Protein AF-A0A1J5AH97-F1 (afdb_monomer_lite)

Sequence (1036 aa):
MSFLPSDKRSAVLLQQVEEPVAPQYGAGELIPSPLPYVYGYTTPFIAPPAILAVAHQAVRDYRTQYYREPDSEGRPYPWRQVNARHTGLPALLRGFLDAPLPAPGDADVANAWLLRSPLTEALFGLNPDVAHARLKLIEASPVTTAWAKQQTTRAADPIASLTHVLYQQHHGEWPVFGGQVVVHLAVGDRRAAVTSSYFPLTDQSFFLQVDEAQAIALAQKALAQFARLHVTTVLHGPAGQELREVPADSMDPAEWPTAIVPYAGSKLAIFPFAGAYHLAYQVELLQPDFGTAWRVFVDAESGAILGRPRNTARQAHYFATAAEALAGAPQGTIALAGNPCADFMEVGIYHDNDPAHDSAPNWASNLLAGPDFEAINVAVHAGRLYDHFVAMLDPATASKLTAYRHAGALISPALHARIARPAVQFDVSFSPAAGLARKLITFQTDNRNGLIAGDQKVYHPAHDPEIIYHEVAHALMWLLKADQPNLFDEGIDSLPFVNALIEGYANYLARSYAARADPASPLWARAAEREVDVTAPGGGWGDIWALSRPRQDAGADLLPAPNLYPHLETTGLDMYKVGMVWARVLWDLRVILGADLVDRLALDAYNHLHGWTANFELAAEGVLDAAAKLGVFGLEQVGPSLLARRGIVAGQGVQALAQGAGMVLAGSNAGLMRSLDDGATWTDWDDAVGGGKLTNVVALAADGATFYAATETGVYQRESAAPAWTVLGAWPITETPFSLIAVQEVRYVGTASGVLRHDAAADWRSFGTPAPAWPGLGLAVGPALGTDVLYCASFDALRFCGVSIARWQTKWMASLAGVPVATCVTAESESAYLGTINAGIWQWEVASGQWTPVAGPVDLADGAVLALTLEDDRMLAGCTSGLFEGTRAANGAWNWARFSAGLPIGARVTRILPIGPVVLASTATHGLWRWDGAQWRETAASARLAGRVVASGLVAGTAFGPFNLDPGTRRVHLFWQPVAASVELTAELPVRVFEVGLEVKESLPVHGRYELPAGTVVVSVENGRAVPAAYSLHVA

Foldseek 3Di:
DDDDDDDDDDDDDDDDDPDPDDDDDDPDDDDDDDDDPDDDVQPAQEADPLLLVQLVVQVVVVVVVQVVDAKPVNDDDDFDWDADSRYRATQKGKHFQPDAAADFFDVVSVLVVCLDPPNVCNHAVDHSVVSVVFKDWDGKDKDDDDVQCVVCVPPPDGQPIKIKTKIFGHDVPATAPPFIKIKIHRHRIGIIMMGTPHDRDDNDDADQDADPVNLQVLQQVQVLVLLVVPLPDFDQDPPRDGDDRDPSVPDRLVPFDKDFDDDPPHQWHFYDAPNDTATWTWMWTADPVNQWIWIWIAGRRRRDTGDHIDTDGLWAFAALALVCLQVLHTPDTDRDPFQLQQQAEAEFEDDDPDPVPTDGAPRSDNDSDDFNNLRNHLRVLLNVLLVLVLVLDDPVLNVLRAWDDAPNDIDGSQAYEYTEDEDQADDFAWAPENPDSHTYTYQYAYPVPAHDDPPAGWHRLSRHSLSSQLRSQLSSLCSSCVVQCQLHYDDDPPQLFSLLQSLLLSLLSSQLVSCVSVVPDQFRRCNGRPPWPCPDDVTRPRQLSGLPHPDDDDLQQAPPAAFFRDDCVRPVHDSSSNSSNSNNLLVVVCVAPNSSLSSSLQSQLSVQAHHSPDILQSSLVSSVVSCVVVVFPPCLPVVQVSCVSRNYHYLAWQQEWEDAPQKIWTAFQLAIWIDNPQQQDIDHAQAAPPGDGHGQFRYKYDDHQKIWTFHQQAIWIDGVPRNHIDGDADDDRSWGFHYWYDDPQKIWTWTQQGIWIDHPPDGIDQFAPPSGRFTQQEWEWEAEPNFTKIWGFTQFWIWIDGPVGRHIDTQGPVVDPPRFGFRYWYDYHFWIWTFTAFAAIWIQGNVVRDIDQQDDPCCRRGWGFQEWDDDPQWIWTFTQQAIKIWGQDPVRHTDIDGQAAANPGRFGWNYWDDDPQKIWTITSHQGIWIDPPGHIDRGPVSCSNSVNPDPPDDDDDFDWDTWDQDPPARKIWTWGFDPFFKFWAQDPAWKWKDFPPDDTDDTDDNGDIGGDDGGIIIMIDDDPDDDPPDDDGDTD

pLDDT: mean 72.76, std 19.98, range [20.98, 97.19]

Radius of gyration: 40.12 Å; chains: 1; bounding box: 100×72×127 Å

Secondary structure (DSSP, 8-state):
--------------------PPP---TT-PPP---TT--STTSPP---HHHHHHHHHHHHHHHHHHTT---TTS------EEE-TTTSSEEEEEEE-SS-B-STT-HHHHHHHHT-TTHHHHHHSS-HHHHHHTEEEEEEEEE-SSHHHHHHTTSSS--S-EEEEEEEEEETTEEEEEEEEEEEEEBTSSEEEEEE------S------S-HHHHHHHHHHHHHHHHHHHTTS----TT-PPPPPPPGGG--GGGS-EEE--BTTBSEEEEEETTEEEEEEEEEEE-TTSS-EEEEEEETTT--B-S--EEE--EEEE-SSHHHHHHT---EEEE-SS-TTTTTEEEEE--SS-GGGPBPP-TT---SSSHHHHHHHHHHHHHHHHHHHHHHS-HHHHGGGT-EEETTEEESS-EEEEEEEE-SB---EEE--TT-SSEEEEEEE--SS-EEETTEEE--GGG-HHHHHHHHHHHHHHHHTTT-GGGTSS--TT-HHHHHHHHHHHHHHHHHHHHHH-TT--SSSTTT-----TTSTT--HHHHH-TT-----BTTTB-SSTT----HHHH---HHHHHHHHHHHHHHHHHHH-HHHHHHHHHHHHTT--GGG--HHHHHHHHHHHHHHTT-TTHHHHHHHHHHHTT---S--EEEEEEETTEEEEEETTEEEEESSTTSS-EE--BBTTS-B---EEEEEEETTEEEEEETTEEEEEETT-SSBEE-S---TT--EEEEEEETTEEEEEETTEEEEEETTEEEEE-SSS--S----EEEEEEETTEEEEEEEETTEEEEEETTT---EEEE-TTSSS-PPEEEEEEETTEEEEEESSS-EEEEETTT--EEE----HHHHSSPEEEEEEETTEEEEEETTEEEEEEE-TTSPEEEEE--TTSPTT--EEEEEEETTEEEEEETTTEEEEE-SSSEEE-THHHHHTT-----S-----PPPPPEE-TTT--EEB----SS-EEEEE-SS-EEEEETTS---EEEPSEEEEE--SS-EEEEE--SSPPPS-----B-

Structure (mmCIF, N/CA/C/O backbone):
data_AF-A0A1J5AH97-F1
#
_entry.id   AF-A0A1J5AH97-F1
#
loop_
_atom_site.group_PDB
_atom_site.id
_atom_site.type_symbol
_atom_site.label_atom_id
_atom_site.label_alt_id
_atom_site.label_comp_id
_atom_site.label_asym_id
_atom_site.label_entity_id
_atom_site.label_seq_id
_atom_site.pdbx_PDB_ins_code
_atom_site.Cartn_x
_atom_site.Cartn_y
_atom_site.Cartn_z
_atom_site.occupancy
_atom_site.B_iso_or_equiv
_atom_site.auth_seq_id
_atom_site.auth_comp_id
_atom_site.auth_asym_id
_atom_site.auth_atom_id
_atom_site.pdbx_PDB_model_num
ATOM 1 N N . MET A 1 1 ? 29.729 -36.173 -30.213 1.00 30.47 1 MET A N 1
ATOM 2 C CA . MET A 1 1 ? 30.289 -36.895 -31.387 1.00 30.47 1 MET A CA 1
ATOM 3 C C . MET A 1 1 ? 29.094 -37.482 -32.137 1.00 30.47 1 MET A C 1
ATOM 5 O O . MET A 1 1 ? 28.234 -37.990 -31.443 1.00 30.47 1 MET A O 1
ATOM 9 N N . SER A 1 2 ? 28.879 -37.400 -33.454 1.00 22.67 2 SER A N 1
ATOM 10 C CA . SER A 1 2 ? 29.745 -37.174 -34.624 1.00 22.67 2 SER A CA 1
ATOM 11 C C . SER A 1 2 ? 28.900 -36.836 -35.879 1.00 22.67 2 SER A C 1
ATOM 13 O O . SER A 1 2 ? 27.849 -37.433 -36.065 1.00 22.67 2 SER A O 1
ATOM 15 N N . PHE A 1 3 ? 29.419 -35.918 -36.710 1.00 22.69 3 PHE A N 1
ATOM 16 C CA . PHE A 1 3 ? 29.344 -35.767 -38.183 1.00 22.69 3 PHE A CA 1
ATOM 17 C C . PHE A 1 3 ? 28.081 -36.099 -39.013 1.00 22.69 3 PHE A C 1
ATOM 19 O O . PHE A 1 3 ? 27.664 -37.247 -39.106 1.00 22.69 3 PHE A O 1
ATOM 26 N N . LEU A 1 4 ? 27.675 -35.118 -39.838 1.00 22.75 4 LEU A N 1
ATOM 27 C CA . LEU A 1 4 ? 27.131 -35.305 -41.194 1.00 22.75 4 LEU A CA 1
ATOM 28 C C . LEU A 1 4 ? 27.728 -34.244 -42.155 1.00 22.75 4 LEU A C 1
ATOM 30 O O . LEU A 1 4 ? 27.782 -33.072 -41.777 1.00 22.75 4 LEU A O 1
ATOM 34 N N . PRO A 1 5 ? 28.165 -34.616 -43.378 1.00 29.62 5 PRO A N 1
ATOM 35 C CA . PRO A 1 5 ? 28.519 -33.699 -44.464 1.00 29.62 5 PRO A CA 1
ATOM 36 C C . PRO A 1 5 ? 27.371 -33.564 -45.485 1.00 29.62 5 PRO A C 1
ATOM 38 O O . PRO A 1 5 ? 26.610 -34.506 -45.700 1.00 29.62 5 PRO A O 1
ATOM 41 N N . SER A 1 6 ? 27.279 -32.423 -46.176 1.00 24.52 6 SER A N 1
ATOM 42 C CA . SER A 1 6 ? 26.454 -32.297 -47.385 1.00 24.52 6 SER A CA 1
ATOM 43 C C . SER A 1 6 ? 27.244 -31.615 -48.497 1.00 24.52 6 SER A C 1
ATOM 45 O O . SER A 1 6 ? 27.740 -30.505 -48.338 1.00 24.52 6 SER A O 1
ATOM 47 N N . ASP A 1 7 ? 27.369 -32.339 -49.604 1.00 27.61 7 ASP A N 1
ATOM 48 C CA . ASP A 1 7 ? 28.000 -31.936 -50.852 1.00 27.61 7 ASP A CA 1
ATOM 49 C C . ASP A 1 7 ? 27.035 -32.360 -51.968 1.00 27.61 7 ASP A C 1
ATOM 51 O O . ASP A 1 7 ? 26.780 -33.555 -52.122 1.00 27.61 7 ASP A O 1
ATOM 55 N N . LYS A 1 8 ? 26.482 -31.411 -52.734 1.00 23.70 8 LYS A N 1
ATOM 56 C CA . LYS A 1 8 ? 26.040 -31.622 -54.126 1.00 23.70 8 LYS A CA 1
ATOM 57 C C . LYS A 1 8 ? 26.105 -30.306 -54.904 1.00 23.70 8 LYS A C 1
ATOM 59 O O . LYS A 1 8 ? 25.384 -29.353 -54.634 1.00 23.70 8 LYS A O 1
ATOM 64 N N . ARG A 1 9 ? 26.983 -30.320 -55.909 1.00 25.67 9 ARG A N 1
ATOM 65 C CA . ARG A 1 9 ? 27.137 -29.355 -57.005 1.00 25.67 9 ARG A CA 1
ATOM 66 C C . ARG A 1 9 ? 25.926 -29.363 -57.943 1.00 25.67 9 ARG A C 1
ATOM 68 O O . ARG A 1 9 ? 25.347 -30.424 -58.169 1.00 25.67 9 ARG A O 1
ATOM 75 N N . SER A 1 10 ? 25.677 -28.240 -58.619 1.00 22.22 10 SER A N 1
ATOM 76 C CA . SER A 1 10 ? 25.279 -28.170 -60.038 1.00 22.22 10 SER A CA 1
ATOM 77 C C . SER A 1 10 ? 25.585 -26.769 -60.582 1.00 22.22 10 SER A C 1
ATOM 79 O O . SER A 1 10 ? 25.260 -25.771 -59.949 1.00 22.22 10 SER A O 1
ATOM 81 N N . ALA A 1 11 ? 26.272 -26.721 -61.721 1.00 28.77 11 ALA A N 1
ATOM 82 C CA . ALA A 1 11 ? 26.724 -25.524 -62.423 1.00 28.77 11 ALA A CA 1
ATOM 83 C C . ALA A 1 11 ? 25.610 -24.890 -63.277 1.00 28.77 11 ALA A C 1
ATOM 85 O O . ALA A 1 11 ? 24.791 -25.625 -63.821 1.00 28.77 11 ALA A O 1
ATOM 86 N N . VAL A 1 12 ? 25.654 -23.567 -63.490 1.00 24.41 12 VAL A N 1
ATOM 87 C CA . VAL A 1 12 ? 25.044 -22.901 -64.658 1.00 24.41 12 VAL A CA 1
ATOM 88 C C . VAL A 1 12 ? 25.987 -21.809 -65.180 1.00 24.41 12 VAL A C 1
ATOM 90 O O . VAL A 1 12 ? 26.656 -21.121 -64.413 1.00 24.41 12 VAL A O 1
ATOM 93 N N . LEU A 1 13 ? 26.062 -21.756 -66.509 1.00 23.23 13 LEU A N 1
ATOM 94 C CA . LEU A 1 13 ? 26.951 -21.001 -67.380 1.00 23.23 13 LEU A CA 1
ATOM 95 C C . LEU A 1 13 ? 26.991 -19.481 -67.137 1.00 23.23 13 LEU A C 1
ATOM 97 O O . LEU A 1 13 ? 25.958 -18.830 -67.017 1.00 23.23 13 LEU A O 1
ATOM 101 N N . LEU A 1 14 ? 28.200 -18.919 -67.247 1.00 26.08 14 LEU A N 1
ATOM 102 C CA . LEU A 1 14 ? 28.437 -17.536 -67.662 1.00 26.08 14 LEU A CA 1
ATOM 103 C C . LEU A 1 14 ? 28.035 -17.394 -69.140 1.00 26.08 14 LEU A C 1
ATOM 105 O O . LEU A 1 14 ? 28.769 -17.842 -70.021 1.00 26.08 14 LEU A O 1
ATOM 109 N N . GLN A 1 15 ? 26.881 -16.788 -69.417 1.00 24.62 15 GLN A N 1
ATOM 110 C CA . GLN A 1 15 ? 26.632 -16.151 -70.711 1.00 24.62 15 GLN A CA 1
ATOM 111 C C . GLN A 1 15 ? 27.025 -14.677 -70.613 1.00 24.62 15 GLN A C 1
ATOM 113 O O . GLN A 1 15 ? 26.695 -14.000 -69.641 1.00 24.62 15 GLN A O 1
ATOM 118 N N . GLN A 1 16 ? 27.774 -14.222 -71.618 1.00 34.44 16 GLN A N 1
ATOM 119 C CA . GLN A 1 16 ? 28.107 -12.822 -71.854 1.00 34.44 16 GLN A CA 1
ATOM 120 C C . GLN A 1 16 ? 26.832 -11.975 -71.812 1.00 34.44 16 GLN A C 1
ATOM 122 O O . GLN A 1 16 ? 25.902 -12.229 -72.573 1.00 34.44 16 GLN A O 1
ATOM 127 N N . VAL A 1 17 ? 26.808 -10.967 -70.944 1.00 25.56 17 VAL A N 1
ATOM 128 C CA . VAL A 1 17 ? 25.874 -9.849 -71.058 1.00 25.56 17 VAL A CA 1
ATOM 129 C C . VAL A 1 17 ? 26.715 -8.668 -71.512 1.00 25.56 17 VAL A C 1
ATOM 131 O O . VAL A 1 17 ? 27.666 -8.282 -70.834 1.00 25.56 17 VAL A O 1
ATOM 134 N N . GLU A 1 18 ? 26.417 -8.195 -72.718 1.00 25.11 18 GLU A N 1
ATOM 135 C CA . GLU A 1 18 ? 26.963 -6.974 -73.301 1.00 25.11 18 GLU A CA 1
ATOM 136 C C . GLU A 1 18 ? 26.798 -5.797 -72.328 1.00 25.11 18 GLU A C 1
ATOM 138 O O . GLU A 1 18 ? 25.815 -5.724 -71.587 1.00 25.11 18 GLU A O 1
ATOM 143 N N . GLU A 1 19 ? 27.775 -4.886 -72.318 1.00 27.78 19 GLU A N 1
ATOM 144 C CA . GLU A 1 19 ? 27.719 -3.649 -71.538 1.00 27.78 19 GLU A CA 1
ATOM 145 C C . GLU A 1 19 ? 26.402 -2.900 -71.810 1.00 27.78 19 GLU A C 1
ATOM 147 O O . GLU A 1 19 ? 26.132 -2.547 -72.963 1.00 27.78 19 GLU A O 1
ATOM 152 N N . PRO A 1 20 ? 25.576 -2.594 -70.792 1.00 26.31 20 PRO A N 1
ATOM 153 C CA . PRO A 1 20 ? 24.484 -1.669 -70.996 1.00 26.31 20 PRO A CA 1
ATOM 154 C C . PRO A 1 20 ? 25.071 -0.258 -71.047 1.00 26.31 20 PRO A C 1
ATOM 156 O O . PRO A 1 20 ? 25.546 0.284 -70.049 1.00 26.31 20 PRO A O 1
ATOM 159 N N . VAL A 1 21 ? 25.025 0.330 -72.240 1.00 27.27 21 VAL A N 1
ATOM 160 C CA . VAL A 1 21 ? 25.192 1.767 -72.464 1.00 27.27 21 VAL A CA 1
ATOM 161 C C . VAL A 1 21 ? 24.305 2.520 -71.466 1.00 27.27 21 VAL A C 1
ATOM 163 O O . VAL A 1 21 ? 23.091 2.315 -71.430 1.00 27.27 21 VAL A O 1
ATOM 166 N N . ALA A 1 22 ? 24.914 3.377 -70.644 1.00 25.95 22 ALA A N 1
ATOM 167 C CA . ALA A 1 22 ? 24.197 4.237 -69.711 1.00 25.95 22 ALA A CA 1
ATOM 168 C C . ALA A 1 22 ? 23.208 5.131 -70.485 1.00 25.95 22 ALA A C 1
ATOM 170 O O . ALA A 1 22 ? 23.641 5.852 -71.390 1.00 25.95 22 ALA A O 1
ATOM 171 N N . PRO A 1 23 ? 21.902 5.134 -70.170 1.00 28.53 23 PRO A N 1
ATOM 172 C CA . PRO A 1 23 ? 20.986 6.043 -70.834 1.00 28.53 23 PRO A CA 1
ATOM 173 C C . PRO A 1 23 ? 21.098 7.424 -70.180 1.00 28.53 23 PRO A C 1
ATOM 175 O O . PRO A 1 23 ? 21.045 7.555 -68.956 1.00 28.53 23 PRO A O 1
ATOM 178 N N . GLN A 1 24 ? 21.247 8.464 -70.997 1.00 30.72 24 GLN A N 1
ATOM 179 C CA . GLN A 1 24 ? 21.064 9.844 -70.555 1.00 30.72 24 GLN A CA 1
ATOM 180 C C . GLN A 1 24 ? 19.565 10.084 -70.334 1.00 30.72 24 GLN A C 1
ATOM 182 O O . GLN A 1 24 ? 18.804 10.124 -71.299 1.00 30.72 24 GLN A O 1
ATOM 187 N N . TYR A 1 25 ? 19.140 10.243 -69.079 1.00 30.69 25 TYR A N 1
ATOM 188 C CA . TYR A 1 25 ? 17.771 10.638 -68.735 1.00 30.69 25 TYR A CA 1
ATOM 189 C C . TYR A 1 25 ? 17.738 12.104 -68.294 1.00 30.69 25 TYR A C 1
ATOM 191 O O . TYR A 1 25 ? 18.587 12.554 -67.524 1.00 30.69 25 TYR A O 1
ATOM 199 N N . GLY A 1 26 ? 16.776 12.859 -68.828 1.00 28.81 26 GLY A N 1
ATOM 200 C CA . GLY A 1 26 ? 16.584 14.276 -68.530 1.00 28.81 26 GLY A CA 1
ATOM 201 C C . GLY A 1 26 ? 16.041 14.516 -67.120 1.00 28.81 26 GLY A C 1
ATOM 202 O O . GLY A 1 26 ? 15.342 13.679 -66.553 1.00 28.81 26 GLY A O 1
ATOM 203 N N . ALA A 1 27 ? 16.360 15.687 -66.568 1.00 33.31 27 ALA A N 1
ATOM 204 C CA . ALA A 1 27 ? 15.902 16.136 -65.259 1.00 33.31 27 ALA A CA 1
ATOM 205 C C . ALA A 1 27 ? 14.362 16.123 -65.173 1.00 33.31 27 ALA A C 1
ATOM 207 O O . ALA A 1 27 ? 13.703 16.969 -65.774 1.00 33.31 27 ALA A O 1
ATOM 208 N N . GLY A 1 28 ? 13.791 15.165 -64.433 1.00 34.06 28 GLY A N 1
ATOM 209 C CA . GLY A 1 28 ? 12.362 15.155 -64.096 1.00 34.06 28 GLY A CA 1
ATOM 210 C C . GLY A 1 28 ? 11.664 13.793 -64.025 1.00 34.06 28 GLY A C 1
ATOM 211 O O . GLY A 1 28 ? 10.592 13.726 -63.428 1.00 34.06 28 GLY A O 1
ATOM 212 N N . GLU A 1 29 ? 12.235 12.708 -64.558 1.00 28.73 29 GLU A N 1
ATOM 213 C CA . GLU A 1 29 ? 11.576 11.389 -64.557 1.00 28.73 29 GLU A CA 1
ATOM 214 C C . GLU A 1 29 ? 12.285 10.368 -63.650 1.00 28.73 29 GLU A C 1
ATOM 216 O O . GLU A 1 29 ? 13.489 10.134 -63.741 1.00 28.73 29 GLU A O 1
ATOM 221 N N . LEU A 1 30 ? 11.506 9.770 -62.739 1.00 33.78 30 LEU A N 1
ATOM 222 C CA . LEU A 1 30 ? 11.916 8.709 -61.818 1.00 33.78 30 LEU A CA 1
ATOM 223 C C . LEU A 1 30 ? 12.246 7.423 -62.590 1.00 33.78 30 LEU A C 1
ATOM 225 O O . LEU A 1 30 ? 11.424 6.903 -63.343 1.00 33.78 30 LEU A O 1
ATOM 229 N N . ILE A 1 31 ? 13.440 6.891 -62.338 1.00 32.88 31 ILE A N 1
ATOM 230 C CA . ILE A 1 31 ? 13.935 5.610 -62.850 1.00 32.88 31 ILE A CA 1
ATOM 231 C C . ILE A 1 31 ? 12.938 4.487 -62.486 1.00 32.88 31 ILE A C 1
ATOM 233 O O . ILE A 1 31 ? 12.600 4.347 -61.305 1.00 32.88 31 ILE A O 1
ATOM 237 N N . PRO A 1 32 ? 12.484 3.642 -63.434 1.00 31.08 32 PRO A N 1
ATOM 238 C CA . PRO A 1 32 ? 11.714 2.455 -63.094 1.00 31.08 32 PRO A CA 1
ATOM 239 C C . PRO A 1 32 ? 12.602 1.483 -62.308 1.00 31.08 32 PRO A C 1
ATOM 241 O O . PRO A 1 32 ? 13.688 1.097 -62.737 1.00 31.08 32 PRO A O 1
ATOM 244 N N . SER A 1 33 ? 12.116 1.126 -61.121 1.00 29.45 33 SER A N 1
ATOM 245 C CA . SER A 1 33 ? 12.751 0.242 -60.145 1.00 29.45 33 SER A CA 1
ATOM 246 C C . SER A 1 33 ? 13.349 -1.026 -60.785 1.00 29.45 33 SER A C 1
ATOM 248 O O . SER A 1 33 ? 12.602 -1.812 -61.375 1.00 29.45 33 SER A O 1
ATOM 250 N N . PRO A 1 34 ? 14.661 -1.300 -60.635 1.00 26.69 34 PRO A N 1
ATOM 251 C CA . PRO A 1 34 ? 15.168 -2.644 -60.833 1.00 26.69 34 PRO A CA 1
ATOM 252 C C . PRO A 1 34 ? 14.718 -3.528 -59.657 1.00 26.69 34 PRO A C 1
ATOM 254 O O . PRO A 1 34 ? 14.844 -3.156 -58.493 1.00 26.69 34 PRO A O 1
ATOM 257 N N . LEU A 1 35 ? 14.159 -4.681 -60.030 1.00 24.88 35 LEU A N 1
ATOM 258 C CA . LEU A 1 35 ? 13.557 -5.791 -59.275 1.00 24.88 35 LEU A CA 1
ATOM 259 C C . LEU A 1 35 ? 13.837 -5.942 -57.750 1.00 24.88 35 LEU A C 1
ATOM 261 O O . LEU A 1 35 ? 14.913 -5.632 -57.239 1.00 24.88 35 LEU A O 1
ATOM 265 N N . PRO A 1 36 ? 12.899 -6.557 -56.993 1.00 28.75 36 PRO A N 1
ATOM 266 C CA . PRO A 1 36 ? 12.670 -6.272 -55.573 1.00 28.75 36 PRO A CA 1
ATOM 267 C C . PRO A 1 36 ? 13.654 -6.868 -54.546 1.00 28.75 36 PRO A C 1
ATOM 269 O O . PRO A 1 36 ? 13.412 -6.677 -53.353 1.00 28.75 36 PRO A O 1
ATOM 272 N N . TYR A 1 37 ? 14.746 -7.534 -54.938 1.00 26.69 37 TYR A N 1
ATOM 273 C CA . TYR A 1 37 ? 15.460 -8.468 -54.043 1.00 26.69 37 TYR A CA 1
ATOM 274 C C . TYR A 1 37 ? 16.963 -8.244 -53.775 1.00 26.69 37 TYR A C 1
ATOM 276 O O . TYR A 1 37 ? 17.547 -9.082 -53.095 1.00 26.69 37 TYR A O 1
ATOM 284 N N . VAL A 1 38 ? 17.623 -7.165 -54.2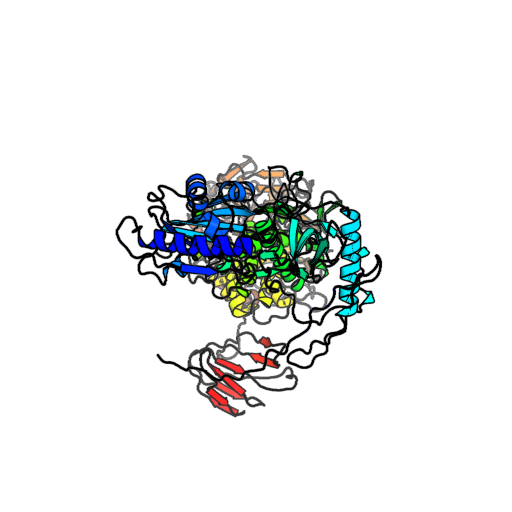25 1.00 28.61 38 VAL A N 1
ATOM 285 C CA . VAL A 1 38 ? 19.115 -7.147 -54.183 1.00 28.61 38 VAL A CA 1
ATOM 286 C C . VAL A 1 38 ? 19.781 -6.068 -53.312 1.00 28.61 38 VAL A C 1
ATOM 288 O O . VAL A 1 38 ? 20.909 -6.272 -52.868 1.00 28.61 38 VAL A O 1
ATOM 291 N N . TYR A 1 39 ? 19.115 -4.974 -52.941 1.00 35.22 39 TYR A N 1
ATOM 292 C CA . TYR A 1 39 ? 19.800 -3.861 -52.258 1.00 35.22 39 TYR A CA 1
ATOM 293 C C . TYR A 1 39 ? 19.550 -3.816 -50.738 1.00 35.22 39 TYR A C 1
ATOM 295 O O . TYR A 1 39 ? 18.995 -2.860 -50.199 1.00 35.22 39 TYR A O 1
ATOM 303 N N . GLY A 1 40 ? 19.998 -4.858 -50.026 1.00 33.78 40 GLY A N 1
ATOM 304 C CA . GLY A 1 40 ? 20.508 -4.680 -48.658 1.00 33.78 40 GLY A CA 1
ATOM 305 C C . GLY A 1 40 ? 21.844 -3.922 -48.706 1.00 33.78 40 GLY A C 1
ATOM 306 O O . GLY A 1 40 ? 22.316 -3.590 -49.790 1.00 33.78 40 GLY A O 1
ATOM 307 N N . TYR A 1 41 ? 22.519 -3.677 -47.581 1.00 39.28 41 TYR A N 1
ATOM 308 C CA . TYR A 1 41 ? 23.896 -3.125 -47.549 1.00 39.28 41 TYR A CA 1
ATOM 309 C C . TYR A 1 41 ? 24.961 -4.063 -48.192 1.00 39.28 41 TYR A C 1
ATOM 311 O O . TYR A 1 41 ? 26.109 -4.118 -47.766 1.00 39.28 41 TYR A O 1
ATOM 319 N N . THR A 1 42 ? 24.569 -4.875 -49.173 1.00 35.41 42 THR A N 1
ATOM 320 C CA . THR A 1 42 ? 25.254 -6.061 -49.681 1.00 35.41 42 THR A CA 1
ATOM 321 C C . THR A 1 42 ? 25.560 -6.002 -51.170 1.00 35.41 42 THR A C 1
ATOM 323 O O . THR A 1 42 ? 26.115 -6.972 -51.680 1.00 35.41 42 THR A O 1
ATOM 326 N N . THR A 1 43 ? 25.263 -4.908 -51.881 1.00 44.56 43 THR A N 1
ATOM 327 C CA . THR A 1 43 ? 25.923 -4.700 -53.180 1.00 44.56 43 THR A CA 1
ATOM 328 C C . THR A 1 43 ? 27.412 -4.545 -52.891 1.00 44.56 43 THR A C 1
ATOM 330 O O . THR A 1 43 ? 27.768 -3.630 -52.143 1.00 44.56 43 THR A O 1
ATOM 333 N N . PRO A 1 44 ? 28.284 -5.431 -53.397 1.00 49.00 44 PRO A N 1
ATOM 334 C CA . PRO A 1 44 ? 29.709 -5.293 -53.168 1.00 49.00 44 PRO A CA 1
ATOM 335 C C . PRO A 1 44 ? 30.151 -3.972 -53.790 1.00 49.00 44 PRO A C 1
ATOM 337 O O . PRO A 1 44 ? 29.998 -3.770 -54.994 1.00 49.00 44 PRO A O 1
ATOM 340 N N . PHE A 1 45 ? 30.661 -3.061 -52.968 1.00 61.28 45 PHE A N 1
ATOM 341 C CA . PHE A 1 45 ? 31.353 -1.898 -53.483 1.00 61.28 45 PHE A CA 1
ATOM 342 C C . PHE A 1 45 ? 32.718 -2.370 -54.010 1.00 61.28 45 PHE A C 1
ATOM 344 O O . PHE A 1 45 ? 33.435 -3.147 -53.374 1.00 61.28 45 PHE A O 1
ATOM 351 N N . ILE A 1 46 ? 33.063 -1.970 -55.229 1.00 60.97 46 ILE A N 1
ATOM 352 C CA . ILE A 1 46 ? 34.327 -2.368 -55.845 1.00 60.97 46 ILE A CA 1
ATOM 353 C C . ILE A 1 46 ? 35.306 -1.230 -55.598 1.00 60.97 46 ILE A C 1
ATOM 355 O O . ILE A 1 46 ? 35.207 -0.172 -56.213 1.00 60.97 46 ILE A O 1
ATOM 359 N N . ALA A 1 47 ? 36.246 -1.441 -54.677 1.00 67.44 47 ALA A N 1
ATOM 360 C CA . ALA A 1 47 ? 37.322 -0.488 -54.463 1.00 67.44 47 ALA A CA 1
ATOM 361 C C . ALA A 1 47 ? 38.119 -0.253 -55.760 1.00 67.44 47 ALA A C 1
ATOM 363 O O . ALA A 1 47 ? 38.290 -1.193 -56.546 1.00 67.44 47 ALA A O 1
ATOM 364 N N . PRO A 1 48 ? 38.647 0.967 -55.983 1.00 77.69 48 PRO A N 1
ATOM 365 C CA . PRO A 1 48 ? 39.448 1.260 -57.163 1.00 77.69 48 PRO A CA 1
ATOM 366 C C . PRO A 1 48 ? 40.578 0.229 -57.340 1.00 77.69 48 PRO A C 1
ATOM 368 O O . PRO A 1 48 ? 41.326 -0.012 -56.384 1.00 77.69 48 PRO A O 1
ATOM 371 N N . PRO A 1 49 ? 40.760 -0.362 -58.540 1.00 81.31 49 PRO A N 1
ATOM 372 C CA . PRO A 1 49 ? 41.754 -1.415 -58.761 1.00 81.31 49 PRO A CA 1
ATOM 373 C C . PRO A 1 49 ? 43.178 -1.030 -58.341 1.00 81.31 49 PRO A C 1
ATOM 375 O O . PRO A 1 49 ? 43.927 -1.877 -57.863 1.00 81.31 49 PRO A O 1
ATOM 378 N N . ALA A 1 50 ? 43.538 0.253 -58.466 1.00 82.88 50 ALA A N 1
ATOM 379 C CA . ALA A 1 50 ? 44.828 0.780 -58.028 1.00 82.88 50 ALA A CA 1
ATOM 380 C C . ALA A 1 50 ? 45.014 0.704 -56.500 1.00 82.88 50 ALA A C 1
ATOM 382 O O . ALA A 1 50 ? 46.064 0.266 -56.036 1.00 82.88 50 ALA A O 1
ATOM 383 N N . ILE A 1 51 ? 43.983 1.054 -55.722 1.00 84.75 51 ILE A N 1
ATOM 384 C CA . ILE A 1 51 ? 44.011 0.997 -54.251 1.00 84.75 51 ILE A CA 1
ATOM 385 C C . ILE A 1 51 ? 44.088 -0.463 -53.788 1.00 84.75 51 ILE A C 1
ATOM 387 O O . ILE A 1 51 ? 44.894 -0.803 -52.923 1.00 84.75 51 ILE A O 1
ATOM 391 N N . LEU A 1 52 ? 43.318 -1.356 -54.418 1.00 86.12 52 LEU A N 1
ATOM 392 C CA . LEU A 1 52 ? 43.380 -2.792 -54.132 1.00 86.12 52 LEU A CA 1
ATOM 393 C C . LEU A 1 52 ? 44.736 -3.406 -54.483 1.00 86.12 52 LEU A C 1
ATOM 395 O O . LEU A 1 52 ? 45.221 -4.265 -53.751 1.00 86.12 52 LEU A O 1
ATOM 399 N N . ALA A 1 53 ? 45.363 -2.983 -55.583 1.00 87.25 53 ALA A N 1
ATOM 400 C CA . ALA A 1 53 ? 46.687 -3.467 -55.964 1.00 87.25 53 ALA A CA 1
ATOM 401 C C . ALA A 1 53 ? 47.744 -3.102 -54.910 1.00 87.25 53 ALA A C 1
ATOM 403 O O . ALA A 1 53 ? 48.521 -3.975 -54.509 1.00 87.25 53 ALA A O 1
ATOM 404 N N . VAL A 1 54 ? 47.723 -1.856 -54.420 1.00 90.44 54 VAL A N 1
ATOM 405 C CA . VAL A 1 54 ? 48.588 -1.386 -53.325 1.00 90.44 54 VAL A CA 1
ATOM 406 C C . VAL A 1 54 ? 48.318 -2.186 -52.052 1.00 90.44 54 VAL A C 1
ATOM 408 O O . VAL A 1 54 ? 49.245 -2.779 -51.502 1.00 90.44 54 VAL A O 1
ATOM 411 N N . ALA A 1 55 ? 47.054 -2.297 -51.633 1.00 91.44 55 ALA A N 1
ATOM 412 C CA . ALA A 1 55 ? 46.683 -3.014 -50.416 1.00 91.44 55 ALA A CA 1
ATOM 413 C C . ALA A 1 55 ? 47.062 -4.499 -50.466 1.00 91.44 55 ALA A C 1
ATOM 415 O O . ALA A 1 55 ? 47.648 -5.033 -49.528 1.00 91.44 55 ALA A O 1
ATOM 416 N N . HIS A 1 56 ? 46.802 -5.187 -51.579 1.00 91.00 56 HIS A N 1
ATOM 417 C CA . HIS A 1 56 ? 47.151 -6.600 -51.731 1.00 91.00 56 HIS A CA 1
ATOM 418 C C . HIS A 1 56 ? 48.661 -6.847 -51.730 1.00 91.00 56 HIS A C 1
ATOM 420 O O . HIS A 1 56 ? 49.100 -7.888 -51.233 1.00 91.00 56 HIS A O 1
ATOM 426 N N . GLN A 1 57 ? 49.453 -5.935 -52.300 1.00 93.12 57 GLN A N 1
ATOM 427 C CA . GLN A 1 57 ? 50.910 -6.016 -52.224 1.00 93.12 57 GLN A CA 1
ATOM 428 C C . GLN A 1 57 ? 51.385 -5.779 -50.788 1.00 93.12 57 GLN A C 1
ATOM 430 O O . GLN A 1 57 ? 52.075 -6.633 -50.234 1.00 93.12 57 GLN A O 1
ATOM 435 N N . ALA A 1 58 ? 50.903 -4.718 -50.144 1.00 93.94 58 ALA A N 1
ATOM 436 C CA . ALA A 1 58 ? 51.239 -4.390 -48.765 1.00 93.94 58 ALA A CA 1
ATOM 437 C C . ALA A 1 58 ? 50.832 -5.489 -47.768 1.00 93.94 58 ALA A C 1
ATOM 439 O O . ALA A 1 58 ? 51.578 -5.780 -46.842 1.00 93.94 58 ALA A O 1
ATOM 440 N N . VAL A 1 59 ? 49.716 -6.196 -47.985 1.00 93.12 59 VAL A N 1
ATOM 441 C CA . VAL A 1 59 ? 49.335 -7.377 -47.186 1.00 93.12 59 VAL A CA 1
ATOM 442 C C . VAL A 1 59 ? 50.375 -8.498 -47.296 1.00 93.12 59 VAL A C 1
ATOM 444 O O . VAL A 1 59 ? 50.663 -9.158 -46.296 1.00 93.12 59 VAL A O 1
ATOM 447 N N . ARG A 1 60 ? 50.943 -8.749 -48.486 1.00 92.12 60 ARG A N 1
ATOM 448 C CA . ARG A 1 60 ? 52.000 -9.766 -48.663 1.00 92.12 60 ARG A CA 1
ATOM 449 C C . ARG A 1 60 ? 53.276 -9.369 -47.927 1.00 92.12 60 ARG A C 1
ATOM 451 O O . ARG A 1 60 ? 53.892 -10.216 -47.272 1.00 92.12 60 ARG A O 1
ATOM 458 N N . ASP A 1 61 ? 53.628 -8.094 -47.999 1.00 91.75 61 ASP A N 1
ATOM 459 C CA . ASP A 1 61 ? 54.815 -7.545 -47.345 1.00 91.75 61 ASP A CA 1
ATOM 460 C C . ASP A 1 61 ? 54.638 -7.554 -45.819 1.00 91.75 61 ASP A C 1
ATOM 462 O O . ASP A 1 61 ? 55.480 -8.090 -45.096 1.00 91.75 61 ASP A O 1
ATOM 466 N N . TYR A 1 62 ? 53.470 -7.121 -45.336 1.00 92.00 62 TYR A N 1
ATOM 467 C CA . TYR A 1 62 ? 53.091 -7.154 -43.925 1.00 92.00 62 TYR A CA 1
ATOM 468 C C . TYR A 1 62 ? 53.054 -8.577 -43.367 1.00 92.00 62 TYR A C 1
ATOM 470 O O . TYR A 1 62 ? 53.552 -8.834 -42.276 1.00 92.00 62 TYR A O 1
ATOM 478 N N . ARG A 1 63 ? 52.534 -9.545 -44.131 1.00 89.31 63 ARG A N 1
ATOM 479 C CA . ARG A 1 63 ? 52.558 -10.963 -43.746 1.00 89.31 63 ARG A CA 1
ATOM 480 C C . ARG A 1 63 ? 53.988 -11.487 -43.613 1.00 89.31 63 ARG A C 1
ATOM 482 O O . ARG A 1 63 ? 54.268 -12.264 -42.705 1.00 89.31 63 ARG A O 1
ATOM 489 N N . THR A 1 64 ? 54.888 -11.080 -44.506 1.00 86.94 64 THR A N 1
ATOM 490 C CA . THR A 1 64 ? 56.305 -11.469 -44.443 1.00 86.94 64 THR A CA 1
ATOM 491 C C . THR A 1 64 ? 56.986 -10.876 -43.209 1.00 86.94 64 THR A C 1
ATOM 493 O O . THR A 1 64 ? 57.753 -11.579 -42.553 1.00 86.94 64 THR A O 1
ATOM 496 N N . GLN A 1 65 ? 56.673 -9.624 -42.863 1.00 84.12 65 GLN A N 1
ATOM 497 C CA . GLN A 1 65 ? 57.129 -8.981 -41.627 1.00 84.12 65 GLN A CA 1
ATOM 498 C C . GLN A 1 65 ? 56.564 -9.675 -40.379 1.00 84.12 65 GLN A C 1
ATOM 500 O O . GLN A 1 65 ? 57.321 -10.005 -39.473 1.00 84.12 65 GLN A O 1
ATOM 505 N N . TYR A 1 66 ? 55.266 -9.984 -40.366 1.00 84.19 66 TYR A N 1
ATOM 506 C CA . TYR A 1 66 ? 54.575 -10.621 -39.242 1.00 84.19 66 TYR A CA 1
ATOM 507 C C . TYR A 1 66 ? 55.236 -11.932 -38.797 1.00 84.19 66 TYR A C 1
ATOM 509 O O . TYR A 1 66 ? 55.373 -12.180 -37.606 1.00 84.19 66 TYR A O 1
ATOM 517 N N . TYR A 1 67 ? 55.694 -12.769 -39.735 1.00 81.75 67 TYR A N 1
ATOM 518 C CA . TYR A 1 67 ? 56.379 -14.026 -39.394 1.00 81.75 67 TYR A CA 1
ATOM 519 C C . TYR A 1 67 ? 57.828 -13.853 -38.916 1.00 81.75 67 TYR A C 1
ATOM 521 O O . TYR A 1 67 ? 58.431 -14.829 -38.472 1.00 81.75 67 TYR A O 1
ATOM 529 N N . ARG A 1 68 ? 58.406 -12.650 -39.013 1.00 78.00 68 ARG A N 1
ATOM 530 C CA . ARG A 1 68 ? 59.753 -12.339 -38.504 1.00 78.00 68 ARG A CA 1
ATOM 531 C C . ARG A 1 68 ? 59.734 -11.777 -37.080 1.00 78.00 68 ARG A C 1
ATOM 533 O O . ARG A 1 68 ? 60.789 -11.715 -36.457 1.00 78.00 68 ARG A O 1
ATOM 540 N N . GLU A 1 69 ? 58.567 -11.390 -36.570 1.00 69.06 69 GLU A N 1
ATOM 541 C CA . GLU A 1 69 ? 58.393 -10.763 -35.259 1.00 69.06 69 GLU A CA 1
ATOM 542 C C . GLU A 1 69 ? 57.743 -11.755 -34.273 1.00 69.06 69 GLU A C 1
ATOM 544 O O . GLU A 1 69 ? 56.543 -12.010 -34.371 1.00 69.06 69 GLU A O 1
ATOM 549 N N . PRO A 1 70 ? 58.491 -12.351 -33.323 1.00 62.88 70 PRO A N 1
ATOM 550 C CA . PRO A 1 70 ? 57.886 -13.110 -32.231 1.00 62.88 70 PRO A CA 1
ATOM 551 C C . PRO A 1 70 ? 57.240 -12.165 -31.202 1.00 62.88 70 PRO A C 1
ATOM 553 O O . PRO A 1 70 ? 57.641 -11.001 -31.072 1.00 62.88 70 PRO A O 1
ATOM 556 N N . ASP A 1 71 ? 56.262 -12.666 -30.438 1.00 60.97 71 ASP A N 1
ATOM 557 C CA . ASP A 1 71 ? 55.724 -11.939 -29.282 1.00 60.97 71 ASP A CA 1
ATOM 558 C C . ASP A 1 71 ? 56.788 -11.796 -28.165 1.00 60.97 71 ASP A C 1
ATOM 560 O O . ASP A 1 71 ? 57.904 -12.305 -28.281 1.00 60.97 71 ASP A O 1
ATOM 564 N N . SER A 1 72 ? 56.485 -11.071 -27.084 1.00 57.66 72 SER A N 1
ATOM 565 C CA . SER A 1 72 ? 57.436 -10.809 -25.985 1.00 57.66 72 SER A CA 1
ATOM 566 C C . SER A 1 72 ? 57.928 -12.059 -25.237 1.00 57.66 72 SER A C 1
ATOM 568 O O . SER A 1 72 ? 58.880 -11.953 -24.469 1.00 57.66 72 SER A O 1
ATOM 570 N N . GLU A 1 73 ? 57.317 -13.226 -25.456 1.00 57.72 73 GLU A N 1
ATOM 571 C CA . GLU A 1 73 ? 57.609 -14.485 -24.759 1.00 57.72 73 GLU A CA 1
ATOM 572 C C . GLU A 1 73 ? 57.860 -15.669 -25.727 1.00 57.72 73 GLU A C 1
ATOM 574 O O . GLU A 1 73 ? 58.013 -16.808 -25.292 1.00 57.72 73 GLU A O 1
ATOM 579 N N . GLY A 1 74 ? 57.921 -15.428 -27.045 1.00 62.31 74 GLY A N 1
ATOM 580 C CA . GLY A 1 74 ? 58.087 -16.459 -28.078 1.00 62.31 74 GLY A CA 1
ATOM 581 C C . GLY A 1 74 ? 56.844 -17.321 -28.361 1.00 62.31 74 GLY A C 1
ATOM 582 O O . GLY A 1 74 ? 56.970 -18.393 -28.959 1.00 62.31 74 GLY A O 1
ATOM 583 N N . ARG A 1 75 ? 55.646 -16.894 -27.945 1.00 62.56 75 ARG A N 1
ATOM 584 C CA . ARG A 1 75 ? 54.382 -17.644 -28.061 1.00 62.56 75 ARG A CA 1
ATOM 585 C C . ARG A 1 75 ? 53.702 -17.421 -29.427 1.00 62.56 75 ARG A C 1
ATOM 587 O O . ARG A 1 75 ? 53.871 -16.376 -30.062 1.00 62.56 75 ARG A O 1
ATOM 594 N N . PRO A 1 76 ? 52.898 -18.387 -29.915 1.00 60.91 76 PRO A N 1
ATOM 595 C CA . PRO A 1 76 ? 52.261 -18.286 -31.226 1.00 60.91 76 PRO A CA 1
ATOM 596 C C . PRO A 1 76 ? 51.025 -17.367 -31.214 1.00 60.91 76 PRO A C 1
ATOM 598 O O . PRO A 1 76 ? 49.972 -17.725 -30.686 1.00 60.91 76 PRO A O 1
ATOM 601 N N . TYR A 1 77 ? 51.101 -16.222 -31.899 1.00 72.50 77 TYR A N 1
ATOM 602 C CA . TYR A 1 77 ? 49.924 -15.464 -32.343 1.00 72.50 77 TYR A CA 1
ATOM 603 C C . TYR A 1 77 ? 49.645 -15.834 -33.810 1.00 72.50 77 TYR A C 1
ATOM 605 O O . TYR A 1 77 ? 50.456 -15.530 -34.684 1.00 72.50 77 TYR A O 1
ATOM 613 N N . PRO A 1 78 ? 48.559 -16.564 -34.120 1.00 78.12 78 PRO A N 1
ATOM 614 C CA . PRO A 1 78 ? 48.340 -17.035 -35.478 1.00 78.12 78 PRO A CA 1
ATOM 615 C C . PRO A 1 78 ? 47.882 -15.891 -36.381 1.00 78.12 78 PRO A C 1
ATOM 617 O O . PRO A 1 78 ? 46.929 -15.164 -36.051 1.00 78.12 78 PRO A O 1
ATOM 620 N N . TRP A 1 79 ? 48.523 -15.806 -37.551 1.00 83.50 79 TRP A N 1
ATOM 621 C CA . TRP A 1 79 ? 48.133 -14.911 -38.634 1.00 83.50 79 TRP A CA 1
ATOM 622 C C . TRP A 1 79 ? 46.642 -15.065 -38.927 1.00 83.50 79 TRP A C 1
ATOM 624 O O . TRP A 1 79 ? 46.145 -16.166 -39.181 1.00 83.50 79 TRP A O 1
ATOM 634 N N . ARG A 1 80 ? 45.926 -13.942 -38.917 1.00 82.94 80 ARG A N 1
ATOM 635 C CA . ARG A 1 80 ? 44.519 -13.891 -39.294 1.00 82.94 80 ARG A CA 1
ATOM 636 C C . ARG A 1 80 ? 44.282 -12.647 -40.127 1.00 82.94 80 ARG A C 1
ATOM 638 O O . ARG A 1 80 ? 44.487 -11.536 -39.651 1.00 82.94 80 ARG A O 1
ATOM 645 N N . GLN A 1 81 ? 43.803 -12.882 -41.339 1.00 86.31 81 GLN A N 1
ATOM 646 C CA . GLN A 1 81 ? 43.325 -11.865 -42.254 1.00 86.31 81 GLN A CA 1
ATOM 647 C C . GLN A 1 81 ? 41.875 -12.184 -42.594 1.00 86.31 81 GLN A C 1
ATOM 649 O O . GLN A 1 81 ? 41.545 -13.324 -42.929 1.00 86.31 81 GLN A O 1
ATOM 654 N N . VAL A 1 82 ? 41.016 -11.177 -42.512 1.00 85.38 82 VAL A N 1
ATOM 655 C CA . VAL A 1 82 ? 39.655 -11.237 -43.048 1.00 85.38 82 VAL A CA 1
ATOM 656 C C . VAL A 1 82 ? 39.516 -10.061 -43.991 1.00 85.38 82 VAL A C 1
ATOM 658 O O . VAL A 1 82 ? 39.822 -8.950 -43.587 1.00 85.38 82 VAL A O 1
ATOM 661 N N . ASN A 1 83 ? 39.065 -10.287 -45.221 1.00 82.81 83 ASN A N 1
ATOM 662 C CA . ASN A 1 83 ? 38.775 -9.197 -46.149 1.00 82.81 83 ASN A CA 1
ATOM 663 C C . ASN A 1 83 ? 37.306 -8.788 -46.029 1.00 82.81 83 ASN A C 1
ATOM 665 O O . ASN A 1 83 ? 36.418 -9.641 -45.921 1.00 82.81 83 ASN A O 1
ATOM 669 N N . ALA A 1 84 ? 37.054 -7.484 -46.066 1.00 79.31 84 ALA A N 1
ATOM 670 C CA . ALA A 1 84 ? 35.728 -6.913 -46.174 1.00 79.31 84 ALA A CA 1
ATOM 671 C C . ALA A 1 84 ? 35.107 -7.360 -47.498 1.00 79.31 84 ALA A C 1
ATOM 673 O O . ALA A 1 84 ? 35.604 -7.031 -48.574 1.00 79.31 84 ALA A O 1
ATOM 674 N N . ARG A 1 85 ? 33.982 -8.080 -47.431 1.00 70.25 85 ARG A N 1
ATOM 675 C CA . ARG A 1 85 ? 33.242 -8.507 -48.634 1.00 70.25 85 ARG A CA 1
ATOM 676 C C . ARG A 1 85 ? 32.789 -7.332 -49.505 1.00 70.25 85 ARG A C 1
ATOM 678 O O . ARG A 1 85 ? 32.558 -7.523 -50.690 1.00 70.25 85 ARG A O 1
ATOM 685 N N . HIS A 1 86 ? 32.639 -6.155 -48.903 1.00 68.25 86 HIS A N 1
ATOM 686 C CA . HIS A 1 86 ? 32.088 -4.965 -49.532 1.00 68.25 86 HIS A CA 1
ATOM 687 C C . HIS A 1 86 ? 33.143 -3.976 -50.032 1.00 68.25 86 HIS A C 1
ATOM 689 O O . HIS A 1 86 ? 32.749 -3.084 -50.752 1.00 68.25 86 HIS A O 1
ATOM 695 N N . THR A 1 87 ? 34.431 -4.087 -49.686 1.00 78.50 87 THR A N 1
ATOM 696 C CA . THR A 1 87 ? 35.482 -3.216 -50.264 1.00 78.50 87 THR A CA 1
ATOM 697 C C . THR A 1 87 ? 36.651 -3.990 -50.856 1.00 78.50 87 THR A C 1
ATOM 699 O O . THR A 1 87 ? 37.424 -3.432 -51.623 1.00 78.50 87 THR A O 1
ATOM 702 N N . GLY A 1 88 ? 36.823 -5.267 -50.507 1.00 80.00 88 GLY A N 1
ATOM 703 C CA . GLY A 1 88 ? 38.007 -6.049 -50.863 1.00 80.00 88 GLY A CA 1
ATOM 704 C C . GLY A 1 88 ? 39.241 -5.748 -50.003 1.00 80.00 88 GLY A C 1
ATOM 705 O O . GLY A 1 88 ? 40.183 -6.537 -50.028 1.00 80.00 88 GLY A O 1
ATOM 706 N N . LEU A 1 89 ? 39.225 -4.681 -49.194 1.00 88.62 89 LEU A N 1
ATOM 707 C CA . LEU A 1 89 ? 40.290 -4.357 -48.242 1.00 88.62 89 LEU A CA 1
ATOM 708 C C . LEU A 1 89 ? 40.253 -5.281 -47.010 1.00 88.62 89 LEU A C 1
ATOM 710 O O . LEU A 1 89 ? 39.215 -5.884 -46.720 1.00 88.62 89 LEU A O 1
ATOM 714 N N . PRO A 1 90 ? 41.351 -5.417 -46.248 1.00 90.75 90 PRO A N 1
ATOM 715 C CA . PRO A 1 90 ? 41.346 -6.168 -44.998 1.00 90.75 90 PRO A CA 1
ATOM 716 C C . PRO A 1 90 ? 40.418 -5.545 -43.940 1.00 90.75 90 PRO A C 1
ATOM 718 O O . PRO A 1 90 ? 40.643 -4.444 -43.457 1.00 90.75 90 PRO A O 1
ATOM 721 N N . ALA A 1 91 ? 39.395 -6.299 -43.535 1.00 85.88 91 ALA A N 1
ATOM 722 C CA . ALA A 1 91 ? 38.500 -5.985 -42.423 1.00 85.88 91 ALA A CA 1
ATOM 723 C C . ALA A 1 91 ? 39.063 -6.381 -41.053 1.00 85.88 91 ALA A C 1
ATOM 725 O O . ALA A 1 91 ? 38.588 -5.905 -40.027 1.00 85.88 91 ALA A O 1
ATOM 726 N N . LEU A 1 92 ? 40.029 -7.302 -41.021 1.00 90.19 92 LEU A N 1
ATOM 727 C CA . LEU A 1 92 ? 40.755 -7.687 -39.816 1.00 90.19 92 LEU A CA 1
ATOM 728 C C . LEU A 1 92 ? 42.204 -7.989 -40.182 1.00 90.19 92 LEU A C 1
ATOM 730 O O . LEU A 1 92 ? 42.440 -8.853 -41.031 1.00 90.19 92 LEU A O 1
ATOM 734 N N . LEU A 1 93 ? 43.146 -7.363 -39.480 1.00 90.38 93 LEU A N 1
ATOM 735 C CA . LEU A 1 93 ? 44.558 -7.748 -39.477 1.00 90.38 93 LEU A CA 1
ATOM 736 C C . LEU A 1 93 ? 45.089 -7.831 -38.047 1.00 90.38 93 LEU A C 1
ATOM 738 O O . LEU A 1 93 ? 44.649 -7.118 -37.148 1.00 90.38 93 LEU A O 1
ATOM 742 N N . ARG A 1 94 ? 46.040 -8.739 -37.840 1.00 89.88 94 ARG A N 1
ATOM 743 C CA . ARG A 1 94 ? 46.728 -8.957 -36.565 1.00 89.88 94 ARG A CA 1
ATOM 744 C C . ARG A 1 94 ? 48.177 -8.521 -36.677 1.00 89.88 94 ARG A C 1
ATOM 746 O O . ARG A 1 94 ? 48.775 -8.694 -37.733 1.00 89.88 94 ARG A O 1
ATOM 753 N N . GLY A 1 95 ? 48.747 -8.052 -35.575 1.00 89.00 95 GLY A N 1
ATOM 754 C CA . GLY A 1 95 ? 50.148 -7.654 -35.523 1.00 89.00 95 GLY A CA 1
ATOM 755 C C . GLY A 1 95 ? 50.703 -7.575 -34.115 1.00 89.00 95 GLY A C 1
ATOM 756 O O . GLY A 1 95 ? 50.025 -7.908 -33.142 1.00 89.00 95 GLY A O 1
ATOM 757 N N . PHE A 1 96 ? 51.940 -7.096 -34.036 1.00 87.81 96 PHE A N 1
ATOM 758 C CA . PHE A 1 96 ? 52.634 -6.835 -32.783 1.00 87.81 96 PHE A CA 1
ATOM 759 C C . PHE A 1 96 ? 52.994 -5.357 -32.648 1.00 87.81 96 PHE A C 1
ATOM 761 O O . PHE A 1 96 ? 53.271 -4.703 -33.658 1.00 87.81 96 PHE A O 1
ATOM 768 N N . LEU A 1 97 ? 52.946 -4.855 -31.417 1.00 88.12 97 LEU A N 1
ATOM 769 C CA . LEU A 1 97 ? 53.534 -3.594 -30.974 1.00 88.12 97 LEU A CA 1
ATOM 770 C C . LEU A 1 97 ? 55.051 -3.760 -30.799 1.00 88.12 97 LEU A C 1
ATOM 772 O O . LEU A 1 97 ? 55.551 -4.874 -30.600 1.00 88.12 97 LEU A O 1
ATOM 776 N N . ASP A 1 98 ? 55.781 -2.648 -30.807 1.00 85.00 98 ASP A N 1
ATOM 777 C CA . ASP A 1 98 ? 57.234 -2.657 -30.602 1.00 85.00 98 ASP A CA 1
ATOM 778 C C . ASP A 1 98 ? 57.604 -3.049 -29.161 1.00 85.00 98 ASP A C 1
ATOM 780 O O . ASP A 1 98 ? 58.563 -3.787 -28.943 1.00 85.00 98 ASP A O 1
ATOM 784 N N . ALA A 1 99 ? 56.779 -2.654 -28.186 1.00 85.69 99 ALA A N 1
ATOM 785 C CA . ALA A 1 99 ? 56.899 -3.007 -26.773 1.00 85.69 99 ALA A CA 1
ATOM 786 C C . ALA A 1 99 ? 55.521 -3.353 -26.167 1.00 85.69 99 ALA A C 1
ATOM 788 O O . ALA A 1 99 ? 54.498 -2.981 -26.748 1.00 85.69 99 ALA A O 1
ATOM 789 N N . PRO A 1 100 ? 55.462 -4.089 -25.037 1.00 86.19 100 PRO A N 1
ATOM 790 C CA . PRO A 1 100 ? 54.202 -4.368 -24.351 1.00 86.19 100 PRO A CA 1
ATOM 791 C C . PRO A 1 100 ? 53.463 -3.084 -23.959 1.00 86.19 100 PRO A C 1
ATOM 793 O O . PRO A 1 100 ? 54.089 -2.146 -23.463 1.00 86.19 100 PRO A O 1
ATOM 796 N N . LEU A 1 101 ? 52.140 -3.048 -24.146 1.00 85.19 101 LEU A N 1
ATOM 797 C CA . LEU A 1 101 ? 51.331 -1.880 -23.785 1.00 85.19 101 LEU A CA 1
ATOM 798 C C . LEU A 1 101 ? 51.324 -1.690 -22.251 1.00 85.19 101 LEU A C 1
ATOM 800 O O . LEU A 1 101 ? 50.839 -2.581 -21.550 1.00 85.19 101 LEU A O 1
ATOM 804 N N . PRO A 1 102 ? 51.808 -0.558 -21.706 1.00 79.12 102 PRO A N 1
ATOM 805 C CA . PRO A 1 102 ? 51.996 -0.405 -20.263 1.00 79.12 102 PRO A CA 1
ATOM 806 C C . PRO A 1 102 ? 50.688 -0.192 -19.487 1.00 79.12 102 PRO A C 1
ATOM 808 O O . PRO A 1 102 ? 50.580 -0.640 -18.348 1.00 79.12 102 PRO A O 1
ATOM 811 N N . ALA A 1 103 ? 49.694 0.475 -20.083 1.00 79.69 103 ALA A N 1
ATOM 812 C CA . ALA A 1 103 ? 48.417 0.789 -19.445 1.00 79.69 103 ALA A CA 1
ATOM 813 C C . ALA A 1 103 ? 47.279 0.922 -20.482 1.00 79.69 103 ALA A C 1
ATOM 815 O O . ALA A 1 103 ? 47.554 1.129 -21.666 1.00 79.69 103 ALA A O 1
ATOM 816 N N . PRO A 1 104 ? 46.001 0.802 -20.072 1.00 76.50 104 PRO A N 1
ATOM 817 C CA . PRO A 1 104 ? 44.866 1.052 -20.955 1.00 76.50 104 PRO A CA 1
ATOM 818 C C . PRO A 1 104 ? 44.765 2.522 -21.394 1.00 76.50 104 PRO A C 1
ATOM 820 O O . PRO A 1 104 ? 45.136 3.416 -20.640 1.00 76.50 104 PRO A O 1
ATOM 823 N N . GLY A 1 105 ? 44.178 2.769 -22.569 1.00 66.69 105 GLY A N 1
ATOM 824 C CA . GLY A 1 105 ? 43.786 4.117 -23.020 1.00 66.69 105 GLY A CA 1
ATOM 825 C C . GLY A 1 105 ? 44.829 4.925 -23.808 1.00 66.69 105 GLY A C 1
ATOM 826 O O . GLY A 1 105 ? 44.602 6.104 -24.059 1.00 66.69 105 GLY A O 1
ATOM 827 N N . ASP A 1 106 ? 45.946 4.324 -24.226 1.00 77.69 106 ASP A N 1
ATOM 828 C CA . ASP A 1 106 ? 47.000 5.021 -24.978 1.00 77.69 106 ASP A CA 1
ATOM 829 C C . ASP A 1 106 ? 46.683 5.102 -26.489 1.00 77.69 106 ASP A C 1
ATOM 831 O O . ASP A 1 106 ? 46.947 4.176 -27.266 1.00 77.69 106 ASP A O 1
ATOM 835 N N . ALA A 1 107 ? 46.071 6.216 -26.905 1.00 83.25 107 ALA A N 1
ATOM 836 C CA . ALA A 1 107 ? 45.751 6.480 -28.307 1.00 83.25 107 ALA A CA 1
ATOM 837 C C . ALA A 1 107 ? 46.999 6.746 -29.169 1.00 83.25 107 ALA A C 1
ATOM 839 O O . ALA A 1 107 ? 46.960 6.499 -30.375 1.00 83.25 107 ALA A O 1
ATOM 840 N N . ASP A 1 108 ? 48.108 7.195 -28.576 1.00 87.75 108 ASP A N 1
ATOM 841 C CA . ASP A 1 108 ? 49.345 7.493 -29.304 1.00 87.75 108 ASP A CA 1
ATOM 842 C C . ASP A 1 108 ? 50.039 6.205 -29.748 1.00 87.75 108 ASP A C 1
ATOM 844 O O . ASP A 1 108 ? 50.467 6.092 -30.899 1.00 87.75 108 ASP A O 1
ATOM 848 N N . VAL A 1 109 ? 50.057 5.184 -28.887 1.00 88.69 109 VAL A N 1
ATOM 849 C CA . VAL A 1 109 ? 50.537 3.838 -29.245 1.00 88.69 109 VAL A CA 1
ATOM 850 C C . VAL A 1 109 ? 49.669 3.215 -30.340 1.00 88.69 109 VAL A C 1
ATOM 852 O O . VAL A 1 109 ? 50.197 2.615 -31.281 1.00 88.69 109 VAL A O 1
ATOM 855 N N . ALA A 1 110 ? 48.343 3.381 -30.267 1.00 88.62 110 ALA A N 1
ATOM 856 C CA . ALA A 1 110 ? 47.436 2.922 -31.319 1.00 88.62 110 ALA A CA 1
ATOM 857 C C . ALA A 1 110 ? 47.675 3.652 -32.650 1.00 88.62 110 ALA A C 1
ATOM 859 O O . ALA A 1 110 ? 47.747 2.994 -33.687 1.00 88.62 110 ALA A O 1
ATOM 860 N N . ASN A 1 111 ? 47.855 4.977 -32.620 1.00 90.75 111 ASN A N 1
ATOM 861 C CA . ASN A 1 111 ? 48.162 5.802 -33.791 1.00 90.75 111 ASN A CA 1
ATOM 862 C C . ASN A 1 111 ? 49.479 5.378 -34.443 1.00 90.75 111 ASN A C 1
ATOM 864 O O . ASN A 1 111 ? 49.508 5.087 -35.639 1.00 90.75 111 ASN A O 1
ATOM 868 N N . ALA A 1 112 ? 50.555 5.297 -33.657 1.00 90.31 112 ALA A N 1
ATOM 869 C CA . ALA A 1 112 ? 51.880 4.919 -34.139 1.00 90.31 112 ALA A CA 1
ATOM 870 C C . ALA A 1 112 ? 51.877 3.519 -34.767 1.00 90.31 112 ALA A C 1
ATOM 872 O O . ALA A 1 112 ? 52.483 3.295 -35.815 1.00 90.31 112 ALA A O 1
ATOM 873 N N . TRP A 1 113 ? 51.153 2.578 -34.158 1.00 92.06 113 TRP A N 1
ATOM 874 C CA . TRP A 1 113 ? 51.026 1.229 -34.690 1.00 92.06 113 TRP A CA 1
ATOM 875 C C . TRP A 1 113 ? 50.161 1.167 -35.949 1.00 92.06 113 TRP A C 1
ATOM 877 O O . TRP A 1 113 ? 50.545 0.498 -36.905 1.00 92.06 113 TRP A O 1
ATOM 887 N N . LEU A 1 114 ? 49.008 1.841 -35.965 1.00 92.75 114 LEU A N 1
ATOM 888 C CA . LEU A 1 114 ? 48.071 1.830 -37.091 1.00 92.75 114 LEU A CA 1
ATOM 889 C C . LEU A 1 114 ? 48.672 2.476 -38.344 1.00 92.75 114 LEU A C 1
ATOM 891 O O . LEU A 1 114 ? 48.419 1.983 -39.438 1.00 92.75 114 LEU A O 1
ATOM 895 N N . LEU A 1 115 ? 49.465 3.539 -38.169 1.00 91.12 115 LEU A N 1
ATOM 896 C CA . LEU A 1 115 ? 50.019 4.376 -39.241 1.00 91.12 115 LEU A CA 1
ATOM 897 C C . LEU A 1 115 ? 51.411 3.935 -39.723 1.00 91.12 115 LEU A C 1
ATOM 899 O O . LEU A 1 115 ? 52.087 4.662 -40.449 1.00 91.12 115 LEU A O 1
ATOM 903 N N . ARG A 1 116 ? 51.867 2.734 -39.354 1.00 90.62 116 ARG A N 1
ATOM 904 C CA . ARG A 1 116 ? 53.143 2.191 -39.847 1.00 90.62 116 ARG A CA 1
ATOM 905 C C . ARG A 1 116 ? 53.004 1.575 -41.238 1.00 90.62 116 ARG A C 1
ATOM 907 O O . ARG A 1 116 ? 51.995 0.938 -41.550 1.00 90.62 116 ARG A O 1
ATOM 914 N N . SER A 1 117 ? 54.054 1.684 -42.043 1.00 87.19 117 SER A N 1
ATOM 915 C CA . SER A 1 117 ? 54.181 0.938 -43.300 1.00 87.19 117 SER A CA 1
ATOM 916 C C . SER A 1 117 ? 54.789 -0.446 -43.030 1.00 87.19 117 SER A C 1
ATOM 918 O O . SER A 1 117 ? 55.703 -0.535 -42.204 1.00 87.19 117 SER A O 1
ATOM 920 N N . PRO A 1 118 ? 54.304 -1.544 -43.647 1.00 91.38 118 PRO A N 1
ATOM 921 C CA . PRO A 1 118 ? 53.277 -1.629 -44.693 1.00 91.38 118 PRO A CA 1
ATOM 922 C C . PRO A 1 118 ? 51.839 -1.867 -44.175 1.00 91.38 118 PRO A C 1
ATOM 924 O O . PRO A 1 118 ? 50.957 -2.228 -44.953 1.00 91.38 118 PRO A O 1
ATOM 927 N N . LEU A 1 119 ? 51.573 -1.748 -42.864 1.00 92.25 119 LEU A N 1
ATOM 928 C CA . LEU A 1 119 ? 50.249 -2.037 -42.283 1.00 92.25 119 LEU A CA 1
ATOM 929 C C . LEU A 1 119 ? 49.170 -1.062 -42.777 1.00 92.25 119 LEU A C 1
ATOM 931 O O . LEU A 1 119 ? 48.049 -1.474 -43.072 1.00 92.25 119 LEU A O 1
ATOM 935 N N . THR A 1 120 ? 49.507 0.217 -42.890 1.00 93.50 120 THR A N 1
ATOM 936 C CA . THR A 1 120 ? 48.556 1.261 -43.294 1.00 93.50 120 THR A CA 1
ATOM 937 C C . THR A 1 120 ? 48.118 1.085 -44.740 1.00 93.50 120 THR A C 1
ATOM 939 O O . THR A 1 120 ? 46.926 1.092 -45.053 1.00 93.50 120 THR A O 1
ATOM 942 N N . GLU A 1 121 ? 49.082 0.829 -45.620 1.00 94.12 121 GLU A N 1
ATOM 943 C CA . GLU A 1 121 ? 48.858 0.518 -47.024 1.00 94.12 121 GLU A CA 1
ATOM 944 C C . GLU A 1 121 ? 48.080 -0.789 -47.153 1.00 94.12 121 GLU A C 1
ATOM 946 O O . GLU A 1 121 ? 47.191 -0.883 -47.993 1.00 94.12 121 GLU A O 1
ATOM 951 N N . ALA A 1 122 ? 48.350 -1.779 -46.295 1.00 92.56 122 ALA A N 1
ATOM 952 C CA . ALA A 1 122 ? 47.605 -3.031 -46.279 1.00 92.56 122 ALA A CA 1
ATOM 953 C C . ALA A 1 122 ? 46.125 -2.818 -45.930 1.00 92.56 122 ALA A C 1
ATOM 955 O O . ALA A 1 122 ? 45.272 -3.434 -46.563 1.00 92.56 122 ALA A O 1
ATOM 956 N N . LEU A 1 123 ? 45.811 -1.961 -44.954 1.00 91.31 123 LEU A N 1
ATOM 957 C CA . LEU A 1 123 ? 44.439 -1.713 -44.493 1.00 91.31 123 LEU A CA 1
ATOM 958 C C . LEU A 1 123 ? 43.647 -0.792 -45.419 1.00 91.31 123 LEU A C 1
ATOM 960 O O . LEU A 1 123 ? 42.470 -1.047 -45.664 1.00 91.31 123 LEU A O 1
ATOM 964 N N . PHE A 1 124 ? 44.275 0.273 -45.915 1.00 91.44 124 PHE A N 1
ATOM 965 C CA . PHE A 1 124 ? 43.569 1.370 -46.584 1.00 91.44 124 PHE A CA 1
ATOM 966 C C . PHE A 1 124 ? 43.960 1.542 -48.054 1.00 91.44 124 PHE A C 1
ATOM 968 O O . PHE A 1 124 ? 43.260 2.233 -48.790 1.00 91.44 124 PHE A O 1
ATOM 975 N N . GLY A 1 125 ? 45.065 0.931 -48.496 1.00 88.75 125 GLY A N 1
ATOM 976 C CA . GLY A 1 125 ? 45.650 1.156 -49.821 1.00 88.75 125 GLY A CA 1
ATOM 977 C C . GLY A 1 125 ? 46.164 2.585 -50.024 1.00 88.75 125 GLY A C 1
ATOM 978 O O . GLY A 1 125 ? 46.257 3.047 -51.159 1.00 88.75 125 GLY A O 1
ATOM 979 N N . LEU A 1 126 ? 46.477 3.284 -48.927 1.00 88.94 126 LEU A N 1
ATOM 980 C CA . LEU A 1 126 ? 46.937 4.672 -48.888 1.00 88.94 126 LEU A CA 1
ATOM 981 C C . LEU A 1 126 ? 48.234 4.783 -48.081 1.00 88.94 126 LEU A C 1
ATOM 983 O O . LEU A 1 126 ? 48.463 3.995 -47.164 1.00 88.94 126 LEU A O 1
ATOM 987 N N . ASN A 1 127 ? 49.048 5.793 -48.395 1.00 89.38 127 ASN A N 1
ATOM 988 C CA . ASN A 1 127 ? 50.195 6.173 -47.569 1.00 89.38 127 ASN A CA 1
ATOM 989 C C . ASN A 1 127 ? 49.715 6.636 -46.166 1.00 89.38 127 ASN A C 1
ATOM 991 O O . ASN A 1 127 ? 48.677 7.309 -46.090 1.00 89.38 127 ASN A O 1
ATOM 995 N N . PRO A 1 128 ? 50.464 6.320 -45.088 1.00 89.81 128 PRO A N 1
ATOM 996 C CA . PRO A 1 128 ? 50.272 6.834 -43.730 1.00 89.81 128 PRO A CA 1
ATOM 997 C C . PRO A 1 128 ? 49.771 8.271 -43.578 1.00 89.81 128 PRO A C 1
ATOM 999 O O . PRO A 1 128 ? 48.775 8.477 -42.887 1.00 89.81 128 PRO A O 1
ATOM 1002 N N . ASP A 1 129 ? 50.383 9.251 -44.243 1.00 87.75 129 ASP A N 1
ATOM 1003 C CA . ASP A 1 129 ? 50.028 10.668 -44.058 1.00 87.75 129 ASP A CA 1
ATOM 1004 C C . ASP A 1 129 ? 48.591 10.959 -44.523 1.00 87.75 129 ASP A C 1
ATOM 1006 O O . ASP A 1 129 ? 47.828 11.673 -43.868 1.00 87.75 129 ASP A O 1
ATOM 1010 N N . VAL A 1 130 ? 48.188 10.341 -45.638 1.00 87.56 130 VAL A N 1
ATOM 1011 C CA . VAL A 1 130 ? 46.842 10.489 -46.212 1.00 87.56 130 VAL A CA 1
ATOM 1012 C C . VAL A 1 130 ? 45.813 9.727 -45.380 1.00 87.56 130 VAL A C 1
ATOM 1014 O O . VAL A 1 130 ? 44.701 10.211 -45.170 1.00 87.56 130 VAL A O 1
ATOM 1017 N N . ALA A 1 131 ? 46.172 8.540 -44.887 1.00 87.75 131 ALA A N 1
ATOM 1018 C CA . ALA A 1 131 ? 45.308 7.764 -44.005 1.00 87.75 131 ALA A CA 1
ATOM 1019 C C . ALA A 1 131 ? 45.068 8.495 -42.676 1.00 87.75 131 ALA A C 1
ATOM 1021 O O . ALA A 1 131 ? 43.925 8.580 -42.230 1.00 87.75 131 ALA A O 1
ATOM 1022 N N . HIS A 1 132 ? 46.115 9.079 -42.087 1.00 88.88 132 HIS A N 1
ATOM 1023 C CA . HIS A 1 132 ? 46.022 9.844 -40.846 1.00 88.88 132 HIS A CA 1
ATOM 1024 C C . HIS A 1 132 ? 45.079 11.042 -40.985 1.00 88.88 132 HIS A C 1
ATOM 1026 O O . HIS A 1 132 ? 44.181 11.211 -40.165 1.00 88.88 132 HIS A O 1
ATOM 1032 N N . ALA A 1 133 ? 45.202 11.811 -42.072 1.00 88.50 133 ALA A N 1
ATOM 1033 C CA . ALA A 1 133 ? 44.329 12.955 -42.342 1.00 88.50 133 ALA A CA 1
ATOM 1034 C C . ALA A 1 133 ? 42.840 12.580 -42.506 1.00 88.50 133 ALA A C 1
ATOM 1036 O O . ALA A 1 133 ? 41.969 13.439 -42.377 1.00 88.50 133 ALA A O 1
ATOM 1037 N N . ARG A 1 134 ? 42.535 11.307 -42.792 1.00 91.19 134 ARG A N 1
ATOM 1038 C CA . ARG A 1 134 ? 41.173 10.791 -43.008 1.00 91.19 134 ARG A CA 1
ATOM 1039 C C . ARG A 1 134 ? 40.610 10.020 -41.814 1.00 91.19 134 ARG A C 1
ATOM 1041 O O . ARG A 1 134 ? 39.494 9.511 -41.906 1.00 91.19 134 ARG A O 1
ATOM 1048 N N . LEU A 1 135 ? 41.348 9.912 -40.711 1.00 92.81 135 LEU A N 1
ATOM 1049 C CA . LEU A 1 135 ? 40.920 9.204 -39.507 1.00 92.81 135 LEU A CA 1
ATOM 1050 C C . LEU A 1 135 ? 40.862 10.169 -38.327 1.00 92.81 135 LEU A C 1
ATOM 1052 O O . LEU A 1 135 ? 41.880 10.678 -37.866 1.00 92.81 135 LEU A O 1
ATOM 1056 N N . LYS A 1 136 ? 39.657 10.385 -37.802 1.00 92.31 136 LYS A N 1
ATOM 1057 C CA . LYS A 1 136 ? 39.436 11.194 -36.605 1.00 92.31 136 LYS A CA 1
ATOM 1058 C C . LYS A 1 136 ? 39.252 10.281 -35.399 1.00 92.31 136 LYS A C 1
ATOM 1060 O O . LYS A 1 136 ? 38.365 9.429 -35.406 1.00 92.31 136 LYS A O 1
ATOM 1065 N N . LEU A 1 137 ? 40.085 10.454 -34.375 1.00 90.69 137 LEU A N 1
ATOM 1066 C CA . LEU A 1 137 ? 39.956 9.731 -33.109 1.00 90.69 137 LEU A CA 1
ATOM 1067 C C . LEU A 1 137 ? 38.622 10.091 -32.435 1.00 90.69 137 LEU A C 1
ATOM 1069 O O . LEU A 1 137 ? 38.300 11.273 -32.302 1.00 90.69 137 LEU A O 1
ATOM 1073 N N . ILE A 1 138 ? 37.866 9.073 -32.022 1.00 86.44 138 ILE A N 1
ATOM 1074 C CA . ILE A 1 138 ? 36.596 9.223 -31.300 1.00 86.44 138 ILE A CA 1
ATOM 1075 C C . ILE A 1 138 ? 36.793 8.935 -29.816 1.00 86.44 138 ILE A C 1
ATOM 1077 O O . ILE A 1 138 ? 36.476 9.777 -28.983 1.00 86.44 138 ILE A O 1
ATOM 1081 N N . GLU A 1 139 ? 37.339 7.764 -29.487 1.00 84.00 139 GLU A N 1
ATOM 1082 C CA . GLU A 1 139 ? 37.537 7.338 -28.102 1.00 84.00 139 GLU A CA 1
ATOM 1083 C C . GLU A 1 139 ? 38.684 6.330 -27.974 1.00 84.00 139 GLU A C 1
ATOM 1085 O O . GLU A 1 139 ? 39.001 5.591 -28.909 1.00 84.00 139 GLU A O 1
ATOM 1090 N N . ALA A 1 140 ? 39.273 6.277 -26.780 1.00 84.94 140 ALA A N 1
ATOM 1091 C CA . ALA A 1 140 ? 40.153 5.206 -26.333 1.00 84.94 140 ALA A CA 1
ATOM 1092 C C . ALA A 1 140 ? 39.622 4.705 -24.986 1.00 84.94 140 ALA A C 1
ATOM 1094 O O . ALA A 1 140 ? 39.532 5.482 -24.037 1.00 84.94 140 ALA A O 1
ATOM 1095 N N . SER A 1 141 ? 39.200 3.443 -24.895 1.00 79.00 141 SER A N 1
ATOM 1096 C CA . SER A 1 141 ? 38.517 2.931 -23.698 1.00 79.00 141 SER A CA 1
ATOM 1097 C C . SER A 1 141 ? 38.887 1.481 -23.355 1.00 79.00 141 SER A C 1
ATOM 1099 O O . SER A 1 141 ? 39.047 0.647 -24.254 1.00 79.00 141 SER A O 1
ATOM 1101 N N . PRO A 1 142 ? 39.034 1.154 -22.055 1.00 76.75 142 PRO A N 1
ATOM 1102 C CA . PRO A 1 142 ? 39.228 -0.217 -21.591 1.00 76.75 142 PRO A CA 1
ATOM 1103 C C . PRO A 1 142 ? 37.938 -1.037 -21.740 1.00 76.75 142 PRO A C 1
ATOM 1105 O O . PRO A 1 142 ? 36.841 -0.540 -21.495 1.00 76.75 142 PRO A O 1
ATOM 1108 N N . VAL A 1 143 ? 38.060 -2.314 -22.108 1.00 69.00 143 VAL A N 1
ATOM 1109 C CA . VAL A 1 143 ? 36.910 -3.207 -22.329 1.00 69.00 143 VAL A CA 1
ATOM 1110 C C . VAL A 1 143 ? 36.696 -4.117 -21.118 1.00 69.00 143 VAL A C 1
ATOM 1112 O O . VAL A 1 143 ? 37.511 -5.001 -20.848 1.00 69.00 143 VAL A O 1
ATOM 1115 N N . THR A 1 144 ? 35.570 -3.960 -20.416 1.00 54.03 144 THR A N 1
ATOM 1116 C CA . THR A 1 144 ? 35.169 -4.819 -19.291 1.00 54.03 144 THR A CA 1
ATOM 1117 C C . THR A 1 144 ? 34.066 -5.812 -19.707 1.00 54.03 144 THR A C 1
ATOM 1119 O O . THR A 1 144 ? 32.895 -5.478 -19.811 1.00 54.03 144 THR A O 1
ATOM 1122 N N . THR A 1 145 ? 34.454 -7.087 -19.866 1.00 48.06 145 THR A N 1
ATOM 1123 C CA . THR A 1 145 ? 33.629 -8.329 -19.894 1.00 48.06 145 THR A CA 1
ATOM 1124 C C . THR A 1 145 ? 32.985 -8.860 -21.205 1.00 48.06 145 THR A C 1
ATOM 1126 O O . THR A 1 145 ? 32.814 -8.184 -22.211 1.00 48.06 145 THR A O 1
ATOM 1129 N N . ALA A 1 146 ? 32.726 -10.183 -21.173 1.00 41.84 146 ALA A N 1
ATOM 1130 C CA . ALA A 1 146 ? 32.121 -11.119 -22.144 1.00 41.84 146 ALA A CA 1
ATOM 1131 C C . ALA A 1 146 ? 32.763 -11.294 -23.540 1.00 41.84 146 ALA A C 1
ATOM 1133 O O . ALA A 1 146 ? 33.103 -12.424 -23.905 1.00 41.84 146 ALA A O 1
ATOM 1134 N N . TRP A 1 147 ? 33.001 -10.235 -24.316 1.00 40.75 147 TRP A N 1
ATOM 1135 C CA . TRP A 1 147 ? 33.530 -10.379 -25.688 1.00 40.75 147 TRP A CA 1
ATOM 1136 C C . TRP A 1 147 ? 35.001 -10.831 -25.709 1.00 40.75 147 TRP A C 1
ATOM 1138 O O . TRP A 1 147 ? 35.409 -11.651 -26.538 1.00 40.75 147 TRP A O 1
ATOM 1148 N N . ALA A 1 148 ? 35.767 -10.408 -24.695 1.00 43.75 148 ALA A N 1
ATOM 1149 C CA . ALA A 1 148 ? 37.116 -10.902 -24.423 1.00 43.75 148 ALA A CA 1
ATOM 1150 C C . ALA A 1 148 ? 37.151 -12.429 -24.199 1.00 43.75 148 ALA A C 1
ATOM 1152 O O . ALA A 1 148 ? 38.127 -13.066 -24.582 1.00 43.75 148 ALA A O 1
ATOM 1153 N N . LYS A 1 149 ? 36.082 -13.053 -23.670 1.00 41.53 149 LYS A N 1
ATOM 1154 C CA . LYS A 1 149 ? 35.983 -14.519 -23.485 1.00 41.53 149 LYS A CA 1
ATOM 1155 C C . LYS A 1 149 ? 35.640 -15.270 -24.784 1.00 41.53 149 LYS A C 1
ATOM 1157 O O . LYS A 1 149 ? 36.105 -16.389 -24.994 1.00 41.53 149 LYS A O 1
ATOM 1162 N N . GLN A 1 150 ? 34.879 -14.669 -25.702 1.00 42.16 150 GLN A N 1
ATOM 1163 C CA . GLN A 1 150 ? 34.541 -15.299 -26.991 1.00 42.16 150 GLN A CA 1
ATOM 1164 C C . GLN A 1 150 ? 35.689 -15.264 -28.013 1.00 42.16 150 GLN A C 1
ATOM 1166 O O . GLN A 1 150 ? 35.820 -16.189 -28.813 1.00 42.16 150 GLN A O 1
ATOM 1171 N N . GLN A 1 151 ? 36.560 -14.249 -27.980 1.00 41.38 151 GLN A N 1
ATOM 1172 C CA . GLN A 1 151 ? 37.770 -14.250 -28.816 1.00 41.38 151 GLN A CA 1
ATOM 1173 C C . GLN A 1 151 ? 38.918 -15.096 -28.241 1.00 41.38 151 GLN A C 1
ATOM 1175 O O . GLN A 1 151 ? 39.777 -15.544 -29.004 1.00 41.38 151 GLN A O 1
ATOM 1180 N N . THR A 1 152 ? 38.928 -15.348 -26.928 1.00 43.22 152 THR A N 1
ATOM 1181 C CA . THR A 1 152 ? 39.976 -16.133 -26.247 1.00 43.22 152 THR A CA 1
ATOM 1182 C C . THR A 1 152 ? 39.681 -17.631 -26.177 1.00 43.22 152 THR A C 1
ATOM 1184 O O . THR A 1 152 ? 40.610 -18.416 -26.068 1.00 43.22 152 THR A O 1
ATOM 1187 N N . THR A 1 153 ? 38.435 -18.077 -26.368 1.00 38.59 153 THR A N 1
ATOM 1188 C CA . THR A 1 153 ? 38.049 -19.508 -26.294 1.00 38.59 153 THR A CA 1
ATOM 1189 C C . THR A 1 153 ? 38.566 -20.396 -27.439 1.00 38.59 153 THR A C 1
ATOM 1191 O O . THR A 1 153 ? 38.312 -21.599 -27.449 1.00 38.59 153 THR A O 1
ATOM 1194 N N . ARG A 1 154 ? 39.327 -19.850 -28.400 1.00 40.34 154 ARG A N 1
ATOM 1195 C CA . ARG A 1 154 ? 40.032 -20.628 -29.443 1.00 40.34 154 ARG A CA 1
ATOM 1196 C C . ARG A 1 154 ? 41.547 -20.407 -29.495 1.00 40.34 154 ARG A C 1
ATOM 1198 O O . ARG A 1 154 ? 42.195 -20.962 -30.380 1.00 40.34 154 ARG A O 1
ATOM 1205 N N . ALA A 1 155 ? 42.114 -19.623 -28.582 1.00 42.88 155 ALA A N 1
ATOM 1206 C CA . ALA A 1 155 ? 43.560 -19.480 -28.437 1.00 42.88 155 ALA A CA 1
ATOM 1207 C C . ALA A 1 155 ? 43.973 -20.062 -27.083 1.00 42.88 155 ALA A C 1
ATOM 1209 O O . ALA A 1 155 ? 43.240 -19.931 -26.112 1.00 42.88 155 ALA A O 1
ATOM 1210 N N . ALA A 1 156 ? 45.133 -20.708 -27.021 1.00 43.56 156 ALA A N 1
ATOM 1211 C CA . ALA A 1 156 ? 45.607 -21.426 -25.841 1.00 43.56 156 ALA A CA 1
ATOM 1212 C C . ALA A 1 156 ? 45.940 -20.537 -24.615 1.00 43.56 156 ALA A C 1
ATOM 1214 O O . ALA A 1 156 ? 46.472 -21.070 -23.654 1.00 43.56 156 ALA A O 1
ATOM 1215 N N . ASP A 1 157 ? 45.619 -19.233 -24.622 1.00 53.53 157 ASP A N 1
ATOM 1216 C CA . ASP A 1 157 ? 45.811 -18.332 -23.476 1.00 53.53 157 ASP A CA 1
ATOM 1217 C C . ASP A 1 157 ? 44.851 -17.118 -23.497 1.00 53.53 157 ASP A C 1
ATOM 1219 O O . ASP A 1 157 ? 44.746 -16.435 -24.529 1.00 53.53 157 ASP A O 1
ATOM 1223 N N . PRO A 1 158 ? 44.163 -16.794 -22.383 1.00 55.06 158 PRO A N 1
ATOM 1224 C CA . PRO A 1 158 ? 43.258 -15.651 -22.292 1.00 55.06 158 PRO A CA 1
ATOM 1225 C C . PRO A 1 158 ? 44.009 -14.315 -22.134 1.00 55.06 158 PRO A C 1
ATOM 1227 O O . PRO A 1 158 ? 44.871 -14.160 -21.277 1.00 55.06 158 PRO A O 1
ATOM 1230 N N . ILE A 1 159 ? 43.649 -13.313 -22.945 1.00 61.56 159 ILE A N 1
ATOM 1231 C CA . ILE A 1 159 ? 44.068 -11.915 -22.747 1.00 61.56 159 ILE A CA 1
ATOM 1232 C C . ILE A 1 159 ? 43.328 -11.373 -21.516 1.00 61.56 159 ILE A C 1
ATOM 1234 O O . ILE A 1 159 ? 42.097 -11.354 -21.508 1.00 61.56 159 ILE A O 1
ATOM 1238 N N . ALA A 1 160 ? 44.067 -10.944 -20.488 1.00 58.50 160 ALA A N 1
ATOM 1239 C CA . ALA A 1 160 ? 43.497 -10.490 -19.216 1.00 58.50 160 ALA A CA 1
ATOM 1240 C C . ALA A 1 160 ? 42.796 -9.121 -19.310 1.00 58.50 160 ALA A C 1
ATOM 1242 O O . ALA A 1 160 ? 41.823 -8.885 -18.597 1.00 58.50 160 ALA A O 1
ATOM 1243 N N . SER A 1 161 ? 43.270 -8.227 -20.187 1.00 70.38 161 SER A N 1
ATOM 1244 C CA . SER A 1 161 ? 42.726 -6.875 -20.366 1.00 70.38 161 SER A CA 1
ATOM 1245 C C . SER A 1 161 ? 42.971 -6.348 -21.787 1.00 70.38 161 SER A C 1
ATOM 1247 O O . SER A 1 161 ? 44.021 -6.604 -22.381 1.00 70.38 161 SER A O 1
ATOM 1249 N N . LEU A 1 162 ? 41.989 -5.632 -22.345 1.00 79.62 162 LEU A N 1
ATOM 1250 C CA . LEU A 1 162 ? 41.983 -5.115 -23.717 1.00 79.62 162 LEU A CA 1
ATOM 1251 C C . LEU A 1 162 ? 41.574 -3.636 -23.727 1.00 79.62 162 LEU A C 1
ATOM 1253 O O . LEU A 1 162 ? 40.657 -3.239 -23.009 1.00 79.62 162 LEU A O 1
ATOM 1257 N N . THR A 1 163 ? 42.215 -2.840 -24.578 1.00 84.12 163 THR A N 1
ATOM 1258 C CA . THR A 1 163 ? 41.824 -1.458 -24.898 1.00 84.12 163 THR A CA 1
ATOM 1259 C C . THR A 1 163 ? 41.338 -1.381 -26.341 1.00 84.12 163 THR A C 1
ATOM 1261 O O . THR A 1 163 ? 41.975 -1.947 -27.232 1.00 84.12 163 THR A O 1
ATOM 1264 N N . HIS A 1 164 ? 40.229 -0.679 -26.576 1.00 89.25 164 HIS A N 1
ATOM 1265 C CA . HIS A 1 164 ? 39.775 -0.290 -27.911 1.00 89.25 164 HIS A CA 1
ATOM 1266 C C . HIS A 1 164 ? 40.102 1.178 -28.167 1.00 89.25 164 HIS A C 1
ATOM 1268 O O . HIS A 1 164 ? 39.805 2.026 -27.330 1.00 89.25 164 HIS A O 1
ATOM 1274 N N . VAL A 1 165 ? 40.678 1.466 -29.332 1.00 90.12 165 VAL A N 1
ATOM 1275 C CA . VAL A 1 165 ? 40.857 2.829 -29.843 1.00 90.12 165 VAL A CA 1
ATOM 1276 C C . VAL A 1 165 ? 40.075 2.951 -31.144 1.00 90.12 165 VAL A C 1
ATOM 1278 O O . VAL A 1 165 ? 40.383 2.265 -32.121 1.00 90.12 165 VAL A O 1
ATOM 1281 N N . LEU A 1 166 ? 39.018 3.760 -31.124 1.00 89.44 166 LEU A N 1
ATOM 1282 C CA . LEU A 1 166 ? 38.039 3.900 -32.199 1.00 89.44 166 LEU A CA 1
ATOM 1283 C C . LEU A 1 166 ? 38.297 5.176 -33.002 1.00 89.44 166 LEU A C 1
ATOM 1285 O O . LEU A 1 166 ? 38.376 6.275 -32.451 1.00 89.44 166 LEU A O 1
ATOM 1289 N N . TYR A 1 167 ? 38.332 5.025 -34.321 1.00 93.06 167 TYR A N 1
ATOM 1290 C CA . TYR A 1 167 ? 38.464 6.101 -35.292 1.00 93.06 167 TYR A CA 1
ATOM 1291 C C . TYR A 1 167 ? 37.260 6.126 -36.229 1.00 93.06 167 TYR A C 1
ATOM 1293 O O . TYR A 1 167 ? 36.814 5.086 -36.724 1.00 93.06 167 TYR A O 1
ATOM 1301 N N . GLN A 1 168 ? 36.789 7.331 -36.525 1.00 93.69 168 GLN A N 1
ATOM 1302 C CA . GLN A 1 168 ? 35.795 7.600 -37.554 1.00 93.69 168 GLN A CA 1
ATOM 1303 C C . GLN A 1 168 ? 36.504 8.049 -38.831 1.00 93.69 168 GLN A C 1
ATOM 1305 O O . GLN A 1 168 ? 37.375 8.921 -38.798 1.00 93.69 168 GLN A O 1
ATOM 1310 N N . GLN A 1 169 ? 36.124 7.472 -39.969 1.00 93.19 169 GLN A N 1
ATOM 1311 C CA . GLN A 1 169 ? 36.616 7.924 -41.263 1.00 93.19 169 GLN A CA 1
ATOM 1312 C C . GLN A 1 169 ? 35.949 9.249 -41.655 1.00 93.19 169 GLN A C 1
ATOM 1314 O O . GLN A 1 169 ? 34.727 9.385 -41.548 1.00 93.19 169 GLN A O 1
ATOM 1319 N N . HIS A 1 170 ? 36.748 10.188 -42.157 1.00 92.12 170 HIS A N 1
ATOM 1320 C CA . HIS A 1 170 ? 36.323 11.469 -42.719 1.00 92.12 170 HIS A CA 1
ATOM 1321 C C . HIS A 1 170 ? 36.918 11.689 -44.117 1.00 92.12 170 HIS A C 1
ATOM 1323 O O . HIS A 1 170 ? 37.944 11.108 -44.482 1.00 92.12 170 HIS A O 1
ATOM 1329 N N . HIS A 1 171 ? 36.280 12.567 -44.886 1.00 88.88 171 HIS A N 1
ATOM 1330 C CA . HIS A 1 171 ? 36.798 13.134 -46.130 1.00 88.88 171 HIS A CA 1
ATOM 1331 C C . HIS A 1 171 ? 36.510 14.634 -46.132 1.00 88.88 171 HIS A C 1
ATOM 1333 O O . HIS A 1 171 ? 35.353 15.056 -46.186 1.00 88.88 171 HIS A O 1
ATOM 1339 N N . GLY A 1 172 ? 37.565 15.439 -46.001 1.00 87.19 172 GLY A N 1
ATOM 1340 C CA . GLY A 1 172 ? 37.405 16.843 -45.630 1.00 87.19 172 GLY A CA 1
ATOM 1341 C C . GLY A 1 172 ? 36.726 16.961 -44.262 1.00 87.19 172 GLY A C 1
ATOM 1342 O O . GLY A 1 172 ? 37.126 16.302 -43.303 1.00 87.19 172 GLY A O 1
ATOM 1343 N N . GLU A 1 173 ? 35.680 17.779 -44.172 1.00 87.69 173 GLU A N 1
ATOM 1344 C CA . GLU A 1 173 ? 34.909 17.962 -42.937 1.00 87.69 173 GLU A CA 1
ATOM 1345 C C . GLU A 1 173 ? 33.841 16.876 -42.707 1.00 87.69 173 GLU A C 1
ATOM 1347 O O . GLU A 1 173 ? 33.385 16.690 -41.576 1.00 87.69 173 GLU A O 1
ATOM 1352 N N . TRP A 1 174 ? 33.472 16.107 -43.738 1.00 92.62 174 TRP A N 1
ATOM 1353 C CA . TRP A 1 174 ? 32.337 15.188 -43.659 1.00 92.62 174 TRP A CA 1
ATOM 1354 C C . TRP A 1 174 ? 32.741 13.777 -43.216 1.00 92.62 174 TRP A C 1
ATOM 1356 O O . TRP A 1 174 ? 33.699 13.204 -43.747 1.00 92.62 174 TRP A O 1
ATOM 1366 N N . PRO A 1 175 ? 32.004 13.172 -42.270 1.00 92.12 175 PRO A N 1
ATOM 1367 C CA . PRO A 1 175 ? 32.197 11.782 -41.887 1.00 92.12 175 PRO A CA 1
ATOM 1368 C C . PRO A 1 175 ? 31.690 10.826 -42.971 1.00 92.12 175 PRO A C 1
ATOM 1370 O O . PRO A 1 175 ? 30.708 11.096 -43.663 1.00 92.12 175 PRO A O 1
ATOM 1373 N N . VAL A 1 176 ? 32.336 9.668 -43.086 1.00 89.69 176 VAL A N 1
ATOM 1374 C CA . VAL A 1 176 ? 31.946 8.595 -44.010 1.00 89.69 176 VAL A CA 1
ATOM 1375 C C . VAL A 1 176 ? 31.054 7.592 -43.287 1.00 89.69 176 VAL A C 1
ATOM 1377 O O . VAL A 1 176 ? 31.458 6.975 -42.298 1.00 89.69 176 VAL A O 1
ATOM 1380 N N . PHE A 1 177 ? 29.834 7.411 -43.784 1.00 83.62 177 PHE A N 1
ATOM 1381 C CA . PHE A 1 177 ? 28.827 6.557 -43.169 1.00 83.62 177 PHE A CA 1
ATOM 1382 C C . PHE A 1 177 ? 29.267 5.088 -43.155 1.00 83.62 177 PHE A C 1
ATOM 1384 O O . PHE A 1 177 ? 29.486 4.475 -44.198 1.00 83.62 177 PHE A O 1
ATOM 1391 N N . GLY A 1 178 ? 29.391 4.518 -41.953 1.00 79.56 178 GLY A N 1
ATOM 1392 C CA . GLY A 1 178 ? 29.839 3.139 -41.736 1.00 79.56 178 GLY A CA 1
ATOM 1393 C C . GLY A 1 178 ? 31.356 2.934 -41.815 1.00 79.56 178 GLY A C 1
ATOM 1394 O O . GLY A 1 178 ? 31.813 1.817 -41.575 1.00 79.56 178 GLY A O 1
ATOM 1395 N N . GLY A 1 179 ? 32.139 3.973 -42.125 1.00 85.81 179 GLY A N 1
ATOM 1396 C CA . GLY A 1 179 ? 33.599 3.914 -42.179 1.00 85.81 179 GLY A CA 1
ATOM 1397 C C . GLY A 1 179 ? 34.216 4.065 -40.793 1.00 85.81 179 GLY A C 1
ATOM 1398 O O . GLY A 1 179 ? 34.358 5.180 -40.297 1.00 85.81 179 GLY A O 1
ATOM 1399 N N . GLN A 1 180 ? 34.592 2.954 -40.161 1.00 89.88 180 GLN A N 1
ATOM 1400 C CA . GLN A 1 180 ? 35.191 2.941 -38.827 1.00 89.88 180 GLN A CA 1
ATOM 1401 C C . GLN A 1 180 ? 36.431 2.054 -38.788 1.00 89.88 180 GLN A C 1
ATOM 1403 O O . GLN A 1 180 ? 36.550 1.061 -39.512 1.00 89.88 180 GLN A O 1
ATOM 1408 N N . VAL A 1 181 ? 37.372 2.422 -37.925 1.00 92.25 181 VAL A N 1
ATOM 1409 C CA . VAL A 1 181 ? 38.577 1.637 -37.655 1.00 92.25 181 VAL A CA 1
ATOM 1410 C C . VAL A 1 181 ? 38.712 1.492 -36.151 1.00 92.25 181 VAL A C 1
ATOM 1412 O O . VAL A 1 181 ? 38.685 2.487 -35.436 1.00 92.25 181 VAL A O 1
ATOM 1415 N N . VAL A 1 182 ? 38.858 0.263 -35.667 1.00 92.25 182 VAL A N 1
ATOM 1416 C CA . VAL A 1 182 ? 39.070 -0.021 -34.245 1.00 92.25 182 VAL A CA 1
ATOM 1417 C C . VAL A 1 182 ? 40.382 -0.753 -34.079 1.00 92.25 182 VAL A C 1
ATOM 1419 O O . VAL A 1 182 ? 40.570 -1.839 -34.631 1.00 92.25 182 VAL A O 1
ATOM 1422 N N . VAL A 1 183 ? 41.277 -0.179 -33.287 1.00 93.00 183 VAL A N 1
ATOM 1423 C CA . VAL A 1 183 ? 42.515 -0.827 -32.865 1.00 93.00 183 VAL A CA 1
ATOM 1424 C C . VAL A 1 183 ? 42.277 -1.490 -31.511 1.00 93.00 183 VAL A C 1
ATOM 1426 O O . VAL A 1 183 ? 41.854 -0.852 -30.551 1.00 93.00 183 VAL A O 1
ATOM 1429 N N . HIS A 1 184 ? 42.539 -2.789 -31.444 1.00 90.56 184 HIS A N 1
ATOM 1430 C CA . HIS A 1 184 ? 42.427 -3.627 -30.258 1.00 90.56 184 HIS A CA 1
ATOM 1431 C C . HIS A 1 184 ? 43.829 -3.900 -29.714 1.00 90.56 184 HIS A C 1
ATOM 1433 O O . HIS A 1 184 ? 44.626 -4.577 -30.372 1.00 90.56 184 HIS A O 1
ATOM 1439 N N . LEU A 1 185 ? 44.123 -3.403 -28.515 1.00 89.00 185 LEU A N 1
ATOM 1440 C CA . LEU A 1 185 ? 45.431 -3.535 -27.877 1.00 89.00 185 LEU A CA 1
ATOM 1441 C C . LEU A 1 185 ? 45.329 -4.366 -26.598 1.00 89.00 185 LEU A C 1
ATOM 1443 O O . LEU A 1 185 ? 44.519 -4.058 -25.721 1.00 89.00 185 LEU A O 1
ATOM 1447 N N . ALA A 1 186 ? 46.146 -5.412 -26.480 1.00 86.00 186 ALA A N 1
ATOM 1448 C CA . ALA A 1 186 ? 46.235 -6.209 -25.260 1.00 86.00 186 ALA A CA 1
ATOM 1449 C C . ALA A 1 186 ? 47.130 -5.505 -24.226 1.00 86.00 186 ALA A C 1
ATOM 1451 O O . ALA A 1 186 ? 48.293 -5.215 -24.497 1.00 86.00 186 ALA A O 1
ATOM 1452 N N . VAL A 1 187 ? 46.591 -5.229 -23.036 1.00 83.62 187 VAL A N 1
ATOM 1453 C CA . VAL A 1 187 ? 47.328 -4.544 -21.960 1.00 83.62 187 VAL A CA 1
ATOM 1454 C C . VAL A 1 187 ? 48.339 -5.511 -21.340 1.00 83.62 187 VAL A C 1
ATOM 1456 O O . VAL A 1 187 ? 47.994 -6.650 -21.027 1.00 83.62 187 VAL A O 1
ATOM 1459 N N . GLY A 1 188 ? 49.584 -5.062 -21.171 1.00 81.19 188 GLY A N 1
ATOM 1460 C CA . GLY A 1 188 ? 50.704 -5.877 -20.693 1.00 81.19 188 GLY A CA 1
ATOM 1461 C C . GLY A 1 188 ? 51.304 -6.816 -21.746 1.00 81.19 188 GLY A C 1
ATOM 1462 O O . GLY A 1 188 ? 52.162 -7.628 -21.415 1.00 81.19 188 GLY A O 1
ATOM 1463 N N . ASP A 1 189 ? 50.878 -6.721 -23.009 1.00 81.81 189 ASP A N 1
ATOM 1464 C CA . ASP A 1 189 ? 51.288 -7.612 -24.098 1.00 81.81 189 ASP A CA 1
ATOM 1465 C C . ASP A 1 189 ? 51.623 -6.799 -25.365 1.00 81.81 189 ASP A C 1
ATOM 1467 O O . ASP A 1 189 ? 51.269 -5.626 -25.490 1.00 81.81 189 ASP A O 1
ATOM 1471 N N . ARG A 1 190 ? 52.334 -7.411 -26.315 1.00 85.88 190 ARG A N 1
ATOM 1472 C CA . ARG A 1 190 ? 52.625 -6.848 -27.642 1.00 85.88 190 ARG A CA 1
ATOM 1473 C C . ARG A 1 190 ? 51.528 -7.154 -28.659 1.00 85.88 190 ARG A C 1
ATOM 1475 O O . ARG A 1 190 ? 51.554 -6.591 -29.747 1.00 85.88 190 ARG A O 1
ATOM 1482 N N . ARG A 1 191 ? 50.592 -8.065 -28.376 1.00 87.25 191 ARG A N 1
ATOM 1483 C CA . ARG A 1 191 ? 49.527 -8.444 -29.321 1.00 87.25 191 ARG A CA 1
ATOM 1484 C C . ARG A 1 191 ? 48.579 -7.276 -29.613 1.00 87.25 191 ARG A C 1
ATOM 1486 O O . ARG A 1 191 ? 47.954 -6.719 -28.713 1.00 87.25 191 ARG A O 1
ATOM 1493 N N . ALA A 1 192 ? 48.407 -6.993 -30.900 1.00 88.94 192 ALA A N 1
ATOM 1494 C CA . ALA A 1 192 ? 47.449 -6.026 -31.414 1.00 88.94 192 ALA A CA 1
ATOM 1495 C C . ALA A 1 192 ? 46.604 -6.630 -32.547 1.00 88.94 192 ALA A C 1
ATOM 1497 O O . ALA A 1 192 ? 46.986 -7.596 -33.228 1.00 88.94 192 ALA A O 1
ATOM 1498 N N . ALA A 1 193 ? 45.424 -6.069 -32.754 1.00 90.50 193 ALA A N 1
ATOM 1499 C CA . ALA A 1 193 ? 44.597 -6.331 -33.920 1.00 90.50 193 ALA A CA 1
ATOM 1500 C C . ALA A 1 193 ? 43.891 -5.050 -34.340 1.00 90.50 193 ALA A C 1
ATOM 1502 O O . ALA A 1 193 ? 43.662 -4.164 -33.530 1.00 90.50 193 ALA A O 1
ATOM 1503 N N . VAL A 1 194 ? 43.499 -4.975 -35.599 1.00 92.50 194 VAL A N 1
ATOM 1504 C CA . VAL A 1 194 ? 42.650 -3.904 -36.111 1.00 92.50 194 VAL A CA 1
ATOM 1505 C C . VAL A 1 194 ? 41.449 -4.524 -36.780 1.00 92.50 194 VAL A C 1
ATOM 1507 O O . VAL A 1 194 ? 41.601 -5.471 -37.554 1.00 92.50 194 VAL A O 1
ATOM 1510 N N . THR A 1 195 ? 40.268 -3.998 -36.482 1.00 90.50 195 THR A N 1
ATOM 1511 C CA . THR A 1 195 ? 39.086 -4.199 -37.313 1.00 90.50 195 THR A CA 1
ATOM 1512 C C . THR A 1 195 ? 38.813 -2.931 -38.101 1.00 90.50 195 THR A C 1
ATOM 1514 O O . THR A 1 195 ? 38.977 -1.823 -37.594 1.00 90.50 195 THR A O 1
ATOM 1517 N N . SER A 1 196 ? 38.451 -3.086 -39.369 1.00 88.88 196 SER A N 1
ATOM 1518 C CA . SER A 1 196 ? 38.249 -1.962 -40.274 1.00 88.88 196 SER A CA 1
ATOM 1519 C C . SER A 1 196 ? 37.033 -2.183 -41.164 1.00 88.88 196 SER A C 1
ATOM 1521 O O . SER A 1 196 ? 36.830 -3.265 -41.715 1.00 88.88 196 SER A O 1
ATOM 1523 N N . SER A 1 197 ? 36.243 -1.130 -41.327 1.00 86.88 197 SER A N 1
ATOM 1524 C CA . SER A 1 197 ? 35.219 -0.981 -42.360 1.00 86.88 197 SER A CA 1
ATOM 1525 C C . SER A 1 197 ? 35.530 0.215 -43.265 1.00 86.88 197 SER A C 1
ATOM 1527 O O . SER A 1 197 ? 34.627 0.889 -43.750 1.00 86.88 197 SER A O 1
ATOM 1529 N N . TYR A 1 198 ? 36.818 0.513 -43.464 1.00 88.88 198 TYR A N 1
ATOM 1530 C CA . TYR A 1 198 ? 37.267 1.663 -44.243 1.00 88.88 198 TYR A CA 1
ATOM 1531 C C . TYR A 1 198 ? 36.792 1.601 -45.701 1.00 88.88 198 TYR A C 1
ATOM 1533 O O . TYR A 1 198 ? 36.949 0.580 -46.380 1.00 88.88 198 TYR A O 1
ATOM 1541 N N . PHE A 1 199 ? 36.271 2.725 -46.196 1.00 87.12 199 PHE A N 1
ATOM 1542 C CA . PHE A 1 199 ? 35.844 2.888 -47.582 1.00 87.12 199 PHE A CA 1
ATOM 1543 C C . PHE A 1 199 ? 36.918 3.622 -48.399 1.00 87.12 199 PHE A C 1
ATOM 1545 O O . PHE A 1 199 ? 37.251 4.763 -48.080 1.00 87.12 199 PHE A O 1
ATOM 1552 N N . PRO A 1 200 ? 37.472 3.018 -49.464 1.00 82.56 200 PRO A N 1
ATOM 1553 C CA . PRO A 1 200 ? 38.544 3.624 -50.248 1.00 82.56 200 PRO A CA 1
ATOM 1554 C C . PRO A 1 200 ? 38.006 4.691 -51.205 1.00 82.56 200 PRO A C 1
ATOM 1556 O O . PRO A 1 200 ? 37.814 4.458 -52.400 1.00 82.56 200 PRO A O 1
ATOM 1559 N N . LEU A 1 201 ? 37.727 5.865 -50.647 1.00 79.69 201 LEU A N 1
ATOM 1560 C CA . LEU A 1 201 ? 37.379 7.085 -51.367 1.00 79.69 201 LEU A CA 1
ATOM 1561 C C . LEU A 1 201 ? 38.600 7.612 -52.130 1.00 79.69 201 LEU A C 1
ATOM 1563 O O . LEU A 1 201 ? 39.697 7.690 -51.577 1.00 79.69 201 LEU A O 1
ATOM 1567 N N . THR A 1 202 ? 38.424 8.011 -53.386 1.00 74.00 202 THR A N 1
ATOM 1568 C CA . THR A 1 202 ? 39.425 8.812 -54.113 1.00 74.00 202 THR A CA 1
ATOM 1569 C C . THR A 1 202 ? 39.325 10.285 -53.698 1.00 74.00 202 THR A C 1
ATOM 1571 O O . THR A 1 202 ? 38.461 10.640 -52.899 1.00 74.00 202 THR A O 1
ATOM 1574 N N . ASP A 1 203 ? 40.168 11.166 -54.239 1.00 74.00 203 ASP A N 1
ATOM 1575 C CA . ASP A 1 203 ? 40.075 12.624 -54.020 1.00 74.00 203 ASP A CA 1
ATOM 1576 C C . ASP A 1 203 ? 38.899 13.257 -54.797 1.00 74.00 203 ASP A C 1
ATOM 1578 O O . ASP A 1 203 ? 39.051 14.219 -55.543 1.00 74.00 203 ASP A O 1
ATOM 1582 N N . GLN A 1 204 ? 37.711 12.665 -54.666 1.00 79.31 204 GLN A N 1
ATOM 1583 C CA . GLN A 1 204 ? 36.471 13.156 -55.255 1.00 79.31 204 GLN A CA 1
ATOM 1584 C C . GLN A 1 204 ? 35.992 14.407 -54.504 1.00 79.31 204 GLN A C 1
ATOM 1586 O O . GLN A 1 204 ? 36.039 14.458 -53.273 1.00 79.31 204 GLN A O 1
ATOM 1591 N N . SER A 1 205 ? 35.506 15.401 -55.245 1.00 85.12 205 SER A N 1
ATOM 1592 C CA . SER A 1 205 ? 34.855 16.593 -54.690 1.00 85.12 205 SER A CA 1
ATOM 1593 C C . SER A 1 205 ? 33.340 16.400 -54.622 1.00 85.12 205 SER A C 1
ATOM 1595 O O . SER A 1 205 ? 32.778 15.747 -55.499 1.00 85.12 205 SER A O 1
ATOM 1597 N N . PHE A 1 206 ? 32.701 17.004 -53.617 1.00 88.00 206 PHE A N 1
ATOM 1598 C CA . PHE A 1 206 ? 31.248 17.003 -53.419 1.00 88.00 206 PHE A CA 1
ATOM 1599 C C . PHE A 1 206 ? 30.735 18.444 -53.304 1.00 88.00 206 PHE A C 1
ATOM 1601 O O . PHE A 1 206 ? 31.428 19.292 -52.731 1.00 88.00 206 PHE A O 1
ATOM 1608 N N . PHE A 1 207 ? 29.536 18.726 -53.817 1.00 86.75 207 PHE A N 1
ATOM 1609 C CA . PHE A 1 207 ? 28.952 20.073 -53.841 1.00 86.75 207 PHE A CA 1
ATOM 1610 C C . PHE A 1 207 ? 27.541 20.122 -53.240 1.00 86.75 207 PHE A C 1
ATOM 1612 O O . PHE A 1 207 ? 26.638 19.432 -53.679 1.00 86.75 207 PHE A O 1
ATOM 1619 N N . LEU A 1 208 ? 27.284 21.001 -52.276 1.00 88.75 208 LEU A N 1
ATOM 1620 C CA . LEU A 1 208 ? 25.932 21.140 -51.730 1.00 88.75 208 LEU A CA 1
ATOM 1621 C C . LEU A 1 208 ? 25.009 21.874 -52.724 1.00 88.75 208 LEU A C 1
ATOM 1623 O O . LEU A 1 208 ? 25.227 23.055 -52.992 1.00 88.75 208 LEU A O 1
ATOM 1627 N N . GLN A 1 209 ? 23.990 21.194 -53.261 1.00 91.50 209 GLN A N 1
ATOM 1628 C CA . GLN A 1 209 ? 22.974 21.787 -54.154 1.00 91.50 209 GLN A CA 1
ATOM 1629 C C . GLN A 1 209 ? 21.552 21.716 -53.587 1.00 91.50 209 GLN A C 1
ATOM 1631 O O . GLN A 1 209 ? 20.720 22.551 -53.934 1.00 91.50 209 GLN A O 1
ATOM 1636 N N . VAL A 1 210 ? 21.285 20.740 -52.719 1.00 91.56 210 VAL A N 1
ATOM 1637 C CA . VAL A 1 210 ? 20.012 20.557 -52.016 1.00 91.56 210 VAL A CA 1
ATOM 1638 C C . VAL A 1 210 ? 20.167 21.065 -50.588 1.00 91.56 210 VAL A C 1
ATOM 1640 O O . VAL A 1 210 ? 21.098 20.662 -49.897 1.00 91.56 210 VAL A O 1
ATOM 1643 N N . ASP A 1 211 ? 19.271 21.939 -50.136 1.00 93.50 211 ASP A N 1
ATOM 1644 C CA . ASP A 1 211 ? 19.260 22.408 -48.743 1.00 93.50 211 ASP A CA 1
ATOM 1645 C C . ASP A 1 211 ? 18.465 21.478 -47.800 1.00 93.50 211 ASP A C 1
ATOM 1647 O O . ASP A 1 211 ? 17.805 20.527 -48.225 1.00 93.50 211 ASP A O 1
ATOM 1651 N N . GLU A 1 212 ? 18.520 21.744 -46.490 1.00 90.50 212 GLU A N 1
ATOM 1652 C CA . GLU A 1 212 ? 17.849 20.919 -45.471 1.00 90.50 212 GLU A CA 1
ATOM 1653 C C . GLU A 1 212 ? 16.326 20.834 -45.676 1.00 90.50 212 GLU A C 1
ATOM 1655 O O . GLU A 1 212 ? 15.737 19.765 -45.499 1.00 90.50 212 GLU A O 1
ATOM 1660 N N . ALA A 1 213 ? 15.679 21.935 -46.069 1.00 89.12 213 ALA A N 1
ATOM 1661 C CA . ALA A 1 213 ? 14.232 21.974 -46.258 1.00 89.12 213 ALA A CA 1
ATOM 1662 C C . ALA A 1 213 ? 13.819 21.182 -47.506 1.00 89.12 213 ALA A C 1
ATOM 1664 O O . ALA A 1 213 ? 12.850 20.418 -47.479 1.00 89.12 213 ALA A O 1
ATOM 1665 N N . GLN A 1 214 ? 14.589 21.312 -48.587 1.00 91.69 214 GLN A N 1
ATOM 1666 C CA . GLN A 1 214 ? 14.409 20.538 -49.811 1.00 91.69 214 GLN A CA 1
ATOM 1667 C C . GLN A 1 214 ? 14.627 19.042 -49.563 1.00 91.69 214 GLN A C 1
ATOM 1669 O O . GLN A 1 214 ? 13.833 18.225 -50.032 1.00 91.69 214 GLN A O 1
ATOM 1674 N N . ALA A 1 215 ? 15.646 18.670 -48.784 1.00 89.12 215 ALA A N 1
ATOM 1675 C CA . ALA A 1 215 ? 15.904 17.279 -48.423 1.00 89.12 215 ALA A CA 1
ATOM 1676 C C . ALA A 1 215 ? 14.745 16.662 -47.621 1.00 89.12 215 ALA A C 1
ATOM 1678 O O . ALA A 1 215 ? 14.325 15.541 -47.916 1.00 89.12 215 ALA A O 1
ATOM 1679 N N . ILE A 1 216 ? 14.176 17.396 -46.657 1.00 89.25 216 ILE A N 1
ATOM 1680 C CA . ILE A 1 216 ? 13.002 16.951 -45.887 1.00 89.25 216 ILE A CA 1
ATOM 1681 C C . ILE A 1 216 ? 11.796 16.721 -46.806 1.00 89.25 216 ILE A C 1
ATOM 1683 O O . ILE A 1 216 ? 11.191 15.647 -46.765 1.00 89.25 216 ILE A O 1
ATOM 1687 N N . ALA A 1 217 ? 11.489 17.675 -47.688 1.00 87.56 217 ALA A N 1
ATOM 1688 C CA . ALA A 1 217 ? 10.364 17.556 -48.616 1.00 87.56 217 ALA A CA 1
ATOM 1689 C C . ALA A 1 217 ? 10.517 16.355 -49.570 1.00 87.56 217 ALA A C 1
ATOM 1691 O O . ALA A 1 217 ? 9.557 15.622 -49.835 1.00 87.56 217 ALA A O 1
ATOM 1692 N N . LEU A 1 218 ? 11.736 16.113 -50.067 1.00 88.69 218 LEU A N 1
ATOM 1693 C CA . LEU A 1 218 ? 12.053 14.954 -50.905 1.00 88.69 218 LEU A CA 1
ATOM 1694 C C . LEU A 1 218 ? 11.885 13.635 -50.139 1.00 88.69 218 LEU A C 1
ATOM 1696 O O . LEU A 1 218 ? 11.323 12.683 -50.684 1.00 88.69 218 LEU A O 1
ATOM 1700 N N . ALA A 1 219 ? 12.295 13.582 -48.870 1.00 86.06 219 ALA A N 1
ATOM 1701 C CA . ALA A 1 219 ? 12.142 12.404 -48.020 1.00 86.06 219 ALA A CA 1
ATOM 1702 C C . ALA A 1 219 ? 10.672 12.079 -47.698 1.00 86.06 219 ALA A C 1
ATOM 1704 O O . ALA A 1 219 ? 10.268 10.918 -47.803 1.00 86.06 219 ALA A O 1
ATOM 1705 N N . GLN A 1 220 ? 9.856 13.089 -47.379 1.00 88.31 220 GLN A N 1
ATOM 1706 C CA . GLN A 1 220 ? 8.408 12.938 -47.164 1.00 88.31 220 GLN A CA 1
ATOM 1707 C C . GLN A 1 220 ? 7.718 12.385 -48.413 1.00 88.31 220 GLN A C 1
ATOM 1709 O O . GLN A 1 220 ? 6.980 11.397 -48.344 1.00 88.31 220 GLN A O 1
ATOM 1714 N N . LYS A 1 221 ? 8.026 12.962 -49.582 1.00 85.81 221 LYS A N 1
ATOM 1715 C CA . LYS A 1 221 ? 7.499 12.501 -50.872 1.00 85.81 221 LYS A CA 1
ATOM 1716 C C . LYS A 1 221 ? 7.907 11.057 -51.172 1.00 85.81 221 LYS A C 1
ATOM 1718 O O . LYS A 1 221 ? 7.077 10.271 -51.629 1.00 85.81 221 LYS A O 1
ATOM 1723 N N . ALA A 1 222 ? 9.161 10.699 -50.901 1.00 82.50 222 ALA A N 1
ATOM 1724 C CA . ALA A 1 222 ? 9.675 9.351 -51.115 1.00 82.50 222 ALA A CA 1
ATOM 1725 C C . ALA A 1 222 ? 8.989 8.313 -50.214 1.00 82.50 222 ALA A C 1
ATOM 1727 O O . ALA A 1 222 ? 8.615 7.241 -50.693 1.00 82.50 222 ALA A O 1
ATOM 1728 N N . LEU A 1 223 ? 8.774 8.632 -48.932 1.00 82.75 223 LEU A N 1
ATOM 1729 C CA . LEU A 1 223 ? 8.081 7.742 -47.998 1.00 82.75 223 LEU A CA 1
ATOM 1730 C C . LEU A 1 223 ? 6.605 7.557 -48.377 1.00 82.75 223 LEU A C 1
ATOM 1732 O O . LEU A 1 223 ? 6.119 6.427 -48.385 1.00 82.75 223 LEU A O 1
ATOM 1736 N N . ALA A 1 224 ? 5.916 8.632 -48.769 1.00 79.88 224 ALA A N 1
ATOM 1737 C CA . ALA A 1 224 ? 4.526 8.565 -49.222 1.00 79.88 224 ALA A CA 1
ATOM 1738 C C . ALA A 1 224 ? 4.372 7.668 -50.465 1.00 79.88 224 ALA A C 1
ATOM 1740 O O . ALA A 1 224 ? 3.455 6.851 -50.552 1.00 79.88 224 ALA A O 1
ATOM 1741 N N . GLN A 1 225 ? 5.299 7.775 -51.423 1.00 76.50 225 GLN A N 1
ATOM 1742 C CA . GLN A 1 225 ? 5.325 6.911 -52.607 1.00 76.50 225 GLN A CA 1
ATOM 1743 C C . GLN A 1 225 ? 5.642 5.452 -52.256 1.00 76.50 225 GLN A C 1
ATOM 1745 O O . GLN A 1 225 ? 5.013 4.543 -52.798 1.00 76.50 225 GLN A O 1
ATOM 1750 N N . PHE A 1 226 ? 6.579 5.219 -51.336 1.00 73.88 226 PHE A N 1
ATOM 1751 C CA . PHE A 1 226 ? 6.940 3.879 -50.871 1.00 73.88 226 PHE A CA 1
ATOM 1752 C C . PHE A 1 226 ? 5.769 3.172 -50.174 1.00 73.88 226 PHE A C 1
ATOM 1754 O O . PHE A 1 226 ? 5.471 2.024 -50.504 1.00 73.88 226 PHE A O 1
ATOM 1761 N N . ALA A 1 227 ? 5.057 3.866 -49.280 1.00 68.00 227 ALA A N 1
ATOM 1762 C CA . ALA A 1 227 ? 3.875 3.336 -48.599 1.00 68.00 227 ALA A CA 1
ATOM 1763 C C . ALA A 1 227 ? 2.775 2.929 -49.597 1.00 68.00 227 ALA A C 1
ATOM 1765 O O . ALA A 1 227 ? 2.278 1.804 -49.548 1.00 68.00 227 ALA A O 1
ATOM 1766 N N . ARG A 1 228 ? 2.474 3.781 -50.589 1.00 65.56 228 ARG A N 1
ATOM 1767 C CA . ARG A 1 228 ? 1.481 3.483 -51.642 1.00 65.56 228 ARG A CA 1
ATOM 1768 C C . ARG A 1 228 ? 1.819 2.239 -52.471 1.00 65.56 228 ARG A C 1
ATOM 1770 O O . ARG A 1 228 ? 0.915 1.543 -52.920 1.00 65.56 228 ARG A O 1
ATOM 1777 N N . LEU A 1 229 ? 3.105 1.958 -52.685 1.00 59.91 229 LEU A N 1
ATOM 1778 C CA . LEU A 1 229 ? 3.570 0.850 -53.524 1.00 59.91 229 LEU A CA 1
ATOM 1779 C C . LEU A 1 229 ? 3.747 -0.480 -52.775 1.00 59.91 229 LEU A C 1
ATOM 1781 O O . LEU A 1 229 ? 3.938 -1.499 -53.435 1.00 59.91 229 LEU A O 1
ATOM 1785 N N . HIS A 1 230 ? 3.783 -0.502 -51.438 1.00 52.09 230 HIS A N 1
ATOM 1786 C CA . HIS A 1 230 ? 4.126 -1.708 -50.657 1.00 52.09 230 HIS A CA 1
ATOM 1787 C C . HIS A 1 230 ? 3.017 -2.190 -49.704 1.00 52.09 230 HIS A C 1
ATOM 1789 O O . HIS A 1 230 ? 3.113 -3.306 -49.197 1.00 52.09 230 HIS A O 1
ATOM 1795 N N . VAL A 1 231 ? 1.927 -1.431 -49.534 1.00 49.53 231 VAL A N 1
ATOM 1796 C CA . VAL A 1 231 ? 0.722 -1.853 -48.782 1.00 49.53 231 VAL A CA 1
ATOM 1797 C C . VAL A 1 231 ? -0.120 -2.907 -49.538 1.00 49.53 231 VAL A C 1
ATOM 1799 O O . VAL A 1 231 ? -0.984 -3.544 -48.953 1.00 49.53 231 VAL A O 1
ATOM 1802 N N . THR A 1 232 ? 0.174 -3.199 -50.811 1.00 38.03 232 THR A N 1
ATOM 1803 C CA . THR A 1 232 ? -0.549 -4.205 -51.622 1.00 38.03 232 THR A CA 1
ATOM 1804 C C . THR A 1 232 ? -0.035 -5.649 -51.508 1.00 38.03 232 THR A C 1
ATOM 1806 O O . THR A 1 232 ? -0.541 -6.525 -52.210 1.00 38.03 232 THR A O 1
ATOM 1809 N N . THR A 1 233 ? 0.942 -5.953 -50.641 1.00 36.72 233 THR A N 1
ATOM 1810 C CA . THR A 1 233 ? 1.448 -7.335 -50.496 1.00 36.72 233 THR A CA 1
ATOM 1811 C C . THR A 1 233 ? 0.882 -8.000 -49.242 1.00 36.72 233 THR A C 1
ATOM 1813 O O . THR A 1 233 ? 1.333 -7.740 -48.130 1.00 36.72 233 THR A O 1
ATOM 1816 N N . VAL A 1 234 ? -0.107 -8.876 -49.440 1.00 35.84 234 VAL A N 1
ATOM 1817 C CA . VAL A 1 234 ? -0.748 -9.708 -48.409 1.00 35.84 234 VAL A CA 1
ATOM 1818 C C . VAL A 1 234 ? 0.303 -10.533 -47.653 1.00 35.84 234 VAL A C 1
ATOM 1820 O O . VAL A 1 234 ? 0.974 -11.385 -48.238 1.00 35.84 234 VAL A O 1
ATOM 1823 N N . LEU A 1 235 ? 0.437 -10.313 -46.343 1.00 34.25 235 LEU A N 1
ATOM 1824 C CA . LEU A 1 235 ? 1.168 -11.210 -45.446 1.00 34.25 235 LEU A CA 1
ATOM 1825 C C . LEU A 1 235 ? 0.187 -12.226 -44.853 1.00 34.25 235 LEU A C 1
ATOM 1827 O O . LEU A 1 235 ? -0.690 -11.871 -44.069 1.00 34.25 235 LEU A O 1
ATOM 1831 N N . HIS A 1 236 ? 0.351 -13.502 -45.202 1.00 30.50 236 HIS A N 1
ATOM 1832 C CA . HIS A 1 236 ? -0.355 -14.595 -44.536 1.00 30.50 236 HIS A CA 1
ATOM 1833 C C . HIS A 1 236 ? 0.376 -14.982 -43.244 1.00 30.50 236 HIS A C 1
ATOM 1835 O O . HIS A 1 236 ? 1.530 -15.412 -43.279 1.00 30.50 236 HIS A O 1
ATOM 1841 N N . GLY A 1 237 ? -0.301 -14.850 -42.100 1.00 35.06 237 GLY A N 1
ATOM 1842 C CA . GLY A 1 237 ? 0.169 -15.397 -40.824 1.00 35.06 237 GLY A CA 1
ATOM 1843 C C . GLY A 1 237 ? -0.006 -16.926 -40.733 1.00 35.06 237 GLY A C 1
ATOM 1844 O O . GLY A 1 237 ? -0.732 -17.507 -41.543 1.00 35.06 237 GLY A O 1
ATOM 1845 N N . PRO A 1 238 ? 0.582 -17.597 -39.718 1.00 29.50 238 PRO A N 1
ATOM 1846 C CA . PRO A 1 238 ? 0.618 -19.066 -39.603 1.00 29.50 238 PRO A CA 1
ATOM 1847 C C . PRO A 1 238 ? -0.747 -19.759 -39.428 1.00 29.50 238 PRO A C 1
ATOM 1849 O O . PRO A 1 238 ? -0.801 -20.982 -39.356 1.00 29.50 238 PRO A O 1
ATOM 1852 N N . ALA A 1 239 ? -1.842 -18.997 -39.344 1.00 33.75 239 ALA A N 1
ATOM 1853 C CA . ALA A 1 239 ? -3.192 -19.495 -39.083 1.00 33.75 239 ALA A CA 1
ATOM 1854 C C . ALA A 1 239 ? -4.276 -18.904 -40.010 1.00 33.75 239 ALA A C 1
ATOM 1856 O O . ALA A 1 239 ? -5.461 -19.033 -39.717 1.00 33.75 239 ALA A O 1
ATOM 1857 N N . GLY A 1 240 ? -3.909 -18.252 -41.120 1.00 34.38 240 GLY A N 1
ATOM 1858 C CA . GLY A 1 240 ? -4.889 -17.820 -42.129 1.00 34.38 240 GLY A CA 1
ATOM 1859 C C . GLY A 1 240 ? -5.867 -16.713 -41.703 1.00 34.38 240 GLY A C 1
ATOM 1860 O O . GLY A 1 240 ? -6.900 -16.560 -42.346 1.00 34.38 240 GLY A O 1
ATOM 1861 N N . GLN A 1 241 ? -5.570 -15.927 -40.662 1.00 33.06 241 GLN A N 1
ATOM 1862 C CA . GLN A 1 241 ? -6.306 -14.685 -40.399 1.00 33.06 241 GLN A CA 1
ATOM 1863 C C . GLN A 1 241 ? -5.820 -13.563 -41.328 1.00 33.06 241 GLN A C 1
ATOM 1865 O O . GLN A 1 241 ? -4.623 -13.276 -41.382 1.00 33.06 241 GLN A O 1
ATOM 1870 N N . GLU A 1 242 ? -6.757 -12.921 -42.029 1.00 33.25 242 GLU A N 1
ATOM 1871 C CA . GLU A 1 242 ? -6.541 -11.628 -42.681 1.00 33.25 242 GLU A CA 1
ATOM 1872 C C . GLU A 1 242 ? -6.374 -10.547 -41.605 1.00 33.25 242 GLU A C 1
ATOM 1874 O O . GLU A 1 242 ? -7.281 -10.291 -40.809 1.00 33.25 242 GLU A O 1
ATOM 1879 N N . LEU A 1 243 ? -5.202 -9.914 -41.565 1.00 34.50 243 LEU A N 1
ATOM 1880 C CA . LEU A 1 243 ? -5.001 -8.689 -40.797 1.00 34.50 243 LEU A CA 1
ATOM 1881 C C . LEU A 1 243 ? -5.702 -7.544 -41.539 1.00 34.50 243 LEU A C 1
ATOM 1883 O O . LEU A 1 243 ? -5.489 -7.366 -42.737 1.00 34.50 243 LEU A O 1
ATOM 1887 N N . ARG A 1 244 ? -6.550 -6.789 -40.828 1.00 35.09 244 ARG A N 1
ATOM 1888 C CA . ARG A 1 244 ? -7.251 -5.612 -41.364 1.00 35.09 244 ARG A CA 1
ATOM 1889 C C . ARG A 1 244 ? -6.262 -4.643 -42.017 1.00 35.09 244 ARG A C 1
ATOM 1891 O O . ARG A 1 244 ? -5.297 -4.222 -41.383 1.00 35.09 244 ARG A O 1
ATOM 1898 N N . GLU A 1 245 ? -6.564 -4.273 -43.257 1.00 35.78 245 GLU A N 1
ATOM 1899 C CA . GLU A 1 245 ? -5.882 -3.227 -44.014 1.00 35.78 245 GLU A CA 1
ATOM 1900 C C . GLU A 1 245 ? -5.944 -1.889 -43.263 1.00 35.78 245 GLU A C 1
ATOM 1902 O O . GLU A 1 245 ? -7.021 -1.422 -42.885 1.00 35.78 245 GLU A O 1
ATOM 1907 N N . VAL A 1 246 ? -4.788 -1.248 -43.079 1.00 37.72 246 VAL A N 1
ATOM 1908 C CA . VAL A 1 246 ? -4.736 0.201 -42.866 1.00 37.72 246 VAL A CA 1
ATOM 1909 C C . VAL A 1 246 ? -4.824 0.832 -44.260 1.00 37.72 246 VAL A C 1
ATOM 1911 O O . VAL A 1 246 ? -3.979 0.512 -45.102 1.00 37.72 246 VAL A O 1
ATOM 1914 N N . PRO A 1 247 ? -5.829 1.675 -44.559 1.00 38.09 247 PRO A N 1
ATOM 1915 C CA . PRO A 1 247 ? -5.946 2.302 -45.870 1.00 38.09 247 PRO A CA 1
ATOM 1916 C C . PRO A 1 247 ? -4.685 3.113 -46.187 1.00 38.09 247 PRO A C 1
ATOM 1918 O O . PRO A 1 247 ? -4.230 3.899 -45.359 1.00 38.09 247 PRO A O 1
ATOM 1921 N N . ALA A 1 248 ? -4.150 2.986 -47.404 1.00 43.16 248 ALA A N 1
ATOM 1922 C CA . ALA A 1 248 ? -3.019 3.797 -47.874 1.00 43.16 248 ALA A CA 1
ATOM 1923 C C . ALA A 1 248 ? -3.284 5.321 -47.792 1.00 43.16 248 ALA A C 1
ATOM 1925 O O . ALA A 1 248 ? -2.342 6.111 -47.818 1.00 43.16 248 ALA A O 1
ATOM 1926 N N . ASP A 1 249 ? -4.554 5.714 -47.653 1.00 44.91 249 ASP A N 1
ATOM 1927 C CA . ASP A 1 249 ? -5.023 7.093 -47.519 1.00 44.91 249 ASP A CA 1
ATOM 1928 C C . ASP A 1 249 ? -4.840 7.686 -46.106 1.00 44.91 249 ASP A C 1
ATOM 1930 O O . ASP A 1 249 ? -5.051 8.883 -45.932 1.00 44.91 249 ASP A O 1
ATOM 1934 N N . SER A 1 250 ? -4.438 6.901 -45.094 1.00 48.44 250 SER A N 1
ATOM 1935 C CA . SER A 1 250 ? -4.209 7.403 -43.723 1.00 48.44 250 SER A CA 1
ATOM 1936 C C . SER A 1 250 ? -2.742 7.703 -43.387 1.00 48.44 250 SER A C 1
ATOM 1938 O O . SER A 1 250 ? -2.446 8.104 -42.263 1.00 48.44 250 SER A O 1
ATOM 1940 N N . MET A 1 251 ? -1.808 7.493 -44.320 1.00 57.81 251 MET A N 1
ATOM 1941 C CA . MET A 1 251 ? -0.409 7.903 -44.168 1.00 57.81 251 MET A CA 1
ATOM 1942 C C . MET A 1 251 ? -0.172 9.167 -44.994 1.00 57.81 251 MET A C 1
ATOM 1944 O O . MET A 1 251 ? 0.079 9.076 -46.197 1.00 57.81 251 MET A O 1
ATOM 1948 N N . ASP A 1 252 ? -0.198 10.333 -44.349 1.00 71.00 252 ASP A N 1
ATOM 1949 C CA . ASP A 1 252 ? 0.348 11.564 -44.926 1.00 71.00 252 ASP A CA 1
ATOM 1950 C C . ASP A 1 252 ? 1.666 11.957 -44.232 1.00 71.00 252 ASP A C 1
ATOM 1952 O O . ASP A 1 252 ? 1.656 12.684 -43.236 1.00 71.00 252 ASP A O 1
ATOM 1956 N N . PRO A 1 253 ? 2.829 11.486 -44.732 1.00 71.62 253 PRO A N 1
ATOM 1957 C CA . PRO A 1 253 ? 4.133 11.879 -44.205 1.00 71.62 253 PRO A CA 1
ATOM 1958 C C . PRO A 1 253 ? 4.426 13.382 -44.265 1.00 71.62 253 PRO A C 1
ATOM 1960 O O . PRO A 1 253 ? 5.407 13.813 -43.659 1.00 71.62 253 PRO A O 1
ATOM 1963 N N . ALA A 1 254 ? 3.635 14.183 -44.995 1.00 75.19 254 ALA A N 1
ATOM 1964 C CA . ALA A 1 254 ? 3.812 15.633 -45.045 1.00 75.19 254 ALA A CA 1
ATOM 1965 C C . ALA A 1 254 ? 3.538 16.304 -43.688 1.00 75.19 254 ALA A C 1
ATOM 1967 O O . ALA A 1 254 ? 4.143 17.332 -43.388 1.00 75.19 254 ALA A O 1
ATOM 1968 N N . GLU A 1 255 ? 2.680 15.703 -42.859 1.00 71.31 255 GLU A N 1
ATOM 1969 C CA . GLU A 1 255 ? 2.307 16.216 -41.531 1.00 71.31 255 GLU A CA 1
ATOM 1970 C C . GLU A 1 255 ? 3.134 15.606 -40.389 1.00 71.31 255 GLU A C 1
ATOM 1972 O O . GLU A 1 255 ? 2.985 15.976 -39.225 1.00 71.31 255 GLU A O 1
ATOM 1977 N N . TRP A 1 256 ? 4.010 14.650 -40.699 1.00 76.94 256 TRP A N 1
ATOM 1978 C CA . TRP A 1 256 ? 4.795 13.938 -39.696 1.00 76.94 256 TRP A CA 1
ATOM 1979 C C . TRP A 1 256 ? 5.930 14.815 -39.161 1.00 76.94 256 TRP A C 1
ATOM 1981 O O . TRP A 1 256 ? 6.580 15.505 -39.950 1.00 76.94 256 TRP A O 1
ATOM 1991 N N . PRO A 1 257 ? 6.245 14.765 -37.852 1.00 76.25 257 PRO A N 1
ATOM 1992 C CA . PRO A 1 257 ? 7.458 15.384 -37.342 1.00 76.25 257 PRO A CA 1
ATOM 1993 C C . PRO A 1 257 ? 8.693 14.840 -38.072 1.00 76.25 257 PRO A C 1
ATOM 1995 O O . PRO A 1 257 ? 8.902 13.626 -38.151 1.00 76.25 257 PRO A O 1
ATOM 1998 N N . THR A 1 258 ? 9.522 15.741 -38.601 1.00 80.75 258 THR A N 1
ATOM 1999 C CA . THR A 1 258 ? 10.727 15.388 -39.363 1.00 80.75 258 THR A CA 1
ATOM 2000 C C . THR A 1 258 ? 11.971 16.054 -38.804 1.00 80.75 258 THR A C 1
ATOM 2002 O O . THR A 1 258 ? 11.924 17.218 -38.404 1.00 80.75 258 THR A O 1
ATOM 2005 N N . ALA A 1 259 ? 13.104 15.361 -38.862 1.00 82.19 259 ALA A N 1
ATOM 2006 C CA . ALA A 1 259 ? 14.394 15.932 -38.495 1.00 82.19 259 ALA A CA 1
ATOM 2007 C C . ALA A 1 259 ? 15.531 15.422 -39.387 1.00 82.19 259 ALA A C 1
ATOM 2009 O O . ALA A 1 259 ? 15.535 14.268 -39.823 1.00 82.19 259 ALA A O 1
ATOM 2010 N N . ILE A 1 260 ? 16.536 16.277 -39.600 1.00 84.62 260 ILE A N 1
ATOM 2011 C CA . ILE A 1 260 ? 17.851 15.838 -40.073 1.00 84.62 260 ILE A CA 1
ATOM 2012 C C . ILE A 1 260 ? 18.582 15.211 -38.890 1.00 84.62 260 ILE A C 1
ATOM 2014 O O . ILE A 1 260 ? 18.860 15.879 -37.893 1.00 84.62 260 ILE A O 1
ATOM 2018 N N . VAL A 1 261 ? 18.903 13.928 -39.002 1.00 79.06 261 VAL A N 1
ATOM 2019 C CA . VAL A 1 261 ? 19.632 13.197 -37.969 1.00 79.06 261 VAL A CA 1
ATOM 2020 C C . VAL A 1 261 ? 21.129 13.313 -38.251 1.00 79.06 261 VAL A C 1
ATOM 2022 O O . VAL A 1 261 ? 21.589 12.792 -39.269 1.00 79.06 261 VAL A O 1
ATOM 2025 N N . PRO A 1 262 ? 21.913 13.966 -37.378 1.00 79.06 262 PRO A N 1
ATOM 2026 C CA . PRO A 1 262 ? 23.345 14.084 -37.590 1.00 79.06 262 PRO A CA 1
ATOM 2027 C C . PRO A 1 262 ? 24.042 12.723 -37.461 1.00 79.06 262 PRO A C 1
ATOM 2029 O O . PRO A 1 262 ? 23.689 11.894 -36.621 1.00 79.06 262 PRO A O 1
ATOM 2032 N N . TYR A 1 263 ? 25.082 12.516 -38.263 1.00 80.00 263 TYR A N 1
ATOM 2033 C CA . TYR A 1 263 ? 25.995 11.381 -38.182 1.00 80.00 263 TYR A CA 1
ATOM 2034 C C . TYR A 1 263 ? 27.387 11.883 -37.796 1.00 80.00 263 TYR A C 1
ATOM 2036 O O . TYR A 1 263 ? 27.916 12.792 -38.431 1.00 80.00 263 TYR A O 1
ATOM 2044 N N . ALA A 1 264 ? 27.966 11.324 -36.727 1.00 74.38 264 ALA A N 1
ATOM 2045 C CA . ALA A 1 264 ? 29.270 11.728 -36.183 1.00 74.38 264 ALA A CA 1
ATOM 2046 C C . ALA A 1 264 ? 29.434 13.261 -36.019 1.00 74.38 264 ALA A C 1
ATOM 2048 O O . ALA A 1 264 ? 30.479 13.832 -36.328 1.00 74.38 264 ALA A O 1
ATOM 2049 N N . GLY A 1 265 ? 28.376 13.932 -35.545 1.00 75.06 265 GLY A N 1
ATOM 2050 C CA . GLY A 1 265 ? 28.355 15.380 -35.301 1.00 75.06 265 GLY A CA 1
ATOM 2051 C C . GLY A 1 265 ? 28.117 16.256 -36.538 1.00 75.06 265 GLY A C 1
ATOM 2052 O O . GLY A 1 265 ? 28.067 17.474 -36.398 1.00 75.06 265 GLY A O 1
ATOM 2053 N N . SER A 1 266 ? 27.934 15.670 -37.725 1.00 84.69 266 SER A N 1
ATOM 2054 C CA . SER A 1 266 ? 27.645 16.391 -38.970 1.00 84.69 266 SER A CA 1
ATOM 2055 C C . SER A 1 266 ? 26.238 16.085 -39.482 1.00 84.69 266 SER A C 1
ATOM 2057 O O . SER A 1 266 ? 25.798 14.938 -39.453 1.00 84.69 266 SER A O 1
ATOM 2059 N N . LYS A 1 267 ? 25.530 17.096 -40.000 1.00 87.62 267 LYS A N 1
ATOM 2060 C CA . LYS A 1 267 ? 24.225 16.920 -40.671 1.00 87.62 267 LYS A CA 1
ATOM 2061 C C . LYS A 1 267 ? 24.331 16.217 -42.031 1.00 87.62 267 LYS A C 1
ATOM 2063 O O . LYS A 1 267 ? 23.347 15.664 -42.513 1.00 87.62 267 LYS A O 1
ATOM 2068 N N . LEU A 1 268 ? 25.520 16.256 -42.628 1.00 92.31 268 LEU A N 1
ATOM 2069 C CA . LEU A 1 268 ? 25.855 15.629 -43.900 1.00 92.31 268 LEU A CA 1
ATOM 2070 C C . LEU A 1 268 ? 26.907 14.546 -43.684 1.00 92.31 268 LEU A C 1
ATOM 2072 O O . LEU A 1 268 ? 27.848 14.729 -42.908 1.00 92.31 268 LEU A O 1
ATOM 2076 N N . ALA A 1 269 ? 26.774 13.440 -44.400 1.00 91.00 269 ALA A N 1
ATOM 2077 C CA . ALA A 1 269 ? 27.763 12.373 -44.399 1.00 91.00 269 ALA A CA 1
ATOM 2078 C C . ALA A 1 269 ? 27.978 11.846 -45.814 1.00 91.00 269 ALA A C 1
ATOM 2080 O O . ALA A 1 269 ? 27.072 11.883 -46.647 1.00 91.00 269 ALA A O 1
ATOM 2081 N N . ILE A 1 270 ? 29.169 11.315 -46.075 1.00 90.88 270 ILE A N 1
ATOM 2082 C CA . ILE A 1 270 ? 29.424 10.582 -47.311 1.00 90.88 270 ILE A CA 1
ATOM 2083 C C . ILE A 1 270 ? 28.814 9.195 -47.172 1.00 90.88 270 ILE A C 1
ATOM 2085 O O . ILE A 1 270 ? 29.226 8.409 -46.320 1.00 90.88 270 ILE A O 1
ATOM 2089 N N . PHE A 1 271 ? 27.844 8.893 -48.021 1.00 86.75 271 PHE A N 1
ATOM 2090 C CA . PHE A 1 271 ? 27.101 7.648 -48.042 1.00 86.75 271 PHE A CA 1
ATOM 2091 C C . PHE A 1 271 ? 27.517 6.797 -49.255 1.00 86.75 271 PHE A C 1
ATOM 2093 O O . PHE A 1 271 ? 27.245 7.177 -50.399 1.00 86.75 271 PHE A O 1
ATOM 2100 N N . PRO A 1 272 ? 28.184 5.646 -49.043 1.00 80.75 272 PRO A N 1
ATOM 2101 C CA . PRO A 1 272 ? 28.477 4.698 -50.113 1.00 80.75 272 PRO A CA 1
ATOM 2102 C C . PRO A 1 272 ? 27.190 3.989 -50.560 1.00 80.75 272 PRO A C 1
ATOM 2104 O O . PRO A 1 272 ? 26.579 3.246 -49.786 1.00 80.75 272 PRO A O 1
ATOM 2107 N N . PHE A 1 273 ? 26.776 4.179 -51.812 1.00 77.94 273 PHE A N 1
ATOM 2108 C CA . PHE A 1 273 ? 25.550 3.590 -52.353 1.00 77.94 273 PHE A CA 1
ATOM 2109 C C . PHE A 1 273 ? 25.721 3.176 -53.815 1.00 77.94 273 PHE A C 1
ATOM 2111 O O . PHE A 1 273 ? 26.286 3.905 -54.619 1.00 77.94 273 PHE A O 1
ATOM 2118 N N . ALA A 1 274 ? 25.252 1.970 -54.155 1.00 71.50 274 ALA A N 1
ATOM 2119 C CA . ALA A 1 274 ? 25.242 1.435 -55.523 1.00 71.50 274 ALA A CA 1
ATOM 2120 C C . ALA A 1 274 ? 26.578 1.544 -56.304 1.00 71.50 274 ALA A C 1
ATOM 2122 O O . ALA A 1 274 ? 26.574 1.652 -57.526 1.00 71.50 274 ALA A O 1
ATOM 2123 N N . GLY A 1 275 ? 27.723 1.471 -55.615 1.00 70.00 275 GLY A N 1
ATOM 2124 C CA . GLY A 1 275 ? 29.049 1.554 -56.244 1.00 70.00 275 GLY A CA 1
ATOM 2125 C C . GLY A 1 275 ? 29.617 2.972 -56.382 1.00 70.00 275 GLY A C 1
ATOM 2126 O O . GLY A 1 275 ? 30.724 3.114 -56.889 1.00 70.00 275 GLY A O 1
ATOM 2127 N N . ALA A 1 276 ? 28.909 3.996 -55.902 1.00 77.62 276 ALA A N 1
ATOM 2128 C CA . ALA A 1 276 ? 29.350 5.387 -55.876 1.00 77.62 276 ALA A CA 1
ATOM 2129 C C . ALA A 1 276 ? 29.316 5.965 -54.451 1.00 77.62 276 ALA A C 1
ATOM 2131 O O . ALA A 1 276 ? 28.813 5.342 -53.510 1.00 77.62 276 ALA A O 1
ATOM 2132 N N . TYR A 1 277 ? 29.878 7.161 -54.297 1.00 85.56 277 TYR A N 1
ATOM 2133 C CA . TYR A 1 277 ? 29.847 7.931 -53.060 1.00 85.56 277 TYR A CA 1
ATOM 2134 C C . TYR A 1 277 ? 28.997 9.173 -53.262 1.00 85.56 277 TYR A C 1
ATOM 2136 O O . TYR A 1 277 ? 29.170 9.878 -54.255 1.00 85.56 277 TYR A O 1
ATOM 2144 N N . HIS A 1 278 ? 28.113 9.429 -52.306 1.00 89.00 278 HIS A N 1
ATOM 2145 C CA . HIS A 1 278 ? 27.181 10.548 -52.332 1.00 89.00 278 HIS A CA 1
ATOM 2146 C C . HIS A 1 278 ? 27.339 11.359 -51.055 1.00 89.00 278 HIS A C 1
ATOM 2148 O O . HIS A 1 278 ? 27.432 10.774 -49.976 1.00 89.00 278 HIS A O 1
ATOM 2154 N N . LEU A 1 279 ? 27.328 12.684 -51.141 1.00 93.75 279 LEU A N 1
ATOM 2155 C CA . LEU A 1 279 ? 27.102 13.511 -49.960 1.00 93.75 279 LEU A CA 1
ATOM 2156 C C . LEU A 1 279 ? 25.605 13.464 -49.650 1.00 93.75 279 LEU A C 1
ATOM 2158 O O . LEU A 1 279 ? 24.810 13.711 -50.544 1.00 93.75 279 LEU A O 1
ATOM 2162 N N . ALA A 1 280 ? 25.195 13.103 -48.435 1.00 92.06 280 ALA A N 1
ATOM 2163 C CA . ALA A 1 280 ? 23.785 12.834 -48.159 1.00 92.06 280 ALA A CA 1
ATOM 2164 C C . ALA A 1 280 ? 23.302 13.363 -46.807 1.00 92.06 280 ALA A C 1
ATOM 2166 O O . ALA A 1 280 ? 24.023 13.331 -45.805 1.00 92.06 280 ALA A O 1
ATOM 2167 N N . TYR A 1 281 ? 22.034 13.773 -46.790 1.00 91.00 281 TYR A N 1
ATOM 2168 C CA . TYR A 1 281 ? 21.238 13.979 -45.589 1.00 91.00 281 TYR A CA 1
ATOM 2169 C C . TYR A 1 281 ? 20.623 12.663 -45.123 1.00 91.00 281 TYR A C 1
ATOM 2171 O O . TYR A 1 281 ? 20.117 11.874 -45.924 1.00 91.00 281 TYR A O 1
ATOM 2179 N N . GLN A 1 282 ? 20.594 12.466 -43.809 1.00 89.25 282 GLN A N 1
ATOM 2180 C CA . GLN A 1 282 ? 19.791 11.431 -43.171 1.00 89.25 282 GLN A CA 1
ATOM 2181 C C . GLN A 1 282 ? 18.529 12.079 -42.597 1.00 89.25 282 GLN A C 1
ATOM 2183 O O . GLN A 1 282 ? 18.592 12.757 -41.573 1.00 89.25 282 GLN A O 1
ATOM 2188 N N . VAL A 1 283 ? 17.388 11.872 -43.249 1.00 86.75 283 VAL A N 1
ATOM 2189 C CA . VAL A 1 283 ? 16.092 12.407 -42.816 1.00 86.75 283 VAL A CA 1
ATOM 2190 C C . VAL A 1 283 ? 15.328 11.329 -42.059 1.00 86.75 283 VAL A C 1
ATOM 2192 O O . VAL A 1 283 ? 15.190 10.200 -42.535 1.00 86.75 283 VAL A O 1
ATOM 2195 N N . GLU A 1 284 ? 14.827 11.667 -40.879 1.00 84.62 284 GLU A N 1
ATOM 2196 C CA . GLU A 1 284 ? 13.953 10.805 -40.088 1.00 84.62 284 GLU A CA 1
ATOM 2197 C C . GLU A 1 284 ? 12.552 11.411 -40.007 1.00 84.62 284 GLU A C 1
ATOM 2199 O O . GLU A 1 284 ? 12.407 12.607 -39.759 1.00 84.62 284 GLU A O 1
ATOM 2204 N N . LEU A 1 285 ? 11.540 10.578 -40.251 1.00 81.62 285 LEU A N 1
ATOM 2205 C CA . LEU A 1 285 ? 10.122 10.917 -40.209 1.00 81.62 285 LEU A CA 1
ATOM 2206 C C . LEU A 1 285 ? 9.448 10.078 -39.126 1.00 81.62 285 LEU A C 1
ATOM 2208 O O . LEU A 1 285 ? 9.528 8.847 -39.153 1.00 81.62 285 LEU A O 1
ATOM 2212 N N . LEU A 1 286 ? 8.799 10.739 -38.176 1.00 68.56 286 LEU A N 1
ATOM 2213 C CA . LEU A 1 286 ? 8.156 10.099 -37.034 1.00 68.56 286 LEU A CA 1
ATOM 2214 C C . LEU A 1 286 ? 6.665 9.945 -37.308 1.00 68.56 286 LEU A C 1
ATOM 2216 O O . LEU A 1 286 ? 5.983 10.923 -37.603 1.00 68.56 286 LEU A O 1
ATOM 2220 N N . GLN A 1 287 ? 6.151 8.723 -37.200 1.00 69.06 287 GLN A N 1
ATOM 2221 C CA . GLN A 1 287 ? 4.710 8.516 -37.262 1.00 69.06 287 GLN A CA 1
ATOM 2222 C C . GLN A 1 287 ? 4.039 9.207 -36.054 1.00 69.06 287 GLN A C 1
ATOM 2224 O O . GLN A 1 287 ? 4.640 9.220 -34.979 1.00 69.06 287 GLN A O 1
ATOM 2229 N N . PRO A 1 288 ? 2.819 9.768 -36.178 1.00 56.88 288 PRO A N 1
ATOM 2230 C CA . PRO A 1 288 ? 2.160 10.485 -35.079 1.00 56.88 288 PRO A CA 1
ATOM 2231 C C . PRO A 1 288 ? 1.884 9.646 -33.821 1.00 56.88 288 PRO A C 1
ATOM 2233 O O . PRO A 1 288 ? 1.706 10.204 -32.744 1.00 56.88 288 PRO A O 1
ATOM 2236 N N . ASP A 1 289 ? 1.852 8.316 -33.943 1.00 50.47 289 ASP A N 1
ATOM 2237 C CA . ASP A 1 289 ? 1.743 7.376 -32.817 1.00 50.47 289 ASP A CA 1
ATOM 2238 C C . ASP A 1 289 ? 3.104 7.015 -32.190 1.00 50.47 289 ASP A C 1
ATOM 2240 O O . ASP A 1 289 ? 3.155 6.299 -31.192 1.00 50.47 289 ASP A O 1
ATOM 2244 N N . PHE A 1 290 ? 4.202 7.495 -32.789 1.00 46.94 290 PHE A N 1
ATOM 2245 C CA . PHE A 1 290 ? 5.610 7.276 -32.444 1.00 46.94 290 PHE A CA 1
ATOM 2246 C C . PHE A 1 290 ? 6.034 5.807 -32.275 1.00 46.94 290 PHE A C 1
ATOM 2248 O O . PHE A 1 290 ? 7.172 5.527 -31.895 1.00 46.94 290 PHE A O 1
ATOM 2255 N N . GLY A 1 291 ? 5.175 4.847 -32.630 1.00 47.19 291 GLY A N 1
ATOM 2256 C CA . GLY A 1 291 ? 5.488 3.419 -32.585 1.00 47.19 291 GLY A CA 1
ATOM 2257 C C . GLY A 1 291 ? 6.486 3.003 -33.666 1.00 47.19 291 GLY A C 1
ATOM 2258 O O . GLY A 1 291 ? 7.048 1.909 -33.626 1.00 47.19 291 GLY A O 1
ATOM 2259 N N . THR A 1 292 ? 6.705 3.873 -34.655 1.00 58.44 292 THR A N 1
ATOM 2260 C CA . THR A 1 292 ? 7.574 3.646 -35.805 1.00 58.44 292 THR A CA 1
ATOM 2261 C C . THR A 1 292 ? 8.228 4.955 -36.257 1.00 58.44 292 THR A C 1
ATOM 2263 O O . THR A 1 292 ? 7.546 5.946 -36.513 1.00 58.44 292 THR A O 1
ATOM 2266 N N . ALA A 1 293 ? 9.552 4.946 -36.429 1.00 69.38 293 ALA A N 1
ATOM 2267 C CA . ALA A 1 293 ? 10.268 5.989 -37.161 1.00 69.38 293 ALA A CA 1
ATOM 2268 C C . ALA A 1 293 ? 10.691 5.458 -38.535 1.00 69.38 293 ALA A C 1
ATOM 2270 O O . ALA A 1 293 ? 10.983 4.272 -38.687 1.00 69.38 293 ALA A O 1
ATOM 2271 N N . TRP A 1 294 ? 10.737 6.326 -39.539 1.00 78.75 294 TRP A N 1
ATOM 2272 C CA . TRP A 1 294 ? 11.196 5.992 -40.882 1.00 78.75 294 TRP A CA 1
ATOM 2273 C C . TRP A 1 294 ? 12.414 6.819 -41.247 1.00 78.75 294 TRP A C 1
ATOM 2275 O O . TRP A 1 294 ? 12.404 8.040 -41.128 1.00 78.75 294 TRP A O 1
ATOM 2285 N N . ARG A 1 295 ? 13.459 6.159 -41.739 1.00 82.94 295 ARG A N 1
ATOM 2286 C CA . ARG A 1 295 ? 14.699 6.808 -42.163 1.00 82.94 295 ARG A CA 1
ATOM 2287 C C . ARG A 1 295 ? 14.851 6.773 -43.675 1.00 82.94 295 ARG A C 1
ATOM 2289 O O . ARG A 1 295 ? 14.744 5.705 -44.285 1.00 82.94 295 ARG A O 1
ATOM 2296 N N . VAL A 1 296 ? 15.147 7.932 -44.255 1.00 86.25 296 VAL A N 1
ATOM 2297 C CA . VAL A 1 296 ? 15.360 8.147 -45.690 1.00 86.25 296 VAL A CA 1
ATOM 2298 C C . VAL A 1 296 ? 16.676 8.895 -45.890 1.00 86.25 296 VAL A C 1
ATOM 2300 O O . VAL A 1 296 ? 16.941 9.883 -45.211 1.00 86.25 296 VAL A O 1
ATOM 2303 N N . PHE A 1 297 ? 17.508 8.428 -46.820 1.00 88.06 297 PHE A N 1
ATOM 2304 C CA . PHE A 1 297 ? 18.740 9.116 -47.205 1.00 88.06 297 PHE A CA 1
ATOM 2305 C C . PHE A 1 297 ? 18.508 9.897 -48.498 1.00 88.06 297 PHE A C 1
ATOM 2307 O O . PHE A 1 297 ? 17.997 9.334 -49.469 1.00 88.06 297 PHE A O 1
ATOM 2314 N N . VAL A 1 298 ? 18.879 11.177 -48.506 1.00 90.38 298 VAL A N 1
ATOM 2315 C CA . VAL A 1 298 ? 18.705 12.080 -49.653 1.00 90.38 298 VAL A CA 1
ATOM 2316 C C . VAL A 1 298 ? 20.065 12.616 -50.067 1.00 90.38 298 VAL A C 1
ATOM 2318 O O . VAL A 1 298 ? 20.775 13.194 -49.248 1.00 90.38 298 VAL A O 1
ATOM 2321 N N . ASP A 1 299 ? 20.426 12.412 -51.327 1.00 91.81 299 ASP A N 1
ATOM 2322 C CA . ASP A 1 299 ? 21.639 12.952 -51.932 1.00 91.81 299 ASP A CA 1
ATOM 2323 C C . ASP A 1 299 ? 21.581 14.489 -51.947 1.00 91.81 299 ASP A C 1
ATOM 2325 O O . ASP A 1 299 ? 20.642 15.091 -52.469 1.00 91.81 299 ASP A O 1
ATOM 2329 N N . ALA A 1 300 ? 22.588 15.116 -51.353 1.00 91.94 300 ALA A N 1
ATOM 2330 C CA . ALA A 1 300 ? 22.722 16.554 -51.194 1.00 91.94 300 ALA A CA 1
ATOM 2331 C C . ALA A 1 300 ? 23.204 17.262 -52.478 1.00 91.94 300 ALA A C 1
ATOM 2333 O O . ALA A 1 300 ? 23.100 18.485 -52.579 1.00 91.94 300 ALA A O 1
ATOM 2334 N N . GLU A 1 301 ? 23.718 16.513 -53.459 1.00 90.88 301 GLU A N 1
ATOM 2335 C CA . GLU A 1 301 ? 24.106 17.001 -54.787 1.00 90.88 301 GLU A CA 1
ATOM 2336 C C . GLU A 1 301 ? 22.956 16.902 -55.786 1.00 90.88 301 GLU A C 1
ATOM 2338 O O . GLU A 1 301 ? 22.706 17.833 -56.544 1.00 90.88 301 GLU A O 1
ATOM 2343 N N . SER A 1 302 ? 22.261 15.764 -55.807 1.00 88.12 302 SER A N 1
ATOM 2344 C CA . SER A 1 302 ? 21.290 15.455 -56.866 1.00 88.12 302 SER A CA 1
ATOM 2345 C C . SER A 1 302 ? 19.827 15.468 -56.416 1.00 88.12 302 SER A C 1
ATOM 2347 O O . SER A 1 302 ? 18.927 15.487 -57.256 1.00 88.12 302 SER A O 1
ATOM 2349 N N . GLY A 1 303 ? 19.562 15.411 -55.108 1.00 85.94 303 GLY A N 1
ATOM 2350 C CA . GLY A 1 303 ? 18.223 15.188 -54.553 1.00 85.94 303 GLY A CA 1
ATOM 2351 C C . GLY A 1 303 ? 17.715 13.751 -54.713 1.00 85.94 303 GLY A C 1
ATOM 2352 O O . GLY A 1 303 ? 16.559 13.467 -54.394 1.00 85.94 303 GLY A O 1
ATOM 2353 N N . ALA A 1 304 ? 18.545 12.831 -55.213 1.00 85.19 304 ALA A N 1
ATOM 2354 C CA . ALA A 1 304 ? 18.179 11.430 -55.370 1.00 85.19 304 ALA A CA 1
ATOM 2355 C C . ALA A 1 304 ? 17.964 10.737 -54.014 1.00 85.19 304 ALA A C 1
ATOM 2357 O O . ALA A 1 304 ? 18.667 10.992 -53.037 1.00 85.19 304 ALA A O 1
ATOM 2358 N N . ILE A 1 305 ? 17.010 9.804 -53.965 1.00 88.00 305 ILE A N 1
ATOM 2359 C CA . ILE A 1 305 ? 16.764 8.979 -52.777 1.00 88.00 305 ILE A CA 1
ATOM 2360 C C . ILE A 1 305 ? 17.710 7.779 -52.789 1.00 88.00 305 ILE A C 1
ATOM 2362 O O . ILE A 1 305 ? 17.686 6.954 -53.707 1.00 88.00 305 ILE A O 1
ATOM 2366 N N . LEU A 1 306 ? 18.539 7.672 -51.754 1.00 81.62 306 LEU A N 1
ATOM 2367 C CA . LEU A 1 306 ? 19.588 6.663 -51.648 1.00 81.62 306 LEU A CA 1
ATOM 2368 C C . LEU A 1 306 ? 19.065 5.438 -50.885 1.00 81.62 306 LEU A C 1
ATOM 2370 O O . LEU A 1 306 ? 19.157 5.332 -49.662 1.00 81.62 306 LEU A O 1
ATOM 2374 N N . GLY A 1 307 ? 18.501 4.489 -51.630 1.00 73.81 307 GLY A N 1
ATOM 2375 C CA . GLY A 1 307 ? 17.961 3.237 -51.094 1.00 73.81 307 GLY A CA 1
ATOM 2376 C C . GLY A 1 307 ? 16.485 3.321 -50.697 1.00 73.81 307 GLY A C 1
ATOM 2377 O O . GLY A 1 307 ? 15.782 4.272 -51.019 1.00 73.81 307 GLY A O 1
ATOM 2378 N N . ARG A 1 308 ? 15.982 2.272 -50.036 1.00 72.06 308 ARG A N 1
ATOM 2379 C CA . ARG A 1 308 ? 14.579 2.216 -49.589 1.00 72.06 308 ARG A CA 1
ATOM 2380 C C . ARG A 1 308 ? 14.408 2.930 -48.245 1.00 72.06 308 ARG A C 1
ATOM 2382 O O . ARG A 1 308 ? 15.275 2.736 -47.386 1.00 72.06 308 ARG A O 1
ATOM 2389 N N . PRO A 1 309 ? 13.286 3.642 -48.020 1.00 78.50 309 PRO A N 1
ATOM 2390 C CA . PRO A 1 309 ? 12.882 4.053 -46.681 1.00 78.50 309 PRO A CA 1
ATOM 2391 C C . PRO A 1 309 ? 12.891 2.857 -45.727 1.00 78.50 309 PRO A C 1
ATOM 2393 O O . PRO A 1 309 ? 12.391 1.780 -46.065 1.00 78.50 309 PRO A O 1
ATOM 2396 N N . ARG A 1 310 ? 13.493 3.023 -44.548 1.00 64.12 310 ARG A N 1
ATOM 2397 C CA . ARG A 1 310 ? 13.599 1.951 -43.551 1.00 64.12 310 ARG A CA 1
ATOM 2398 C C . ARG A 1 310 ? 12.812 2.285 -42.306 1.00 64.12 310 ARG A C 1
ATOM 2400 O O . ARG A 1 310 ? 13.018 3.346 -41.730 1.00 64.12 310 ARG A O 1
ATOM 2407 N N . ASN A 1 311 ? 12.002 1.333 -41.863 1.00 64.88 311 ASN A N 1
ATOM 2408 C CA . ASN A 1 311 ? 11.432 1.353 -40.529 1.00 64.88 311 ASN A CA 1
ATOM 2409 C C . ASN A 1 311 ? 12.567 1.163 -39.507 1.00 64.88 311 ASN A C 1
ATOM 2411 O O . ASN A 1 311 ? 13.298 0.170 -39.536 1.00 64.88 311 ASN A O 1
ATOM 2415 N N . THR A 1 312 ? 12.727 2.148 -38.637 1.00 60.59 312 THR A N 1
ATOM 2416 C CA . THR A 1 312 ? 13.556 2.115 -37.443 1.00 60.59 312 THR A CA 1
ATOM 2417 C C . THR A 1 312 ? 12.609 2.147 -36.248 1.00 60.59 312 THR A C 1
ATOM 2419 O O . THR A 1 312 ? 12.222 3.220 -35.788 1.00 60.59 312 THR A O 1
ATOM 2422 N N . ALA A 1 313 ? 12.194 0.981 -35.755 1.00 51.91 313 ALA A N 1
ATOM 2423 C CA . ALA A 1 313 ? 11.471 0.902 -34.492 1.00 51.91 313 ALA A CA 1
ATOM 2424 C C . ALA A 1 313 ? 12.363 1.494 -33.386 1.00 51.91 313 ALA A C 1
ATOM 2426 O O . ALA A 1 313 ? 13.455 0.979 -33.132 1.00 51.91 313 ALA A O 1
ATOM 2427 N N . ARG A 1 314 ? 11.940 2.594 -32.752 1.00 58.03 314 ARG A N 1
ATOM 2428 C CA . ARG A 1 314 ? 12.589 3.100 -31.537 1.00 58.03 314 ARG A CA 1
ATOM 2429 C C . ARG A 1 314 ? 11.953 2.383 -30.353 1.00 58.03 314 ARG A C 1
ATOM 2431 O O . ARG A 1 314 ? 10.915 2.796 -29.853 1.00 58.03 314 ARG A O 1
ATOM 2438 N N . GLN A 1 315 ? 12.535 1.248 -29.984 1.00 67.12 315 GLN A N 1
ATOM 2439 C CA . GLN A 1 315 ? 12.171 0.554 -28.759 1.00 67.12 315 GLN A CA 1
ATOM 2440 C C . GLN A 1 315 ? 13.111 0.997 -27.644 1.00 67.12 315 GLN A C 1
ATOM 2442 O O . GLN A 1 315 ? 14.313 0.738 -27.719 1.00 67.12 315 GLN A O 1
ATOM 2447 N N . ALA A 1 316 ? 12.555 1.638 -26.623 1.00 78.38 316 ALA A N 1
ATOM 2448 C CA . ALA A 1 316 ? 13.277 1.917 -25.400 1.00 78.38 316 ALA A CA 1
ATOM 2449 C C . ALA A 1 316 ? 13.429 0.621 -24.593 1.00 78.38 316 ALA A C 1
ATOM 2451 O O . ALA A 1 316 ? 12.523 -0.219 -24.564 1.00 78.38 316 ALA A O 1
ATOM 2452 N N . HIS A 1 317 ? 14.585 0.459 -23.955 1.00 83.81 317 HIS A N 1
ATOM 2453 C CA . HIS A 1 317 ? 14.869 -0.684 -23.095 1.00 83.81 317 HIS A CA 1
ATOM 2454 C C . HIS A 1 317 ? 14.495 -0.379 -21.645 1.00 83.81 317 HIS A C 1
ATOM 2456 O O . HIS A 1 317 ? 14.618 0.759 -21.202 1.00 83.81 317 HIS A O 1
ATOM 2462 N N . TYR A 1 318 ? 14.085 -1.404 -20.901 1.00 91.81 318 TYR A N 1
ATOM 2463 C CA . TYR A 1 318 ? 13.802 -1.320 -19.466 1.00 91.81 318 TYR A CA 1
ATOM 2464 C C . TYR A 1 318 ? 14.028 -2.691 -18.795 1.00 91.81 318 TYR A C 1
ATOM 2466 O O . TYR A 1 318 ? 14.161 -3.713 -19.479 1.00 91.81 318 TYR A O 1
ATOM 2474 N N . PHE A 1 319 ? 14.098 -2.733 -17.464 1.00 91.88 319 PHE A N 1
ATOM 2475 C CA . PHE A 1 319 ? 14.278 -3.965 -16.692 1.00 91.88 319 PHE A CA 1
ATOM 2476 C C . PHE A 1 319 ? 12.933 -4.603 -16.355 1.00 91.88 319 PHE A C 1
ATOM 2478 O O . PHE A 1 319 ? 12.259 -4.182 -15.427 1.00 91.88 319 PHE A O 1
ATOM 2485 N N . ALA A 1 320 ? 12.533 -5.666 -17.053 1.00 88.25 320 ALA A N 1
ATOM 2486 C CA . ALA A 1 320 ? 11.202 -6.235 -16.844 1.00 88.25 320 ALA A CA 1
ATOM 2487 C C . ALA A 1 320 ? 11.020 -6.921 -15.480 1.00 88.25 320 ALA A C 1
ATOM 2489 O O . ALA A 1 320 ? 9.889 -7.056 -15.015 1.00 88.25 320 ALA A O 1
ATOM 2490 N N . THR A 1 321 ? 12.116 -7.348 -14.851 1.00 89.75 321 THR A N 1
ATOM 2491 C CA . THR A 1 321 ? 12.130 -8.036 -13.554 1.00 89.75 321 THR A CA 1
ATOM 2492 C C . THR A 1 321 ? 13.319 -7.582 -12.710 1.00 89.75 321 THR A C 1
ATOM 2494 O O . THR A 1 321 ? 14.347 -7.150 -13.242 1.00 89.75 321 THR A O 1
ATOM 2497 N N . ALA A 1 322 ? 13.234 -7.766 -11.389 1.00 87.12 322 ALA A N 1
ATOM 2498 C CA . ALA A 1 322 ? 14.371 -7.551 -10.496 1.00 87.12 322 ALA A CA 1
ATOM 2499 C C . ALA A 1 322 ? 15.553 -8.487 -10.835 1.00 87.12 322 ALA A C 1
ATOM 2501 O O . ALA A 1 322 ? 16.716 -8.122 -10.674 1.00 87.12 322 ALA A O 1
ATOM 2502 N N . ALA A 1 323 ? 15.296 -9.680 -11.383 1.00 85.50 323 ALA A N 1
ATOM 2503 C CA . ALA A 1 323 ? 16.350 -10.566 -11.879 1.00 85.50 323 ALA A CA 1
ATOM 2504 C C . ALA A 1 323 ? 17.159 -9.951 -13.042 1.00 85.50 323 ALA A C 1
ATOM 2506 O O . ALA A 1 323 ? 18.388 -10.054 -13.051 1.00 85.50 323 ALA A O 1
ATOM 2507 N N . GLU A 1 324 ? 16.497 -9.294 -14.001 1.00 88.44 324 GLU A N 1
ATOM 2508 C CA . GLU A 1 324 ? 17.165 -8.586 -15.106 1.00 88.44 324 GLU A CA 1
ATOM 2509 C C . GLU A 1 324 ? 17.970 -7.381 -14.605 1.00 88.44 324 GLU A C 1
ATOM 2511 O O . GLU A 1 324 ? 19.118 -7.190 -15.020 1.00 88.44 324 GLU A O 1
ATOM 2516 N N . ALA A 1 325 ? 17.396 -6.606 -13.680 1.00 88.62 325 ALA A N 1
ATOM 2517 C CA . ALA A 1 325 ? 18.057 -5.463 -13.049 1.00 88.62 325 ALA A CA 1
ATOM 2518 C C . ALA A 1 325 ? 19.303 -5.883 -12.255 1.00 88.62 325 ALA A C 1
ATOM 2520 O O . ALA A 1 325 ? 20.361 -5.250 -12.359 1.00 88.62 325 ALA A O 1
ATOM 2521 N N . LEU A 1 326 ? 19.222 -6.999 -11.519 1.00 85.38 326 LEU A N 1
ATOM 2522 C CA . LEU A 1 326 ? 20.358 -7.593 -10.812 1.00 85.38 326 LEU A CA 1
ATOM 2523 C C . LEU A 1 326 ? 21.462 -8.015 -11.789 1.00 85.38 326 LEU A C 1
ATOM 2525 O O . LEU A 1 326 ? 22.642 -7.770 -11.536 1.00 85.38 326 LEU A O 1
ATOM 2529 N N . ALA A 1 327 ? 21.082 -8.627 -12.913 1.00 86.19 327 ALA A N 1
ATOM 2530 C CA . ALA A 1 327 ? 22.010 -9.045 -13.961 1.00 86.19 327 ALA A CA 1
ATOM 2531 C C . ALA A 1 327 ? 22.601 -7.868 -14.761 1.00 86.19 327 ALA A C 1
ATOM 2533 O O . ALA A 1 327 ? 23.575 -8.065 -15.489 1.00 86.19 327 ALA A O 1
ATOM 2534 N N . GLY A 1 328 ? 22.027 -6.664 -14.646 1.00 85.31 328 GLY A N 1
ATOM 2535 C CA . GLY A 1 328 ? 22.428 -5.489 -15.421 1.00 85.31 328 GLY A CA 1
ATOM 2536 C C . GLY A 1 328 ? 22.183 -5.650 -16.925 1.00 85.31 328 GLY A C 1
ATOM 2537 O O . GLY A 1 328 ? 22.912 -5.073 -17.728 1.00 85.31 328 GLY A O 1
ATOM 2538 N N . ALA A 1 329 ? 21.200 -6.469 -17.310 1.00 85.19 329 ALA A N 1
ATOM 2539 C CA . ALA A 1 329 ? 20.910 -6.808 -18.701 1.00 85.19 329 ALA A CA 1
ATOM 2540 C C . ALA A 1 329 ? 19.413 -6.613 -19.017 1.00 85.19 329 ALA A C 1
ATOM 2542 O O . ALA A 1 329 ? 18.666 -7.592 -18.971 1.00 85.19 329 ALA A O 1
ATOM 2543 N N . PRO A 1 330 ? 18.965 -5.384 -19.345 1.00 84.00 330 PRO A N 1
ATOM 2544 C CA . PRO A 1 330 ? 17.558 -5.120 -19.639 1.00 84.00 330 PRO A CA 1
ATOM 2545 C C . PRO A 1 330 ? 17.143 -5.853 -20.921 1.00 84.00 330 PRO A C 1
ATOM 2547 O O . PRO A 1 330 ? 17.750 -5.656 -21.977 1.00 84.00 330 PRO A O 1
ATOM 2550 N N . GLN A 1 331 ? 16.133 -6.721 -20.827 1.00 78.44 331 GLN A N 1
ATOM 2551 C CA . GLN A 1 331 ? 15.572 -7.436 -21.985 1.00 78.44 331 GLN A CA 1
ATOM 2552 C C . GLN A 1 331 ? 14.199 -6.895 -22.389 1.00 78.44 331 GLN A C 1
ATOM 2554 O O . GLN A 1 331 ? 13.754 -7.135 -23.512 1.00 78.44 331 GLN A O 1
ATOM 2559 N N . GLY A 1 332 ? 13.538 -6.154 -21.496 1.00 78.69 332 GLY A N 1
ATOM 2560 C CA . GLY A 1 332 ? 12.285 -5.478 -21.788 1.00 78.69 332 GLY A CA 1
ATOM 2561 C C . GLY A 1 332 ? 12.462 -4.431 -22.882 1.00 78.69 332 GLY A C 1
ATOM 2562 O O . GLY A 1 332 ? 13.406 -3.639 -22.850 1.00 78.69 332 GLY A O 1
ATOM 2563 N N . THR A 1 333 ? 11.538 -4.416 -23.841 1.00 80.50 333 THR A N 1
ATOM 2564 C CA . THR A 1 333 ? 11.450 -3.375 -24.864 1.00 80.50 333 THR A CA 1
ATOM 2565 C C . THR A 1 333 ? 10.039 -2.812 -24.957 1.00 80.50 333 THR A C 1
ATOM 2567 O O . THR A 1 333 ? 9.052 -3.538 -24.823 1.00 80.50 333 THR A O 1
ATOM 2570 N N . ILE A 1 334 ? 9.934 -1.504 -25.175 1.00 72.88 334 ILE A N 1
ATOM 2571 C CA . ILE A 1 334 ? 8.654 -0.809 -25.324 1.00 72.88 334 ILE A CA 1
ATOM 2572 C C . ILE A 1 334 ? 8.780 0.334 -26.333 1.00 72.88 334 ILE A C 1
ATOM 2574 O O . ILE A 1 334 ? 9.808 1.003 -26.406 1.00 72.88 334 ILE A O 1
ATOM 2578 N N . ALA A 1 335 ? 7.745 0.540 -27.145 1.00 70.00 335 ALA A N 1
ATOM 2579 C CA . ALA A 1 335 ? 7.660 1.702 -28.022 1.00 70.00 335 ALA A CA 1
ATOM 2580 C C . ALA A 1 335 ? 7.064 2.877 -27.236 1.00 70.00 335 ALA A C 1
ATOM 2582 O O . ALA A 1 335 ? 5.982 2.733 -26.668 1.00 70.00 335 ALA A O 1
ATOM 2583 N N . LEU A 1 336 ? 7.766 4.013 -27.186 1.00 68.19 336 LEU A N 1
ATOM 2584 C CA . LEU A 1 336 ? 7.346 5.192 -26.425 1.00 68.19 336 LEU A CA 1
ATOM 2585 C C . LEU A 1 336 ? 7.305 6.440 -27.312 1.00 68.19 336 LEU A C 1
ATOM 2587 O O . LEU A 1 336 ? 8.257 6.748 -28.026 1.00 68.19 336 LEU A O 1
ATOM 2591 N N . ALA A 1 337 ? 6.189 7.163 -27.216 1.00 58.84 337 ALA A N 1
ATOM 2592 C CA . ALA A 1 337 ? 5.948 8.470 -27.832 1.00 58.84 337 ALA A CA 1
ATOM 2593 C C . ALA A 1 337 ? 6.334 9.653 -26.935 1.00 58.84 337 ALA A C 1
ATOM 2595 O O . ALA A 1 337 ? 6.471 10.788 -27.384 1.00 58.84 337 ALA A O 1
ATOM 2596 N N . GLY A 1 338 ? 6.442 9.382 -25.642 1.00 75.62 338 GLY A N 1
ATOM 2597 C CA . GLY A 1 338 ? 6.458 10.357 -24.571 1.00 75.62 338 GLY A CA 1
ATOM 2598 C C . GLY A 1 338 ? 6.318 9.624 -23.245 1.00 75.62 338 GLY A C 1
ATOM 2599 O O . GLY A 1 338 ? 6.533 8.413 -23.176 1.00 75.62 338 GLY A O 1
ATOM 2600 N N . ASN A 1 339 ? 5.932 10.355 -22.209 1.00 86.62 339 ASN A N 1
ATOM 2601 C CA . ASN A 1 339 ? 5.753 9.798 -20.879 1.00 86.62 339 ASN A CA 1
ATOM 2602 C C . ASN A 1 339 ? 4.586 8.776 -20.844 1.00 86.62 339 ASN A C 1
ATOM 2604 O O . ASN A 1 339 ? 3.437 9.189 -21.015 1.00 86.62 339 ASN A O 1
ATOM 2608 N N . PRO A 1 340 ? 4.833 7.472 -20.599 1.00 84.69 340 PRO A N 1
ATOM 2609 C CA . PRO A 1 340 ? 3.781 6.452 -20.562 1.00 84.69 340 PRO A CA 1
ATOM 2610 C C . PRO A 1 340 ? 2.827 6.577 -19.365 1.00 84.69 340 PRO A C 1
ATOM 2612 O O . PRO A 1 340 ? 1.778 5.945 -19.373 1.00 84.69 340 PRO A O 1
ATOM 2615 N N . CYS A 1 341 ? 3.161 7.377 -18.347 1.00 91.75 341 CYS A N 1
ATOM 2616 C CA . CYS A 1 341 ? 2.310 7.629 -17.181 1.00 91.75 341 CYS A CA 1
ATOM 2617 C C . CYS A 1 341 ? 1.789 9.079 -17.117 1.00 91.75 341 CYS A C 1
ATOM 2619 O O . CYS A 1 341 ? 1.435 9.563 -16.041 1.00 91.75 341 CYS A O 1
ATOM 2621 N N . ALA A 1 342 ? 1.737 9.780 -18.260 1.00 92.00 342 ALA A N 1
ATOM 2622 C CA . ALA A 1 342 ? 1.386 11.203 -18.343 1.00 92.00 342 ALA A CA 1
ATOM 2623 C C . ALA A 1 342 ? 0.008 11.562 -17.758 1.00 92.00 342 ALA A C 1
ATOM 2625 O O . ALA A 1 342 ? -0.188 12.700 -17.331 1.00 92.00 342 ALA A O 1
ATOM 2626 N N . ASP A 1 343 ? -0.924 10.607 -17.717 1.00 89.31 343 ASP A N 1
ATOM 2627 C CA . ASP A 1 343 ? -2.283 10.824 -17.212 1.00 89.31 343 ASP A CA 1
ATOM 2628 C C . ASP A 1 343 ? -2.315 11.164 -15.714 1.00 89.31 343 ASP A C 1
ATOM 2630 O O . ASP A 1 343 ? -3.203 11.890 -15.264 1.00 89.31 343 ASP A O 1
ATOM 2634 N N . PHE A 1 344 ? -1.342 10.677 -14.936 1.00 95.12 344 PHE A N 1
ATOM 2635 C CA . PHE A 1 344 ? -1.325 10.854 -13.481 1.00 95.12 344 PHE A CA 1
ATOM 2636 C C . PHE A 1 344 ? 0.004 11.356 -12.910 1.00 95.12 344 PHE A C 1
ATOM 2638 O O . PHE A 1 344 ? 0.010 11.929 -11.816 1.00 95.12 344 PHE A O 1
ATOM 2645 N N . MET A 1 345 ? 1.116 11.198 -13.637 1.00 95.56 345 MET A N 1
ATOM 2646 C CA . MET A 1 345 ? 2.450 11.524 -13.136 1.00 95.56 345 MET A CA 1
ATOM 2647 C C . MET A 1 345 ? 3.352 12.157 -14.199 1.00 95.56 345 MET A C 1
ATOM 2649 O O . MET A 1 345 ? 3.620 11.570 -15.248 1.00 95.56 345 MET A O 1
ATOM 2653 N N . GLU A 1 346 ? 3.883 13.340 -13.892 1.00 94.31 346 GLU A N 1
ATOM 2654 C CA . GLU A 1 346 ? 4.991 13.966 -14.623 1.00 94.31 346 GLU A CA 1
ATOM 2655 C C . GLU A 1 346 ? 6.329 13.321 -14.222 1.00 94.31 346 GLU A C 1
ATOM 2657 O O . GLU A 1 346 ? 6.485 12.880 -13.085 1.00 94.31 346 GLU A O 1
ATOM 2662 N N . VAL A 1 347 ? 7.297 13.241 -15.141 1.00 93.06 347 VAL A N 1
ATOM 2663 C CA . VAL A 1 347 ? 8.626 12.659 -14.876 1.00 93.06 347 VAL A CA 1
ATOM 2664 C C . VAL A 1 347 ? 9.703 13.630 -15.345 1.00 93.06 347 VAL A C 1
ATOM 2666 O O . VAL A 1 347 ? 9.699 14.037 -16.509 1.00 93.06 347 VAL A O 1
ATOM 2669 N N . GLY A 1 348 ? 10.630 13.971 -14.452 1.00 90.94 348 GLY A N 1
ATOM 2670 C CA . GLY A 1 348 ? 11.738 14.894 -14.696 1.00 90.94 348 GLY A CA 1
ATOM 2671 C C . GLY A 1 348 ? 13.087 14.338 -14.237 1.00 90.94 348 GLY A C 1
ATOM 2672 O O . GLY A 1 348 ? 13.171 13.532 -13.310 1.00 90.94 348 GLY A O 1
ATOM 2673 N N . ILE A 1 349 ? 14.163 14.771 -14.894 1.00 88.88 349 ILE A N 1
ATOM 2674 C CA . ILE A 1 349 ? 15.545 14.461 -14.507 1.00 88.88 349 ILE A CA 1
ATOM 2675 C C . ILE A 1 349 ? 16.065 15.578 -13.601 1.00 88.88 349 ILE A C 1
ATOM 2677 O O . ILE A 1 349 ? 16.079 16.747 -13.991 1.00 88.88 349 ILE A O 1
ATOM 2681 N N . TYR A 1 350 ? 16.499 15.181 -12.408 1.00 81.62 350 TYR A N 1
ATOM 2682 C CA . TYR A 1 350 ? 16.939 16.034 -11.312 1.00 81.62 350 TYR A CA 1
ATOM 2683 C C . TYR A 1 350 ? 18.340 16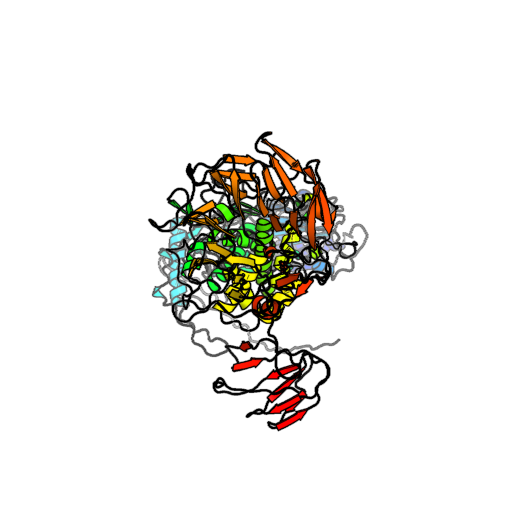.594 -11.566 1.00 81.62 350 TYR A C 1
ATOM 2685 O O . TYR A 1 350 ? 19.320 15.848 -11.552 1.00 81.62 350 TYR A O 1
ATOM 2693 N N . HIS A 1 351 ? 18.455 17.915 -11.722 1.00 66.88 351 HIS A N 1
ATOM 2694 C CA . HIS A 1 351 ? 19.758 18.598 -11.809 1.00 66.88 351 HIS A CA 1
ATOM 2695 C C . HIS A 1 351 ? 20.138 19.320 -10.510 1.00 66.88 351 HIS A C 1
ATOM 2697 O O . HIS A 1 351 ? 21.311 19.317 -10.132 1.00 66.88 351 HIS A O 1
ATOM 2703 N N . ASP A 1 352 ? 19.166 19.917 -9.812 1.00 65.44 352 ASP A N 1
ATOM 2704 C CA . ASP A 1 352 ? 19.362 20.674 -8.569 1.00 65.44 352 ASP A CA 1
ATOM 2705 C C . ASP A 1 352 ? 18.156 20.570 -7.608 1.00 65.44 352 ASP A C 1
ATOM 2707 O O . ASP A 1 352 ? 17.230 19.799 -7.833 1.00 65.44 352 ASP A O 1
ATOM 2711 N N . ASN A 1 353 ? 18.161 21.316 -6.498 1.00 63.41 353 ASN A N 1
ATOM 2712 C CA . ASN A 1 353 ? 17.098 21.238 -5.487 1.00 63.41 353 ASN A CA 1
ATOM 2713 C C . ASN A 1 353 ? 15.773 21.915 -5.889 1.00 63.41 353 ASN A C 1
ATOM 2715 O O . ASN A 1 353 ? 14.789 21.725 -5.174 1.00 63.41 353 ASN A O 1
ATOM 2719 N N . ASP A 1 354 ? 15.709 22.655 -6.998 1.00 64.00 354 ASP A N 1
ATOM 2720 C CA . ASP A 1 354 ? 14.500 23.341 -7.463 1.00 64.00 354 ASP A CA 1
ATOM 2721 C C . ASP A 1 354 ? 13.747 22.477 -8.500 1.00 64.00 354 ASP A C 1
ATOM 2723 O O . ASP A 1 354 ? 14.259 22.234 -9.594 1.00 64.00 354 ASP A O 1
ATOM 2727 N N . PRO A 1 355 ? 12.518 22.008 -8.203 1.00 58.44 355 PRO A N 1
ATOM 2728 C CA . PRO A 1 355 ? 11.723 21.221 -9.148 1.00 58.44 355 PRO A CA 1
ATOM 2729 C C . PRO A 1 355 ? 11.442 21.939 -10.474 1.00 58.44 355 PRO A C 1
ATOM 2731 O O . PRO A 1 355 ? 11.203 21.281 -11.484 1.00 58.44 355 PRO A O 1
ATOM 2734 N N . ALA A 1 356 ? 11.478 23.276 -10.503 1.00 65.94 356 ALA A N 1
ATOM 2735 C CA . ALA A 1 356 ? 11.276 24.047 -11.728 1.00 65.94 356 ALA A CA 1
ATOM 2736 C C . ALA A 1 356 ? 12.424 23.890 -12.744 1.00 65.94 356 ALA A C 1
ATOM 2738 O O . ALA A 1 356 ? 12.276 24.301 -13.896 1.00 65.94 356 ALA A O 1
ATOM 2739 N N . HIS A 1 357 ? 13.560 23.319 -12.334 1.00 72.75 357 HIS A N 1
ATOM 2740 C CA . HIS A 1 357 ? 14.742 23.121 -13.175 1.00 72.75 357 HIS A CA 1
ATOM 2741 C C . HIS A 1 357 ? 14.908 21.687 -13.690 1.00 72.75 357 HIS A C 1
ATOM 2743 O O . HIS A 1 357 ? 15.894 21.395 -14.373 1.00 72.75 357 HIS A O 1
ATOM 2749 N N . ASP A 1 358 ? 13.967 20.786 -13.400 1.00 84.19 358 ASP A N 1
ATOM 2750 C CA . ASP A 1 358 ? 14.019 19.431 -13.941 1.00 84.19 358 ASP A CA 1
ATOM 2751 C C . ASP A 1 358 ? 13.886 19.448 -15.467 1.00 84.19 358 ASP A C 1
ATOM 2753 O O . ASP A 1 358 ? 12.997 20.086 -16.037 1.00 84.19 358 ASP A O 1
ATOM 2757 N N . SER A 1 359 ? 14.757 18.707 -16.151 1.00 86.69 359 SER A N 1
ATOM 2758 C CA . SER A 1 359 ? 14.645 18.543 -17.600 1.00 86.69 359 SER A CA 1
ATOM 2759 C C . SER A 1 359 ? 13.776 17.338 -17.938 1.00 86.69 359 SER A C 1
ATOM 2761 O O . SER A 1 359 ? 13.932 16.276 -17.332 1.00 86.69 359 SER A O 1
ATOM 2763 N N . ALA A 1 360 ? 12.930 17.462 -18.960 1.00 85.38 360 ALA A N 1
ATOM 2764 C CA . ALA A 1 360 ? 12.177 16.329 -19.483 1.00 85.38 360 ALA A CA 1
ATOM 2765 C C . ALA A 1 360 ? 13.126 15.218 -19.989 1.00 85.38 360 ALA A C 1
ATOM 2767 O O . ALA A 1 360 ? 14.089 15.534 -20.699 1.00 85.38 360 ALA A O 1
ATOM 2768 N N . PRO A 1 361 ? 12.856 13.935 -19.678 1.00 85.50 361 PRO A N 1
ATOM 2769 C CA . PRO A 1 361 ? 13.604 12.819 -20.236 1.00 85.50 361 PRO A CA 1
ATOM 2770 C C . PRO A 1 361 ? 13.513 12.783 -21.758 1.00 85.50 361 PRO A C 1
ATOM 2772 O O . PRO A 1 361 ? 12.470 13.080 -22.352 1.00 85.50 361 PRO A O 1
ATOM 2775 N N . ASN A 1 362 ? 14.581 12.333 -22.407 1.00 81.94 362 ASN A N 1
ATOM 2776 C CA . ASN A 1 362 ? 14.510 11.952 -23.807 1.00 81.94 362 ASN A CA 1
ATOM 2777 C C . ASN A 1 362 ? 13.791 10.601 -23.939 1.00 81.94 362 ASN A C 1
ATOM 2779 O O . ASN A 1 362 ? 14.422 9.545 -23.951 1.00 81.94 362 ASN A O 1
ATOM 2783 N N . TRP A 1 363 ? 12.466 10.640 -24.100 1.00 80.75 363 TRP A N 1
ATOM 2784 C CA . TRP A 1 363 ? 11.603 9.457 -24.262 1.00 80.75 363 TRP A CA 1
ATOM 2785 C C . TRP A 1 363 ? 11.946 8.576 -25.471 1.00 80.75 363 TRP A C 1
ATOM 2787 O O . TRP A 1 363 ? 11.510 7.432 -25.546 1.00 80.75 363 TRP A O 1
ATOM 2797 N N . ALA A 1 364 ? 12.752 9.090 -26.404 1.00 65.88 364 ALA A N 1
ATOM 2798 C CA . ALA A 1 364 ? 13.247 8.361 -27.566 1.00 65.88 364 ALA A CA 1
ATOM 2799 C C . ALA A 1 364 ? 14.681 7.820 -27.375 1.00 65.88 364 ALA A C 1
ATOM 2801 O O . ALA A 1 364 ? 15.329 7.447 -28.364 1.00 65.88 364 ALA A O 1
ATOM 2802 N N . SER A 1 365 ? 15.199 7.836 -26.140 1.00 66.81 365 SER A N 1
ATOM 2803 C CA . SER A 1 365 ? 16.502 7.283 -25.768 1.00 66.81 365 SER A CA 1
ATOM 2804 C C . SER A 1 365 ? 16.478 5.755 -25.797 1.00 66.81 365 SER A C 1
ATOM 2806 O O . SER A 1 365 ? 15.625 5.117 -25.189 1.00 66.81 365 SER A O 1
ATOM 2808 N N . ASN A 1 366 ? 17.470 5.168 -26.469 1.00 66.25 366 ASN A N 1
ATOM 2809 C CA . ASN A 1 366 ? 17.728 3.722 -26.459 1.00 66.25 366 ASN A CA 1
ATOM 2810 C C . ASN A 1 366 ? 19.000 3.387 -25.660 1.00 66.25 366 ASN A C 1
ATOM 2812 O O . ASN A 1 366 ? 19.593 2.322 -25.844 1.00 66.25 366 ASN A O 1
ATOM 2816 N N . LEU A 1 367 ? 19.480 4.325 -24.838 1.00 67.19 367 LEU A N 1
ATOM 2817 C CA . LEU A 1 367 ? 20.620 4.084 -23.961 1.00 67.19 367 LEU A CA 1
ATOM 2818 C C . LEU A 1 367 ? 20.234 3.044 -22.906 1.00 67.19 367 LEU A C 1
ATOM 2820 O O . LEU A 1 367 ? 19.113 3.035 -22.415 1.00 67.19 367 LEU A O 1
ATOM 2824 N N . LEU A 1 368 ? 21.180 2.173 -22.554 1.00 72.69 368 LEU A N 1
ATOM 2825 C CA . LEU A 1 368 ? 20.990 1.133 -21.532 1.00 72.69 368 LEU A CA 1
ATOM 2826 C C . LEU A 1 368 ? 21.447 1.585 -20.135 1.00 72.69 368 LEU A C 1
ATOM 2828 O O . LEU A 1 368 ? 21.597 0.765 -19.234 1.00 72.69 368 LEU A O 1
ATOM 2832 N N . ALA A 1 369 ? 21.780 2.868 -19.988 1.00 75.44 369 ALA A N 1
ATOM 2833 C CA . ALA A 1 369 ? 22.277 3.471 -18.761 1.00 75.44 369 ALA A CA 1
ATOM 2834 C C . ALA A 1 369 ? 22.126 4.997 -18.816 1.00 75.44 369 ALA A C 1
ATOM 2836 O O . ALA A 1 369 ? 22.072 5.585 -19.900 1.00 75.44 369 ALA A O 1
ATOM 2837 N N . GLY A 1 370 ? 22.149 5.629 -17.645 1.00 82.62 370 GLY A N 1
ATOM 2838 C CA . GLY A 1 370 ? 22.047 7.077 -17.495 1.00 82.62 370 GLY A CA 1
ATOM 2839 C C . GLY A 1 370 ? 20.632 7.544 -17.139 1.00 82.62 370 GLY A C 1
ATOM 2840 O O . GLY A 1 370 ? 19.704 6.736 -17.095 1.00 82.62 370 GLY A O 1
ATOM 2841 N N . PRO A 1 371 ? 20.465 8.852 -16.892 1.00 85.69 371 PRO A N 1
ATOM 2842 C CA . PRO A 1 371 ? 19.247 9.405 -16.303 1.00 85.69 371 PRO A CA 1
ATOM 2843 C C . PRO A 1 371 ? 18.006 9.221 -17.186 1.00 85.69 371 PRO A C 1
ATOM 2845 O O . PRO A 1 371 ? 16.929 8.951 -16.667 1.00 85.69 371 PRO A O 1
ATOM 2848 N N . ASP A 1 372 ? 18.151 9.288 -18.516 1.00 86.12 372 ASP A N 1
ATOM 2849 C CA . ASP A 1 372 ? 17.043 9.023 -19.445 1.00 86.12 372 ASP A CA 1
ATOM 2850 C C . ASP A 1 372 ? 16.545 7.574 -19.349 1.00 86.12 372 ASP A C 1
ATOM 2852 O O . ASP A 1 372 ? 15.343 7.328 -19.357 1.00 86.12 372 ASP A O 1
ATOM 2856 N N . PHE A 1 373 ? 17.465 6.608 -19.242 1.00 88.31 373 PHE A N 1
ATOM 2857 C CA . PHE A 1 373 ? 17.118 5.193 -19.110 1.00 88.31 373 PHE A CA 1
ATOM 2858 C C . PHE A 1 373 ? 16.412 4.917 -17.778 1.00 88.31 373 PHE A C 1
ATOM 2860 O O . PHE A 1 373 ? 15.385 4.245 -17.759 1.00 88.31 373 PHE A O 1
ATOM 2867 N N . GLU A 1 374 ? 16.925 5.469 -16.676 1.00 90.94 374 GLU A N 1
ATOM 2868 C CA . GLU A 1 374 ? 16.291 5.350 -15.358 1.00 90.94 374 GLU A CA 1
ATOM 2869 C C . GLU A 1 374 ? 14.887 5.968 -15.355 1.00 90.94 374 GLU A C 1
ATOM 2871 O O . GLU A 1 374 ? 13.947 5.355 -14.852 1.00 90.94 374 GLU A O 1
ATOM 2876 N N . ALA A 1 375 ? 14.713 7.137 -15.981 1.00 92.38 375 ALA A N 1
ATOM 2877 C CA . ALA A 1 375 ? 13.414 7.794 -16.084 1.00 92.38 375 ALA A CA 1
ATOM 2878 C C . ALA A 1 375 ? 12.413 6.986 -16.918 1.00 92.38 375 ALA A C 1
ATOM 2880 O O . ALA A 1 375 ? 11.253 6.851 -16.526 1.00 92.38 375 ALA A O 1
ATOM 2881 N N . ILE A 1 376 ? 12.863 6.398 -18.031 1.00 90.69 376 ILE A N 1
ATOM 2882 C CA . ILE A 1 376 ? 12.054 5.478 -18.838 1.00 90.69 376 ILE A CA 1
ATOM 2883 C C . ILE A 1 376 ? 11.662 4.247 -18.016 1.00 90.69 376 ILE A C 1
ATOM 2885 O O . ILE A 1 376 ? 10.488 3.882 -17.999 1.00 90.69 376 ILE A O 1
ATOM 2889 N N . ASN A 1 377 ? 12.616 3.626 -17.315 1.00 94.00 377 ASN A N 1
ATOM 2890 C CA . ASN A 1 377 ? 12.363 2.447 -16.488 1.00 94.00 377 ASN A CA 1
ATOM 2891 C C . ASN A 1 377 ? 11.293 2.748 -15.425 1.00 94.00 377 ASN A C 1
ATOM 2893 O O . ASN A 1 377 ? 10.284 2.046 -15.350 1.00 94.00 377 ASN A O 1
ATOM 2897 N N . VAL A 1 378 ? 11.453 3.847 -14.679 1.00 95.75 378 VAL A N 1
ATOM 2898 C CA . VAL A 1 378 ? 10.478 4.300 -13.675 1.00 95.75 378 VAL A CA 1
ATOM 2899 C C . VAL A 1 378 ? 9.103 4.536 -14.293 1.00 95.75 378 VAL A C 1
ATOM 2901 O O . VAL A 1 378 ? 8.117 3.998 -13.794 1.00 95.75 378 VAL A O 1
ATOM 2904 N N . ALA A 1 379 ? 9.016 5.284 -15.395 1.00 95.25 379 ALA A N 1
ATOM 2905 C CA . ALA A 1 379 ? 7.734 5.628 -16.006 1.00 95.25 379 ALA A CA 1
ATOM 2906 C C . ALA A 1 379 ? 6.973 4.393 -16.519 1.00 95.25 379 ALA A C 1
ATOM 2908 O O . ALA A 1 379 ? 5.758 4.289 -16.342 1.00 95.25 379 ALA A O 1
ATOM 2909 N N . VAL A 1 380 ? 7.680 3.425 -17.115 1.00 94.00 380 VAL A N 1
ATOM 2910 C CA . VAL A 1 380 ? 7.085 2.169 -17.604 1.00 94.00 380 VAL A CA 1
ATOM 2911 C C . VAL A 1 380 ? 6.498 1.354 -16.453 1.00 94.00 380 VAL A C 1
ATOM 2913 O O . VAL A 1 380 ? 5.374 0.857 -16.558 1.00 94.00 380 VAL A O 1
ATOM 2916 N N . HIS A 1 381 ? 7.232 1.212 -15.348 1.00 96.31 381 HIS A N 1
ATOM 2917 C CA . HIS A 1 381 ? 6.748 0.475 -14.181 1.00 96.31 381 HIS A CA 1
ATOM 2918 C C . HIS A 1 381 ? 5.627 1.226 -13.452 1.00 96.31 381 HIS A C 1
ATOM 2920 O O . HIS A 1 381 ? 4.629 0.605 -13.086 1.00 96.31 381 HIS A O 1
ATOM 2926 N N . ALA A 1 382 ? 5.720 2.549 -13.322 1.00 97.19 382 ALA A N 1
ATOM 2927 C CA . ALA A 1 382 ? 4.664 3.359 -12.725 1.00 97.19 382 ALA A CA 1
ATOM 2928 C C . ALA A 1 382 ? 3.344 3.255 -13.505 1.00 97.19 382 ALA A C 1
ATOM 2930 O O . ALA A 1 382 ? 2.304 3.004 -12.899 1.00 97.19 382 ALA A O 1
ATOM 2931 N N . GLY A 1 383 ? 3.385 3.367 -14.839 1.00 95.38 383 GLY A N 1
ATOM 2932 C CA . GLY A 1 383 ? 2.198 3.206 -15.690 1.00 95.38 383 GLY A CA 1
ATOM 2933 C C . GLY A 1 383 ? 1.553 1.827 -15.540 1.00 95.38 383 GLY A C 1
ATOM 2934 O O . GLY A 1 383 ? 0.348 1.712 -15.355 1.00 95.38 383 GLY A O 1
ATOM 2935 N N . ARG A 1 384 ? 2.371 0.772 -15.494 1.00 94.56 384 ARG A N 1
ATOM 2936 C CA . ARG A 1 384 ? 1.903 -0.607 -15.285 1.00 94.56 384 ARG A CA 1
ATOM 2937 C C . ARG A 1 384 ? 1.208 -0.832 -13.945 1.00 94.56 384 ARG A C 1
ATOM 2939 O O . ARG A 1 384 ? 0.205 -1.542 -13.893 1.00 94.56 384 ARG A O 1
ATOM 2946 N N . LEU A 1 385 ? 1.749 -0.265 -12.867 1.00 96.00 385 LEU A N 1
ATOM 2947 C CA . LEU A 1 385 ? 1.122 -0.360 -11.550 1.00 96.00 385 LEU A CA 1
ATOM 2948 C C . LEU A 1 385 ? -0.172 0.461 -11.494 1.00 96.00 385 LEU A C 1
ATOM 2950 O O . LEU A 1 385 ? -1.162 -0.005 -10.937 1.00 96.00 385 LEU A O 1
ATOM 2954 N N . TYR A 1 386 ? -0.185 1.643 -12.109 1.00 96.12 386 TYR A N 1
ATOM 2955 C CA . TYR A 1 386 ? -1.387 2.462 -12.241 1.00 96.12 386 TYR A CA 1
ATOM 2956 C C . TYR A 1 386 ? -2.504 1.724 -12.986 1.00 96.12 386 TYR A C 1
ATOM 2958 O O . TYR A 1 386 ? -3.615 1.633 -12.467 1.00 96.12 386 TYR A O 1
ATOM 2966 N N . ASP A 1 387 ? -2.206 1.114 -14.136 1.00 92.94 387 ASP A N 1
ATOM 2967 C CA . ASP A 1 387 ? -3.180 0.319 -14.895 1.00 92.94 387 ASP A CA 1
ATOM 2968 C C . ASP A 1 387 ? -3.743 -0.835 -14.053 1.00 92.94 387 ASP A C 1
ATOM 2970 O O . ASP A 1 387 ? -4.939 -1.130 -14.104 1.00 92.94 387 ASP A O 1
ATOM 2974 N N . HIS A 1 388 ? -2.894 -1.467 -13.233 1.00 92.75 388 HIS A N 1
ATOM 2975 C CA . HIS A 1 388 ? -3.314 -2.510 -12.295 1.00 92.75 388 HIS A CA 1
ATOM 2976 C C . HIS A 1 388 ? -4.277 -1.977 -11.228 1.00 92.75 388 HIS A C 1
ATOM 2978 O O . HIS A 1 388 ? -5.309 -2.595 -10.977 1.00 92.75 388 HIS A O 1
ATOM 2984 N N . PHE A 1 389 ? -3.990 -0.816 -10.634 1.00 94.19 389 PHE A N 1
ATOM 2985 C CA . PHE A 1 389 ? -4.886 -0.169 -9.669 1.00 94.19 389 PHE A CA 1
ATOM 2986 C C . PHE A 1 389 ? -6.228 0.189 -10.316 1.00 94.19 389 PHE A C 1
ATOM 2988 O O . PHE A 1 389 ? -7.281 -0.152 -9.777 1.00 94.19 389 PHE A O 1
ATOM 2995 N N . VAL A 1 390 ? -6.205 0.820 -11.493 1.00 93.19 390 VAL A N 1
ATOM 2996 C CA . VAL A 1 390 ? -7.414 1.193 -12.245 1.00 93.19 390 VAL A CA 1
ATOM 2997 C C . VAL A 1 390 ? -8.269 -0.033 -12.567 1.00 93.19 390 VAL A C 1
ATOM 2999 O O . VAL A 1 390 ? -9.490 0.040 -12.463 1.00 93.19 390 VAL A O 1
ATOM 3002 N N . ALA A 1 391 ? -7.654 -1.168 -12.908 1.00 89.69 391 ALA A N 1
ATOM 3003 C CA . ALA A 1 391 ? -8.375 -2.408 -13.190 1.00 89.69 391 ALA A CA 1
ATOM 3004 C C . ALA A 1 391 ? -9.072 -3.014 -11.956 1.00 89.69 391 ALA A C 1
ATOM 3006 O O . ALA A 1 391 ? -10.071 -3.720 -12.109 1.00 89.69 391 ALA A O 1
ATOM 3007 N N . MET A 1 392 ? -8.562 -2.760 -10.746 1.00 88.00 392 MET A N 1
ATOM 3008 C CA . MET A 1 392 ? -9.130 -3.295 -9.502 1.00 88.00 392 MET A CA 1
ATOM 3009 C C . MET A 1 392 ? -10.222 -2.400 -8.905 1.00 88.00 392 MET A C 1
ATOM 3011 O O . MET A 1 392 ? -11.153 -2.909 -8.270 1.00 88.00 392 MET A O 1
ATOM 3015 N N . LEU A 1 393 ? -10.136 -1.090 -9.126 1.00 86.94 393 LEU A N 1
ATOM 3016 C CA . LEU A 1 393 ? -11.033 -0.086 -8.556 1.00 86.94 393 LEU A CA 1
ATOM 3017 C C . LEU A 1 393 ? -12.305 0.111 -9.393 1.00 86.94 393 LEU A C 1
ATOM 3019 O O . LEU A 1 393 ? -12.350 -0.169 -10.590 1.00 86.94 393 LEU A O 1
ATOM 3023 N N . ASP A 1 394 ? -13.367 0.619 -8.767 1.00 85.75 394 ASP A N 1
ATOM 3024 C CA . ASP A 1 394 ? -14.522 1.110 -9.518 1.00 85.75 394 ASP A CA 1
ATOM 3025 C C . ASP A 1 394 ? -14.182 2.425 -10.261 1.00 85.75 394 ASP A C 1
ATOM 3027 O O . ASP A 1 394 ? -13.285 3.163 -9.837 1.00 85.75 394 ASP A O 1
ATOM 3031 N N . PRO A 1 395 ? -14.903 2.774 -11.347 1.00 86.69 395 PRO A N 1
ATOM 3032 C CA . PRO A 1 395 ? -14.573 3.947 -12.160 1.00 86.69 395 PRO A CA 1
ATOM 3033 C C . PRO A 1 395 ? -14.568 5.284 -11.405 1.00 86.69 395 PRO A C 1
ATOM 3035 O O . PRO A 1 395 ? -13.800 6.179 -11.760 1.00 86.69 395 PRO A O 1
ATOM 3038 N N . ALA A 1 396 ? -15.412 5.448 -10.379 1.00 85.31 396 ALA A N 1
ATOM 3039 C CA . ALA A 1 396 ? -15.464 6.690 -9.613 1.00 85.31 396 ALA A CA 1
ATOM 3040 C C . ALA A 1 396 ? -14.224 6.824 -8.721 1.00 85.31 396 ALA A C 1
ATOM 3042 O O . ALA A 1 396 ? -13.611 7.893 -8.683 1.00 85.31 396 ALA A O 1
ATOM 3043 N N . THR A 1 397 ? -13.805 5.737 -8.074 1.00 86.44 397 THR A N 1
ATOM 3044 C CA . THR A 1 397 ? -12.588 5.713 -7.252 1.00 86.44 397 THR A CA 1
ATOM 3045 C C . THR A 1 397 ? -11.325 5.826 -8.106 1.00 86.44 397 THR A C 1
ATOM 3047 O O . THR A 1 397 ? -10.447 6.624 -7.782 1.00 86.44 397 THR A O 1
ATOM 3050 N N . ALA A 1 398 ? -11.256 5.124 -9.242 1.00 89.56 398 ALA A N 1
ATOM 3051 C CA . ALA A 1 398 ? -10.121 5.194 -10.168 1.00 89.56 398 ALA A CA 1
ATOM 3052 C C . ALA A 1 398 ? -9.861 6.624 -10.680 1.00 89.56 398 ALA A C 1
ATOM 3054 O O . ALA A 1 398 ? -8.710 7.026 -10.834 1.00 89.56 398 ALA A O 1
ATOM 3055 N N . SER A 1 399 ? -10.913 7.433 -10.865 1.00 89.56 399 SER A N 1
ATOM 3056 C CA . SER A 1 399 ? -10.775 8.831 -11.306 1.00 89.56 399 SER A CA 1
ATOM 3057 C C . SER A 1 399 ? -10.014 9.732 -10.322 1.00 89.56 399 SER A C 1
ATOM 3059 O O . SER A 1 399 ? -9.496 10.774 -10.722 1.00 89.56 399 SER A O 1
ATOM 3061 N N . LYS A 1 400 ? -9.899 9.333 -9.045 1.00 90.31 400 LYS A N 1
ATOM 3062 C CA . LYS A 1 400 ? -9.106 10.064 -8.043 1.00 90.31 400 LYS A CA 1
ATOM 3063 C C . LYS A 1 400 ? -7.599 9.963 -8.295 1.00 90.31 400 LYS A C 1
ATOM 3065 O O . LYS A 1 400 ? -6.847 10.802 -7.812 1.00 90.31 400 LYS A O 1
ATOM 3070 N N . LEU A 1 401 ? -7.149 8.959 -9.052 1.00 93.81 401 LEU A N 1
ATOM 3071 C CA . LEU A 1 401 ? -5.726 8.684 -9.249 1.00 93.81 401 LEU A CA 1
ATOM 3072 C C . LEU A 1 401 ? -5.036 9.644 -10.227 1.00 93.81 401 LEU A C 1
ATOM 3074 O O . LEU A 1 401 ? -3.815 9.663 -10.273 1.00 93.81 401 LEU A O 1
ATOM 3078 N N . THR A 1 402 ? -5.768 10.442 -11.006 1.00 93.94 402 THR A N 1
ATOM 3079 C CA . THR A 1 402 ? -5.165 11.328 -12.022 1.00 93.94 402 THR A CA 1
ATOM 3080 C C . THR A 1 402 ? -5.033 12.780 -11.565 1.00 93.94 402 THR A C 1
ATOM 3082 O O . THR A 1 402 ? -4.169 13.511 -12.056 1.00 93.94 402 THR A O 1
ATOM 3085 N N . ALA A 1 403 ? -5.891 13.224 -10.640 1.00 91.69 403 ALA A N 1
ATOM 3086 C CA . ALA A 1 403 ? -5.985 14.623 -10.236 1.00 91.69 403 ALA A CA 1
ATOM 3087 C C . ALA A 1 403 ? -6.518 14.802 -8.807 1.00 91.69 403 ALA A C 1
ATOM 3089 O O . ALA A 1 403 ? -7.367 14.042 -8.348 1.00 91.69 403 ALA A O 1
ATOM 3090 N N . TYR A 1 404 ? -6.098 15.875 -8.131 1.00 89.06 404 TYR A N 1
ATOM 3091 C CA . TYR A 1 404 ? -6.633 16.268 -6.819 1.00 89.06 404 TYR A CA 1
ATOM 3092 C C . TYR A 1 404 ? -6.759 17.790 -6.688 1.00 89.06 404 TYR A C 1
ATOM 3094 O O . TYR A 1 404 ? -6.252 18.545 -7.520 1.00 89.06 404 TYR A O 1
ATOM 3102 N N . ARG A 1 405 ? -7.471 18.268 -5.659 1.00 86.19 405 ARG A N 1
ATOM 3103 C CA . ARG A 1 405 ? -7.611 19.709 -5.401 1.00 86.19 405 ARG A CA 1
ATOM 3104 C C . ARG A 1 405 ? -6.556 20.205 -4.417 1.00 86.19 405 ARG A C 1
ATOM 3106 O O . ARG A 1 405 ? -6.504 19.736 -3.288 1.00 86.19 405 ARG A O 1
ATOM 3113 N N . HIS A 1 406 ? -5.803 21.226 -4.812 1.00 84.75 406 HIS A N 1
ATOM 3114 C CA . HIS A 1 406 ? -4.845 21.931 -3.963 1.00 84.75 406 HIS A CA 1
ATOM 3115 C C . HIS A 1 406 ? -5.132 23.436 -3.996 1.00 84.75 406 HIS A C 1
ATOM 3117 O O . HIS A 1 406 ? -5.228 24.028 -5.071 1.00 84.75 406 HIS A O 1
ATOM 3123 N N . ALA A 1 407 ? -5.329 24.053 -2.825 1.00 84.44 407 ALA A N 1
ATOM 3124 C CA . ALA A 1 407 ? -5.688 25.473 -2.694 1.00 84.44 407 ALA A CA 1
ATOM 3125 C C . ALA A 1 407 ? -6.863 25.916 -3.606 1.00 84.44 407 ALA A C 1
ATOM 3127 O O . ALA A 1 407 ? -6.891 27.027 -4.129 1.00 84.44 407 ALA A O 1
ATOM 3128 N N . GLY A 1 408 ? -7.840 25.025 -3.825 1.00 82.38 408 GLY A N 1
ATOM 3129 C CA . GLY A 1 408 ? -9.011 25.261 -4.681 1.00 82.38 408 GLY A CA 1
ATOM 3130 C C . GLY A 1 408 ? -8.808 24.972 -6.177 1.00 82.38 408 GLY A C 1
ATOM 3131 O O . GLY A 1 408 ? -9.799 24.789 -6.890 1.00 82.38 408 GLY A O 1
ATOM 3132 N N . ALA A 1 409 ? -7.567 24.847 -6.654 1.00 87.81 409 ALA A N 1
ATOM 3133 C CA . ALA A 1 409 ? -7.250 24.481 -8.034 1.00 87.81 409 ALA A CA 1
ATOM 3134 C C . ALA A 1 409 ? -7.223 22.956 -8.218 1.00 87.81 409 ALA A C 1
ATOM 3136 O O . ALA A 1 409 ? -6.822 22.228 -7.314 1.00 87.81 409 ALA A O 1
ATOM 3137 N N . LEU A 1 410 ? -7.656 22.470 -9.385 1.00 90.50 410 LEU A N 1
ATOM 3138 C CA . LEU A 1 410 ? -7.491 21.067 -9.770 1.00 90.50 410 LEU A CA 1
ATOM 3139 C C . LEU A 1 410 ? -6.087 20.881 -10.350 1.00 90.50 410 LEU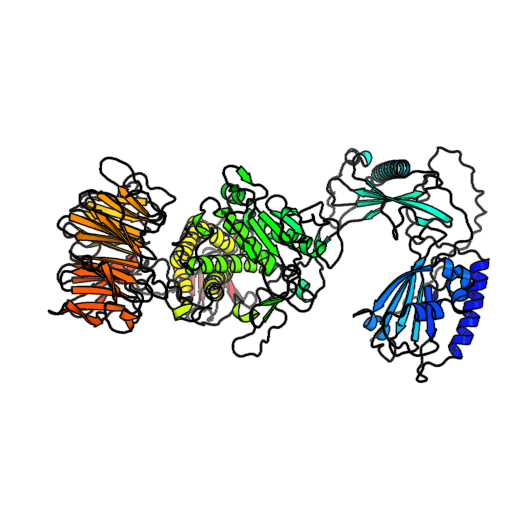 A C 1
ATOM 3141 O O . LEU A 1 410 ? -5.737 21.551 -11.321 1.00 90.50 410 LEU A O 1
ATOM 3145 N N . ILE A 1 411 ? -5.304 19.983 -9.763 1.00 91.69 411 ILE A N 1
ATOM 3146 C CA . ILE A 1 411 ? -3.951 19.659 -10.205 1.00 91.69 411 ILE A CA 1
ATOM 3147 C C . ILE A 1 411 ? -3.987 18.351 -10.989 1.00 91.69 411 ILE A C 1
ATOM 3149 O O . ILE A 1 411 ? -4.459 17.344 -10.471 1.00 91.69 411 ILE A O 1
ATOM 3153 N N . SER A 1 412 ? -3.490 18.386 -12.226 1.00 91.44 412 SER A N 1
ATOM 3154 C CA . SER A 1 412 ? -3.360 17.240 -13.131 1.00 91.44 412 SER A CA 1
ATOM 3155 C C . SER A 1 412 ? -2.132 17.464 -14.035 1.00 91.44 412 SER A C 1
ATOM 3157 O O . SER A 1 412 ? -1.984 18.577 -14.555 1.00 91.44 412 SER A O 1
ATOM 3159 N N . PRO A 1 413 ? -1.248 16.469 -14.233 1.00 93.50 413 PRO A N 1
ATOM 3160 C CA . PRO A 1 413 ? -1.127 15.254 -13.422 1.00 93.50 413 PRO A CA 1
ATOM 3161 C C . PRO A 1 413 ? -0.900 15.589 -11.939 1.00 93.50 413 PRO A C 1
ATOM 3163 O O . PRO A 1 413 ? -0.338 16.639 -11.610 1.00 93.50 413 PRO A O 1
ATOM 3166 N N . ALA A 1 414 ? -1.394 14.725 -11.053 1.00 91.19 414 ALA A N 1
ATOM 3167 C CA . ALA A 1 414 ? -1.341 14.919 -9.605 1.00 91.19 414 ALA A CA 1
ATOM 3168 C C . ALA A 1 414 ? 0.069 14.751 -9.010 1.00 91.19 414 ALA A C 1
ATOM 3170 O O . ALA A 1 414 ? 0.386 15.359 -7.982 1.00 91.19 414 ALA A O 1
ATOM 3171 N N . LEU A 1 415 ? 0.900 13.925 -9.649 1.00 94.69 415 LEU A N 1
ATOM 3172 C CA . LEU A 1 415 ? 2.217 13.530 -9.157 1.00 94.69 415 LEU A CA 1
ATOM 3173 C C . LEU A 1 415 ? 3.344 14.067 -10.043 1.00 94.69 415 LEU A C 1
ATOM 3175 O O . LEU A 1 415 ? 3.159 14.310 -11.238 1.00 94.69 415 LEU A O 1
ATOM 3179 N N . HIS A 1 416 ? 4.530 14.195 -9.455 1.00 93.12 416 HIS A N 1
ATOM 3180 C CA . HIS A 1 416 ? 5.784 14.496 -10.144 1.00 93.12 416 HIS A CA 1
ATOM 3181 C C . HIS A 1 416 ? 6.889 13.572 -9.624 1.00 93.12 416 HIS A C 1
ATOM 3183 O O . HIS A 1 416 ? 7.161 13.558 -8.425 1.00 93.12 416 HIS A O 1
ATOM 3189 N N . ALA A 1 417 ? 7.537 12.815 -10.505 1.00 93.50 417 ALA A N 1
ATOM 3190 C CA . ALA A 1 417 ? 8.681 11.970 -10.179 1.00 93.50 417 ALA A CA 1
ATOM 3191 C C . ALA A 1 417 ? 9.992 12.625 -10.628 1.00 93.50 417 ALA A C 1
ATOM 3193 O O . ALA A 1 417 ? 10.128 13.019 -11.788 1.00 93.50 417 ALA A O 1
ATOM 3194 N N . ARG A 1 418 ? 10.978 12.698 -9.728 1.00 90.44 418 ARG A N 1
ATOM 3195 C CA . ARG A 1 418 ? 12.329 13.207 -10.015 1.00 90.44 418 ARG A CA 1
ATOM 3196 C C . ARG A 1 418 ? 13.336 12.072 -10.001 1.00 90.44 418 ARG A C 1
ATOM 3198 O O . ARG A 1 418 ? 13.377 11.299 -9.046 1.00 90.44 418 ARG A O 1
ATOM 3205 N N . ILE A 1 419 ? 14.156 11.996 -11.044 1.00 90.25 419 ILE A N 1
ATOM 3206 C CA . ILE A 1 419 ? 15.082 10.883 -11.287 1.00 90.25 419 ILE A CA 1
ATOM 3207 C C . ILE A 1 419 ? 16.534 11.364 -11.272 1.00 90.25 419 ILE A C 1
ATOM 3209 O O . ILE A 1 419 ? 16.820 12.481 -11.694 1.00 90.25 419 ILE A O 1
ATOM 3213 N N . ALA A 1 420 ? 17.455 10.483 -10.877 1.00 72.88 420 ALA A N 1
ATOM 3214 C CA . ALA A 1 420 ? 18.902 10.625 -11.053 1.00 72.88 420 ALA A CA 1
ATOM 3215 C C . ALA A 1 420 ? 19.603 11.688 -10.193 1.00 72.88 420 ALA A C 1
ATOM 3217 O O . ALA A 1 420 ? 20.604 12.267 -10.610 1.00 72.88 420 ALA A O 1
ATOM 3218 N N . ARG A 1 421 ? 19.160 11.882 -8.945 1.00 69.25 421 ARG A N 1
ATOM 3219 C CA . ARG A 1 421 ? 19.932 12.629 -7.938 1.00 69.25 421 ARG A CA 1
ATOM 3220 C C . ARG A 1 421 ? 21.157 11.805 -7.504 1.00 69.25 421 ARG A C 1
ATOM 3222 O O . ARG A 1 421 ? 20.961 10.784 -6.843 1.00 69.25 421 ARG A O 1
ATOM 3229 N N . PRO A 1 422 ? 22.405 12.208 -7.819 1.00 65.44 422 PRO A N 1
ATOM 3230 C CA . PRO A 1 422 ? 23.583 11.495 -7.341 1.00 65.44 422 PRO A CA 1
ATOM 3231 C C . PRO A 1 422 ? 23.742 11.762 -5.844 1.00 65.44 422 PRO A C 1
ATOM 3233 O O . PRO A 1 422 ? 23.844 12.917 -5.422 1.00 65.44 422 PRO A O 1
ATOM 3236 N N . ALA A 1 423 ? 23.779 10.709 -5.036 1.00 68.94 423 ALA A N 1
ATOM 3237 C CA . ALA A 1 423 ? 23.939 10.825 -3.592 1.00 68.94 423 ALA A CA 1
ATOM 3238 C C . ALA A 1 423 ? 24.874 9.746 -3.035 1.00 68.94 423 ALA A C 1
ATOM 3240 O O . ALA A 1 423 ? 25.252 8.795 -3.716 1.00 68.94 423 ALA A O 1
ATOM 3241 N N . VAL A 1 424 ? 25.276 9.935 -1.778 1.00 77.69 424 VAL A N 1
ATOM 3242 C CA . VAL A 1 424 ? 25.966 8.910 -0.978 1.00 77.69 424 VAL A CA 1
ATOM 3243 C C . VAL A 1 424 ? 24.995 8.243 -0.003 1.00 77.69 424 VAL A C 1
ATOM 3245 O O . VAL A 1 424 ? 25.205 7.095 0.362 1.00 77.69 424 VAL A O 1
ATOM 3248 N N . GLN A 1 425 ? 23.938 8.945 0.410 1.00 82.50 425 GLN A N 1
ATOM 3249 C CA . GLN A 1 425 ? 22.916 8.456 1.337 1.00 82.50 425 GLN A CA 1
ATOM 3250 C C . GLN A 1 425 ? 21.657 8.063 0.565 1.00 82.50 425 GLN A C 1
ATOM 3252 O O . GLN A 1 425 ? 21.263 8.778 -0.360 1.00 82.50 425 GLN A O 1
ATOM 3257 N N . PHE A 1 426 ? 21.054 6.946 0.963 1.00 84.12 426 PHE A N 1
ATOM 3258 C CA . PHE A 1 426 ? 19.788 6.464 0.425 1.00 84.12 426 PHE A CA 1
ATOM 3259 C C . PHE A 1 426 ? 18.632 7.366 0.885 1.00 84.12 426 PHE A C 1
ATOM 3261 O O . PHE A 1 426 ? 18.449 7.593 2.077 1.00 84.12 426 PHE A O 1
ATOM 3268 N N . ASP A 1 427 ? 17.895 7.908 -0.077 1.00 81.69 427 ASP A N 1
ATOM 3269 C CA . ASP A 1 427 ? 16.782 8.855 0.062 1.00 81.69 427 ASP A CA 1
ATOM 3270 C C . ASP A 1 427 ? 15.880 8.717 -1.180 1.00 81.69 427 ASP A C 1
ATOM 3272 O O . ASP A 1 427 ? 15.798 9.593 -2.046 1.00 81.69 427 ASP A O 1
ATOM 3276 N N . VAL A 1 428 ? 15.295 7.525 -1.312 1.00 86.56 428 VAL A N 1
ATOM 3277 C CA . VAL A 1 428 ? 14.159 7.243 -2.195 1.00 86.56 428 VAL A CA 1
ATOM 3278 C C . VAL A 1 428 ? 12.905 7.397 -1.345 1.00 86.56 428 VAL A C 1
ATOM 3280 O O . VAL A 1 428 ? 12.857 6.855 -0.243 1.00 86.56 428 VAL A O 1
ATOM 3283 N N . SER A 1 429 ? 11.953 8.208 -1.803 1.00 87.19 429 SER A N 1
ATOM 3284 C CA . SER A 1 429 ? 10.776 8.536 -0.998 1.00 87.19 429 SER A CA 1
ATOM 3285 C C . SER A 1 429 ? 9.636 9.143 -1.809 1.00 87.19 429 SER A C 1
ATOM 3287 O O . SER A 1 429 ? 9.843 9.906 -2.762 1.00 87.19 429 SER A O 1
ATOM 3289 N N . PHE A 1 430 ? 8.416 8.880 -1.355 1.00 89.69 430 PHE A N 1
ATOM 3290 C CA . PHE A 1 430 ? 7.236 9.685 -1.637 1.00 89.69 430 PHE A CA 1
ATOM 3291 C C . PHE A 1 430 ? 7.072 10.797 -0.587 1.00 89.69 430 PHE A C 1
ATOM 3293 O O . PHE A 1 430 ? 7.064 10.551 0.617 1.00 89.69 430 PHE A O 1
ATOM 3300 N N . SER A 1 431 ? 6.902 12.040 -1.043 1.00 85.19 431 SER A N 1
ATOM 3301 C CA . SER A 1 431 ? 6.677 13.214 -0.203 1.00 85.19 431 SER A CA 1
ATOM 3302 C C . SER A 1 431 ? 5.325 13.868 -0.514 1.00 85.19 431 SER A C 1
ATOM 3304 O O . SER A 1 431 ? 5.156 14.497 -1.570 1.00 85.19 431 SER A O 1
ATOM 3306 N N . PRO A 1 432 ? 4.363 13.801 0.425 1.00 78.69 432 PRO A N 1
ATOM 3307 C CA . PRO A 1 432 ? 3.082 14.478 0.301 1.00 78.69 432 PRO A CA 1
ATOM 3308 C C . PRO A 1 432 ? 3.121 15.945 0.761 1.00 78.69 432 PRO A C 1
ATOM 3310 O O . PRO A 1 432 ? 2.056 16.531 0.927 1.00 78.69 432 PRO A O 1
ATOM 3313 N N . ALA A 1 433 ? 4.300 16.559 0.939 1.00 76.88 433 ALA A N 1
ATOM 3314 C CA . ALA A 1 433 ? 4.472 17.849 1.618 1.00 76.88 433 ALA A CA 1
ATOM 3315 C C . ALA A 1 433 ? 3.418 18.912 1.250 1.00 76.88 433 ALA A C 1
ATOM 3317 O O . ALA A 1 433 ? 3.066 19.107 0.077 1.00 76.88 433 ALA A O 1
ATOM 3318 N N . ALA A 1 434 ? 2.909 19.619 2.259 1.00 67.06 434 ALA A N 1
ATOM 3319 C CA . ALA A 1 434 ? 1.758 20.512 2.133 1.00 67.06 434 ALA A CA 1
ATOM 3320 C C . ALA A 1 434 ? 2.044 21.690 1.189 1.00 67.06 434 ALA A C 1
ATOM 3322 O O . ALA A 1 434 ? 1.148 22.155 0.486 1.00 67.06 434 ALA A O 1
ATOM 3323 N N . GLY A 1 435 ? 3.303 22.138 1.125 1.00 73.12 435 GLY A N 1
ATOM 3324 C CA . GLY A 1 435 ? 3.754 23.203 0.226 1.00 73.12 435 GLY A CA 1
ATOM 3325 C C . GLY A 1 435 ? 3.859 22.807 -1.252 1.00 73.12 435 GLY A C 1
ATOM 3326 O O . GLY A 1 435 ? 4.070 23.678 -2.095 1.00 73.12 435 GLY A O 1
ATOM 3327 N N . LEU A 1 436 ? 3.723 21.520 -1.587 1.00 74.00 436 LEU A N 1
ATOM 3328 C CA . LEU A 1 436 ? 3.846 21.030 -2.957 1.00 74.00 436 LEU A CA 1
ATOM 3329 C C . LEU A 1 436 ? 2.473 20.907 -3.629 1.00 74.00 436 LEU A C 1
ATOM 3331 O O . LEU A 1 436 ? 1.601 20.151 -3.183 1.00 74.00 436 LEU A O 1
ATOM 3335 N N . ALA A 1 437 ? 2.312 21.633 -4.741 1.00 79.62 437 ALA A N 1
ATOM 3336 C CA . ALA A 1 437 ? 1.111 21.577 -5.570 1.00 79.62 437 ALA A CA 1
ATOM 3337 C C . ALA A 1 437 ? 0.975 20.252 -6.332 1.00 79.62 437 ALA A C 1
ATOM 3339 O O . ALA A 1 437 ? -0.146 19.816 -6.543 1.00 79.62 437 ALA A O 1
ATOM 3340 N N . ARG A 1 438 ? 2.084 19.615 -6.727 1.00 87.25 438 ARG A N 1
ATOM 3341 C CA . ARG A 1 438 ? 2.133 18.216 -7.187 1.00 87.25 438 ARG A CA 1
ATOM 3342 C C . ARG A 1 438 ? 2.904 17.409 -6.161 1.00 87.25 438 ARG A C 1
ATOM 3344 O O . ARG A 1 438 ? 3.961 17.865 -5.729 1.00 87.25 438 ARG A O 1
ATOM 3351 N N . LYS A 1 439 ? 2.406 16.237 -5.774 1.00 89.19 439 LYS A N 1
ATOM 3352 C CA . LYS A 1 439 ? 3.110 15.410 -4.785 1.00 89.19 439 LYS A CA 1
ATOM 3353 C C . LYS A 1 439 ? 4.325 14.746 -5.420 1.00 89.19 439 LYS A C 1
ATOM 3355 O O . LYS A 1 439 ? 4.293 14.383 -6.596 1.00 89.19 439 LYS A O 1
ATOM 3360 N N . LEU A 1 440 ? 5.408 14.669 -4.658 1.00 88.44 440 LEU A N 1
ATOM 3361 C CA . LEU A 1 440 ? 6.739 14.396 -5.185 1.00 88.44 440 LEU A CA 1
ATOM 3362 C C . LEU A 1 440 ? 7.145 12.951 -4.901 1.00 88.44 440 LEU A C 1
ATOM 3364 O O . LEU A 1 440 ? 7.046 12.507 -3.765 1.00 88.44 440 LEU A O 1
ATOM 3368 N N . ILE A 1 441 ? 7.659 12.250 -5.908 1.00 92.50 441 ILE A N 1
ATOM 3369 C CA . ILE A 1 441 ? 8.364 10.975 -5.740 1.00 92.50 441 ILE A CA 1
ATOM 3370 C C . ILE A 1 441 ? 9.824 11.182 -6.141 1.00 92.50 441 ILE A C 1
ATOM 3372 O O . ILE A 1 441 ? 10.104 11.722 -7.213 1.00 92.50 441 ILE A O 1
ATOM 3376 N N . THR A 1 442 ? 10.762 10.759 -5.302 1.00 90.62 442 THR A N 1
ATOM 3377 C CA . THR A 1 442 ? 12.200 10.881 -5.568 1.00 90.62 442 THR A CA 1
ATOM 3378 C C . THR A 1 442 ? 12.809 9.508 -5.804 1.00 90.62 442 THR A C 1
ATOM 3380 O O . THR A 1 442 ? 12.779 8.658 -4.919 1.00 90.62 442 THR A O 1
ATOM 3383 N N . PHE A 1 443 ? 13.424 9.313 -6.971 1.00 90.25 443 PHE A N 1
ATOM 3384 C CA . PHE A 1 443 ? 14.234 8.138 -7.285 1.00 90.25 443 PHE A CA 1
ATOM 3385 C C . PHE A 1 443 ? 15.702 8.537 -7.454 1.00 90.25 443 PHE A C 1
ATOM 3387 O O . PHE A 1 443 ? 16.055 9.394 -8.270 1.00 90.25 443 PHE A O 1
ATOM 3394 N N . GLN A 1 444 ? 16.578 7.902 -6.679 1.00 84.38 444 GLN A N 1
ATOM 3395 C CA . GLN A 1 444 ? 18.011 8.183 -6.695 1.00 84.38 444 GLN A CA 1
ATOM 3396 C C . GLN A 1 444 ? 18.785 7.280 -7.654 1.00 84.38 444 GLN A C 1
ATOM 3398 O O . GLN A 1 444 ? 18.424 6.124 -7.886 1.00 84.38 444 GLN A O 1
ATOM 3403 N N . THR A 1 445 ? 19.913 7.805 -8.131 1.00 80.00 445 THR A N 1
ATOM 3404 C CA . THR A 1 445 ? 20.950 7.022 -8.808 1.00 80.00 445 THR A CA 1
ATOM 3405 C C . THR A 1 445 ? 22.175 6.903 -7.907 1.00 80.00 445 THR A C 1
ATOM 3407 O O . THR A 1 445 ? 22.423 7.764 -7.057 1.00 80.00 445 THR A O 1
ATOM 3410 N N . ASP A 1 446 ? 22.953 5.840 -8.085 1.00 78.75 446 ASP A N 1
ATOM 3411 C CA . ASP A 1 446 ? 24.201 5.641 -7.355 1.00 78.75 446 ASP A CA 1
ATOM 3412 C C . ASP A 1 446 ? 25.421 5.977 -8.230 1.00 78.75 446 ASP A C 1
ATOM 3414 O O . ASP A 1 446 ? 25.383 5.990 -9.461 1.00 78.75 446 ASP A O 1
ATOM 3418 N N . ASN A 1 447 ? 26.554 6.250 -7.586 1.00 69.69 447 ASN A N 1
ATOM 3419 C CA . ASN A 1 447 ? 27.839 6.455 -8.262 1.00 69.69 447 ASN A CA 1
ATOM 3420 C C . ASN A 1 447 ? 28.601 5.134 -8.495 1.00 69.69 447 ASN A C 1
ATOM 3422 O O . ASN A 1 447 ? 29.833 5.134 -8.559 1.00 69.69 447 ASN A O 1
ATOM 3426 N N . ARG A 1 448 ? 27.886 4.008 -8.589 1.00 70.12 448 ARG A N 1
ATOM 3427 C CA . ARG A 1 448 ? 28.384 2.623 -8.651 1.00 70.12 448 ARG A CA 1
ATOM 3428 C C . ARG A 1 448 ? 29.095 2.113 -7.395 1.00 70.12 448 ARG A C 1
ATOM 3430 O O . ARG A 1 448 ? 29.621 1.003 -7.421 1.00 70.12 448 ARG A O 1
ATOM 3437 N N . ASN A 1 449 ? 29.099 2.873 -6.296 1.00 76.31 449 ASN A N 1
ATOM 3438 C CA . ASN A 1 449 ? 29.613 2.419 -4.995 1.00 76.31 449 ASN A CA 1
ATOM 3439 C C . ASN A 1 449 ? 28.508 2.067 -3.982 1.00 76.31 449 ASN A C 1
ATOM 3441 O O . ASN A 1 449 ? 28.839 1.731 -2.837 1.00 76.31 449 ASN A O 1
ATOM 3445 N N . GLY A 1 450 ? 27.240 2.114 -4.412 1.00 81.06 450 GLY A N 1
ATOM 3446 C CA . GLY A 1 450 ? 26.054 1.918 -3.580 1.00 81.06 450 GLY A CA 1
ATOM 3447 C C . GLY A 1 450 ? 25.719 3.139 -2.718 1.00 81.06 450 GLY A C 1
ATOM 3448 O O . GLY A 1 450 ? 26.599 3.906 -2.324 1.00 81.06 450 GLY A O 1
ATOM 3449 N N . LEU A 1 451 ? 24.434 3.308 -2.431 1.00 83.75 451 LEU A N 1
ATOM 3450 C CA . LEU A 1 451 ? 23.880 4.291 -1.504 1.00 83.75 451 LEU A CA 1
ATOM 3451 C C . LEU A 1 451 ? 23.897 3.709 -0.089 1.00 83.75 451 LEU A C 1
ATOM 3453 O O . LEU A 1 451 ? 23.552 2.546 0.102 1.00 83.75 451 LEU A O 1
ATOM 3457 N N . ILE A 1 452 ? 24.296 4.500 0.901 1.00 81.19 452 ILE A N 1
ATOM 3458 C CA . ILE A 1 452 ? 24.349 4.087 2.306 1.00 81.19 452 ILE A CA 1
ATOM 3459 C C . ILE A 1 452 ? 22.939 4.165 2.902 1.00 81.19 452 ILE A C 1
ATOM 3461 O O . ILE A 1 452 ? 22.325 5.230 2.885 1.00 81.19 452 ILE A O 1
ATOM 3465 N N . ALA A 1 453 ? 22.452 3.048 3.444 1.00 76.38 453 ALA A N 1
ATOM 3466 C CA . ALA A 1 453 ? 21.199 2.942 4.190 1.00 76.38 453 ALA A CA 1
ATOM 3467 C C . ALA A 1 453 ? 21.492 2.285 5.550 1.00 76.38 453 ALA A C 1
ATOM 3469 O O . ALA A 1 453 ? 21.575 1.060 5.664 1.00 76.38 453 ALA A O 1
ATOM 3470 N N . GLY A 1 454 ? 21.729 3.099 6.583 1.00 74.75 454 GLY A N 1
ATOM 3471 C CA . GLY A 1 454 ? 22.247 2.606 7.865 1.00 74.75 454 GLY A CA 1
ATOM 3472 C C . GLY A 1 454 ? 23.624 1.952 7.698 1.00 74.75 454 GLY A C 1
ATOM 3473 O O . GLY A 1 454 ? 24.541 2.574 7.165 1.00 74.75 454 GLY A O 1
ATOM 3474 N N . ASP A 1 455 ? 23.754 0.690 8.112 1.00 70.44 455 ASP A N 1
ATOM 3475 C CA . ASP A 1 455 ? 24.989 -0.103 7.979 1.00 70.44 455 ASP A CA 1
ATOM 3476 C C . ASP A 1 455 ? 25.076 -0.887 6.648 1.00 70.44 455 ASP A C 1
ATOM 3478 O O . ASP A 1 455 ? 25.982 -1.700 6.458 1.00 70.44 455 ASP A O 1
ATOM 3482 N N . GLN A 1 456 ? 24.120 -0.687 5.733 1.00 73.81 456 GLN A N 1
ATOM 3483 C CA . GLN A 1 456 ? 23.957 -1.454 4.490 1.00 73.81 456 GLN A CA 1
ATOM 3484 C C . GLN A 1 456 ? 24.138 -0.575 3.242 1.00 73.81 456 GLN A C 1
ATOM 3486 O O . GLN A 1 456 ? 24.170 0.658 3.318 1.00 73.81 456 GLN A O 1
ATOM 3491 N N . LYS A 1 457 ? 24.239 -1.226 2.074 1.00 81.56 457 LYS A N 1
ATOM 3492 C CA . LYS A 1 457 ? 24.311 -0.568 0.764 1.00 81.56 457 LYS A CA 1
ATOM 3493 C C . LYS A 1 457 ? 23.158 -0.965 -0.150 1.00 81.56 457 LYS A C 1
ATOM 3495 O O . LYS A 1 457 ? 22.874 -2.149 -0.308 1.00 81.56 457 LYS A O 1
ATOM 3500 N N . VAL A 1 458 ? 22.581 0.031 -0.816 1.00 83.00 458 VAL A N 1
ATOM 3501 C CA . VAL A 1 458 ? 21.523 -0.119 -1.824 1.00 83.00 458 VAL A CA 1
ATOM 3502 C C . VAL A 1 458 ? 22.056 0.305 -3.187 1.00 83.00 458 VAL A C 1
ATOM 3504 O O . VAL A 1 458 ? 22.646 1.376 -3.315 1.00 83.00 458 VAL A O 1
ATOM 3507 N N . TYR A 1 459 ? 21.859 -0.521 -4.212 1.00 85.62 459 TYR A N 1
ATOM 3508 C CA . TYR A 1 459 ? 22.434 -0.302 -5.541 1.00 85.62 459 TYR A CA 1
ATOM 3509 C C . TYR A 1 459 ? 21.363 0.001 -6.588 1.00 85.62 459 TYR A C 1
ATOM 3511 O O . TYR A 1 459 ? 20.432 -0.778 -6.755 1.00 85.62 459 TYR A O 1
ATOM 3519 N N . HIS A 1 460 ? 21.527 1.088 -7.342 1.00 85.88 460 HIS A N 1
ATOM 3520 C CA . HIS A 1 460 ? 20.634 1.502 -8.436 1.00 85.88 460 HIS A CA 1
ATOM 3521 C C . HIS A 1 460 ? 19.126 1.291 -8.154 1.00 85.88 460 HIS A C 1
ATOM 3523 O O . HIS A 1 460 ? 18.477 0.526 -8.872 1.00 85.88 460 HIS A O 1
ATOM 3529 N N . PRO A 1 461 ? 18.532 1.943 -7.138 1.00 88.56 461 PRO A N 1
ATOM 3530 C CA . PRO A 1 461 ? 17.142 1.676 -6.759 1.00 88.56 461 PRO A CA 1
ATOM 3531 C C . PRO A 1 461 ? 16.136 1.960 -7.890 1.00 88.56 461 PRO A C 1
ATOM 3533 O O . PRO A 1 461 ? 15.157 1.236 -8.025 1.00 88.56 461 PRO A O 1
ATOM 3536 N N . ALA A 1 462 ? 16.421 2.921 -8.780 1.00 91.25 462 ALA A N 1
ATOM 3537 C CA . ALA A 1 462 ? 15.614 3.201 -9.975 1.00 91.25 462 ALA A CA 1
ATOM 3538 C C . ALA A 1 462 ? 15.645 2.090 -11.053 1.00 91.25 462 ALA A C 1
ATOM 3540 O O . ALA A 1 462 ? 14.920 2.165 -12.046 1.00 91.25 462 ALA A O 1
ATOM 3541 N N . HIS A 1 463 ? 16.492 1.065 -10.905 1.00 91.44 463 HIS A N 1
ATOM 3542 C CA . HIS A 1 463 ? 16.506 -0.106 -11.787 1.00 91.44 463 HIS A CA 1
ATOM 3543 C C . HIS A 1 463 ? 15.608 -1.238 -11.281 1.00 91.44 463 HIS A C 1
ATOM 3545 O O . HIS A 1 463 ? 15.182 -2.061 -12.091 1.00 91.44 463 HIS A O 1
ATOM 3551 N N . ASP A 1 464 ? 15.343 -1.312 -9.973 1.00 92.00 464 ASP A N 1
ATOM 3552 C CA . ASP A 1 464 ? 14.569 -2.403 -9.381 1.00 92.00 464 ASP A CA 1
ATOM 3553 C C . ASP A 1 464 ? 13.064 -2.101 -9.479 1.00 92.00 464 ASP A C 1
ATOM 3555 O O . ASP A 1 464 ? 12.592 -1.150 -8.847 1.00 92.00 464 ASP A O 1
ATOM 3559 N N . PRO A 1 465 ? 12.282 -2.888 -10.242 1.00 92.44 465 PRO A N 1
ATOM 3560 C CA . PRO A 1 465 ? 10.852 -2.648 -10.370 1.00 92.44 465 PRO A CA 1
ATOM 3561 C C . PRO A 1 465 ? 10.119 -2.710 -9.029 1.00 92.44 465 PRO A C 1
ATOM 3563 O O . PRO A 1 465 ? 9.130 -2.006 -8.868 1.00 92.44 465 PRO A O 1
ATOM 3566 N N . GLU A 1 466 ? 10.588 -3.493 -8.054 1.00 91.88 466 GLU A N 1
ATOM 3567 C CA . GLU A 1 466 ? 9.900 -3.637 -6.766 1.00 91.88 466 GLU A CA 1
ATOM 3568 C C . GLU A 1 466 ? 10.021 -2.382 -5.890 1.00 91.88 466 GLU A C 1
ATOM 3570 O O . GLU A 1 466 ? 9.060 -2.035 -5.204 1.00 91.88 466 GLU A O 1
ATOM 3575 N N . ILE A 1 467 ? 11.146 -1.657 -5.974 1.00 91.62 467 ILE A N 1
ATOM 3576 C CA . ILE A 1 467 ? 11.307 -0.338 -5.337 1.00 91.62 467 ILE A CA 1
ATOM 3577 C C . ILE A 1 467 ? 10.440 0.699 -6.049 1.00 91.62 467 ILE A C 1
ATOM 3579 O O . ILE A 1 467 ? 9.753 1.482 -5.398 1.00 91.62 467 ILE A O 1
ATOM 3583 N N . ILE A 1 468 ? 10.421 0.682 -7.388 1.00 95.25 468 ILE A N 1
ATOM 3584 C CA . ILE A 1 468 ? 9.569 1.594 -8.163 1.00 95.25 468 ILE A CA 1
ATOM 3585 C C . ILE A 1 468 ? 8.103 1.399 -7.786 1.00 95.25 468 ILE A C 1
ATOM 3587 O O . ILE A 1 468 ? 7.396 2.368 -7.517 1.00 95.25 468 ILE A O 1
ATOM 3591 N N . TYR A 1 469 ? 7.645 0.148 -7.740 1.00 96.62 469 TYR A N 1
ATOM 3592 C CA . TYR A 1 469 ? 6.274 -0.157 -7.367 1.00 96.62 469 TYR A CA 1
ATOM 3593 C C . TYR A 1 469 ? 5.952 0.255 -5.931 1.00 96.62 469 TYR A C 1
ATOM 3595 O O . TYR A 1 469 ? 4.841 0.714 -5.697 1.00 96.62 469 TYR A O 1
ATOM 3603 N N . HIS A 1 470 ? 6.889 0.120 -4.990 1.00 93.94 470 HIS A N 1
ATOM 3604 C CA . HIS A 1 470 ? 6.690 0.514 -3.593 1.00 93.94 470 HIS A CA 1
ATOM 3605 C C . HIS A 1 470 ? 6.420 2.022 -3.465 1.00 93.94 470 HIS A C 1
ATOM 3607 O O . HIS A 1 470 ? 5.376 2.419 -2.946 1.00 93.94 470 HIS A O 1
ATOM 3613 N N . GLU A 1 471 ? 7.287 2.866 -4.026 1.00 94.44 471 GLU A N 1
ATOM 3614 C CA . GLU A 1 471 ? 7.119 4.326 -3.944 1.00 94.44 471 GLU A CA 1
ATOM 3615 C C . GLU A 1 471 ? 5.894 4.828 -4.715 1.00 94.44 471 GLU A C 1
ATOM 3617 O O . GLU A 1 471 ? 5.180 5.732 -4.277 1.00 94.44 471 GLU A O 1
ATOM 3622 N N . VAL A 1 472 ? 5.613 4.225 -5.873 1.00 96.62 472 VAL A N 1
ATOM 3623 C CA . VAL A 1 472 ? 4.417 4.570 -6.650 1.00 96.62 472 VAL A CA 1
ATOM 3624 C C . VAL A 1 472 ? 3.151 4.101 -5.927 1.00 96.62 472 VAL A C 1
ATOM 3626 O O . VAL A 1 472 ? 2.148 4.810 -5.967 1.00 96.62 472 VAL A O 1
ATOM 3629 N N . ALA A 1 473 ? 3.175 2.963 -5.222 1.00 95.62 473 ALA A N 1
ATOM 3630 C CA . ALA A 1 473 ? 2.040 2.502 -4.422 1.00 95.62 473 ALA A CA 1
ATOM 3631 C C . ALA A 1 473 ? 1.696 3.500 -3.309 1.00 95.62 473 ALA A C 1
ATOM 3633 O O . ALA A 1 473 ? 0.521 3.846 -3.177 1.00 95.62 473 ALA A O 1
ATOM 3634 N N . HIS A 1 474 ? 2.693 4.030 -2.588 1.00 92.19 474 HIS A N 1
ATOM 3635 C CA . HIS A 1 474 ? 2.485 5.112 -1.614 1.00 92.19 474 HIS A CA 1
ATOM 3636 C C . HIS A 1 474 ? 1.758 6.305 -2.238 1.00 92.19 474 HIS A C 1
ATOM 3638 O O . HIS A 1 474 ? 0.745 6.769 -1.711 1.00 92.19 474 HIS A O 1
ATOM 3644 N N . ALA A 1 475 ? 2.221 6.763 -3.403 1.00 93.25 475 ALA A N 1
ATOM 3645 C CA . ALA A 1 475 ? 1.642 7.917 -4.081 1.00 93.25 475 ALA A CA 1
ATOM 3646 C C . ALA A 1 475 ? 0.212 7.669 -4.597 1.00 93.25 475 ALA A C 1
ATOM 3648 O O . ALA A 1 475 ? -0.658 8.533 -4.466 1.00 93.25 475 ALA A O 1
ATOM 3649 N N . LEU A 1 476 ? -0.064 6.488 -5.156 1.00 94.19 476 LEU A N 1
ATOM 3650 C CA . LEU A 1 476 ? -1.408 6.122 -5.614 1.00 94.19 476 LEU A CA 1
ATOM 3651 C C . LEU A 1 476 ? -2.376 5.964 -4.436 1.00 94.19 476 LEU A C 1
ATOM 3653 O O . LEU A 1 476 ? -3.494 6.475 -4.491 1.00 94.19 476 LEU A O 1
ATOM 3657 N N . MET A 1 477 ? -1.947 5.318 -3.348 1.00 91.12 477 MET A N 1
ATOM 3658 C CA . MET A 1 477 ? -2.735 5.201 -2.116 1.00 91.12 477 MET A CA 1
ATOM 3659 C C . MET A 1 477 ? -3.033 6.570 -1.500 1.00 91.12 477 MET A C 1
ATOM 3661 O O . MET A 1 477 ? -4.156 6.806 -1.050 1.00 91.12 477 MET A O 1
ATOM 3665 N N . TRP A 1 478 ? -2.070 7.496 -1.539 1.00 89.12 478 TRP A N 1
ATOM 3666 C CA . TRP A 1 478 ? -2.283 8.882 -1.131 1.00 89.12 478 TRP A CA 1
ATOM 3667 C C . TRP A 1 478 ? -3.410 9.543 -1.925 1.00 89.12 478 TRP A C 1
ATOM 3669 O O . TRP A 1 478 ? -4.318 10.136 -1.342 1.00 89.12 478 TRP A O 1
ATOM 3679 N N . LEU A 1 479 ? -3.413 9.383 -3.252 1.00 90.00 479 LEU A N 1
ATOM 3680 C CA . LEU A 1 479 ? -4.434 9.976 -4.121 1.00 90.00 479 LEU A CA 1
ATOM 3681 C C . LEU A 1 479 ? -5.844 9.439 -3.866 1.00 90.00 479 LEU A C 1
ATOM 3683 O O . LEU A 1 479 ? -6.806 10.206 -3.943 1.00 90.00 479 LEU A O 1
ATOM 3687 N N . LEU A 1 480 ? -5.986 8.167 -3.478 1.00 87.44 480 LEU A N 1
ATOM 3688 C CA . LEU A 1 480 ? -7.281 7.599 -3.071 1.00 87.44 480 LEU A CA 1
ATOM 3689 C C . LEU A 1 480 ? -7.913 8.348 -1.885 1.00 87.44 480 LEU A C 1
ATOM 3691 O O . LEU A 1 480 ? -9.141 8.349 -1.738 1.00 87.44 480 LEU A O 1
ATOM 3695 N N . LYS A 1 481 ? -7.075 8.996 -1.067 1.00 80.62 481 LYS A N 1
ATOM 3696 C CA . LYS A 1 481 ? -7.422 9.692 0.177 1.00 80.62 481 LYS A CA 1
ATOM 3697 C C . LYS A 1 481 ? -7.038 11.178 0.158 1.00 80.62 481 LYS A C 1
ATOM 3699 O O . LYS A 1 481 ? -6.983 11.798 1.216 1.00 80.62 481 LYS A O 1
ATOM 3704 N N . ALA A 1 482 ? -6.801 11.780 -1.010 1.00 78.06 482 ALA A N 1
ATOM 3705 C CA . ALA A 1 482 ? -6.379 13.185 -1.118 1.00 78.06 482 ALA A CA 1
ATOM 3706 C C . ALA A 1 482 ? -7.433 14.195 -0.609 1.00 78.06 482 ALA A C 1
ATOM 3708 O O . ALA A 1 482 ? -7.127 15.361 -0.366 1.00 78.06 482 ALA A O 1
ATOM 3709 N N . ASP A 1 483 ? -8.683 13.758 -0.445 1.00 71.56 483 ASP A N 1
ATOM 3710 C CA . ASP A 1 483 ? -9.777 14.485 0.206 1.00 71.56 483 ASP A CA 1
ATOM 3711 C C . ASP A 1 483 ? -9.749 14.394 1.746 1.00 71.56 483 ASP A C 1
ATOM 3713 O O . ASP A 1 483 ? -10.505 15.100 2.416 1.00 71.56 483 ASP A O 1
ATOM 3717 N N . GLN A 1 484 ? -8.868 13.567 2.314 1.00 66.25 484 GLN A N 1
ATOM 3718 C CA . GLN A 1 484 ? -8.683 13.331 3.747 1.00 66.25 484 GLN A CA 1
ATOM 3719 C C . GLN A 1 484 ? -7.269 13.769 4.185 1.00 66.25 484 GLN A C 1
ATOM 3721 O O . GLN A 1 484 ? -6.430 12.919 4.491 1.00 66.25 484 GLN A O 1
ATOM 3726 N N . PRO A 1 485 ? -6.987 15.088 4.258 1.00 52.25 485 PRO A N 1
ATOM 3727 C CA . PRO A 1 485 ? -5.630 15.631 4.442 1.00 52.25 485 PRO A CA 1
ATOM 3728 C C . PRO A 1 485 ? -4.899 15.091 5.687 1.00 52.25 485 PRO A C 1
ATOM 3730 O O . PRO A 1 485 ? -3.680 14.973 5.707 1.00 52.25 485 PRO A O 1
ATOM 3733 N N . ASN A 1 486 ? -5.636 14.646 6.705 1.00 53.94 486 ASN A N 1
ATOM 3734 C CA . ASN A 1 486 ? -5.076 14.170 7.971 1.00 53.94 486 ASN A CA 1
ATOM 3735 C C . ASN A 1 486 ? -4.481 12.746 7.935 1.00 53.94 486 ASN A C 1
ATOM 3737 O O . ASN A 1 486 ? -3.969 12.310 8.964 1.00 53.94 486 ASN A O 1
ATOM 3741 N N . LEU A 1 487 ? -4.591 11.993 6.829 1.00 54.41 487 LEU A N 1
ATOM 3742 C CA . LEU A 1 487 ? -3.971 10.658 6.711 1.00 54.41 487 LEU A CA 1
ATOM 3743 C C . LEU A 1 487 ? -2.467 10.718 6.418 1.00 54.41 487 LEU A C 1
ATOM 3745 O O . LEU A 1 487 ? -1.759 9.779 6.765 1.00 54.41 487 LEU A O 1
ATOM 3749 N N . PHE A 1 488 ? -2.001 11.794 5.778 1.00 53.41 488 PHE A N 1
ATOM 3750 C CA . PHE A 1 488 ? -0.658 11.869 5.201 1.00 53.41 488 PHE A CA 1
ATOM 3751 C C . PHE A 1 488 ? 0.042 13.229 5.363 1.00 53.41 488 PHE A C 1
ATOM 3753 O O . PHE A 1 488 ? 1.243 13.301 5.103 1.00 53.41 488 PHE A O 1
ATOM 3760 N N . ASP A 1 489 ? -0.665 14.304 5.745 1.00 47.12 489 ASP A N 1
ATOM 3761 C CA . ASP A 1 489 ? -0.049 15.630 5.879 1.00 47.12 489 ASP A CA 1
ATOM 3762 C C . ASP A 1 489 ? 0.683 15.837 7.221 1.00 47.12 489 ASP A C 1
ATOM 3764 O O . ASP A 1 489 ? 0.353 15.281 8.269 1.00 47.12 489 ASP A O 1
ATOM 3768 N N . GLU A 1 490 ? 1.715 16.672 7.112 1.00 44.00 490 GLU A N 1
ATOM 3769 C CA . GLU A 1 490 ? 2.812 16.993 8.026 1.00 44.00 490 GLU A CA 1
ATOM 3770 C C . GLU A 1 490 ? 2.445 17.162 9.513 1.00 44.00 490 GLU A C 1
ATOM 3772 O O . GLU A 1 490 ? 1.628 18.005 9.889 1.00 44.00 490 GLU A O 1
ATOM 3777 N N . GLY A 1 491 ? 3.167 16.433 10.379 1.00 43.91 491 GLY A N 1
ATOM 3778 C CA . GLY A 1 491 ? 3.228 16.724 11.817 1.00 43.91 491 GLY A CA 1
ATOM 3779 C C . GLY A 1 491 ? 3.344 15.535 12.771 1.00 43.91 491 GLY A C 1
ATOM 3780 O O . GLY A 1 491 ? 3.073 15.717 13.957 1.00 43.91 491 GLY A O 1
ATOM 3781 N N . ILE A 1 492 ? 3.689 14.329 12.306 1.00 42.34 492 ILE A N 1
ATOM 3782 C CA . ILE A 1 492 ? 3.452 13.127 13.109 1.00 42.34 492 ILE A CA 1
ATOM 3783 C C . ILE A 1 492 ? 4.619 12.132 13.087 1.00 42.34 492 ILE A C 1
ATOM 3785 O O . ILE A 1 492 ? 4.488 10.986 12.667 1.00 42.34 492 ILE A O 1
ATOM 3789 N N . ASP A 1 493 ? 5.719 12.523 13.723 1.00 40.28 493 ASP A N 1
ATOM 3790 C CA . ASP A 1 493 ? 6.624 11.561 14.374 1.00 40.28 493 ASP A CA 1
ATOM 3791 C C . ASP A 1 493 ? 5.927 10.803 15.542 1.00 40.28 493 ASP A C 1
ATOM 3793 O O . ASP A 1 493 ? 6.552 10.026 16.256 1.00 40.28 493 ASP A O 1
ATOM 3797 N N . SER A 1 494 ? 4.623 11.029 15.769 1.00 40.81 494 SER A N 1
ATOM 3798 C CA . SER A 1 494 ? 3.859 10.626 16.957 1.00 40.81 494 SER A CA 1
ATOM 3799 C C . SER A 1 494 ? 2.748 9.575 16.748 1.00 40.81 494 SER A C 1
ATOM 3801 O O . SER A 1 494 ? 2.087 9.223 17.723 1.00 40.81 494 SER A O 1
ATOM 3803 N N . LEU A 1 495 ? 2.540 9.015 15.543 1.00 52.44 495 LEU A N 1
ATOM 3804 C CA . LEU A 1 495 ? 1.536 7.962 15.289 1.00 52.44 495 LEU A CA 1
ATOM 3805 C C . LEU A 1 495 ? 2.112 6.778 14.511 1.00 52.44 495 LEU A C 1
ATOM 3807 O O . LEU A 1 495 ? 1.816 6.562 13.332 1.00 52.44 495 LEU A O 1
ATOM 3811 N N . PRO A 1 496 ? 2.907 5.942 15.176 1.00 57.38 496 PRO A N 1
ATOM 3812 C CA . PRO A 1 496 ? 3.663 4.918 14.483 1.00 57.38 496 PRO A CA 1
ATOM 3813 C C . PRO A 1 496 ? 2.805 3.763 13.911 1.00 57.38 496 PRO A C 1
ATOM 3815 O O . PRO A 1 496 ? 3.280 3.018 13.059 1.00 57.38 496 PRO A O 1
ATOM 3818 N N . PHE A 1 497 ? 1.520 3.653 14.286 1.00 64.94 497 PHE A N 1
ATOM 3819 C CA . PHE A 1 497 ? 0.575 2.668 13.731 1.00 64.94 497 PHE A CA 1
ATOM 3820 C C . PHE A 1 497 ? 0.219 2.900 12.256 1.00 64.94 497 PHE A C 1
ATOM 3822 O O . PHE A 1 497 ? 0.193 1.950 11.475 1.00 64.94 497 PHE A O 1
ATOM 3829 N N . VAL A 1 498 ? -0.100 4.143 11.886 1.00 69.25 498 VAL A N 1
ATOM 3830 C CA . VAL A 1 498 ? -0.655 4.467 10.561 1.00 69.25 498 VAL A CA 1
ATOM 3831 C C . VAL A 1 498 ? 0.428 4.348 9.502 1.00 69.25 498 VAL A C 1
ATOM 3833 O O . VAL A 1 498 ? 0.222 3.690 8.487 1.00 69.25 498 VAL A O 1
ATOM 3836 N N . ASN A 1 499 ? 1.610 4.895 9.788 1.00 74.00 499 ASN A N 1
ATOM 3837 C CA . ASN A 1 499 ? 2.758 4.801 8.896 1.00 74.00 499 ASN A CA 1
ATOM 3838 C C . ASN A 1 499 ? 3.173 3.339 8.691 1.00 74.00 499 ASN A C 1
ATOM 3840 O O . ASN A 1 499 ? 3.349 2.918 7.557 1.00 74.00 499 ASN A O 1
ATOM 3844 N N . ALA A 1 500 ? 3.212 2.522 9.752 1.00 79.12 500 ALA A N 1
ATOM 3845 C CA . ALA A 1 500 ? 3.483 1.093 9.604 1.00 79.12 500 ALA A CA 1
ATOM 3846 C C . ALA A 1 500 ? 2.442 0.384 8.717 1.00 79.12 500 ALA A C 1
ATOM 3848 O O . ALA A 1 500 ? 2.808 -0.438 7.883 1.00 79.12 500 ALA A O 1
ATOM 3849 N N . LEU A 1 501 ? 1.148 0.697 8.844 1.00 82.12 501 LEU A N 1
ATOM 3850 C CA . LEU A 1 501 ? 0.129 0.133 7.951 1.00 82.12 501 LEU A CA 1
ATOM 3851 C C . LEU A 1 501 ? 0.312 0.591 6.504 1.00 82.12 501 LEU A C 1
ATOM 3853 O O . LEU A 1 501 ? 0.226 -0.245 5.608 1.00 82.12 501 LEU A O 1
ATOM 3857 N N . ILE A 1 502 ? 0.576 1.879 6.279 1.00 84.44 502 ILE A N 1
ATOM 3858 C CA . ILE A 1 502 ? 0.841 2.446 4.949 1.00 84.44 502 ILE A CA 1
ATOM 3859 C C . ILE A 1 502 ? 2.031 1.728 4.305 1.00 84.44 502 ILE A C 1
ATOM 3861 O O . ILE A 1 502 ? 1.886 1.196 3.204 1.00 84.44 502 ILE A O 1
ATOM 3865 N N . GLU A 1 503 ? 3.141 1.589 5.035 1.00 86.31 503 GLU A N 1
ATOM 3866 C CA . GLU A 1 503 ? 4.290 0.785 4.614 1.00 86.31 503 GLU A CA 1
ATOM 3867 C C . GLU A 1 503 ? 3.885 -0.658 4.310 1.00 86.31 503 GLU A C 1
ATOM 3869 O O . GLU A 1 503 ? 4.243 -1.205 3.271 1.00 86.31 503 GLU A O 1
ATOM 3874 N N . GLY A 1 504 ? 3.099 -1.297 5.176 1.00 90.75 504 GLY A N 1
ATOM 3875 C CA . GLY A 1 504 ? 2.642 -2.671 4.976 1.00 90.75 504 GLY A CA 1
ATOM 3876 C C . GLY A 1 504 ? 1.804 -2.866 3.708 1.00 90.75 504 GLY A C 1
ATOM 3877 O O . GLY A 1 504 ? 1.995 -3.845 2.983 1.00 90.75 504 GLY A O 1
ATOM 3878 N N . TYR A 1 505 ? 0.895 -1.936 3.413 1.00 92.50 505 TYR A N 1
ATOM 3879 C CA . TYR A 1 505 ? 0.085 -1.953 2.193 1.00 92.50 505 TYR A CA 1
ATOM 3880 C C . TYR A 1 505 ? 0.936 -1.705 0.944 1.00 92.50 505 TYR A C 1
ATOM 3882 O O . TYR A 1 505 ? 0.832 -2.484 -0.006 1.00 92.50 505 TYR A O 1
ATOM 3890 N N . ALA A 1 506 ? 1.796 -0.681 0.950 1.00 92.50 506 ALA A N 1
ATOM 3891 C CA . ALA A 1 506 ? 2.677 -0.366 -0.175 1.00 92.50 506 ALA A CA 1
ATOM 3892 C C . ALA A 1 506 ? 3.609 -1.545 -0.495 1.00 92.50 506 ALA A C 1
ATOM 3894 O O . ALA A 1 506 ? 3.693 -1.980 -1.644 1.00 92.50 506 ALA A O 1
ATOM 3895 N N . ASN A 1 507 ? 4.202 -2.148 0.540 1.00 92.06 507 ASN A N 1
ATOM 3896 C CA . ASN A 1 507 ? 5.017 -3.357 0.431 1.00 92.06 507 ASN A CA 1
ATOM 3897 C C . ASN A 1 507 ? 4.267 -4.531 -0.184 1.00 92.06 507 ASN A C 1
ATOM 3899 O O . ASN A 1 507 ? 4.764 -5.176 -1.110 1.00 92.06 507 ASN A O 1
ATOM 3903 N N . TYR A 1 508 ? 3.062 -4.815 0.310 1.00 94.69 508 TYR A N 1
ATOM 3904 C CA . TYR A 1 508 ? 2.249 -5.892 -0.235 1.00 94.69 508 TYR A CA 1
ATOM 3905 C C . TYR A 1 508 ? 1.865 -5.645 -1.697 1.00 94.69 508 TYR A C 1
ATOM 3907 O O . TYR A 1 508 ? 2.073 -6.532 -2.522 1.00 94.69 508 TYR A O 1
ATOM 3915 N N . LEU A 1 509 ? 1.327 -4.469 -2.035 1.00 95.50 509 LEU A N 1
ATOM 3916 C CA . LEU A 1 509 ? 0.831 -4.160 -3.382 1.00 95.50 509 LEU A CA 1
ATOM 3917 C C . LEU A 1 509 ? 1.967 -4.180 -4.409 1.00 95.50 509 LEU A C 1
ATOM 3919 O O . LEU A 1 509 ? 1.838 -4.809 -5.464 1.00 95.50 509 LEU A O 1
ATOM 3923 N N . ALA A 1 510 ? 3.107 -3.577 -4.066 1.00 94.25 510 ALA A N 1
ATOM 3924 C CA . ALA A 1 510 ? 4.302 -3.590 -4.898 1.00 94.25 510 ALA A CA 1
ATOM 3925 C C . ALA A 1 510 ? 4.788 -5.016 -5.165 1.00 94.25 510 ALA A C 1
ATOM 3927 O O . ALA A 1 510 ? 4.963 -5.428 -6.317 1.00 94.25 510 ALA A O 1
ATOM 3928 N N . ARG A 1 511 ? 4.933 -5.805 -4.097 1.00 91.69 511 ARG A N 1
ATOM 3929 C CA . ARG A 1 511 ? 5.417 -7.181 -4.187 1.00 91.69 511 ARG A CA 1
ATOM 3930 C C . ARG A 1 511 ? 4.418 -8.116 -4.869 1.00 91.69 511 ARG A C 1
ATOM 3932 O O . ARG A 1 511 ? 4.822 -9.009 -5.613 1.00 91.69 511 ARG A O 1
ATOM 3939 N N . SER A 1 512 ? 3.119 -7.935 -4.638 1.00 93.00 512 SER A N 1
ATOM 3940 C CA . SER A 1 512 ? 2.057 -8.734 -5.260 1.00 93.00 512 SER A CA 1
ATOM 3941 C C . SER A 1 512 ? 2.060 -8.565 -6.775 1.00 93.00 512 SER A C 1
ATOM 3943 O O . SER A 1 512 ? 1.978 -9.568 -7.498 1.00 93.00 512 SER A O 1
ATOM 3945 N N . TYR A 1 513 ? 2.238 -7.327 -7.250 1.00 93.62 513 TYR A N 1
ATOM 3946 C CA . TYR A 1 513 ? 2.366 -7.028 -8.671 1.00 93.62 513 TYR A CA 1
ATOM 3947 C C . TYR A 1 513 ? 3.683 -7.558 -9.251 1.00 93.62 513 TYR A C 1
ATOM 3949 O O . TYR A 1 513 ? 3.664 -8.282 -10.249 1.00 93.62 513 TYR A O 1
ATOM 3957 N N . ALA A 1 514 ? 4.817 -7.303 -8.590 1.00 91.19 514 ALA A N 1
ATOM 3958 C CA . ALA A 1 514 ? 6.130 -7.790 -9.025 1.00 91.19 514 ALA A CA 1
ATOM 3959 C C . ALA A 1 514 ? 6.193 -9.319 -9.170 1.00 91.19 514 ALA A C 1
ATOM 3961 O O . ALA A 1 514 ? 6.717 -9.839 -10.159 1.00 91.19 514 ALA A O 1
ATOM 3962 N N . ALA A 1 515 ? 5.587 -10.054 -8.235 1.00 90.06 515 ALA A N 1
ATOM 3963 C CA . ALA A 1 515 ? 5.555 -11.515 -8.242 1.00 90.06 515 ALA A CA 1
ATOM 3964 C C . ALA A 1 515 ? 4.784 -12.119 -9.430 1.00 90.06 515 ALA A C 1
ATOM 3966 O O . ALA A 1 515 ? 4.851 -13.327 -9.646 1.00 90.06 515 ALA A O 1
ATOM 3967 N N . ARG A 1 516 ? 4.053 -11.314 -10.214 1.00 87.75 516 ARG A N 1
ATOM 3968 C CA . ARG A 1 516 ? 3.451 -11.757 -11.483 1.00 87.75 516 ARG A CA 1
ATOM 3969 C C . ARG A 1 516 ? 4.509 -11.928 -12.576 1.00 87.75 516 ARG A C 1
ATOM 3971 O O . ARG A 1 516 ? 4.384 -12.830 -13.398 1.00 87.75 516 ARG A O 1
ATOM 3978 N N . ALA A 1 517 ? 5.541 -11.084 -12.572 1.00 82.69 517 ALA A N 1
ATOM 3979 C CA . ALA A 1 517 ? 6.642 -11.122 -13.534 1.00 82.69 517 ALA A CA 1
ATOM 3980 C C . ALA A 1 517 ? 7.829 -11.966 -13.039 1.00 82.69 517 ALA A C 1
ATOM 3982 O O . ALA A 1 517 ? 8.504 -12.601 -13.848 1.00 82.69 517 ALA A O 1
ATOM 3983 N N . ASP A 1 518 ? 8.060 -12.013 -11.723 1.00 82.75 518 ASP A N 1
ATOM 3984 C CA . ASP A 1 518 ? 9.125 -12.810 -11.097 1.00 82.75 518 ASP A CA 1
ATOM 3985 C C . ASP A 1 518 ? 8.600 -13.639 -9.901 1.00 82.75 518 ASP A C 1
ATOM 3987 O O . ASP A 1 518 ? 8.923 -13.362 -8.742 1.00 82.75 518 ASP A O 1
ATOM 3991 N N . PRO A 1 519 ? 7.776 -14.678 -10.148 1.00 78.50 519 PRO A N 1
ATOM 3992 C CA . PRO A 1 519 ? 7.189 -15.501 -9.084 1.00 78.50 519 PRO A CA 1
ATOM 3993 C C . PRO A 1 519 ? 8.220 -16.355 -8.333 1.00 78.50 519 PRO A C 1
ATOM 3995 O O . PRO A 1 519 ? 7.924 -16.862 -7.253 1.00 78.50 519 PRO A O 1
ATOM 3998 N N . ALA A 1 520 ? 9.407 -16.557 -8.914 1.00 70.44 520 ALA A N 1
ATOM 3999 C CA . ALA A 1 520 ? 10.464 -17.389 -8.347 1.00 70.44 520 ALA A CA 1
ATOM 4000 C C . ALA A 1 520 ? 11.413 -16.609 -7.426 1.00 70.44 520 ALA A C 1
ATOM 4002 O O . ALA A 1 520 ? 12.192 -17.233 -6.701 1.00 70.44 520 ALA A O 1
ATOM 4003 N N . SER A 1 521 ? 11.377 -15.272 -7.442 1.00 75.12 521 SER A N 1
ATOM 4004 C CA . SER A 1 521 ? 12.164 -14.464 -6.512 1.00 75.12 521 SER A CA 1
ATOM 4005 C C . SER A 1 521 ? 11.672 -14.693 -5.078 1.00 75.12 521 SER A C 1
ATOM 4007 O O . SER A 1 521 ? 10.480 -14.542 -4.830 1.00 75.12 521 SER A O 1
ATOM 4009 N N . PRO A 1 522 ? 12.541 -15.032 -4.111 1.00 67.69 522 PRO A N 1
ATOM 4010 C CA . PRO A 1 522 ? 12.160 -15.107 -2.702 1.00 67.69 522 PRO A CA 1
ATOM 4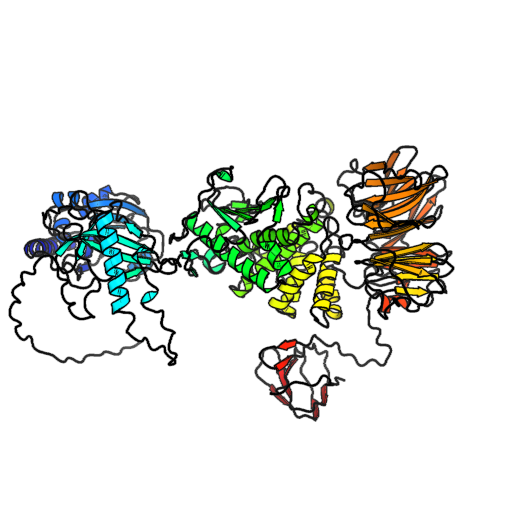011 C C . PRO A 1 522 ? 12.304 -13.763 -1.957 1.00 67.69 522 PRO A C 1
ATOM 4013 O O . PRO A 1 522 ? 11.901 -13.677 -0.800 1.00 67.69 522 PRO A O 1
ATOM 4016 N N . LEU A 1 523 ? 12.877 -12.730 -2.591 1.00 72.38 523 LEU A N 1
ATOM 4017 C CA . LEU A 1 523 ? 13.215 -11.433 -1.981 1.00 72.38 523 LEU A CA 1
ATOM 4018 C C . LEU A 1 523 ? 12.326 -10.308 -2.532 1.00 72.38 523 LEU A C 1
ATOM 4020 O O . LEU A 1 523 ? 11.907 -10.399 -3.685 1.00 72.38 523 LEU A O 1
ATOM 4024 N N . TRP A 1 524 ? 12.077 -9.263 -1.729 1.00 78.31 524 TRP A N 1
ATOM 4025 C CA . TRP A 1 524 ? 11.287 -8.084 -2.127 1.00 78.31 524 TRP A CA 1
ATOM 4026 C C . TRP A 1 524 ? 12.088 -7.061 -2.963 1.00 78.31 524 TRP A C 1
ATOM 4028 O O . TRP A 1 524 ? 11.546 -6.555 -3.919 1.00 78.31 524 TRP A O 1
ATOM 4038 N N . ALA A 1 525 ? 13.372 -6.776 -2.730 1.00 81.50 525 ALA A N 1
ATOM 4039 C CA . ALA A 1 525 ? 14.120 -5.808 -3.566 1.00 81.50 525 ALA A CA 1
ATOM 4040 C C . ALA A 1 525 ? 15.439 -6.398 -4.085 1.00 81.50 525 ALA A C 1
ATOM 4042 O O . ALA A 1 525 ? 16.546 -5.938 -3.797 1.00 81.50 525 ALA A O 1
ATOM 4043 N N . ARG A 1 526 ? 15.325 -7.506 -4.824 1.00 79.50 526 ARG A N 1
ATOM 4044 C CA . ARG A 1 526 ? 16.457 -8.376 -5.183 1.00 79.50 526 ARG A CA 1
ATOM 4045 C C . ARG A 1 526 ? 17.594 -7.657 -5.923 1.00 79.50 526 ARG A C 1
ATOM 4047 O O . ARG A 1 526 ? 18.754 -8.039 -5.753 1.00 79.50 526 ARG A O 1
ATOM 4054 N N . ALA A 1 527 ? 17.291 -6.709 -6.806 1.00 81.81 527 ALA A N 1
ATOM 4055 C CA . ALA A 1 527 ? 18.302 -6.030 -7.612 1.00 81.81 527 ALA A CA 1
ATOM 4056 C C . ALA A 1 527 ? 18.998 -4.916 -6.843 1.00 81.81 527 ALA A C 1
ATOM 4058 O O . ALA A 1 527 ? 20.170 -4.651 -7.112 1.00 81.81 527 ALA A O 1
ATOM 4059 N N . ALA A 1 528 ? 18.296 -4.270 -5.919 1.00 83.81 528 ALA A N 1
ATOM 4060 C CA . ALA A 1 528 ? 18.859 -3.197 -5.118 1.00 83.81 528 ALA A CA 1
ATOM 4061 C C . ALA A 1 528 ? 19.685 -3.724 -3.934 1.00 83.81 528 ALA A C 1
ATOM 4063 O O . ALA A 1 528 ? 20.731 -3.164 -3.604 1.00 83.81 528 ALA A O 1
ATOM 4064 N N . GLU A 1 529 ? 19.284 -4.863 -3.368 1.00 76.56 529 GLU A N 1
ATOM 4065 C CA . GLU A 1 529 ? 19.870 -5.469 -2.166 1.00 76.56 529 GLU A CA 1
ATOM 4066 C C . GLU A 1 529 ? 20.818 -6.636 -2.497 1.00 76.56 529 GLU A C 1
ATOM 4068 O O . GLU A 1 529 ? 20.646 -7.765 -2.044 1.00 76.56 529 GLU A O 1
ATOM 4073 N N . ARG A 1 530 ? 21.825 -6.397 -3.346 1.00 69.62 530 ARG A N 1
ATOM 4074 C CA . ARG A 1 530 ? 22.651 -7.471 -3.950 1.00 69.62 530 ARG A CA 1
ATOM 4075 C C . ARG A 1 530 ? 23.554 -8.218 -2.959 1.00 69.62 530 ARG A C 1
ATOM 4077 O O . ARG A 1 530 ? 23.910 -9.370 -3.207 1.00 69.62 530 ARG A O 1
ATOM 4084 N N . GLU A 1 531 ? 23.952 -7.568 -1.868 1.00 63.31 531 GLU A N 1
ATOM 4085 C CA . GLU A 1 531 ? 24.893 -8.085 -0.862 1.00 63.31 531 GLU A CA 1
ATOM 4086 C C . GLU A 1 531 ? 24.148 -8.748 0.310 1.00 63.31 531 GLU A C 1
ATOM 4088 O O . GLU A 1 531 ? 24.279 -8.356 1.466 1.00 63.31 531 GLU A O 1
ATOM 4093 N N . VAL A 1 532 ? 23.334 -9.770 0.024 1.00 55.91 532 VAL A N 1
ATOM 4094 C CA . VAL A 1 532 ? 22.669 -10.548 1.081 1.00 55.91 532 VAL A CA 1
ATOM 4095 C C . VAL A 1 532 ? 23.651 -11.573 1.650 1.00 55.91 532 VAL A C 1
ATOM 4097 O O . VAL A 1 532 ? 23.891 -12.618 1.041 1.00 55.91 532 VAL A O 1
ATOM 4100 N N . ASP A 1 533 ? 24.192 -11.320 2.844 1.00 51.81 533 ASP A N 1
ATOM 4101 C CA . ASP A 1 533 ? 24.828 -12.386 3.623 1.00 51.81 533 ASP A CA 1
ATOM 4102 C C . ASP A 1 533 ? 23.744 -13.323 4.178 1.00 51.81 533 ASP A C 1
ATOM 4104 O O . ASP A 1 533 ? 23.181 -13.130 5.257 1.00 51.81 533 ASP A O 1
ATOM 4108 N N . VAL A 1 534 ? 23.429 -14.357 3.399 1.00 48.50 534 VAL A N 1
ATOM 4109 C CA . VAL A 1 534 ? 22.494 -15.429 3.771 1.00 48.50 534 VAL A CA 1
ATOM 4110 C C . VAL A 1 534 ? 23.018 -16.322 4.906 1.00 48.50 534 VAL A C 1
ATOM 4112 O O . VAL A 1 534 ? 22.289 -17.197 5.370 1.00 48.50 534 VAL A O 1
ATOM 4115 N N . THR A 1 535 ? 24.267 -16.137 5.351 1.00 43.66 535 THR A N 1
ATOM 4116 C CA . THR A 1 535 ? 24.910 -16.948 6.398 1.00 43.66 535 THR A CA 1
ATOM 4117 C C . THR A 1 535 ? 24.998 -16.255 7.761 1.00 43.66 535 THR A C 1
ATOM 4119 O O . THR A 1 535 ? 25.288 -16.920 8.758 1.00 43.66 535 THR A O 1
ATOM 4122 N N . ALA A 1 536 ? 24.692 -14.957 7.843 1.00 46.22 536 ALA A N 1
ATOM 4123 C CA . ALA A 1 536 ? 24.678 -14.211 9.098 1.00 46.22 536 ALA A CA 1
ATOM 4124 C C . ALA A 1 536 ? 23.479 -14.606 9.997 1.00 46.22 536 ALA A C 1
ATOM 4126 O O . ALA A 1 536 ? 22.344 -14.692 9.511 1.00 46.22 536 ALA A O 1
ATOM 4127 N N . PRO A 1 537 ? 23.670 -14.809 11.318 1.00 37.69 537 PRO A N 1
ATOM 4128 C CA . PRO A 1 537 ? 22.566 -15.027 12.254 1.00 37.69 537 PRO A CA 1
ATOM 4129 C C . PRO A 1 537 ? 21.666 -13.783 12.301 1.00 37.69 537 PRO A C 1
ATOM 4131 O O . PRO A 1 537 ? 22.093 -12.729 12.764 1.00 37.69 537 PRO A O 1
ATOM 4134 N N . GLY A 1 538 ? 20.435 -13.902 11.797 1.00 51.53 538 GLY A N 1
ATOM 4135 C CA . GLY A 1 538 ? 19.500 -12.782 11.613 1.00 51.53 538 GLY A CA 1
ATOM 4136 C C . GLY A 1 538 ? 19.091 -12.534 10.155 1.00 51.53 538 GLY A C 1
ATOM 4137 O O . GLY A 1 538 ? 18.046 -11.928 9.943 1.00 51.53 538 GLY A O 1
ATOM 4138 N N . GLY A 1 539 ? 19.830 -13.091 9.183 1.00 50.38 539 GLY A N 1
ATOM 4139 C CA . GLY A 1 539 ? 19.570 -12.976 7.742 1.00 50.38 539 GLY A CA 1
ATOM 4140 C C . GLY A 1 539 ? 19.855 -11.574 7.193 1.00 50.38 539 GLY A C 1
ATOM 4141 O O . GLY A 1 539 ? 19.478 -10.577 7.802 1.00 50.38 539 GLY A O 1
ATOM 4142 N N . GLY A 1 540 ? 20.548 -11.475 6.053 1.00 59.84 540 GLY A N 1
ATOM 4143 C CA . GLY A 1 540 ? 20.785 -10.193 5.375 1.00 59.84 540 GLY A CA 1
ATOM 4144 C C . GLY A 1 540 ? 19.492 -9.412 5.081 1.00 59.84 540 GLY A C 1
ATOM 4145 O O . GLY A 1 540 ? 18.397 -9.970 5.135 1.00 59.84 540 GLY A O 1
ATOM 4146 N N . TRP A 1 541 ? 19.629 -8.121 4.761 1.00 58.97 541 TRP A N 1
ATOM 4147 C CA . TRP A 1 541 ? 18.536 -7.147 4.581 1.00 58.97 541 TRP A CA 1
ATOM 4148 C C . TRP A 1 541 ? 17.335 -7.710 3.775 1.00 58.97 541 TRP A C 1
ATOM 4150 O O . TRP A 1 541 ? 16.200 -7.620 4.229 1.00 58.97 541 TRP A O 1
ATOM 4160 N N . GLY A 1 542 ? 17.561 -8.484 2.709 1.00 61.84 542 GLY A N 1
ATOM 4161 C CA . GLY A 1 542 ? 16.466 -9.084 1.931 1.00 61.84 542 GLY A CA 1
ATOM 4162 C C . GLY A 1 542 ? 15.598 -10.137 2.647 1.00 61.84 542 GLY A C 1
ATOM 4163 O O . GLY A 1 542 ? 14.436 -10.320 2.287 1.00 61.84 542 GLY A O 1
ATOM 4164 N N . ASP A 1 543 ? 16.110 -10.832 3.668 1.00 68.12 543 ASP A N 1
ATOM 4165 C CA . ASP A 1 543 ? 15.362 -11.855 4.424 1.00 68.12 543 ASP A CA 1
ATOM 4166 C C . ASP A 1 543 ? 14.398 -11.235 5.452 1.00 68.12 543 ASP A C 1
ATOM 4168 O O . ASP A 1 543 ? 13.322 -11.773 5.724 1.00 68.12 543 ASP A O 1
ATOM 4172 N N . ILE A 1 544 ? 14.727 -10.065 6.014 1.00 69.88 544 ILE A N 1
ATOM 4173 C CA . ILE A 1 544 ? 13.801 -9.340 6.905 1.00 69.88 544 ILE A CA 1
ATOM 4174 C C . ILE A 1 544 ? 12.610 -8.746 6.145 1.00 69.88 544 ILE A C 1
ATOM 4176 O O . ILE A 1 544 ? 11.540 -8.563 6.729 1.00 69.88 544 ILE A O 1
ATOM 4180 N N . TRP A 1 545 ? 12.776 -8.540 4.841 1.00 77.75 545 TRP A N 1
ATOM 4181 C CA . TRP A 1 545 ? 11.803 -7.964 3.916 1.00 77.75 545 TRP A CA 1
ATOM 4182 C C . TRP A 1 545 ? 11.018 -9.014 3.113 1.00 77.75 545 TRP A C 1
ATOM 4184 O O . TRP A 1 545 ? 10.017 -8.700 2.474 1.00 77.75 545 TRP A O 1
ATOM 4194 N N . ALA A 1 546 ? 11.401 -10.292 3.188 1.00 79.56 546 ALA A N 1
ATOM 4195 C CA . ALA A 1 546 ? 10.681 -11.372 2.520 1.00 79.56 546 ALA A CA 1
ATOM 4196 C C . ALA A 1 546 ? 9.257 -11.545 3.089 1.00 79.56 546 ALA A C 1
ATOM 4198 O O . ALA A 1 546 ? 9.066 -11.737 4.297 1.00 79.56 546 ALA A O 1
ATOM 4199 N N . LEU A 1 547 ? 8.240 -11.523 2.218 1.00 85.81 547 LEU A N 1
ATOM 4200 C CA . LEU A 1 547 ? 6.837 -11.727 2.615 1.00 85.81 547 LEU A CA 1
ATOM 4201 C C . LEU A 1 547 ? 6.501 -13.192 2.913 1.00 85.81 547 LEU A C 1
ATOM 4203 O O . LEU A 1 547 ? 5.618 -13.471 3.714 1.00 85.81 547 LEU A O 1
ATOM 4207 N N . SER A 1 548 ? 7.235 -14.139 2.328 1.00 78.06 548 SER A N 1
ATOM 4208 C CA . SER A 1 548 ? 7.007 -15.578 2.505 1.00 78.06 548 SER A CA 1
ATOM 4209 C C . SER A 1 548 ? 7.866 -16.214 3.604 1.00 78.06 548 SER A C 1
ATOM 4211 O O . SER A 1 548 ? 8.039 -17.435 3.612 1.00 78.06 548 SER A O 1
ATOM 4213 N N . ARG A 1 549 ? 8.466 -15.423 4.505 1.00 75.94 549 ARG A N 1
ATOM 4214 C CA . ARG A 1 549 ? 9.335 -15.986 5.546 1.00 75.94 549 ARG A CA 1
ATOM 4215 C C . ARG A 1 549 ? 8.524 -16.722 6.627 1.00 75.94 549 ARG A C 1
ATOM 4217 O O . ARG A 1 549 ? 7.526 -16.188 7.109 1.00 75.94 549 ARG A O 1
ATOM 4224 N N . PRO A 1 550 ? 8.955 -17.924 7.057 1.00 69.00 550 PRO A N 1
ATOM 4225 C CA . PRO A 1 550 ? 8.223 -18.746 8.027 1.00 69.00 550 PRO A CA 1
ATOM 4226 C C . PRO A 1 550 ? 8.506 -18.386 9.498 1.00 69.00 550 PRO A C 1
ATOM 4228 O O . PRO A 1 550 ? 8.054 -19.098 10.393 1.00 69.00 550 PRO A O 1
ATOM 4231 N N . ARG A 1 551 ? 9.298 -17.338 9.766 1.00 76.00 551 ARG A N 1
ATOM 4232 C CA . ARG A 1 551 ? 9.675 -16.930 11.128 1.00 76.00 551 ARG A CA 1
ATOM 4233 C C . ARG A 1 551 ? 8.491 -16.313 11.887 1.00 76.00 551 ARG A C 1
ATOM 4235 O O . ARG A 1 551 ? 7.472 -15.948 11.299 1.00 76.00 551 ARG A O 1
ATOM 4242 N N . GLN A 1 552 ? 8.635 -16.250 13.209 1.00 71.44 552 GLN A N 1
ATOM 4243 C CA . GLN A 1 552 ? 7.660 -15.703 14.156 1.00 71.44 552 GLN A CA 1
ATOM 4244 C C . GLN A 1 552 ? 8.358 -14.754 15.142 1.00 71.44 552 GLN A C 1
ATOM 4246 O O . GLN A 1 552 ? 8.210 -14.865 16.358 1.00 71.44 552 GLN A O 1
ATOM 4251 N N . ASP A 1 553 ? 9.159 -13.833 14.616 1.00 70.94 553 ASP A N 1
ATOM 4252 C CA . ASP A 1 553 ? 9.841 -12.823 15.414 1.00 70.94 553 ASP A CA 1
ATOM 4253 C C . ASP A 1 553 ? 8.842 -11.719 15.804 1.00 70.94 553 ASP A C 1
ATOM 4255 O O . ASP A 1 553 ? 8.183 -11.115 14.952 1.00 70.94 553 ASP A O 1
ATOM 4259 N N . ALA A 1 554 ? 8.709 -11.439 17.101 1.00 61.12 554 ALA A N 1
ATOM 4260 C CA . ALA A 1 554 ? 7.815 -10.391 17.585 1.00 61.12 554 ALA A CA 1
ATOM 4261 C C . ALA A 1 554 ? 8.237 -9.005 17.058 1.00 61.12 554 ALA A C 1
ATOM 4263 O O . ALA A 1 554 ? 9.412 -8.646 17.104 1.00 61.12 554 ALA A O 1
ATOM 4264 N N . GLY A 1 555 ? 7.277 -8.229 16.552 1.00 61.75 555 GLY A N 1
ATOM 4265 C CA . GLY A 1 555 ? 7.502 -6.917 15.940 1.00 61.75 555 GLY A CA 1
ATOM 4266 C C . GLY A 1 555 ? 7.891 -6.935 14.464 1.00 61.75 555 GLY A C 1
ATOM 4267 O O . GLY A 1 555 ? 7.868 -5.884 13.835 1.00 61.75 555 GLY A O 1
ATOM 4268 N N . ALA A 1 556 ? 8.232 -8.101 13.910 1.00 69.81 556 ALA A N 1
ATOM 4269 C CA . ALA A 1 556 ? 8.553 -8.260 12.493 1.00 69.81 556 ALA A CA 1
ATOM 4270 C C . ALA A 1 556 ? 7.587 -9.233 11.803 1.00 69.81 556 ALA A C 1
ATOM 4272 O O . ALA A 1 556 ? 7.061 -8.933 10.739 1.00 69.81 556 ALA A O 1
ATOM 4273 N N . ASP A 1 557 ? 7.304 -10.389 12.403 1.00 73.38 557 ASP A N 1
ATOM 4274 C CA . ASP A 1 557 ? 6.431 -11.422 11.827 1.00 73.38 557 ASP A CA 1
ATOM 4275 C C . ASP A 1 557 ? 5.059 -11.515 12.492 1.00 73.38 557 ASP A C 1
ATOM 4277 O O . ASP A 1 557 ? 4.119 -12.020 11.878 1.00 73.38 557 ASP A O 1
ATOM 4281 N N . LEU A 1 558 ? 4.952 -11.071 13.744 1.00 69.56 558 LEU A N 1
ATOM 4282 C CA . LEU A 1 558 ? 3.701 -10.927 14.479 1.00 69.56 558 LEU A CA 1
ATOM 4283 C C . LEU A 1 558 ? 3.776 -9.718 15.407 1.00 69.56 558 LEU A C 1
ATOM 4285 O O . LEU A 1 558 ? 4.855 -9.366 15.883 1.00 69.56 558 LEU A O 1
ATOM 4289 N N . LEU A 1 559 ? 2.639 -9.112 15.731 1.00 62.66 559 LEU A N 1
ATOM 4290 C CA . LEU A 1 559 ? 2.602 -8.128 16.804 1.00 62.66 559 LEU A CA 1
ATOM 4291 C C . LEU A 1 559 ? 2.916 -8.828 18.140 1.00 62.66 559 LEU A C 1
ATOM 4293 O O . LEU A 1 559 ? 2.331 -9.877 18.426 1.00 62.66 559 LEU A O 1
ATOM 4297 N N . PRO A 1 560 ? 3.784 -8.253 18.999 1.00 51.12 560 PRO A N 1
ATOM 4298 C CA . PRO A 1 560 ? 4.063 -8.800 20.335 1.00 51.12 560 PRO A CA 1
ATOM 4299 C C . PRO A 1 560 ? 2.803 -8.852 21.208 1.00 51.12 560 PRO A C 1
ATOM 4301 O O . PRO A 1 560 ? 2.760 -9.528 22.236 1.00 51.12 560 PRO A O 1
ATOM 4304 N N . ALA A 1 561 ? 1.771 -8.116 20.800 1.00 47.34 561 ALA A N 1
ATOM 4305 C CA . ALA A 1 561 ? 0.508 -7.998 21.474 1.00 47.34 561 ALA A CA 1
ATOM 4306 C C . ALA A 1 561 ? -0.603 -7.659 20.450 1.00 47.34 561 ALA A C 1
ATOM 4308 O O . ALA A 1 561 ? -0.469 -6.629 19.796 1.00 47.34 561 ALA A O 1
ATOM 4309 N N . PRO A 1 562 ? -1.708 -8.439 20.346 1.00 48.97 562 PRO A N 1
ATOM 4310 C CA . PRO A 1 562 ? -2.928 -8.074 19.627 1.00 48.97 562 PRO A CA 1
ATOM 4311 C C . PRO A 1 562 ? -3.239 -6.591 19.548 1.00 48.97 562 PRO A C 1
ATOM 4313 O O . PRO A 1 562 ? -3.578 -5.982 20.564 1.00 48.97 562 PRO A O 1
ATOM 4316 N N . ASN A 1 563 ? -3.124 -6.055 18.334 1.00 50.75 563 ASN A N 1
ATOM 4317 C CA . ASN A 1 563 ? -3.556 -4.705 17.975 1.00 50.75 563 ASN A CA 1
ATOM 4318 C C . ASN A 1 563 ? -2.846 -3.576 18.734 1.00 50.75 563 ASN A C 1
ATOM 4320 O O . ASN A 1 563 ? -3.278 -2.426 18.714 1.00 50.75 563 ASN A O 1
ATOM 4324 N N . LEU A 1 564 ? -1.720 -3.904 19.369 1.00 50.38 564 LEU A N 1
ATOM 4325 C CA . LEU A 1 564 ? -0.821 -2.964 20.010 1.00 50.38 564 LEU A CA 1
ATOM 4326 C C . LEU A 1 564 ? 0.435 -2.833 19.147 1.00 50.38 564 LEU A C 1
ATOM 4328 O O . LEU A 1 564 ? 1.183 -3.797 18.975 1.00 50.38 564 LEU A O 1
ATOM 4332 N N . TYR A 1 565 ? 0.684 -1.630 18.640 1.00 53.06 565 TYR A N 1
ATOM 4333 C CA . TYR A 1 565 ? 1.960 -1.260 18.053 1.00 53.06 565 TYR A CA 1
ATOM 4334 C C . TYR A 1 565 ? 2.998 -1.200 19.175 1.00 53.06 565 TYR A C 1
ATOM 4336 O O . TYR A 1 565 ? 2.813 -0.456 20.145 1.00 53.06 565 TYR A O 1
ATOM 4344 N N . PRO A 1 566 ? 4.090 -1.963 19.079 1.00 50.12 566 PRO A N 1
ATOM 4345 C CA . PRO A 1 566 ? 5.185 -1.830 20.017 1.00 50.12 566 PRO A CA 1
ATOM 4346 C C . PRO A 1 566 ? 5.923 -0.514 19.744 1.00 50.12 566 PRO A C 1
ATOM 4348 O O . PRO A 1 566 ? 6.590 -0.377 18.725 1.00 50.12 566 PRO A O 1
ATOM 4351 N N . HIS A 1 567 ? 5.780 0.480 20.629 1.00 44.69 567 HIS A N 1
ATOM 4352 C CA . HIS A 1 567 ? 6.471 1.762 20.474 1.00 44.69 567 HIS A CA 1
ATOM 4353 C C . HIS A 1 567 ? 7.994 1.551 20.398 1.00 44.69 567 HIS A C 1
ATOM 4355 O O . HIS A 1 567 ? 8.563 0.702 21.097 1.00 44.69 567 HIS A O 1
ATOM 4361 N N . LEU A 1 568 ? 8.651 2.327 19.534 1.00 43.50 568 LEU A N 1
ATOM 4362 C CA . LEU A 1 568 ? 10.071 2.176 19.209 1.00 43.50 568 LEU A CA 1
ATOM 4363 C C . LEU A 1 568 ? 10.946 2.355 20.465 1.00 43.50 568 LEU A C 1
ATOM 4365 O O . LEU A 1 568 ? 11.897 1.608 20.667 1.00 43.50 568 LEU A O 1
ATOM 4369 N N . GLU A 1 569 ? 10.552 3.256 21.373 1.00 40.72 569 GLU A N 1
ATOM 4370 C CA . GLU A 1 569 ? 11.258 3.506 22.642 1.00 40.72 569 GLU A CA 1
ATOM 4371 C C . GLU A 1 569 ? 11.062 2.410 23.705 1.00 40.72 569 GLU A C 1
ATOM 4373 O O . GLU A 1 569 ? 11.922 2.250 24.567 1.00 40.72 569 GLU A O 1
ATOM 4378 N N . THR A 1 570 ? 9.973 1.630 23.662 1.00 41.00 570 THR A N 1
ATOM 4379 C CA . THR A 1 570 ? 9.722 0.556 24.645 1.00 41.00 570 THR A CA 1
ATOM 4380 C C . THR A 1 570 ? 10.203 -0.815 24.180 1.00 41.00 570 THR A C 1
ATOM 4382 O O . THR A 1 570 ? 10.372 -1.712 25.003 1.00 41.00 570 THR A O 1
ATOM 4385 N N . THR A 1 571 ? 10.436 -1.001 22.879 1.00 40.81 571 THR A N 1
ATOM 4386 C CA . THR A 1 571 ? 10.754 -2.320 22.303 1.00 40.81 571 THR A CA 1
ATOM 4387 C C . THR A 1 571 ? 11.956 -2.345 21.358 1.00 40.81 571 THR A C 1
ATOM 4389 O O . THR A 1 571 ? 12.443 -3.428 21.041 1.00 40.81 571 THR A O 1
ATOM 4392 N N . GLY A 1 572 ? 12.451 -1.185 20.909 1.00 48.31 572 GLY A N 1
ATOM 4393 C CA . GLY A 1 572 ? 13.537 -1.082 19.928 1.00 48.31 572 GLY A CA 1
ATOM 4394 C C . GLY A 1 572 ? 13.148 -1.501 18.503 1.00 48.31 572 GLY A C 1
ATOM 4395 O O . GLY A 1 572 ? 14.031 -1.804 17.700 1.00 48.31 572 GLY A O 1
ATOM 4396 N N . LEU A 1 573 ? 11.850 -1.581 18.188 1.00 53.78 573 LEU A N 1
ATOM 4397 C CA . LEU A 1 573 ? 11.337 -2.116 16.922 1.00 53.78 573 LEU A CA 1
ATOM 4398 C C . LEU A 1 573 ? 11.044 -1.018 15.888 1.00 53.78 573 LEU A C 1
ATOM 4400 O O . LEU A 1 573 ? 10.307 -0.077 16.158 1.00 53.78 573 LEU A O 1
ATOM 4404 N N . ASP A 1 574 ? 11.610 -1.189 14.692 1.00 65.94 574 ASP A N 1
ATOM 4405 C CA . ASP A 1 574 ? 11.500 -0.294 13.533 1.00 65.94 574 ASP A CA 1
ATOM 4406 C C . ASP A 1 574 ? 10.084 -0.311 12.918 1.00 65.94 574 ASP A C 1
ATOM 4408 O O . ASP A 1 574 ? 9.515 -1.381 12.688 1.00 65.94 574 ASP A O 1
ATOM 4412 N N . MET A 1 575 ? 9.533 0.869 12.620 1.00 71.06 575 MET A N 1
ATOM 4413 C CA . MET A 1 575 ? 8.225 1.062 11.980 1.00 71.06 575 MET A CA 1
ATOM 4414 C C . MET A 1 575 ? 8.054 0.252 10.698 1.00 71.06 575 MET A C 1
ATOM 4416 O O . MET A 1 575 ? 7.013 -0.385 10.512 1.00 71.06 575 MET A O 1
ATOM 4420 N N . TYR A 1 576 ? 9.086 0.207 9.857 1.00 73.62 576 TYR A N 1
ATOM 4421 C CA . TYR A 1 576 ? 9.055 -0.572 8.629 1.00 73.62 576 TYR A CA 1
ATOM 4422 C C . TYR A 1 576 ? 8.917 -2.067 8.937 1.00 73.62 576 TYR A C 1
ATOM 4424 O O . TYR A 1 576 ? 8.123 -2.755 8.301 1.00 73.62 576 TYR A O 1
ATOM 4432 N N . LYS A 1 577 ? 9.603 -2.584 9.971 1.00 75.56 577 LYS A N 1
ATOM 4433 C CA . LYS A 1 577 ? 9.475 -3.996 10.386 1.00 75.56 577 LYS A CA 1
ATOM 4434 C C . LYS A 1 577 ? 8.067 -4.325 10.874 1.00 75.56 577 LYS A C 1
ATOM 4436 O O . LYS A 1 577 ? 7.562 -5.400 10.554 1.00 75.56 577 LYS A O 1
ATOM 4441 N N . VAL A 1 578 ? 7.424 -3.406 11.593 1.00 76.19 578 VAL A N 1
ATOM 4442 C CA . VAL A 1 578 ? 6.041 -3.595 12.052 1.00 76.19 578 VAL A CA 1
ATOM 4443 C C . VAL A 1 578 ? 5.066 -3.579 10.874 1.00 76.19 578 VAL A C 1
ATOM 4445 O O . VAL A 1 578 ? 4.158 -4.409 10.827 1.00 76.19 578 VAL A O 1
ATOM 4448 N N . GLY A 1 579 ? 5.282 -2.712 9.881 1.00 84.88 579 GLY A N 1
ATOM 4449 C CA . GLY A 1 579 ? 4.481 -2.697 8.655 1.00 84.88 579 GLY A CA 1
ATOM 4450 C C . GLY A 1 579 ? 4.521 -4.016 7.887 1.00 84.88 579 GLY A C 1
ATOM 4451 O O . GLY A 1 579 ? 3.503 -4.477 7.362 1.00 84.88 579 GLY A O 1
ATOM 4452 N N . MET A 1 580 ? 5.656 -4.716 7.927 1.00 86.88 580 MET A N 1
ATOM 4453 C CA . MET A 1 580 ? 5.776 -6.039 7.314 1.00 86.88 580 MET A CA 1
ATOM 4454 C C . MET A 1 580 ? 4.860 -7.097 7.932 1.00 86.88 580 MET A C 1
ATOM 4456 O O . MET A 1 580 ? 4.508 -8.052 7.239 1.00 86.88 580 MET A O 1
ATOM 4460 N N . VAL A 1 581 ? 4.428 -6.945 9.189 1.00 86.25 581 VAL A N 1
ATOM 4461 C CA . VAL A 1 581 ? 3.416 -7.838 9.780 1.00 86.25 581 VAL A CA 1
ATOM 4462 C C . VAL A 1 581 ? 2.127 -7.770 8.959 1.00 86.25 581 VAL A C 1
ATOM 4464 O O . VAL A 1 581 ? 1.561 -8.810 8.620 1.00 86.25 581 VAL A O 1
ATOM 4467 N N . TRP A 1 582 ? 1.698 -6.563 8.575 1.00 89.38 582 TRP A N 1
ATOM 4468 C CA . TRP A 1 582 ? 0.515 -6.373 7.734 1.00 89.38 582 TRP A CA 1
ATOM 4469 C C . TRP A 1 582 ? 0.735 -6.884 6.310 1.00 89.38 582 TRP A C 1
ATOM 4471 O O . TRP A 1 582 ? -0.091 -7.630 5.782 1.00 89.38 582 TRP A O 1
ATOM 4481 N N . ALA A 1 583 ? 1.885 -6.566 5.709 1.00 92.06 583 ALA A N 1
ATOM 4482 C CA . ALA A 1 583 ? 2.212 -7.038 4.365 1.00 92.06 583 ALA A CA 1
ATOM 4483 C C . ALA A 1 583 ? 2.178 -8.577 4.272 1.00 92.06 583 ALA A C 1
ATOM 4485 O O . ALA A 1 583 ? 1.697 -9.145 3.290 1.00 92.06 583 ALA A O 1
ATOM 4486 N N . ARG A 1 584 ? 2.641 -9.264 5.325 1.00 89.56 584 ARG A N 1
ATOM 4487 C CA . ARG A 1 584 ? 2.619 -10.730 5.449 1.00 89.56 584 ARG A CA 1
ATOM 4488 C C . ARG A 1 584 ? 1.217 -11.293 5.629 1.00 89.56 584 ARG A C 1
ATOM 4490 O O . ARG A 1 584 ? 0.938 -12.339 5.058 1.00 89.56 584 ARG A O 1
ATOM 4497 N N . VAL A 1 585 ? 0.327 -10.613 6.355 1.00 87.81 585 VAL A N 1
ATOM 4498 C CA . VAL A 1 585 ? -1.096 -11.000 6.424 1.00 87.81 585 VAL A CA 1
ATOM 4499 C C . VAL A 1 585 ? -1.704 -11.026 5.028 1.00 87.81 585 VAL A C 1
ATOM 4501 O O . VAL A 1 585 ? -2.283 -12.035 4.625 1.00 87.81 585 VAL A O 1
ATOM 4504 N N . LEU A 1 586 ? -1.550 -9.935 4.277 1.00 92.00 586 LEU A N 1
ATOM 4505 C CA . LEU A 1 586 ? -2.085 -9.837 2.921 1.00 92.00 586 LEU A CA 1
ATOM 4506 C C . LEU A 1 586 ? -1.414 -10.852 1.983 1.00 92.00 586 LEU A C 1
ATOM 4508 O O . LEU A 1 586 ? -2.066 -11.437 1.120 1.00 92.00 586 LEU A O 1
ATOM 4512 N N . TRP A 1 587 ? -0.127 -11.142 2.183 1.00 91.31 587 TRP A N 1
ATOM 4513 C CA . TRP A 1 587 ? 0.572 -12.185 1.435 1.00 91.31 587 TRP A CA 1
ATOM 4514 C C . TRP A 1 587 ? 0.058 -13.596 1.741 1.00 91.31 587 TRP A C 1
ATOM 4516 O O . TRP A 1 587 ? -0.184 -14.376 0.819 1.00 91.31 587 TRP A O 1
ATOM 4526 N N . ASP A 1 588 ? -0.160 -13.923 3.014 1.00 85.31 588 ASP A N 1
ATOM 4527 C CA . ASP A 1 588 ? -0.733 -15.202 3.431 1.00 85.31 588 ASP A CA 1
ATOM 4528 C C . ASP A 1 588 ? -2.152 -15.362 2.845 1.00 85.31 588 ASP A C 1
ATOM 4530 O O . ASP A 1 588 ? -2.489 -16.416 2.301 1.00 85.31 588 ASP A O 1
ATOM 4534 N N . LEU A 1 589 ? -2.958 -14.291 2.851 1.00 83.75 589 LEU A N 1
ATOM 4535 C CA . LEU A 1 589 ? -4.259 -14.258 2.174 1.00 83.75 589 LEU A CA 1
ATOM 4536 C C . LEU A 1 589 ? -4.124 -14.478 0.669 1.00 83.75 589 LEU A C 1
ATOM 4538 O O . LEU A 1 589 ? -4.871 -15.272 0.104 1.00 83.75 589 LEU A O 1
ATOM 4542 N N . ARG A 1 590 ? -3.161 -13.826 0.013 1.00 88.25 590 ARG A N 1
ATOM 4543 C CA . ARG A 1 590 ? -2.889 -13.985 -1.424 1.00 88.25 590 ARG A CA 1
ATOM 4544 C C . ARG A 1 590 ? -2.547 -15.424 -1.785 1.00 88.25 590 ARG A C 1
ATOM 4546 O O . ARG A 1 590 ? -2.985 -15.902 -2.827 1.00 88.25 590 ARG A O 1
ATOM 4553 N N . VAL A 1 591 ? -1.774 -16.117 -0.949 1.00 83.88 591 VAL A N 1
ATOM 4554 C CA . VAL A 1 591 ? -1.440 -17.536 -1.154 1.00 83.88 591 VAL A CA 1
ATOM 4555 C C . VAL A 1 591 ? -2.694 -18.415 -1.094 1.00 83.88 591 VAL A C 1
ATOM 4557 O O . VAL A 1 591 ? -2.783 -19.394 -1.830 1.00 83.88 591 VAL A O 1
ATOM 4560 N N . ILE A 1 592 ? -3.666 -18.061 -0.251 1.00 77.00 592 ILE A N 1
ATOM 4561 C CA . ILE A 1 592 ? -4.902 -18.832 -0.052 1.00 77.00 592 ILE A CA 1
ATOM 4562 C C . ILE A 1 592 ? -5.962 -18.508 -1.115 1.00 77.00 592 ILE A C 1
ATOM 4564 O O . ILE A 1 592 ? -6.598 -19.413 -1.649 1.00 77.00 592 ILE A O 1
ATOM 4568 N N . LEU A 1 593 ? -6.174 -17.223 -1.399 1.00 76.69 593 LEU A N 1
ATOM 4569 C CA . LEU A 1 593 ? -7.306 -16.713 -2.181 1.00 76.69 593 LEU A CA 1
ATOM 4570 C C . LEU A 1 593 ? -6.937 -16.342 -3.624 1.00 76.69 593 LEU A C 1
ATOM 4572 O O . LEU A 1 593 ? -7.821 -16.229 -4.471 1.00 76.69 593 LEU A O 1
ATOM 4576 N N . GLY A 1 594 ? -5.647 -16.173 -3.915 1.00 83.44 594 GLY A N 1
ATOM 4577 C CA . GLY A 1 594 ? -5.142 -15.685 -5.197 1.00 83.44 594 GLY A CA 1
ATOM 4578 C C . GLY A 1 594 ? -4.863 -14.178 -5.204 1.00 83.44 594 GLY A C 1
ATOM 4579 O O . GLY A 1 594 ? -5.393 -13.416 -4.399 1.00 83.44 594 GLY A O 1
ATOM 4580 N N . ALA A 1 595 ? -4.000 -13.750 -6.130 1.00 86.19 595 ALA A N 1
ATOM 4581 C CA . ALA A 1 595 ? -3.502 -12.374 -6.202 1.00 86.19 595 ALA A CA 1
ATOM 4582 C C . ALA A 1 595 ? -4.589 -11.350 -6.536 1.00 86.19 595 ALA A C 1
ATOM 4584 O O . ALA A 1 595 ? -4.734 -10.379 -5.808 1.00 86.19 595 ALA A O 1
ATOM 4585 N N . ASP A 1 596 ? -5.383 -11.582 -7.584 1.00 85.88 596 ASP A N 1
ATOM 4586 C CA . ASP A 1 596 ? -6.363 -10.591 -8.052 1.00 85.88 596 ASP A CA 1
ATOM 4587 C C . ASP A 1 596 ? -7.404 -10.248 -6.984 1.00 85.88 596 ASP A C 1
ATOM 4589 O O . ASP A 1 596 ? -7.728 -9.082 -6.776 1.00 85.88 596 ASP A O 1
ATOM 4593 N N . LEU A 1 597 ? -7.894 -11.265 -6.268 1.00 86.12 597 LEU A N 1
ATOM 4594 C CA . LEU A 1 597 ? -8.887 -11.057 -5.225 1.00 86.12 597 LEU A CA 1
ATOM 4595 C C . LEU A 1 597 ? -8.305 -10.281 -4.042 1.00 86.12 597 LEU A C 1
ATOM 4597 O O . LEU A 1 597 ? -8.950 -9.364 -3.547 1.00 86.12 597 LEU A O 1
ATOM 4601 N N . VAL A 1 598 ? -7.097 -10.620 -3.589 1.00 89.50 598 VAL A N 1
ATOM 4602 C CA . VAL A 1 598 ? -6.519 -9.976 -2.400 1.00 89.50 598 VAL A CA 1
ATOM 4603 C C . VAL A 1 598 ? -5.968 -8.589 -2.706 1.00 89.50 598 VAL A C 1
ATOM 4605 O O . VAL A 1 598 ? -6.113 -7.709 -1.865 1.00 89.50 598 VAL A O 1
ATOM 4608 N N . ASP A 1 599 ? -5.451 -8.346 -3.913 1.00 92.94 599 ASP A N 1
ATOM 4609 C CA . ASP A 1 599 ? -5.105 -6.996 -4.374 1.00 92.94 599 ASP A CA 1
ATOM 4610 C C . ASP A 1 599 ? -6.344 -6.083 -4.312 1.00 92.94 599 ASP A C 1
ATOM 4612 O O . ASP A 1 599 ? -6.277 -4.969 -3.791 1.00 92.94 599 ASP A O 1
ATOM 4616 N N . ARG A 1 600 ? -7.504 -6.583 -4.767 1.00 89.44 600 ARG A N 1
ATOM 4617 C CA . ARG A 1 600 ? -8.777 -5.856 -4.687 1.00 89.44 600 ARG A CA 1
ATOM 4618 C C . ARG A 1 600 ? -9.250 -5.655 -3.250 1.00 89.44 600 ARG A C 1
ATOM 4620 O O . ARG A 1 600 ? -9.591 -4.536 -2.884 1.00 89.44 600 ARG A O 1
ATOM 4627 N N . LEU A 1 601 ? -9.225 -6.708 -2.430 1.00 87.94 601 LEU A N 1
ATOM 4628 C CA . LEU A 1 601 ? -9.585 -6.617 -1.012 1.00 87.94 601 LEU A CA 1
ATOM 4629 C C . LEU A 1 601 ? -8.704 -5.615 -0.271 1.00 87.94 601 LEU A C 1
ATOM 4631 O O . LEU A 1 601 ? -9.219 -4.863 0.542 1.00 87.94 601 LEU A O 1
ATOM 4635 N N . ALA A 1 602 ? -7.400 -5.583 -0.550 1.00 92.06 602 ALA A N 1
ATOM 4636 C CA . ALA A 1 602 ? -6.477 -4.645 0.072 1.00 92.06 602 ALA A CA 1
ATOM 4637 C C . ALA A 1 602 ? -6.820 -3.192 -0.293 1.00 92.06 602 ALA A C 1
ATOM 4639 O O . ALA A 1 602 ? -6.860 -2.341 0.592 1.00 92.06 602 ALA A O 1
ATOM 4640 N N . LEU A 1 603 ? -7.114 -2.912 -1.567 1.00 90.56 603 LEU A N 1
ATOM 4641 C CA . LEU A 1 603 ? -7.508 -1.573 -2.022 1.00 90.56 603 LEU A CA 1
ATOM 4642 C C . LEU A 1 603 ? -8.879 -1.142 -1.477 1.00 90.56 603 LEU A C 1
ATOM 4644 O O . LEU A 1 603 ? -9.028 -0.003 -1.038 1.00 90.56 603 LEU A O 1
ATOM 4648 N N . ASP A 1 604 ? -9.860 -2.045 -1.441 1.00 82.75 604 ASP A N 1
ATOM 4649 C CA . ASP A 1 604 ? -11.182 -1.757 -0.874 1.00 82.75 604 ASP A CA 1
ATOM 4650 C C . ASP A 1 604 ? -11.101 -1.555 0.648 1.00 82.75 604 ASP A C 1
ATOM 4652 O O . ASP A 1 604 ? -11.648 -0.582 1.173 1.00 82.75 604 ASP A O 1
ATOM 4656 N N . ALA A 1 605 ? -10.354 -2.412 1.353 1.00 81.69 605 ALA A N 1
ATOM 4657 C CA . ALA A 1 605 ? -10.103 -2.309 2.791 1.00 81.69 605 ALA A CA 1
ATOM 4658 C C . ALA A 1 605 ? -9.372 -1.017 3.161 1.00 81.69 605 ALA A C 1
ATOM 4660 O O . ALA A 1 605 ? -9.616 -0.450 4.226 1.00 81.69 605 ALA A O 1
ATOM 4661 N N . TYR A 1 606 ? -8.516 -0.505 2.274 1.00 83.19 606 TYR A N 1
ATOM 4662 C CA . TYR A 1 606 ? -7.812 0.756 2.485 1.00 83.19 606 TYR A CA 1
ATOM 4663 C C . TYR A 1 606 ? -8.775 1.941 2.694 1.00 83.19 606 TYR A C 1
ATOM 4665 O O . TYR A 1 606 ? -8.458 2.894 3.412 1.00 83.19 606 TYR A O 1
ATOM 4673 N N . ASN A 1 607 ? -10.005 1.868 2.167 1.00 72.06 607 ASN A N 1
ATOM 4674 C CA . ASN A 1 607 ? -11.031 2.881 2.422 1.00 72.06 607 ASN A CA 1
ATOM 4675 C C . ASN A 1 607 ? -11.449 2.976 3.894 1.00 72.06 607 ASN A C 1
ATOM 4677 O O . ASN A 1 607 ? -11.855 4.059 4.314 1.00 72.06 607 ASN A O 1
ATOM 4681 N N . HIS A 1 608 ? -11.268 1.913 4.676 1.00 65.31 608 HIS A N 1
ATOM 4682 C CA . HIS A 1 608 ? -11.596 1.865 6.102 1.00 65.31 608 HIS A CA 1
ATOM 4683 C C . HIS A 1 608 ? -10.521 2.502 6.988 1.00 65.31 608 HIS A C 1
ATOM 4685 O O . HIS A 1 608 ? -10.750 2.728 8.172 1.00 65.31 608 HIS A O 1
ATOM 4691 N N . LEU A 1 609 ? -9.343 2.819 6.442 1.00 70.56 609 LEU A N 1
ATOM 4692 C CA . LEU A 1 609 ? -8.316 3.521 7.203 1.00 70.56 609 LEU A CA 1
ATOM 4693 C C . LEU A 1 609 ? -8.658 5.011 7.270 1.00 70.56 609 LEU A C 1
ATOM 4695 O O . LEU A 1 609 ? -8.769 5.684 6.239 1.00 70.56 609 LEU A O 1
ATOM 4699 N N . HIS A 1 610 ? -8.816 5.515 8.494 1.00 60.03 610 HIS A N 1
ATOM 4700 C CA . HIS A 1 610 ? -9.195 6.897 8.773 1.00 60.03 610 HIS A CA 1
ATOM 4701 C C . HIS A 1 610 ? -8.150 7.590 9.644 1.00 60.03 610 HIS A C 1
ATOM 4703 O O . HIS A 1 610 ? -8.124 7.430 10.869 1.00 60.03 610 HIS A O 1
ATOM 4709 N N . GLY A 1 611 ? -7.311 8.405 9.005 1.00 59.34 611 GLY A N 1
ATOM 4710 C CA . GLY A 1 611 ? -6.397 9.323 9.679 1.00 59.34 611 GLY A CA 1
ATOM 4711 C C . GLY A 1 611 ? -5.631 8.680 10.832 1.00 59.34 611 GLY A C 1
ATOM 4712 O O . GLY A 1 611 ? -5.134 7.560 10.761 1.00 59.34 611 GLY A O 1
ATOM 4713 N N . TRP A 1 612 ? -5.656 9.402 11.945 1.00 49.53 612 TRP A N 1
ATOM 4714 C CA . TRP A 1 612 ? -4.908 9.178 13.174 1.00 49.53 612 TRP A CA 1
ATOM 4715 C C . TRP A 1 612 ? -5.374 7.947 13.966 1.00 49.53 612 TRP A C 1
ATOM 4717 O O . TRP A 1 612 ? -4.825 7.632 15.016 1.00 49.53 612 TRP A O 1
ATOM 4727 N N . THR A 1 613 ? -6.425 7.276 13.494 1.00 51.84 613 THR A N 1
ATOM 4728 C CA . THR A 1 613 ? -7.133 6.209 14.216 1.00 51.84 613 THR A CA 1
ATOM 4729 C C . THR A 1 613 ? -6.962 4.846 13.555 1.00 51.84 613 THR A C 1
ATOM 4731 O O . THR A 1 613 ? -7.380 3.831 14.115 1.00 51.84 613 THR A O 1
ATOM 4734 N N . ALA A 1 614 ? -6.306 4.814 12.389 1.00 63.88 614 ALA A N 1
ATOM 4735 C CA . ALA A 1 614 ? -5.974 3.581 11.702 1.00 63.88 614 ALA A CA 1
ATOM 4736 C C . ALA A 1 614 ? -5.059 2.705 12.569 1.00 63.88 614 ALA A C 1
ATOM 4738 O O . ALA A 1 614 ? -4.016 3.126 13.070 1.00 63.88 614 ALA A O 1
ATOM 4739 N N . ASN A 1 615 ? -5.485 1.460 12.745 1.00 68.00 615 ASN A N 1
ATOM 4740 C CA . ASN A 1 615 ? -4.779 0.429 13.486 1.00 68.00 615 ASN A CA 1
ATOM 4741 C C . ASN A 1 615 ? -5.014 -0.930 12.802 1.00 68.00 615 ASN A C 1
ATOM 4743 O O . ASN A 1 615 ? -5.798 -1.038 11.855 1.00 68.00 615 ASN A O 1
ATOM 4747 N N . PHE A 1 616 ? -4.303 -1.962 13.252 1.00 73.69 616 PHE A N 1
ATOM 4748 C CA . PHE A 1 616 ? -4.365 -3.286 12.632 1.00 73.69 616 PHE A CA 1
ATOM 4749 C C . PHE A 1 616 ? -5.744 -3.963 12.756 1.00 73.69 616 PHE A C 1
ATOM 4751 O O . PHE A 1 616 ? -6.066 -4.783 11.900 1.00 73.69 616 PHE A O 1
ATOM 4758 N N . GLU A 1 617 ? -6.564 -3.613 13.759 1.00 70.88 617 GLU A N 1
ATOM 4759 C CA . GLU A 1 617 ? -7.966 -4.071 13.843 1.00 70.88 617 GLU A CA 1
ATOM 4760 C C . GLU A 1 617 ? -8.755 -3.478 12.697 1.00 70.88 617 GLU A C 1
ATOM 4762 O O . GLU A 1 617 ? -9.307 -4.215 11.897 1.00 70.88 617 GLU A O 1
ATOM 4767 N N . LEU A 1 618 ? -8.743 -2.150 12.576 1.00 68.44 618 LEU A N 1
ATOM 4768 C CA . LEU A 1 618 ? -9.515 -1.435 11.567 1.00 68.44 618 LEU A CA 1
ATOM 4769 C C . LEU A 1 618 ? -9.116 -1.856 10.148 1.00 68.44 618 LEU A C 1
ATOM 4771 O O . LEU A 1 618 ? -9.971 -2.022 9.283 1.00 68.44 618 LEU A O 1
ATOM 4775 N N . ALA A 1 619 ? -7.820 -2.091 9.919 1.00 77.94 619 ALA A N 1
ATOM 4776 C CA . ALA A 1 619 ? -7.329 -2.642 8.661 1.00 77.94 619 ALA A CA 1
ATOM 4777 C C . ALA A 1 619 ? -7.891 -4.049 8.393 1.00 77.94 619 ALA A C 1
ATOM 4779 O O . ALA A 1 619 ? -8.305 -4.351 7.275 1.00 77.94 619 ALA A O 1
ATOM 4780 N N . ALA A 1 620 ? -7.932 -4.906 9.413 1.00 76.50 620 ALA A N 1
ATOM 4781 C CA . ALA A 1 620 ? -8.458 -6.259 9.304 1.00 76.50 620 ALA A CA 1
ATOM 4782 C C . ALA A 1 620 ? -9.985 -6.311 9.161 1.00 76.50 620 ALA A C 1
ATOM 4784 O O . ALA A 1 620 ? -10.475 -7.084 8.340 1.00 76.50 620 ALA A O 1
ATOM 4785 N N . GLU A 1 621 ? -10.729 -5.467 9.876 1.00 70.31 621 GLU A N 1
ATOM 4786 C CA . GLU A 1 621 ? -12.174 -5.295 9.680 1.00 70.31 621 GLU A CA 1
ATOM 4787 C C . GLU A 1 621 ? -12.471 -4.796 8.266 1.00 70.31 621 GLU A C 1
ATOM 4789 O O . GLU A 1 621 ? -13.353 -5.335 7.605 1.00 70.31 621 GLU A O 1
ATOM 4794 N N . GLY A 1 622 ? -11.675 -3.855 7.746 1.00 73.88 622 GLY A N 1
ATOM 4795 C CA . GLY A 1 622 ? -11.793 -3.398 6.361 1.00 73.88 622 GLY A CA 1
ATOM 4796 C C . GLY A 1 622 ? -11.646 -4.533 5.345 1.00 73.88 622 GLY A C 1
ATOM 4797 O O . GLY A 1 622 ? -12.392 -4.584 4.370 1.00 73.88 622 GLY A O 1
ATOM 4798 N N . VAL A 1 623 ? -10.734 -5.484 5.579 1.00 80.06 623 VAL A N 1
ATOM 4799 C CA . VAL A 1 623 ? -10.579 -6.673 4.719 1.00 80.06 623 VAL A CA 1
ATOM 4800 C C . VAL A 1 623 ? -11.792 -7.600 4.818 1.00 80.06 623 VAL A C 1
ATOM 4802 O O . VAL A 1 623 ? -12.238 -8.126 3.796 1.00 80.06 623 VAL A O 1
ATOM 4805 N N . LEU A 1 624 ? -12.336 -7.808 6.020 1.00 71.25 624 LEU A N 1
ATOM 4806 C CA . LEU A 1 624 ? -13.527 -8.639 6.223 1.00 71.25 624 LEU A CA 1
ATOM 4807 C C . LEU A 1 624 ? -14.772 -8.009 5.581 1.00 71.25 624 LEU A C 1
ATOM 4809 O O . LEU A 1 624 ? -15.513 -8.703 4.887 1.00 71.25 624 LEU A O 1
ATOM 4813 N N . ASP A 1 625 ? -14.967 -6.701 5.737 1.00 65.19 625 ASP A N 1
ATOM 4814 C CA . ASP A 1 625 ? -16.082 -5.970 5.129 1.00 65.19 625 ASP A CA 1
ATOM 4815 C C . ASP A 1 625 ? -15.965 -5.913 3.597 1.00 65.19 625 ASP A C 1
ATOM 4817 O O . ASP A 1 625 ? -16.935 -6.183 2.884 1.00 65.19 625 ASP A O 1
ATOM 4821 N N . ALA A 1 626 ? -14.765 -5.661 3.060 1.00 74.25 626 ALA A N 1
ATOM 4822 C CA . ALA A 1 626 ? -14.510 -5.746 1.621 1.00 74.25 626 ALA A CA 1
ATOM 4823 C C . ALA A 1 626 ? -14.822 -7.151 1.075 1.00 74.25 626 ALA A C 1
ATOM 4825 O O . ALA A 1 626 ? -15.453 -7.295 0.026 1.00 74.25 626 ALA A O 1
ATOM 4826 N N . ALA A 1 627 ? -14.452 -8.200 1.812 1.00 71.56 627 ALA A N 1
ATOM 4827 C CA . ALA A 1 627 ? -14.762 -9.579 1.448 1.00 71.56 627 ALA A CA 1
ATOM 4828 C C . ALA A 1 627 ? -16.267 -9.855 1.449 1.00 71.56 627 ALA A C 1
ATOM 4830 O O . ALA A 1 627 ? -16.768 -10.459 0.497 1.00 71.56 627 ALA A O 1
ATOM 4831 N N . ALA A 1 628 ? -16.998 -9.362 2.451 1.00 63.62 628 ALA A N 1
ATOM 4832 C CA . ALA A 1 628 ? -18.452 -9.471 2.507 1.00 63.62 628 ALA A CA 1
ATOM 4833 C C . ALA A 1 628 ? -19.119 -8.761 1.316 1.00 63.62 628 ALA A C 1
ATOM 4835 O O . ALA A 1 628 ? -19.958 -9.356 0.633 1.00 63.62 628 ALA A O 1
ATOM 4836 N N . LYS A 1 629 ? -18.693 -7.531 0.995 1.00 65.06 629 LYS A N 1
ATOM 4837 C CA . LYS A 1 629 ? -19.185 -6.755 -0.161 1.00 65.06 629 LYS A CA 1
ATOM 4838 C C . LYS A 1 629 ? -18.938 -7.455 -1.496 1.00 65.06 629 LYS A C 1
ATOM 4840 O O . LYS A 1 629 ? -19.783 -7.390 -2.388 1.00 65.06 629 LYS A O 1
ATOM 4845 N N . LEU A 1 630 ? -17.802 -8.136 -1.634 1.00 67.56 630 LEU A N 1
ATOM 4846 C CA . LEU A 1 630 ? -17.438 -8.893 -2.836 1.00 67.56 630 LEU A CA 1
ATOM 4847 C C . LEU A 1 630 ? -18.021 -10.317 -2.870 1.00 67.56 630 LEU A C 1
ATOM 4849 O O . LEU A 1 630 ? -17.810 -11.034 -3.847 1.00 67.56 630 LEU A O 1
ATOM 4853 N N . GLY A 1 631 ? -18.766 -10.736 -1.840 1.00 64.62 631 GLY A N 1
ATOM 4854 C CA . GLY A 1 631 ? -19.370 -12.069 -1.763 1.00 64.62 631 GLY A CA 1
ATOM 4855 C C . GLY A 1 631 ? -18.360 -13.199 -1.532 1.00 64.62 631 GLY A C 1
ATOM 4856 O O . GLY A 1 631 ? -18.600 -14.337 -1.936 1.00 64.62 631 GLY A O 1
ATOM 4857 N N . VAL A 1 632 ? -17.219 -12.905 -0.906 1.00 65.25 632 VAL A N 1
ATOM 4858 C CA . VAL A 1 632 ? -16.180 -13.888 -0.568 1.00 65.25 632 VAL A CA 1
ATOM 4859 C C . VAL A 1 632 ? -16.556 -14.591 0.740 1.00 65.25 632 VAL A C 1
ATOM 4861 O O . VAL A 1 632 ? -16.194 -14.168 1.837 1.00 65.25 632 VAL A O 1
ATOM 4864 N N . PHE A 1 633 ? -17.300 -15.690 0.634 1.00 51.09 633 PHE A N 1
ATOM 4865 C CA . PHE A 1 633 ? -17.759 -16.455 1.796 1.00 51.09 633 PHE A CA 1
ATOM 4866 C C . PHE A 1 633 ? -16.632 -17.293 2.432 1.00 51.09 633 PHE A C 1
ATOM 4868 O O . PHE A 1 633 ? -15.842 -17.932 1.739 1.00 51.09 633 PHE A O 1
ATOM 4875 N N . GLY A 1 634 ? -16.580 -17.328 3.770 1.00 50.00 634 GLY A N 1
ATOM 4876 C CA . GLY A 1 634 ? -15.631 -18.144 4.547 1.00 50.00 634 GLY A CA 1
ATOM 4877 C C . GLY A 1 634 ? -14.385 -17.404 5.049 1.00 50.00 634 GLY A C 1
ATOM 4878 O O . GLY A 1 634 ? -13.704 -17.911 5.945 1.00 50.00 634 GLY A O 1
ATOM 4879 N N . LEU A 1 635 ? -14.112 -16.183 4.568 1.00 59.47 635 LEU A N 1
ATOM 4880 C CA . LEU A 1 635 ? -13.019 -15.369 5.114 1.00 59.47 635 LEU A CA 1
ATOM 4881 C C . LEU A 1 635 ? -13.291 -14.933 6.562 1.00 59.47 635 LEU A C 1
ATOM 4883 O O . LEU A 1 635 ? -12.367 -14.895 7.361 1.00 59.47 635 LEU A O 1
ATOM 4887 N N . GLU A 1 636 ? -14.551 -14.735 6.946 1.00 50.34 636 GLU A N 1
ATOM 4888 C CA . GLU A 1 636 ? -14.952 -14.493 8.342 1.00 50.34 636 GLU A CA 1
ATOM 4889 C C . GLU A 1 636 ? -14.599 -15.655 9.290 1.00 50.34 636 GLU A C 1
ATOM 4891 O O . GLU A 1 636 ? -14.471 -15.461 10.494 1.00 50.34 636 GLU A O 1
ATOM 4896 N N . GLN A 1 637 ? -14.412 -16.870 8.762 1.00 47.97 637 GLN A N 1
ATOM 4897 C CA . GLN A 1 637 ? -14.105 -18.069 9.552 1.00 47.97 637 GLN A CA 1
ATOM 4898 C C . GLN A 1 637 ? -12.596 -18.353 9.596 1.00 47.97 637 GLN A C 1
ATOM 4900 O O . GLN A 1 637 ? -12.063 -18.752 10.631 1.00 47.97 637 GLN A O 1
ATOM 4905 N N . VAL A 1 638 ? -11.891 -18.136 8.479 1.00 47.16 638 VAL A N 1
ATOM 4906 C CA . VAL A 1 638 ? -10.450 -18.431 8.348 1.00 47.16 638 VAL A CA 1
ATOM 4907 C C . VAL A 1 638 ? -9.585 -17.203 8.646 1.00 47.16 638 VAL A C 1
ATOM 4909 O O . VAL A 1 638 ? -8.530 -17.331 9.273 1.00 47.16 638 VAL A O 1
ATOM 4912 N N . GLY A 1 639 ? -10.048 -16.015 8.260 1.00 57.09 639 GLY A N 1
ATOM 4913 C CA . GLY A 1 639 ? -9.375 -14.725 8.414 1.00 57.09 639 GLY A CA 1
ATOM 4914 C C . GLY A 1 639 ? -8.988 -14.415 9.858 1.00 57.09 639 GLY A C 1
ATOM 4915 O O . GLY A 1 639 ? -7.802 -14.198 10.102 1.00 57.09 639 GLY A O 1
ATOM 4916 N N . PRO A 1 640 ? -9.899 -14.505 10.847 1.00 52.78 640 PRO A N 1
ATOM 4917 C CA . PRO A 1 640 ? -9.551 -14.275 12.250 1.00 52.78 640 PRO A CA 1
ATOM 4918 C C . PRO A 1 640 ? -8.461 -15.218 12.772 1.00 52.78 640 PRO A C 1
ATOM 4920 O O . PRO A 1 640 ? -7.583 -14.798 13.521 1.00 52.78 640 PRO A O 1
ATOM 4923 N N . SER A 1 641 ? -8.453 -16.483 12.337 1.00 54.19 641 SER A N 1
ATOM 4924 C CA . SER A 1 641 ? -7.421 -17.452 12.735 1.00 54.19 641 SER A CA 1
ATOM 4925 C C . SER A 1 641 ? -6.057 -17.184 12.085 1.00 54.19 641 SER A C 1
ATOM 4927 O O . SER A 1 641 ? -5.025 -17.508 12.669 1.00 54.19 641 SER A O 1
ATOM 4929 N N . LEU A 1 642 ? -6.041 -16.590 10.889 1.00 65.19 642 LEU A N 1
ATOM 4930 C CA . LEU A 1 642 ? -4.837 -16.188 10.163 1.00 65.19 642 LEU A CA 1
ATOM 4931 C C . LEU A 1 642 ? -4.241 -14.905 10.754 1.00 65.19 642 LEU A C 1
ATOM 4933 O O . LEU A 1 642 ? -3.055 -14.861 11.072 1.00 65.19 642 LEU A O 1
ATOM 4937 N N . LEU A 1 643 ? -5.091 -13.904 10.978 1.00 68.31 643 LEU A N 1
ATOM 4938 C CA . LEU A 1 643 ? -4.757 -12.644 11.638 1.00 68.31 643 LEU A CA 1
ATOM 4939 C C . LEU A 1 643 ? -4.213 -12.899 13.050 1.00 68.31 643 LEU A C 1
ATOM 4941 O O . LEU A 1 643 ? -3.164 -12.366 13.416 1.00 68.31 643 LEU A O 1
ATOM 4945 N N . ALA A 1 644 ? -4.839 -13.807 13.807 1.00 59.38 644 ALA A N 1
ATOM 4946 C CA . ALA A 1 644 ? -4.405 -14.147 15.160 1.00 59.38 644 ALA A CA 1
ATOM 4947 C C . ALA A 1 644 ? -2.987 -14.743 15.207 1.00 59.38 644 ALA A C 1
ATOM 4949 O O . ALA A 1 644 ? -2.246 -14.460 16.148 1.00 59.38 644 ALA A O 1
ATOM 4950 N N . ARG A 1 645 ? -2.558 -15.505 14.186 1.00 64.94 645 ARG A N 1
ATOM 4951 C CA . ARG A 1 645 ? -1.165 -16.007 14.089 1.00 64.94 645 ARG A CA 1
ATOM 4952 C C . ARG A 1 645 ? -0.145 -14.879 13.960 1.00 64.94 645 ARG A C 1
ATOM 4954 O O . ARG A 1 645 ? 1.015 -15.067 14.312 1.00 64.94 645 ARG A O 1
ATOM 4961 N N . ARG A 1 646 ? -0.577 -13.727 13.452 1.00 73.00 646 ARG A N 1
ATOM 4962 C CA . ARG A 1 646 ? 0.225 -12.512 13.277 1.00 73.00 646 ARG A CA 1
ATOM 4963 C C . ARG A 1 646 ? 0.014 -11.519 14.422 1.00 73.00 646 ARG A C 1
ATOM 4965 O O . ARG A 1 646 ? 0.486 -10.390 14.350 1.00 73.00 646 ARG A O 1
ATOM 4972 N N . GLY A 1 647 ? -0.663 -11.931 15.497 1.00 58.41 647 GLY A N 1
ATOM 4973 C CA . GLY A 1 647 ? -0.964 -11.058 16.625 1.00 58.41 647 GLY A CA 1
ATOM 4974 C C . GLY A 1 647 ? -1.920 -9.930 16.244 1.00 58.41 647 GLY A C 1
ATOM 4975 O O . GLY A 1 647 ? -1.816 -8.854 16.808 1.00 58.41 647 GLY A O 1
ATOM 4976 N N . ILE A 1 648 ? -2.823 -10.140 15.287 1.00 67.88 648 ILE A N 1
ATOM 4977 C CA . ILE A 1 648 ? -3.869 -9.185 14.899 1.00 67.88 648 ILE A CA 1
ATOM 4978 C C . ILE A 1 648 ? -5.210 -9.835 15.212 1.00 67.88 648 ILE A C 1
ATOM 4980 O O . ILE A 1 648 ? -5.430 -10.999 14.886 1.00 67.88 648 ILE A O 1
ATOM 4984 N N . VAL A 1 649 ? -6.103 -9.125 15.890 1.00 59.56 649 VAL A N 1
ATOM 4985 C CA . VAL A 1 649 ? -7.409 -9.683 16.269 1.00 59.56 649 VAL A CA 1
ATOM 4986 C C . VAL A 1 649 ? -8.494 -8.882 15.575 1.00 59.56 649 VAL A C 1
ATOM 4988 O O . VAL A 1 649 ? -8.593 -7.686 15.810 1.00 59.56 649 VAL A O 1
ATOM 4991 N N . ALA A 1 650 ? -9.286 -9.562 14.746 1.00 58.09 650 ALA A N 1
ATOM 4992 C CA . ALA A 1 650 ? -10.432 -9.016 14.023 1.00 58.09 650 ALA A CA 1
ATOM 4993 C C . ALA A 1 650 ? -11.667 -9.900 14.247 1.00 58.09 650 ALA A C 1
ATOM 4995 O O . ALA A 1 650 ? -11.539 -11.107 14.483 1.00 58.09 650 ALA A O 1
ATOM 4996 N N . GLY A 1 651 ? -12.854 -9.305 14.197 1.00 51.91 651 GLY A N 1
ATOM 4997 C CA . GLY A 1 651 ? -14.152 -9.976 14.218 1.00 51.91 651 GLY A CA 1
ATOM 4998 C C . GLY A 1 651 ? -14.572 -10.602 15.554 1.00 51.91 651 GLY A C 1
ATOM 4999 O O . GLY A 1 651 ? -15.519 -11.382 15.570 1.00 51.91 651 GLY A O 1
ATOM 5000 N N . GLN A 1 652 ? -13.876 -10.343 16.672 1.00 50.25 652 GLN A N 1
ATOM 5001 C CA . GLN A 1 652 ? -14.046 -11.132 17.916 1.00 50.25 652 GLN A CA 1
ATOM 5002 C C . GLN A 1 652 ? -14.158 -10.311 19.222 1.00 50.25 652 GLN A C 1
ATOM 5004 O O . GLN A 1 652 ? -14.322 -10.895 20.296 1.00 50.25 652 GLN A O 1
ATOM 5009 N N . GLY A 1 653 ? -14.098 -8.976 19.177 1.00 52.59 653 GLY A N 1
ATOM 5010 C CA . GLY A 1 653 ? -14.196 -8.146 20.383 1.00 52.59 653 GLY A CA 1
ATOM 5011 C C . GLY A 1 653 ? -15.643 -7.831 20.773 1.00 52.59 653 GLY A C 1
ATOM 5012 O O . GLY A 1 653 ? -16.396 -7.304 19.961 1.00 52.59 653 GLY A O 1
ATOM 5013 N N . VAL A 1 654 ? -16.035 -8.072 22.031 1.00 52.72 654 VAL A N 1
ATOM 5014 C CA . VAL A 1 654 ? -17.154 -7.317 22.629 1.00 52.72 654 VAL A CA 1
ATOM 5015 C C . VAL A 1 654 ? -16.619 -5.916 22.909 1.00 52.72 654 VAL A C 1
ATOM 5017 O O . VAL A 1 654 ? -15.764 -5.731 23.778 1.00 52.72 654 VAL A O 1
ATOM 5020 N N . GLN A 1 655 ? -17.056 -4.955 22.104 1.00 65.81 655 GLN A N 1
ATOM 5021 C CA . GLN A 1 655 ? -16.485 -3.608 22.038 1.00 65.81 655 GLN A CA 1
ATOM 5022 C C . GLN A 1 655 ? -17.229 -2.616 22.933 1.00 65.81 655 GLN A C 1
ATOM 5024 O O . GLN A 1 655 ? -16.687 -1.569 23.291 1.00 65.81 655 GLN A O 1
ATOM 5029 N N . ALA A 1 656 ? -18.450 -2.952 23.349 1.00 75.19 656 ALA A N 1
ATOM 5030 C CA . ALA A 1 656 ? -19.292 -2.040 24.100 1.00 75.19 656 ALA A CA 1
ATOM 5031 C C . ALA A 1 656 ? -20.128 -2.755 25.162 1.00 75.19 656 ALA A C 1
ATOM 5033 O O . ALA A 1 656 ? -20.677 -3.830 24.922 1.00 75.19 656 ALA A O 1
ATOM 5034 N N . LEU A 1 657 ? -20.256 -2.115 26.324 1.00 88.00 657 LEU A N 1
ATOM 5035 C CA . LEU A 1 657 ? -21.134 -2.518 27.418 1.00 88.00 657 LEU A CA 1
ATOM 5036 C C . LEU A 1 657 ? -21.921 -1.291 27.883 1.00 88.00 657 LEU A C 1
ATOM 5038 O O . LEU A 1 657 ? -21.364 -0.198 27.942 1.00 88.00 657 LEU A O 1
ATOM 5042 N N . ALA A 1 658 ? -23.196 -1.469 28.220 1.00 90.31 658 ALA A N 1
ATOM 5043 C CA . ALA A 1 658 ? -24.011 -0.420 28.832 1.00 90.31 658 ALA A CA 1
ATOM 5044 C C . ALA A 1 658 ? -25.051 -1.014 29.782 1.00 90.31 658 ALA A C 1
ATOM 5046 O O . ALA A 1 658 ? -25.477 -2.157 29.612 1.00 90.31 658 ALA A O 1
ATOM 5047 N N . GLN A 1 659 ? -25.496 -0.214 30.749 1.00 91.56 659 GLN A N 1
ATOM 5048 C CA . GLN A 1 659 ? -26.562 -0.575 31.677 1.00 91.56 659 GLN A CA 1
ATOM 5049 C C . GLN A 1 659 ? -27.585 0.556 31.790 1.00 91.56 659 GLN A C 1
ATOM 5051 O O . GLN A 1 659 ? -27.213 1.721 31.888 1.00 91.56 659 GLN A O 1
ATOM 5056 N N . GLY A 1 660 ? -28.870 0.208 31.818 1.00 88.94 660 GLY A N 1
ATOM 5057 C CA . GLY A 1 660 ? -29.972 1.149 32.028 1.00 88.94 660 GLY A CA 1
ATOM 5058 C C . GLY A 1 660 ? -31.267 0.412 32.353 1.00 88.94 660 GLY A C 1
ATOM 5059 O O . GLY A 1 660 ? -31.453 -0.722 31.924 1.00 88.94 660 GLY A O 1
ATOM 5060 N N . ALA A 1 661 ? -32.157 1.012 33.145 1.00 88.00 661 ALA A N 1
ATOM 5061 C CA . ALA A 1 661 ? -33.468 0.438 33.488 1.00 88.00 661 ALA A CA 1
ATOM 5062 C C . ALA A 1 661 ? -33.455 -1.061 33.898 1.00 88.00 661 ALA A C 1
ATOM 5064 O O . ALA A 1 661 ? -34.345 -1.818 33.514 1.00 88.00 661 ALA A O 1
ATOM 5065 N N . GLY A 1 662 ? -32.439 -1.500 34.656 1.00 87.31 662 GLY A N 1
ATOM 5066 C CA . GLY A 1 662 ? -32.292 -2.899 35.095 1.00 87.31 662 GLY A CA 1
ATOM 5067 C C . GLY A 1 662 ? -31.869 -3.886 33.998 1.00 87.31 662 GLY A C 1
ATOM 5068 O O . GLY A 1 662 ? -31.962 -5.092 34.193 1.00 87.31 662 GLY A O 1
ATOM 5069 N N . MET A 1 663 ? -31.423 -3.392 32.844 1.00 91.06 663 MET A N 1
ATOM 5070 C CA . MET A 1 663 ? -30.963 -4.196 31.716 1.00 91.06 663 MET A CA 1
ATOM 5071 C C . MET A 1 663 ? -29.494 -3.928 31.431 1.00 91.06 663 MET A C 1
ATOM 5073 O O . MET A 1 663 ? -29.008 -2.810 31.615 1.00 91.06 663 MET A O 1
ATOM 5077 N N . VAL A 1 664 ? -28.816 -4.947 30.915 1.00 92.06 664 VAL A N 1
ATOM 5078 C CA . VAL A 1 664 ? -27.417 -4.877 30.495 1.00 92.06 664 VAL A CA 1
ATOM 5079 C C . VAL A 1 664 ? -27.327 -5.194 29.014 1.00 92.06 664 VAL A C 1
ATOM 5081 O O . VAL A 1 664 ? -27.933 -6.161 28.551 1.00 92.06 664 VAL A O 1
ATOM 5084 N N . LEU A 1 665 ? -26.555 -4.404 28.278 1.00 92.06 665 LEU A N 1
ATOM 5085 C CA . LEU A 1 665 ? -26.277 -4.617 26.865 1.00 92.06 665 LEU A CA 1
ATOM 5086 C C . LEU A 1 665 ? -24.811 -4.950 26.640 1.00 92.06 665 LEU A C 1
ATOM 5088 O O . LEU A 1 665 ? -23.930 -4.397 27.298 1.00 92.06 665 LEU A O 1
ATOM 5092 N N . ALA A 1 666 ? -24.575 -5.803 25.652 1.00 87.38 666 ALA A N 1
ATOM 5093 C CA . ALA A 1 666 ? -23.257 -6.090 25.121 1.00 87.38 666 ALA A CA 1
ATOM 5094 C C . ALA A 1 666 ? -23.298 -6.019 23.595 1.00 87.38 666 ALA A C 1
ATOM 5096 O O . ALA A 1 666 ? -24.152 -6.646 22.963 1.00 87.38 666 ALA A O 1
ATOM 5097 N N . GLY A 1 667 ? -22.396 -5.221 23.027 1.00 82.19 667 GLY A N 1
ATOM 5098 C CA . GLY A 1 667 ? -22.279 -4.978 21.593 1.00 82.19 667 GLY A CA 1
ATOM 5099 C C . GLY A 1 667 ? -20.943 -5.461 21.041 1.00 82.19 667 GLY A C 1
ATOM 5100 O O . GLY A 1 667 ? -19.907 -5.350 21.705 1.00 82.19 667 GLY A O 1
ATOM 5101 N N . SER A 1 668 ? -20.981 -6.001 19.829 1.00 75.31 668 SER A N 1
ATOM 5102 C CA . SER A 1 668 ? -19.817 -6.396 19.038 1.00 75.31 668 SER A CA 1
ATOM 5103 C C . SER A 1 668 ? -20.090 -6.223 17.541 1.00 75.31 668 SER A C 1
ATOM 5105 O O . SER A 1 668 ? -21.158 -5.753 17.129 1.00 75.31 668 SER A O 1
ATOM 5107 N N . ASN A 1 669 ? -19.152 -6.679 16.709 1.00 70.69 669 ASN A N 1
ATOM 5108 C CA . ASN A 1 669 ? -19.341 -6.748 15.260 1.00 70.69 669 ASN A CA 1
ATOM 5109 C C . ASN A 1 669 ? -20.502 -7.675 14.871 1.00 70.69 669 ASN A C 1
ATOM 5111 O O . ASN A 1 669 ? -21.271 -7.352 13.974 1.00 70.69 669 ASN A O 1
ATOM 5115 N N . ALA A 1 670 ? -20.717 -8.763 15.618 1.00 68.00 670 ALA A N 1
ATOM 5116 C CA . ALA A 1 670 ? -21.823 -9.705 15.411 1.00 68.00 670 ALA A CA 1
ATOM 5117 C C . ALA A 1 670 ? -23.191 -9.183 15.905 1.00 68.00 670 ALA A C 1
ATOM 5119 O O . ALA A 1 670 ? -24.195 -9.906 15.882 1.00 68.00 670 ALA A O 1
ATOM 5120 N N . GLY A 1 671 ? -23.231 -7.942 16.392 1.00 77.56 671 GLY A N 1
ATOM 5121 C CA . GLY A 1 671 ? -24.430 -7.242 16.813 1.00 77.56 671 GLY A CA 1
ATOM 5122 C C . GLY A 1 671 ? -24.574 -7.129 18.321 1.00 77.56 671 GLY A C 1
ATOM 5123 O O . GLY A 1 671 ? -23.594 -6.973 19.047 1.00 77.56 671 GLY A O 1
ATOM 5124 N N . LEU A 1 672 ? -25.819 -7.127 18.793 1.00 87.56 672 LEU A N 1
ATOM 5125 C CA . LEU A 1 672 ? -26.158 -6.690 20.143 1.00 87.56 672 LEU A CA 1
ATOM 5126 C C . LEU A 1 672 ? -26.989 -7.733 20.892 1.00 87.56 672 LEU A C 1
ATOM 5128 O O . LEU A 1 672 ? -27.992 -8.249 20.386 1.00 87.56 672 LEU A O 1
ATOM 5132 N N . MET A 1 673 ? -26.584 -8.010 22.130 1.00 88.12 673 MET A N 1
ATOM 5133 C CA . MET A 1 673 ? -27.322 -8.846 23.075 1.00 88.12 673 MET A CA 1
ATOM 5134 C C . MET A 1 673 ? -27.748 -8.057 24.309 1.00 88.12 673 MET A C 1
ATOM 5136 O O . MET A 1 673 ? -27.072 -7.119 24.734 1.00 88.12 673 MET A O 1
ATOM 5140 N N . ARG A 1 674 ? -28.851 -8.491 24.917 1.00 92.94 674 ARG A N 1
ATOM 5141 C CA . ARG A 1 674 ? -29.408 -7.950 26.156 1.00 92.94 674 ARG A CA 1
ATOM 5142 C C . ARG A 1 674 ? -29.556 -9.030 27.220 1.00 92.94 674 ARG A C 1
ATOM 5144 O O . ARG A 1 674 ? -30.075 -10.110 26.932 1.00 92.94 674 ARG A O 1
ATOM 5151 N N . SER A 1 675 ? -29.213 -8.678 28.451 1.00 91.81 675 SER A N 1
ATOM 5152 C CA . SER A 1 675 ? -29.520 -9.422 29.670 1.00 91.81 675 SER A CA 1
ATOM 5153 C C . SER A 1 675 ? -30.489 -8.637 30.563 1.00 91.81 675 SER A C 1
ATOM 5155 O O . SER A 1 675 ? -30.442 -7.405 30.618 1.00 91.81 675 SER A O 1
ATOM 5157 N N . LEU A 1 676 ? -31.373 -9.368 31.249 1.00 92.50 676 LEU A N 1
ATOM 5158 C CA . LEU A 1 676 ? -32.340 -8.853 32.234 1.00 92.50 676 LEU A CA 1
ATOM 5159 C C . LEU A 1 676 ? -32.029 -9.331 33.668 1.00 92.50 676 LEU A C 1
ATOM 5161 O O . LEU A 1 676 ? -32.838 -9.146 34.571 1.00 92.50 676 LEU A O 1
ATOM 5165 N N . ASP A 1 677 ? -30.901 -10.014 33.857 1.00 88.88 677 ASP A N 1
ATOM 5166 C CA . ASP A 1 677 ? -30.539 -10.754 35.069 1.00 88.88 677 ASP A CA 1
ATOM 5167 C C . ASP A 1 677 ? -29.030 -10.646 35.363 1.00 88.88 677 ASP A C 1
ATOM 5169 O O . ASP A 1 677 ? -28.348 -11.629 35.664 1.00 88.88 677 ASP A O 1
ATOM 5173 N N . ASP A 1 678 ? -28.500 -9.426 35.241 1.00 87.25 678 ASP A N 1
ATOM 5174 C CA . ASP A 1 678 ? -27.107 -9.068 35.543 1.00 87.25 678 ASP A CA 1
ATOM 5175 C C . ASP A 1 678 ? -26.074 -9.951 34.816 1.00 87.25 678 ASP A C 1
ATOM 5177 O O . ASP A 1 678 ? -25.072 -10.411 35.378 1.00 87.25 678 ASP A O 1
ATOM 5181 N N . GLY A 1 679 ? -26.344 -10.227 33.540 1.00 84.31 679 GLY A N 1
ATOM 5182 C CA . GLY A 1 679 ? -25.474 -10.975 32.640 1.00 84.31 679 GLY A CA 1
ATOM 5183 C C . GLY A 1 679 ? -25.520 -12.493 32.804 1.00 84.31 679 GLY A C 1
ATOM 5184 O O . GLY A 1 679 ? -24.656 -13.167 32.233 1.00 84.31 679 GLY A O 1
ATOM 5185 N N . ALA A 1 680 ? -26.469 -13.045 33.569 1.00 82.12 680 ALA A N 1
ATOM 5186 C CA . ALA A 1 680 ? -26.604 -14.494 33.722 1.00 82.12 680 ALA A CA 1
ATOM 5187 C C . ALA A 1 680 ? -27.178 -15.156 32.456 1.00 82.12 680 ALA A C 1
ATOM 5189 O O . ALA A 1 680 ? -26.677 -16.199 32.030 1.00 82.12 680 ALA A O 1
ATOM 5190 N N . THR A 1 681 ? -28.164 -14.531 31.810 1.00 83.94 681 THR A N 1
ATOM 5191 C CA . THR A 1 681 ? -28.739 -14.966 30.532 1.00 83.94 681 THR A CA 1
ATOM 5192 C C . THR A 1 681 ? -28.819 -13.817 29.532 1.00 83.94 681 THR A C 1
ATOM 5194 O O . THR A 1 681 ? -28.877 -12.644 29.899 1.00 83.94 681 THR A O 1
ATOM 5197 N N . TRP A 1 682 ? -28.777 -14.156 28.240 1.00 88.19 682 TRP A N 1
ATOM 5198 C CA . TRP A 1 682 ? -28.681 -13.184 27.153 1.00 88.19 682 TRP A CA 1
ATOM 5199 C C . TRP A 1 682 ? -29.627 -13.535 26.010 1.00 88.19 682 TRP A C 1
ATOM 5201 O O . TRP A 1 682 ? -29.818 -14.704 25.681 1.00 88.19 682 TRP A O 1
ATOM 5211 N N . THR A 1 683 ? -30.197 -12.505 25.397 1.00 89.00 683 THR A N 1
ATOM 5212 C CA . THR A 1 683 ? -31.109 -12.600 24.250 1.00 89.00 683 THR A CA 1
ATOM 5213 C C . THR A 1 683 ? -30.705 -11.596 23.184 1.00 89.00 683 THR A C 1
ATOM 5215 O O . THR A 1 683 ? -30.186 -10.527 23.512 1.00 89.00 683 THR A O 1
ATOM 5218 N N . ASP A 1 684 ? -30.932 -11.926 21.917 1.00 89.06 684 ASP A N 1
ATOM 5219 C CA . ASP A 1 684 ? -30.657 -11.006 20.816 1.00 89.06 684 ASP A CA 1
ATOM 5220 C C . ASP A 1 684 ? -31.518 -9.750 20.951 1.00 89.06 684 ASP A C 1
ATOM 5222 O O . ASP A 1 684 ? -32.707 -9.811 21.278 1.00 89.06 684 ASP A O 1
ATOM 5226 N N . TRP A 1 685 ? -30.900 -8.592 20.740 1.00 92.00 685 TRP A N 1
ATOM 5227 C CA . TRP A 1 685 ? -31.576 -7.309 20.886 1.00 92.00 685 TRP A CA 1
ATOM 5228 C C . TRP A 1 685 ? -31.139 -6.311 19.819 1.00 92.00 685 TRP A C 1
ATOM 5230 O O . TRP A 1 685 ? -31.097 -5.113 20.059 1.00 92.00 685 TRP A O 1
ATOM 5240 N N . ASP A 1 686 ? -30.823 -6.817 18.635 1.00 91.06 686 ASP A N 1
ATOM 5241 C CA . ASP A 1 686 ? -30.193 -6.126 17.512 1.00 91.06 686 ASP A CA 1
ATOM 5242 C C . ASP A 1 686 ? -31.141 -5.862 16.336 1.00 91.06 686 ASP A C 1
ATOM 5244 O O . ASP A 1 686 ? -30.699 -5.407 15.290 1.00 91.06 686 ASP A O 1
ATOM 5248 N N . ASP A 1 687 ? -32.440 -6.127 16.470 1.00 92.38 687 ASP A N 1
ATOM 5249 C CA . ASP A 1 687 ? -33.400 -5.835 15.402 1.00 92.38 687 ASP A CA 1
ATOM 5250 C C . ASP A 1 687 ? -33.415 -4.341 15.067 1.00 92.38 687 ASP A C 1
ATOM 5252 O O . ASP A 1 687 ? -33.628 -3.508 15.950 1.00 92.38 687 ASP A O 1
ATOM 5256 N N . ALA A 1 688 ? -33.225 -4.006 13.793 1.00 91.00 688 ALA A N 1
ATOM 5257 C CA . ALA A 1 688 ? -33.292 -2.647 13.275 1.00 91.00 688 ALA A CA 1
ATOM 5258 C C . ALA A 1 688 ? -34.569 -2.435 12.450 1.00 91.00 688 ALA A C 1
ATOM 5260 O O . ALA A 1 688 ? -35.098 -3.353 11.809 1.00 91.00 688 ALA A O 1
ATOM 5261 N N . VAL A 1 689 ? -35.081 -1.202 12.449 1.00 89.44 689 VAL A N 1
ATOM 5262 C CA . VAL A 1 689 ? -36.217 -0.831 11.593 1.00 89.44 689 VAL A CA 1
ATOM 5263 C C . VAL A 1 689 ? -35.869 -1.110 10.128 1.00 89.44 689 VAL A C 1
ATOM 5265 O O . VAL A 1 689 ? -34.808 -0.728 9.650 1.00 89.44 689 VAL A O 1
ATOM 5268 N N . GLY A 1 690 ? -36.771 -1.794 9.419 1.00 83.44 690 GLY A N 1
ATOM 5269 C CA . GLY A 1 690 ? -36.540 -2.268 8.048 1.00 83.44 690 GLY A CA 1
ATOM 5270 C C . GLY A 1 690 ? -36.185 -3.756 7.938 1.00 83.44 690 GLY A C 1
ATOM 5271 O O . GLY A 1 690 ? -36.063 -4.254 6.825 1.00 83.44 690 GLY A O 1
ATOM 5272 N N . GLY A 1 691 ? -36.084 -4.479 9.061 1.00 77.75 691 GLY A N 1
ATOM 5273 C CA . GLY A 1 691 ? -35.913 -5.940 9.081 1.00 77.75 691 GLY A CA 1
ATOM 5274 C C . GLY A 1 691 ? -34.460 -6.423 9.040 1.00 77.75 691 GLY A C 1
ATOM 5275 O O . GLY A 1 691 ? -34.229 -7.617 8.870 1.00 77.75 691 GLY A O 1
ATOM 5276 N N . GLY A 1 692 ? -33.492 -5.513 9.191 1.00 83.81 692 GLY A N 1
ATOM 5277 C CA . GLY A 1 692 ? -32.070 -5.835 9.326 1.00 83.81 692 GLY A CA 1
ATOM 5278 C C . GLY A 1 692 ? -31.642 -6.073 10.777 1.00 83.81 692 GLY A C 1
ATOM 5279 O O . GLY A 1 692 ? -32.409 -5.845 11.715 1.00 83.81 692 GLY A O 1
ATOM 5280 N N . LYS A 1 693 ? -30.389 -6.502 10.954 1.00 85.00 693 LYS A N 1
ATOM 5281 C CA . LYS A 1 693 ? -29.721 -6.599 12.256 1.00 85.00 693 LYS A CA 1
ATOM 5282 C C . LYS A 1 693 ? -28.688 -5.487 12.399 1.00 85.00 693 LYS A C 1
ATOM 5284 O O . LYS A 1 693 ? -28.001 -5.156 11.438 1.00 85.00 693 LYS A O 1
ATOM 5289 N N . LEU A 1 694 ? -28.594 -4.920 13.593 1.00 85.00 694 LEU A N 1
ATOM 5290 C CA . LEU A 1 694 ? -27.585 -3.943 13.963 1.00 85.00 694 LEU A CA 1
ATOM 5291 C C . LEU A 1 694 ? -26.266 -4.671 14.250 1.00 85.00 694 LEU A C 1
ATOM 5293 O O . LEU A 1 694 ? -26.203 -5.456 15.193 1.00 85.00 694 LEU A O 1
ATOM 5297 N N . THR A 1 695 ? -25.236 -4.405 13.449 1.00 79.94 695 THR A N 1
ATOM 5298 C CA . THR A 1 695 ? -23.882 -4.987 13.532 1.00 79.94 695 THR A CA 1
ATOM 5299 C C . THR A 1 695 ? -22.825 -3.888 13.709 1.00 79.94 695 THR A C 1
ATOM 5301 O O . THR A 1 695 ? -23.166 -2.704 13.745 1.00 79.94 695 THR A O 1
ATOM 5304 N N . ASN A 1 696 ? -21.551 -4.268 13.858 1.00 73.25 696 ASN A N 1
ATOM 5305 C CA . ASN A 1 696 ? -20.407 -3.343 13.977 1.00 73.25 696 ASN A CA 1
ATOM 5306 C C . ASN A 1 696 ? -20.574 -2.319 15.109 1.00 73.25 696 ASN A C 1
ATOM 5308 O O . ASN A 1 696 ? -20.330 -1.128 14.925 1.00 73.25 696 ASN A O 1
ATOM 5312 N N . VAL A 1 697 ? -21.054 -2.772 16.274 1.00 80.88 697 VAL A N 1
ATOM 5313 C CA . VAL A 1 697 ? -21.327 -1.908 17.431 1.00 80.88 697 VAL A CA 1
ATOM 5314 C C . VAL A 1 697 ? -20.027 -1.584 18.165 1.00 80.88 697 VAL A C 1
ATOM 5316 O O . VAL A 1 697 ? -19.462 -2.455 18.823 1.00 80.88 697 VAL A O 1
ATOM 5319 N N . VAL A 1 698 ? -19.617 -0.314 18.124 1.00 76.31 698 VAL A N 1
ATOM 5320 C CA . VAL A 1 698 ? -18.346 0.177 18.690 1.00 76.31 698 VAL A CA 1
ATOM 5321 C C . VAL A 1 698 ? -18.499 0.807 20.077 1.00 76.31 698 VAL A C 1
ATOM 5323 O O . VAL A 1 698 ? -17.592 0.731 20.907 1.00 76.31 698 VAL A O 1
ATOM 5326 N N . ALA A 1 699 ? -19.656 1.414 20.367 1.00 83.75 699 ALA A N 1
ATOM 5327 C CA . ALA A 1 699 ? -19.937 2.035 21.661 1.00 83.75 699 ALA A CA 1
ATOM 5328 C C . ALA A 1 699 ? -21.428 1.969 22.019 1.00 83.75 699 ALA A C 1
ATOM 5330 O O . ALA A 1 699 ? -22.301 2.026 21.152 1.00 83.75 699 ALA A O 1
ATOM 5331 N N . LEU A 1 700 ? -21.718 1.876 23.318 1.00 91.00 700 LEU A N 1
ATOM 5332 C CA . LEU A 1 700 ? -23.069 1.818 23.868 1.00 91.00 700 LEU A CA 1
ATOM 5333 C C . LEU A 1 700 ? -23.209 2.822 25.009 1.00 91.00 700 LEU A C 1
ATOM 5335 O O . LEU A 1 700 ? -22.281 3.010 25.789 1.00 91.00 700 LEU A O 1
ATOM 5339 N N . ALA A 1 701 ? -24.391 3.417 25.127 1.00 92.38 701 ALA A N 1
ATOM 5340 C CA . ALA A 1 701 ? -24.775 4.241 26.267 1.00 92.38 701 ALA A CA 1
ATOM 5341 C C . ALA A 1 701 ? -26.255 4.042 26.601 1.00 92.38 701 ALA A C 1
ATOM 5343 O O . ALA A 1 701 ? -27.039 3.571 25.773 1.00 92.38 701 ALA A O 1
ATOM 5344 N N . ALA A 1 702 ? -26.644 4.438 27.808 1.00 91.69 702 ALA A N 1
ATOM 5345 C CA . ALA A 1 702 ? -28.032 4.449 28.244 1.00 91.69 702 ALA A CA 1
ATOM 5346 C C . ALA A 1 702 ? -28.353 5.755 28.976 1.00 91.69 702 ALA A C 1
ATOM 5348 O O . ALA A 1 702 ? -27.501 6.317 29.659 1.00 91.69 702 ALA A O 1
ATOM 5349 N N . ASP A 1 703 ? -29.592 6.212 28.834 1.00 89.06 703 ASP A N 1
ATOM 5350 C CA . ASP A 1 703 ? -30.173 7.338 29.565 1.00 89.06 703 ASP A CA 1
ATOM 5351 C C . ASP A 1 703 ? -31.567 6.913 30.039 1.00 89.06 703 ASP A C 1
ATOM 5353 O O . ASP A 1 703 ? -32.517 6.816 29.256 1.00 89.06 703 ASP A O 1
ATOM 5357 N N . GLY A 1 704 ? -31.663 6.521 31.310 1.00 88.62 704 GLY A N 1
ATOM 5358 C CA . GLY A 1 704 ? -32.870 5.913 31.865 1.00 88.62 704 GLY A CA 1
ATOM 5359 C C . GLY A 1 704 ? -33.265 4.618 31.142 1.00 88.62 704 GLY A C 1
ATOM 5360 O O . GLY A 1 704 ? -32.598 3.591 31.280 1.00 88.62 704 GLY A O 1
ATOM 5361 N N . ALA A 1 705 ? -34.385 4.659 30.412 1.00 91.44 705 ALA A N 1
ATOM 5362 C CA . ALA A 1 705 ? -34.940 3.527 29.663 1.00 91.44 705 ALA A CA 1
ATOM 5363 C C . ALA A 1 705 ? -34.591 3.545 28.165 1.00 91.44 705 ALA A C 1
ATOM 5365 O O . ALA A 1 705 ? -35.012 2.642 27.438 1.00 91.44 705 ALA A O 1
ATOM 5366 N N . THR A 1 706 ? -33.834 4.542 27.704 1.00 92.56 706 THR A N 1
ATOM 5367 C CA . THR A 1 706 ? -33.444 4.683 26.299 1.00 92.56 706 THR A CA 1
ATOM 5368 C C . THR A 1 706 ? -31.978 4.330 26.123 1.00 92.56 706 THR A C 1
ATOM 5370 O O . THR A 1 706 ? -31.114 4.812 26.854 1.00 92.56 706 THR A O 1
ATOM 5373 N N . PHE A 1 707 ? -31.697 3.489 25.136 1.00 94.31 707 PHE A N 1
ATOM 5374 C CA . PHE A 1 707 ? -30.363 3.004 24.817 1.00 94.31 707 PHE A CA 1
ATOM 5375 C C . PHE A 1 707 ? -29.895 3.568 23.493 1.00 94.31 707 PHE A C 1
ATOM 5377 O O . PHE A 1 707 ? -30.696 3.821 22.593 1.00 94.31 707 PHE A O 1
ATOM 5384 N N . TYR A 1 708 ? -28.583 3.720 23.383 1.00 94.44 708 TYR A N 1
ATOM 5385 C CA . TYR A 1 708 ? -27.910 4.275 22.226 1.00 94.44 708 TYR A CA 1
ATOM 5386 C C . TYR A 1 708 ? -26.771 3.354 21.815 1.00 94.44 708 TYR A C 1
ATOM 5388 O O . TYR A 1 708 ? -26.026 2.875 22.670 1.00 94.44 708 TYR A O 1
ATOM 5396 N N . ALA A 1 709 ? -26.642 3.124 20.514 1.00 92.31 709 ALA A N 1
ATOM 5397 C CA . ALA A 1 709 ? -25.602 2.299 19.927 1.00 92.31 709 ALA A CA 1
ATOM 5398 C C . ALA A 1 709 ? -24.923 3.067 18.801 1.00 92.31 709 ALA A C 1
ATOM 5400 O O . ALA A 1 709 ? -25.563 3.422 17.813 1.00 92.31 709 ALA A O 1
ATOM 5401 N N . ALA A 1 710 ? -23.631 3.327 18.960 1.00 87.81 710 ALA A N 1
ATOM 5402 C CA . ALA A 1 710 ? -22.792 3.777 17.867 1.00 87.81 710 ALA A CA 1
ATOM 5403 C C . ALA A 1 710 ? -22.253 2.550 17.129 1.00 87.81 710 ALA A C 1
ATOM 5405 O O . ALA A 1 710 ? -21.761 1.602 17.746 1.00 87.81 710 ALA A O 1
ATOM 5406 N N . THR A 1 711 ? -22.348 2.596 15.810 1.00 83.12 711 THR A N 1
ATOM 5407 C CA . THR A 1 711 ? -21.755 1.646 14.870 1.00 83.12 711 THR A CA 1
ATOM 5408 C C . THR A 1 711 ? -20.729 2.370 14.014 1.00 83.12 711 THR A C 1
ATOM 5410 O O . THR A 1 711 ? -20.757 3.597 13.958 1.00 83.12 711 THR A O 1
ATOM 5413 N N . GLU A 1 712 ? -19.885 1.649 13.283 1.00 72.56 712 GLU A N 1
ATOM 5414 C CA . GLU A 1 712 ? -18.899 2.252 12.366 1.00 72.56 712 GLU A CA 1
ATOM 5415 C C . GLU A 1 712 ? -19.491 3.263 11.366 1.00 72.56 712 GLU A C 1
ATOM 5417 O O . GLU A 1 712 ? -18.777 4.144 10.897 1.00 72.56 712 GLU A O 1
ATOM 5422 N N . THR A 1 713 ? -20.787 3.163 11.048 1.00 71.12 713 THR A N 1
ATOM 5423 C CA . THR A 1 713 ? -21.442 3.974 10.005 1.00 71.12 713 THR A CA 1
ATOM 5424 C C . THR A 1 713 ? -22.577 4.863 10.511 1.00 71.12 713 THR A C 1
ATOM 5426 O O . THR A 1 713 ? -23.163 5.616 9.731 1.00 71.12 713 THR A O 1
ATOM 5429 N N . GLY A 1 714 ? -22.917 4.807 11.800 1.00 83.19 714 GLY A N 1
ATOM 5430 C CA . GLY A 1 714 ? -24.047 5.574 12.317 1.00 83.19 714 GLY A CA 1
ATOM 5431 C C . GLY A 1 714 ? -24.382 5.331 13.777 1.00 83.19 714 GLY A C 1
ATOM 5432 O O . GLY A 1 714 ? -23.905 4.382 14.396 1.00 83.19 714 GLY A O 1
ATOM 5433 N N . VAL A 1 715 ? -25.251 6.184 14.320 1.00 91.12 715 VAL A N 1
ATOM 5434 C CA . VAL A 1 715 ? -25.737 6.093 15.701 1.00 91.12 715 VAL A CA 1
ATOM 5435 C C . VAL A 1 715 ? -27.227 5.783 15.704 1.00 91.12 715 VAL A C 1
ATOM 5437 O O . VAL A 1 715 ? -28.007 6.356 14.945 1.00 91.12 715 VAL A O 1
ATOM 5440 N N . TYR A 1 716 ? -27.622 4.871 16.581 1.00 94.38 716 TYR A N 1
ATOM 5441 C CA . TYR A 1 716 ? -28.972 4.346 16.701 1.00 94.38 716 TYR A CA 1
ATOM 5442 C C . TYR A 1 716 ? -29.476 4.525 18.127 1.00 94.38 716 TYR A C 1
ATOM 5444 O O . TYR A 1 716 ? -28.694 4.544 19.078 1.00 94.38 716 TYR A O 1
ATOM 5452 N N . GLN A 1 717 ? -30.792 4.616 18.280 1.00 94.31 717 GLN A N 1
ATOM 5453 C CA . GLN A 1 717 ? -31.473 4.641 19.566 1.00 94.31 717 GLN A CA 1
ATOM 5454 C C . GLN A 1 717 ? -32.594 3.606 19.632 1.00 94.31 717 GLN A C 1
ATOM 5456 O O . GLN A 1 717 ? -33.209 3.269 18.612 1.00 94.31 717 GLN A O 1
ATOM 5461 N N . ARG A 1 718 ? -32.879 3.133 20.844 1.00 94.44 718 ARG A N 1
ATOM 5462 C CA . ARG A 1 718 ? -33.986 2.223 21.140 1.00 94.44 718 ARG A CA 1
ATOM 5463 C C . ARG A 1 718 ? -34.477 2.425 22.571 1.00 94.44 718 ARG A C 1
ATOM 5465 O O . ARG A 1 718 ? -33.706 2.297 23.518 1.00 94.44 718 ARG A O 1
ATOM 5472 N N . GLU A 1 719 ? -35.769 2.686 22.741 1.00 93.69 719 GLU A N 1
ATOM 5473 C CA . GLU A 1 719 ? -36.408 2.590 24.059 1.00 93.69 719 GLU A CA 1
ATOM 5474 C C . GLU A 1 719 ? -36.521 1.123 24.493 1.00 93.69 719 GLU A C 1
ATOM 5476 O O . GLU A 1 719 ? -36.724 0.232 23.667 1.00 93.69 719 GLU A O 1
ATOM 5481 N N . SER A 1 720 ? -36.450 0.859 25.795 1.00 91.00 720 SER A N 1
ATOM 5482 C CA . SER A 1 720 ? -36.504 -0.489 26.379 1.00 91.00 720 SER A CA 1
ATOM 5483 C C . SER A 1 720 ? -37.680 -1.343 25.890 1.00 91.00 720 SER A C 1
ATOM 5485 O O . SER A 1 720 ? -37.531 -2.552 25.691 1.00 91.00 720 SER A O 1
ATOM 5487 N N . ALA A 1 721 ? -38.835 -0.707 25.677 1.00 88.88 721 ALA A N 1
ATOM 5488 C CA . ALA A 1 721 ? -40.068 -1.330 25.209 1.00 88.88 721 ALA A CA 1
ATOM 5489 C C . ALA A 1 721 ? -40.227 -1.317 23.677 1.00 88.88 721 ALA A C 1
ATOM 5491 O O . ALA A 1 721 ? -41.130 -1.972 23.154 1.00 88.88 721 ALA A O 1
ATOM 5492 N N . ALA A 1 722 ? -39.379 -0.588 22.946 1.00 92.75 722 ALA A N 1
ATOM 5493 C CA . ALA A 1 722 ? -39.480 -0.485 21.496 1.00 92.75 722 ALA A CA 1
ATOM 5494 C C . ALA A 1 722 ? -39.062 -1.801 20.809 1.00 92.75 722 ALA A C 1
ATOM 5496 O O . ALA A 1 722 ? -38.132 -2.484 21.262 1.00 92.75 722 ALA A O 1
ATOM 5497 N N . PRO A 1 723 ? -39.709 -2.168 19.686 1.00 90.06 723 PRO A N 1
ATOM 5498 C CA . PRO A 1 723 ? -39.462 -3.442 19.015 1.00 90.06 723 PRO A CA 1
ATOM 5499 C C . PRO A 1 723 ? -38.138 -3.484 18.240 1.00 90.06 723 PRO A C 1
ATOM 5501 O O . PRO A 1 723 ? -37.612 -4.573 18.039 1.00 90.06 723 PRO A O 1
ATOM 5504 N N . ALA A 1 724 ? -37.585 -2.335 17.842 1.00 94.81 724 ALA A N 1
ATOM 5505 C CA . ALA A 1 724 ? -36.379 -2.261 17.021 1.00 94.81 724 ALA A CA 1
ATOM 5506 C C . ALA A 1 724 ? -35.586 -0.966 17.263 1.00 94.81 724 ALA A C 1
ATOM 5508 O O . ALA A 1 724 ? -36.129 0.021 17.763 1.00 94.81 724 ALA A O 1
ATOM 5509 N N . TRP A 1 725 ? -34.309 -0.983 16.881 1.00 96.50 725 TRP A N 1
ATOM 5510 C CA . TRP A 1 725 ? -33.426 0.177 16.818 1.00 96.50 725 TRP A CA 1
ATOM 5511 C C . TRP A 1 725 ? -33.789 1.090 15.649 1.00 96.50 725 TRP A C 1
ATOM 5513 O O . TRP A 1 725 ? -34.055 0.637 14.533 1.00 96.50 725 TRP A O 1
ATOM 5523 N N . THR A 1 726 ? -33.753 2.391 15.910 1.00 94.56 726 THR A N 1
ATOM 5524 C CA . THR A 1 726 ? -33.982 3.458 14.929 1.00 94.56 726 THR A CA 1
ATOM 5525 C C . THR A 1 726 ? -32.750 4.334 14.811 1.00 94.56 726 THR A C 1
ATOM 5527 O O . THR A 1 726 ? -32.090 4.586 15.815 1.00 94.56 726 THR A O 1
ATOM 5530 N N . VAL A 1 727 ? -32.456 4.824 13.609 1.00 92.50 727 VAL A N 1
ATOM 5531 C CA . VAL A 1 727 ? -31.373 5.790 13.383 1.00 92.50 727 VAL A CA 1
ATOM 5532 C C . VAL A 1 727 ? -31.620 7.056 14.215 1.00 92.50 727 VAL A C 1
ATOM 5534 O O . VAL A 1 727 ? -32.738 7.575 14.241 1.00 92.50 727 VAL A O 1
ATOM 5537 N N . LEU A 1 728 ? -30.584 7.545 14.897 1.00 91.69 728 LEU A N 1
ATOM 5538 C CA . LEU A 1 728 ? -30.593 8.791 15.661 1.00 91.69 728 LEU A CA 1
ATOM 5539 C C . LEU A 1 728 ? -29.935 9.901 14.830 1.00 91.69 728 LEU A C 1
ATOM 5541 O O . LEU A 1 728 ? -28.714 10.037 14.848 1.00 91.69 728 LEU A O 1
ATOM 5545 N N . GLY A 1 729 ? -30.746 10.692 14.121 1.00 88.12 729 GLY A N 1
ATOM 5546 C CA . GLY A 1 729 ? -30.280 11.813 13.290 1.00 88.12 729 GLY A CA 1
ATOM 5547 C C . GLY A 1 729 ? -29.435 11.394 12.078 1.00 88.12 729 GLY A C 1
ATOM 5548 O O . GLY A 1 729 ? -29.115 10.220 11.889 1.00 88.12 729 GLY A O 1
ATOM 5549 N N . ALA A 1 730 ? -29.064 12.350 11.226 1.00 87.19 730 ALA A N 1
ATOM 5550 C CA . ALA A 1 730 ? -28.180 12.082 10.089 1.00 87.19 730 ALA A CA 1
ATOM 5551 C C . ALA A 1 730 ? -26.708 12.017 10.541 1.00 87.19 730 ALA A C 1
ATOM 5553 O O . ALA A 1 730 ? -26.122 13.037 10.906 1.00 87.19 730 ALA A O 1
ATOM 5554 N N . TRP A 1 731 ? -26.104 10.824 10.530 1.00 86.88 731 TRP A N 1
ATOM 5555 C CA . TRP A 1 731 ? -24.689 10.654 10.881 1.00 86.88 731 TRP A CA 1
ATOM 5556 C C . TRP A 1 731 ? -23.763 11.110 9.736 1.00 86.88 731 TRP A C 1
ATOM 5558 O O . TRP A 1 731 ? -23.989 10.715 8.587 1.00 86.88 731 TRP A O 1
ATOM 5568 N N . PRO A 1 732 ? -22.710 11.908 10.001 1.00 78.12 732 PRO A N 1
ATOM 5569 C CA . PRO A 1 732 ? -21.717 12.243 8.986 1.00 78.12 732 PRO A CA 1
ATOM 5570 C C . PRO A 1 732 ? -20.906 10.999 8.598 1.00 78.12 732 PRO A C 1
ATOM 5572 O O . PRO A 1 732 ? -20.112 10.500 9.386 1.00 78.12 732 PRO A O 1
ATOM 5575 N N . ILE A 1 733 ? -21.064 10.507 7.366 1.00 64.50 733 ILE A N 1
ATOM 5576 C CA . ILE A 1 733 ? -20.413 9.270 6.883 1.00 64.50 733 ILE A CA 1
ATOM 5577 C C . ILE A 1 733 ? -18.874 9.309 6.883 1.00 64.50 733 ILE A C 1
ATOM 5579 O O . ILE A 1 733 ? -18.233 8.282 6.693 1.00 64.50 733 ILE A O 1
ATOM 5583 N N . THR A 1 734 ? -18.277 10.489 7.056 1.00 63.34 734 THR A N 1
ATOM 5584 C CA . THR A 1 734 ? -16.826 10.680 7.161 1.00 63.34 734 THR A CA 1
ATOM 5585 C C . THR A 1 734 ? -16.300 10.518 8.588 1.00 63.34 734 THR A C 1
ATOM 5587 O O . THR A 1 734 ? -15.090 10.558 8.782 1.00 63.34 734 THR A O 1
ATOM 5590 N N . GLU A 1 735 ? -17.181 10.378 9.583 1.00 65.88 735 GLU A N 1
ATOM 5591 C CA . GLU A 1 735 ? -16.820 10.314 11.000 1.00 65.88 735 GLU A CA 1
ATOM 5592 C C . GLU A 1 735 ? -16.968 8.893 11.545 1.00 65.88 735 GLU A C 1
ATOM 5594 O O . GLU A 1 735 ? -18.056 8.316 11.530 1.00 65.88 735 GLU A O 1
ATOM 5599 N N . THR A 1 736 ? -15.879 8.347 12.086 1.00 68.06 736 THR A N 1
ATOM 5600 C CA . THR A 1 736 ? -15.885 7.057 12.787 1.00 68.06 736 THR A CA 1
ATOM 5601 C C . THR A 1 736 ? -16.083 7.291 14.286 1.00 68.06 736 THR A C 1
ATOM 5603 O O . THR A 1 736 ? -15.285 8.014 14.893 1.00 68.06 736 THR A O 1
ATOM 5606 N N . PRO A 1 737 ? -17.121 6.714 14.913 1.00 74.31 737 PRO A N 1
ATOM 5607 C CA . PRO A 1 737 ? -17.323 6.831 16.351 1.00 74.31 737 PRO A CA 1
ATOM 5608 C C . PRO A 1 737 ? -16.402 5.887 17.144 1.00 74.31 737 PRO A C 1
ATOM 5610 O O . PRO A 1 737 ? -16.176 4.750 16.746 1.00 74.31 737 PRO A O 1
ATOM 5613 N N . PHE A 1 738 ? -15.914 6.338 18.303 1.00 71.06 738 PHE A N 1
ATOM 5614 C CA . PHE A 1 738 ? -15.071 5.548 19.222 1.00 71.06 738 PHE A CA 1
ATOM 5615 C C . PHE A 1 738 ? -15.682 5.366 20.602 1.00 71.06 738 PHE A C 1
ATOM 5617 O O . PHE A 1 738 ? -15.512 4.334 21.248 1.00 71.06 738 PHE A O 1
ATOM 5624 N N . SER A 1 739 ? -16.381 6.389 21.076 1.00 79.38 739 SER A N 1
ATOM 5625 C CA . SER A 1 739 ? -16.973 6.413 22.404 1.00 79.38 739 SER A CA 1
ATOM 5626 C C . SER A 1 739 ? -18.297 7.153 22.359 1.00 79.38 739 SER A C 1
ATOM 5628 O O . SER A 1 739 ? -18.502 8.039 21.532 1.00 79.38 739 SER A O 1
ATOM 5630 N N . LEU A 1 740 ? -19.213 6.773 23.239 1.00 88.19 740 LEU A N 1
ATOM 5631 C CA . LEU A 1 740 ? -20.552 7.332 23.304 1.00 88.19 740 LEU A CA 1
ATOM 5632 C C . LEU A 1 740 ? -20.927 7.493 24.771 1.00 88.19 740 LEU A C 1
ATOM 5634 O O . LEU A 1 740 ? -20.812 6.547 25.547 1.00 88.19 740 LEU A O 1
ATOM 5638 N N . ILE A 1 741 ? -21.398 8.681 25.134 1.00 89.75 741 ILE A N 1
ATOM 5639 C CA . ILE A 1 741 ? -21.963 8.950 26.455 1.00 89.75 741 ILE A CA 1
ATOM 5640 C C . ILE A 1 741 ? -23.257 9.750 26.323 1.00 89.75 741 ILE A C 1
ATOM 5642 O O . ILE A 1 741 ? -23.439 10.548 25.398 1.00 89.75 741 ILE A O 1
ATOM 5646 N N . ALA A 1 742 ? -24.168 9.515 27.258 1.00 88.25 742 ALA A N 1
ATOM 5647 C CA . ALA A 1 742 ? -25.452 10.183 27.347 1.00 88.25 742 ALA A CA 1
ATOM 5648 C C . ALA A 1 742 ? -25.524 10.955 28.671 1.00 88.25 742 ALA A C 1
ATOM 5650 O O . ALA A 1 742 ? -25.310 10.375 29.731 1.00 88.25 742 ALA A O 1
ATOM 5651 N N . VAL A 1 743 ? -25.793 12.261 28.602 1.00 83.19 743 VAL A N 1
ATOM 5652 C CA . VAL A 1 743 ? -25.873 13.154 29.768 1.00 83.19 743 VAL A CA 1
ATOM 5653 C C . VAL A 1 743 ? -27.025 14.122 29.563 1.00 83.19 743 VAL A C 1
ATOM 5655 O O . VAL A 1 743 ? -27.015 14.856 28.579 1.00 83.19 743 VAL A O 1
ATOM 5658 N N . GLN A 1 744 ? -27.986 14.152 30.491 1.00 76.00 744 GLN A N 1
ATOM 5659 C CA . GLN A 1 744 ? -29.078 15.139 30.507 1.00 76.00 744 GLN A CA 1
ATOM 5660 C C . GLN A 1 744 ? -29.770 15.299 29.132 1.00 76.00 744 GLN A C 1
ATOM 5662 O O . GLN A 1 744 ? -29.839 16.403 28.598 1.00 76.00 744 GLN A O 1
ATOM 5667 N N . GLU A 1 745 ? -30.222 14.195 28.519 1.00 79.12 745 GLU A N 1
ATOM 5668 C CA . GLU A 1 745 ? -30.839 14.160 27.171 1.00 79.12 745 GLU A CA 1
ATOM 5669 C C . GLU A 1 745 ? -29.931 14.560 25.987 1.00 79.12 745 GLU A C 1
ATOM 5671 O O . GLU A 1 745 ? -30.350 14.493 24.830 1.00 79.12 745 GLU A O 1
ATOM 5676 N N . VAL A 1 746 ? -28.663 14.901 26.230 1.00 87.44 746 VAL A N 1
ATOM 5677 C CA . VAL A 1 746 ? -27.658 15.152 25.189 1.00 87.44 746 VAL A CA 1
ATOM 5678 C C . VAL A 1 746 ? -26.819 13.898 24.970 1.00 87.44 746 VAL A C 1
ATOM 5680 O O . VAL A 1 746 ? -26.519 13.146 25.905 1.00 87.44 746 VAL A O 1
ATOM 5683 N N . ARG A 1 747 ? -26.451 13.635 23.716 1.00 91.38 747 ARG A N 1
ATOM 5684 C CA . ARG A 1 747 ? -25.540 12.547 23.338 1.00 91.38 747 ARG A CA 1
ATOM 5685 C C . ARG A 1 747 ? -24.239 13.132 22.850 1.00 91.38 747 ARG A C 1
ATOM 5687 O O . ARG A 1 747 ? -24.255 14.031 22.014 1.00 91.38 747 ARG A O 1
ATOM 5694 N N . TYR A 1 748 ? -23.138 12.599 23.357 1.00 90.69 748 TYR A N 1
ATOM 5695 C CA . TYR A 1 748 ? -21.795 12.961 22.937 1.00 90.69 748 TYR A CA 1
ATOM 5696 C C . TYR A 1 748 ? -21.117 11.739 22.356 1.00 90.69 748 TYR A C 1
ATOM 5698 O O . TYR A 1 748 ? -21.097 10.682 22.987 1.00 90.69 748 TYR A O 1
ATOM 5706 N N . VAL A 1 749 ? -20.561 11.899 21.163 1.00 86.75 749 VAL A N 1
ATOM 5707 C CA . VAL A 1 749 ? -19.802 10.854 20.489 1.00 86.75 749 VAL A CA 1
ATOM 5708 C C . VAL A 1 749 ? -18.394 11.354 20.257 1.00 86.75 749 VAL A C 1
ATOM 5710 O O . VAL A 1 749 ? -18.196 12.386 19.618 1.00 86.75 749 VAL A O 1
ATOM 5713 N N . GLY A 1 750 ? -17.423 10.628 20.794 1.00 80.06 750 GLY A N 1
ATOM 5714 C CA . GLY A 1 750 ? -16.021 10.824 20.471 1.00 80.06 750 GLY A CA 1
ATOM 5715 C C . GLY A 1 750 ? -15.751 10.213 19.104 1.00 80.06 750 GLY A C 1
ATOM 5716 O O . GLY A 1 750 ? -16.148 9.078 18.846 1.00 80.06 750 GLY A O 1
ATOM 5717 N N . THR A 1 751 ? -15.124 10.980 18.224 1.00 73.75 751 THR A N 1
ATOM 5718 C CA . THR A 1 751 ? -14.851 10.639 16.821 1.00 73.75 751 THR A CA 1
ATOM 5719 C C . THR A 1 751 ? -13.394 10.929 16.481 1.00 73.75 751 THR A C 1
ATOM 5721 O O . THR A 1 751 ? -12.668 11.501 17.299 1.00 73.75 751 THR A O 1
ATOM 5724 N N . ALA A 1 752 ? -12.965 10.574 15.270 1.00 62.81 752 ALA A N 1
ATOM 5725 C CA . ALA A 1 752 ? -11.634 10.907 14.757 1.00 62.81 752 ALA A CA 1
ATOM 5726 C C . ALA A 1 752 ? -11.377 12.418 14.680 1.00 62.81 752 ALA A C 1
ATOM 5728 O O . ALA A 1 752 ? -10.252 12.857 14.923 1.00 62.81 752 ALA A O 1
ATOM 5729 N N . SER A 1 753 ? -12.413 13.212 14.406 1.00 64.06 753 SER A N 1
ATOM 5730 C CA . SER A 1 753 ? -12.291 14.660 14.220 1.00 64.06 753 SER A CA 1
ATOM 5731 C C . SER A 1 753 ? -12.645 15.488 15.457 1.00 64.06 753 SER A C 1
ATOM 5733 O O . SER A 1 753 ? -12.625 16.716 15.382 1.00 64.06 753 SER A O 1
ATOM 5735 N N . GLY A 1 754 ? -13.010 14.860 16.578 1.00 75.06 754 GLY A N 1
ATOM 5736 C CA . GLY A 1 754 ? -13.401 15.560 17.803 1.00 75.06 754 GLY A CA 1
ATOM 5737 C C . GLY A 1 754 ? -14.578 14.913 18.504 1.00 75.06 754 GLY A C 1
ATOM 5738 O O . GLY A 1 754 ? -14.822 13.716 18.390 1.00 75.06 754 GLY A O 1
ATOM 5739 N N . VAL A 1 755 ? -15.335 15.718 19.242 1.00 85.19 755 VAL A N 1
ATOM 5740 C CA . VAL A 1 755 ? -16.581 15.277 19.874 1.00 85.19 755 VAL A CA 1
ATOM 5741 C C . VAL A 1 755 ? -17.753 15.849 19.093 1.00 85.19 755 VAL A C 1
ATOM 5743 O O . VAL A 1 755 ? -17.846 17.066 18.922 1.00 85.19 755 VAL A O 1
ATOM 5746 N N . LEU A 1 756 ? -18.664 14.994 18.643 1.00 87.44 756 LEU A N 1
ATOM 5747 C CA . LEU A 1 756 ? -19.961 15.399 18.110 1.00 87.44 756 LEU A CA 1
ATOM 5748 C C . LEU A 1 756 ? -21.009 15.373 19.222 1.00 87.44 756 LEU A C 1
ATOM 5750 O O . LEU A 1 756 ? -20.948 14.539 20.124 1.00 87.44 756 LEU A O 1
ATOM 5754 N N . ARG A 1 757 ? -21.988 16.277 19.148 1.00 89.75 757 ARG A N 1
ATOM 5755 C CA . ARG A 1 757 ? -23.169 16.283 20.013 1.00 89.75 757 ARG A CA 1
ATOM 5756 C C . ARG A 1 757 ? -24.456 16.144 19.216 1.00 89.75 757 ARG A C 1
ATOM 5758 O O . ARG A 1 757 ? -24.561 16.689 18.115 1.00 89.75 757 ARG A O 1
ATOM 5765 N N . HIS A 1 758 ? -25.444 15.530 19.849 1.00 90.69 758 HIS A N 1
ATOM 5766 C CA . HIS A 1 758 ? -26.831 15.500 19.409 1.00 90.69 758 HIS A CA 1
ATOM 5767 C C . HIS A 1 758 ? -27.747 15.883 20.578 1.00 90.69 758 HIS A C 1
ATOM 5769 O O . HIS A 1 758 ? -27.627 15.330 21.673 1.00 90.69 758 HIS A O 1
ATOM 5775 N N . ASP A 1 759 ? -28.655 16.828 20.342 1.00 86.44 759 ASP A N 1
ATOM 5776 C CA . ASP A 1 759 ? -29.654 17.323 21.297 1.00 86.44 759 ASP A CA 1
ATOM 5777 C C . ASP A 1 759 ? -31.030 17.429 20.613 1.00 86.44 759 ASP A C 1
ATOM 5779 O O . ASP A 1 759 ? -31.133 17.305 19.396 1.00 86.44 759 ASP A O 1
ATOM 5783 N N . ALA A 1 760 ? -32.104 17.640 21.380 1.00 74.44 760 ALA A N 1
ATOM 5784 C CA . ALA A 1 760 ? -33.488 17.591 20.885 1.00 74.44 760 ALA A CA 1
ATOM 5785 C C . ALA A 1 760 ? -33.848 18.626 19.787 1.00 74.44 760 ALA A C 1
ATOM 5787 O O . ALA A 1 760 ? -34.973 18.614 19.288 1.00 74.44 760 ALA A O 1
ATOM 5788 N N . ALA A 1 761 ? -32.932 19.531 19.415 1.00 59.78 761 ALA A N 1
ATOM 5789 C CA . ALA A 1 761 ? -33.188 20.654 18.514 1.00 59.78 761 ALA A CA 1
ATOM 5790 C C . ALA A 1 761 ? -32.374 20.647 17.198 1.00 59.78 761 ALA A C 1
ATOM 5792 O O . ALA A 1 761 ? -32.556 21.569 16.399 1.00 59.78 761 ALA A O 1
ATOM 5793 N N . ALA A 1 762 ? -31.480 19.677 16.946 1.00 63.53 762 ALA A N 1
ATOM 5794 C CA . ALA A 1 762 ? -30.668 19.622 15.717 1.00 63.53 762 ALA A CA 1
ATOM 5795 C C . ALA A 1 762 ? -30.058 18.231 15.432 1.00 63.53 762 ALA A C 1
ATOM 5797 O O . ALA A 1 762 ? -29.872 17.437 16.350 1.00 63.53 762 ALA A O 1
ATOM 5798 N N . ASP A 1 763 ? -29.671 17.995 14.170 1.00 83.44 763 ASP A N 1
ATOM 5799 C CA . ASP A 1 763 ? -28.778 16.896 13.758 1.00 83.44 763 ASP A CA 1
ATOM 5800 C C . ASP A 1 763 ? -27.374 17.004 14.401 1.00 83.44 763 ASP A C 1
ATOM 5802 O O . ASP A 1 763 ? -27.016 18.017 15.017 1.00 83.44 763 ASP A O 1
ATOM 5806 N N . TRP A 1 764 ? -26.561 15.951 14.242 1.00 89.62 764 TRP A N 1
ATOM 5807 C CA . TRP A 1 764 ? -25.193 15.859 14.765 1.00 89.62 764 TRP A CA 1
ATOM 5808 C C . TRP A 1 764 ? -24.319 17.057 14.373 1.00 89.62 764 TRP A C 1
ATOM 5810 O O . TRP A 1 764 ? -24.236 17.444 13.208 1.00 89.62 764 TRP A O 1
ATOM 5820 N N . ARG A 1 765 ? -23.613 17.627 15.356 1.00 86.94 765 ARG A N 1
ATOM 5821 C CA . ARG A 1 765 ? -22.705 18.772 15.159 1.00 86.94 765 ARG A CA 1
ATOM 5822 C C . ARG A 1 765 ? -21.512 18.724 16.099 1.00 86.94 765 ARG A C 1
ATOM 5824 O O . ARG A 1 765 ? -21.626 18.208 17.207 1.00 86.94 765 ARG A O 1
ATOM 5831 N N . SER A 1 766 ? -20.391 19.322 15.709 1.00 86.31 766 SER A N 1
ATOM 5832 C CA . SER A 1 766 ? -19.209 19.420 16.572 1.00 86.31 766 SER A CA 1
ATOM 5833 C C . SER A 1 766 ? -19.524 20.125 17.900 1.00 86.31 766 SER A C 1
ATOM 5835 O O . SER A 1 766 ? -20.236 21.133 17.943 1.00 86.31 766 SER A O 1
ATOM 5837 N N . PHE A 1 767 ? -18.996 19.586 18.998 1.00 85.75 767 PHE A N 1
ATOM 5838 C CA . PHE A 1 767 ? -19.149 20.116 20.347 1.00 85.75 767 PHE A CA 1
ATOM 5839 C C . PHE A 1 767 ? -17.934 20.942 20.769 1.00 85.75 767 PHE A C 1
ATOM 5841 O O . PHE A 1 767 ? -16.789 20.506 20.666 1.00 85.75 767 PHE A O 1
ATOM 5848 N N . GLY A 1 768 ? -18.217 22.117 21.329 1.00 75.81 768 GLY A N 1
ATOM 5849 C CA . GLY A 1 768 ? -17.221 23.055 21.828 1.00 75.81 768 GLY A CA 1
ATOM 5850 C C . GLY A 1 768 ? -16.639 23.960 20.740 1.00 75.81 768 GLY A C 1
ATOM 5851 O O . GLY A 1 768 ? -16.621 23.612 19.562 1.00 75.81 768 GLY A O 1
ATOM 5852 N N . THR A 1 769 ? -16.191 25.158 21.128 1.00 63.66 769 THR A N 1
ATOM 5853 C CA . THR A 1 769 ? -15.595 26.129 20.191 1.00 63.66 769 THR A CA 1
ATOM 5854 C C . THR A 1 769 ? -14.183 26.558 20.604 1.00 63.66 769 THR A C 1
ATOM 5856 O O . THR A 1 769 ? -14.001 26.929 21.771 1.00 63.66 769 THR A O 1
ATOM 5859 N N . PRO A 1 770 ? -13.219 26.611 19.658 1.00 59.66 770 PRO A N 1
ATOM 5860 C CA . PRO A 1 770 ? -13.325 26.145 18.266 1.00 59.66 770 PRO A CA 1
ATOM 5861 C C . PRO A 1 770 ? -13.452 24.616 18.192 1.00 59.66 770 PRO A C 1
ATOM 5863 O O . PRO A 1 770 ? -12.895 23.935 19.049 1.00 59.66 770 PRO A O 1
ATOM 5866 N N . ALA A 1 771 ? -14.196 24.113 17.196 1.00 60.66 771 ALA A N 1
ATOM 5867 C CA . ALA A 1 771 ? -14.286 22.686 16.888 1.00 60.66 771 ALA A CA 1
ATOM 5868 C C . ALA A 1 771 ? -12.879 22.205 16.508 1.00 60.66 771 ALA A C 1
ATOM 5870 O O . ALA A 1 771 ? -12.330 22.676 15.510 1.00 60.66 771 ALA A O 1
ATOM 5871 N N . PRO A 1 772 ? -12.237 21.387 17.337 1.00 55.41 772 PRO A N 1
ATOM 5872 C CA . PRO A 1 772 ? -10.805 21.182 17.206 1.00 55.41 772 PRO A CA 1
ATOM 5873 C C . PRO A 1 772 ? -10.489 19.842 16.526 1.00 55.41 772 PRO A C 1
ATOM 5875 O O . PRO A 1 772 ? -11.140 18.845 16.805 1.00 55.41 772 PRO A O 1
ATOM 5878 N N . ALA A 1 773 ? -9.481 19.818 15.649 1.00 62.53 773 ALA A N 1
ATOM 5879 C CA . ALA A 1 773 ? -9.059 18.620 14.919 1.00 62.53 773 ALA A CA 1
ATOM 5880 C C . ALA A 1 773 ? -8.226 17.686 15.817 1.00 62.53 773 ALA A C 1
ATOM 5882 O O . ALA A 1 773 ? -6.999 17.677 15.753 1.00 62.53 773 ALA A O 1
ATOM 5883 N N . TRP A 1 774 ? -8.882 16.950 16.713 1.00 66.31 774 TRP A N 1
ATOM 5884 C CA . TRP A 1 774 ? -8.248 15.904 17.522 1.00 66.31 774 TRP A CA 1
ATOM 5885 C C . TRP A 1 774 ? -9.225 14.764 17.818 1.00 66.31 774 TRP A C 1
ATOM 5887 O O . TRP A 1 774 ? -10.412 15.024 17.963 1.00 66.31 774 TRP A O 1
ATOM 5897 N N . PRO A 1 775 ? -8.761 13.515 17.973 1.00 59.38 775 PRO A N 1
ATOM 5898 C CA . PRO A 1 775 ? -9.647 12.383 18.207 1.00 59.38 775 PRO A CA 1
ATOM 5899 C C . PRO A 1 775 ? -10.124 12.304 19.661 1.00 59.38 775 PRO A C 1
ATOM 5901 O O . PRO A 1 775 ? -9.342 12.477 20.600 1.00 59.38 775 PRO A O 1
ATOM 5904 N N . GLY A 1 776 ? -11.411 12.004 19.842 1.00 59.31 776 GLY A N 1
ATOM 5905 C CA . GLY A 1 776 ? -12.027 11.728 21.140 1.00 59.31 776 GLY A CA 1
ATOM 5906 C C . GLY A 1 776 ? -12.062 10.233 21.449 1.00 59.31 776 GLY A C 1
ATOM 5907 O O . GLY A 1 776 ? -13.090 9.584 21.268 1.00 59.31 776 GLY A O 1
ATOM 5908 N N . LEU A 1 777 ? -10.931 9.685 21.898 1.00 61.69 777 LEU A N 1
ATOM 5909 C CA . LEU A 1 777 ? -10.726 8.238 22.067 1.00 61.69 777 LEU A CA 1
ATOM 5910 C C . LEU A 1 777 ? -11.548 7.647 23.220 1.00 61.69 777 LEU A C 1
ATOM 5912 O O . LEU A 1 777 ? -12.062 6.537 23.119 1.00 61.69 777 LEU A O 1
ATOM 5916 N N . GLY A 1 778 ? -11.715 8.408 24.300 1.00 66.50 778 GLY A N 1
ATOM 5917 C CA . GLY A 1 778 ? -12.540 8.026 25.440 1.00 66.50 778 GLY A CA 1
ATOM 5918 C C . GLY A 1 778 ? -13.288 9.229 25.989 1.00 66.50 778 GLY A C 1
ATOM 5919 O O . GLY A 1 778 ? -12.734 10.325 26.051 1.00 66.50 778 GLY A O 1
ATOM 5920 N N . LEU A 1 779 ? -14.531 9.016 26.411 1.00 77.75 779 LEU A N 1
ATOM 5921 C CA . LEU A 1 779 ? -15.358 10.034 27.047 1.00 77.75 779 LEU A CA 1
ATOM 5922 C C . LEU A 1 779 ? -15.734 9.589 28.456 1.00 77.75 779 LEU A C 1
ATOM 5924 O O . LEU A 1 779 ? -16.108 8.438 28.667 1.00 77.75 779 LEU A O 1
ATOM 5928 N N . ALA A 1 780 ? -15.670 10.521 29.399 1.00 78.69 780 ALA A N 1
ATOM 5929 C CA . ALA A 1 780 ? -16.182 10.349 30.750 1.00 78.69 780 ALA A CA 1
ATOM 5930 C C . ALA A 1 780 ? -16.876 11.625 31.204 1.00 78.69 780 ALA A C 1
ATOM 5932 O O . ALA A 1 780 ? -16.556 12.723 30.747 1.00 78.69 780 ALA A O 1
ATOM 5933 N N . VAL A 1 781 ? -17.813 11.485 32.130 1.00 77.50 781 VAL A N 1
ATOM 5934 C CA . VAL A 1 781 ? -18.458 12.620 32.784 1.00 77.50 781 VAL A CA 1
ATOM 5935 C C . VAL A 1 781 ? -18.198 12.484 34.266 1.00 77.50 781 VAL A C 1
ATOM 5937 O O . VAL A 1 781 ? -18.492 11.448 34.855 1.00 77.50 781 VAL A O 1
ATOM 5940 N N . GLY A 1 782 ? -17.607 13.525 34.837 1.00 73.19 782 GLY A N 1
ATOM 5941 C CA . GLY A 1 782 ? -17.406 13.645 36.271 1.00 73.19 782 GLY A CA 1
ATOM 5942 C C . GLY A 1 782 ? -18.155 14.874 36.772 1.00 73.19 782 GLY A C 1
ATOM 5943 O O . GLY A 1 782 ? -18.145 15.903 36.081 1.00 73.19 782 GLY A O 1
ATOM 5944 N N . PRO A 1 783 ? -18.793 14.815 37.953 1.00 69.56 783 PRO A N 1
ATOM 5945 C CA . PRO A 1 783 ? -19.155 16.045 38.633 1.00 69.56 783 PRO A CA 1
ATOM 5946 C C . PRO A 1 783 ? -17.842 16.769 38.928 1.00 69.56 783 PRO A C 1
ATOM 5948 O O . PRO A 1 783 ? -16.929 16.140 39.426 1.00 69.56 783 PRO A O 1
ATOM 5951 N N . ALA A 1 784 ? -17.706 18.052 38.629 1.00 66.19 784 ALA A N 1
ATOM 5952 C CA . ALA A 1 784 ? -16.594 18.854 39.128 1.00 66.19 784 ALA A CA 1
ATOM 5953 C C . ALA A 1 784 ? -17.131 20.215 39.550 1.00 66.19 784 ALA A C 1
ATOM 5955 O O . ALA A 1 784 ? -17.923 20.837 38.831 1.00 66.19 784 ALA A O 1
ATOM 5956 N N . LEU A 1 785 ? -16.744 20.658 40.751 1.00 59.66 785 LEU A N 1
ATOM 5957 C CA . LEU A 1 785 ? -17.173 21.938 41.328 1.00 59.66 785 LEU A CA 1
ATOM 5958 C C . LEU A 1 785 ? -18.708 22.145 41.314 1.00 59.66 785 LEU A C 1
ATOM 5960 O O . LEU A 1 785 ? -19.193 23.264 41.159 1.00 59.66 785 LEU A O 1
ATOM 5964 N N . GLY A 1 786 ? -19.485 21.063 41.460 1.00 62.84 786 GLY A N 1
ATOM 5965 C CA . GLY A 1 786 ? -20.955 21.099 41.473 1.00 62.84 786 GLY A CA 1
ATOM 5966 C C . GLY A 1 786 ? -21.631 21.194 40.097 1.00 62.84 786 GLY A C 1
ATOM 5967 O O . GLY A 1 786 ? -22.815 21.521 40.035 1.00 62.84 786 GLY A O 1
ATOM 5968 N N . THR A 1 787 ? -20.910 20.922 39.004 1.00 73.62 787 THR A N 1
ATOM 5969 C CA . THR A 1 787 ? -21.443 20.890 37.628 1.00 73.62 787 THR A CA 1
ATOM 5970 C C . THR A 1 787 ? -20.978 19.648 36.871 1.00 73.62 787 THR A C 1
ATOM 5972 O O . THR A 1 787 ? -19.927 19.101 37.196 1.00 73.62 787 THR A O 1
ATOM 5975 N N . ASP A 1 788 ? -21.717 19.228 35.841 1.00 81.75 788 ASP A N 1
ATOM 5976 C CA . ASP A 1 788 ? -21.274 18.145 34.959 1.00 81.75 788 ASP A CA 1
ATOM 5977 C C . ASP A 1 788 ? -20.171 18.646 34.016 1.00 81.75 788 ASP A C 1
ATOM 5979 O O . ASP A 1 788 ? -20.359 19.594 33.237 1.00 81.75 788 ASP A O 1
ATOM 5983 N N . VAL A 1 789 ? -19.010 17.996 34.084 1.00 84.88 789 VAL A N 1
ATOM 5984 C CA . VAL A 1 789 ? -17.870 18.243 33.202 1.00 84.88 789 VAL A CA 1
ATOM 5985 C C . VAL A 1 789 ? -17.667 17.032 32.306 1.00 84.88 789 VAL A C 1
ATOM 5987 O O . VAL A 1 789 ? -17.533 15.903 32.776 1.00 84.88 789 VAL A O 1
ATOM 5990 N N . LEU A 1 790 ? -17.631 17.282 30.996 1.00 87.50 790 LEU A N 1
ATOM 5991 C CA . LEU A 1 790 ? -17.266 16.281 30.006 1.00 87.50 790 LEU A CA 1
ATOM 5992 C C . LEU A 1 790 ? -15.745 16.237 29.897 1.00 87.50 790 LEU A C 1
ATOM 5994 O O . LEU A 1 790 ? -15.120 17.238 29.539 1.00 87.50 790 LEU A O 1
ATOM 5998 N N . TYR A 1 791 ? -15.174 15.072 30.164 1.00 87.69 791 TYR A N 1
ATOM 5999 C CA . TYR A 1 791 ? -13.773 14.749 29.959 1.00 87.69 791 TYR A CA 1
ATOM 6000 C C . TYR A 1 791 ? -13.622 13.918 28.692 1.00 87.69 791 TYR A C 1
ATOM 6002 O O . TYR A 1 791 ? -14.404 13.009 28.417 1.00 87.69 791 TYR A O 1
ATOM 6010 N N . CYS A 1 792 ? -12.584 14.228 27.934 1.00 84.50 792 CYS A N 1
ATOM 6011 C CA . CYS A 1 792 ? -12.225 13.552 26.709 1.00 84.50 792 CYS A CA 1
ATOM 6012 C C . CYS A 1 792 ? -10.745 13.186 26.766 1.00 84.50 792 CYS A C 1
ATOM 6014 O O . CYS A 1 792 ? -9.877 14.063 26.843 1.00 84.50 792 CYS A O 1
ATOM 6016 N N . ALA A 1 793 ? -10.466 11.886 26.718 1.00 76.06 793 ALA A N 1
ATOM 6017 C CA . ALA A 1 793 ? -9.140 11.387 26.407 1.00 76.06 793 ALA A CA 1
ATOM 6018 C C . ALA A 1 793 ? -8.868 11.596 24.917 1.00 76.06 793 ALA A C 1
ATOM 6020 O O . ALA A 1 793 ? -9.711 11.331 24.058 1.00 76.06 793 ALA A O 1
ATOM 6021 N N . SER A 1 794 ? -7.664 12.058 24.635 1.00 71.75 794 SER A N 1
ATOM 6022 C CA . SER A 1 794 ? -7.101 12.221 23.297 1.00 71.75 794 SER A CA 1
ATOM 6023 C C . SER A 1 794 ? -5.631 11.831 23.376 1.00 71.75 794 SER A C 1
ATOM 6025 O O . SER A 1 794 ? -5.079 11.863 24.473 1.00 71.75 794 SER A O 1
ATOM 6027 N N . PHE A 1 795 ? -5.002 11.492 22.249 1.00 64.94 795 PHE A N 1
ATOM 6028 C CA . PHE A 1 795 ? -3.648 10.918 22.212 1.00 64.94 795 PHE A CA 1
ATOM 6029 C C . PHE A 1 795 ? -2.648 11.559 23.188 1.00 64.94 795 PHE A C 1
ATOM 6031 O O . PHE A 1 795 ? -1.951 10.841 23.891 1.00 64.94 795 PHE A O 1
ATOM 6038 N N . ASP A 1 796 ? -2.615 12.889 23.269 1.00 66.06 796 ASP A N 1
ATOM 6039 C CA . ASP A 1 796 ? -1.582 13.651 23.977 1.00 66.06 796 ASP A CA 1
ATOM 6040 C C . ASP A 1 796 ? -2.073 14.452 25.190 1.00 66.06 796 ASP A C 1
ATOM 6042 O O . ASP A 1 796 ? -1.300 15.196 25.812 1.00 66.06 796 ASP A O 1
ATOM 6046 N N . ALA A 1 797 ? -3.364 14.378 25.511 1.00 73.31 797 ALA A N 1
ATOM 6047 C CA . ALA A 1 797 ? -3.910 15.200 26.578 1.00 73.31 797 ALA A CA 1
ATOM 6048 C C . ALA A 1 797 ? -5.242 14.706 27.126 1.00 73.31 797 ALA A C 1
ATOM 6050 O O . ALA A 1 797 ? -6.042 14.043 26.459 1.00 73.31 797 ALA A O 1
ATOM 6051 N N . LEU A 1 798 ? -5.525 15.212 28.322 1.00 81.69 798 LEU A N 1
ATOM 6052 C CA . LEU A 1 798 ? -6.878 15.340 28.827 1.00 81.69 798 LEU A CA 1
ATOM 6053 C C . LEU A 1 798 ? -7.477 16.648 28.326 1.00 81.69 798 LEU A C 1
ATOM 6055 O O . LEU A 1 798 ? -6.901 17.729 28.501 1.00 81.69 798 LEU A O 1
ATOM 6059 N N . ARG A 1 799 ? -8.667 16.564 27.749 1.00 84.56 799 ARG A N 1
ATOM 6060 C CA . ARG A 1 799 ? -9.467 17.731 27.387 1.00 84.56 799 ARG A CA 1
ATOM 6061 C C . ARG A 1 799 ? -10.749 17.694 28.192 1.00 84.56 799 ARG A C 1
ATOM 6063 O O . ARG A 1 799 ? -11.338 16.634 28.363 1.00 84.56 799 ARG A O 1
ATOM 6070 N N . PHE A 1 800 ? -11.172 18.831 28.719 1.00 82.81 800 PHE A N 1
ATOM 6071 C CA . PHE A 1 800 ? -12.374 18.896 29.536 1.00 82.81 800 PHE A CA 1
ATOM 6072 C C . PHE A 1 800 ? -13.155 20.175 29.285 1.00 82.81 800 PHE A C 1
ATOM 6074 O O . PHE A 1 800 ? -12.605 21.213 28.914 1.00 82.81 800 PHE A O 1
ATOM 6081 N N . CYS A 1 801 ? -14.466 20.088 29.451 1.00 82.00 801 CYS A N 1
ATOM 6082 C CA . CYS A 1 801 ? -15.375 21.187 29.197 1.00 82.00 801 CYS A CA 1
ATOM 6083 C C . CYS A 1 801 ? -16.588 21.077 30.116 1.00 82.00 801 CYS A C 1
ATOM 6085 O O . CYS A 1 801 ? -17.223 20.026 30.184 1.00 82.00 801 CYS A O 1
ATOM 6087 N N . GLY A 1 802 ? -16.961 22.180 30.768 1.00 78.25 802 GLY A N 1
ATOM 6088 C CA . GLY A 1 802 ? -18.258 22.262 31.436 1.00 78.25 802 GLY A CA 1
ATOM 6089 C C . GLY A 1 802 ? -19.374 22.088 30.409 1.00 78.25 802 GLY A C 1
ATOM 6090 O O . GLY A 1 802 ? -19.388 22.789 29.390 1.00 78.25 802 GLY A O 1
ATOM 6091 N N . VAL A 1 803 ? -20.303 21.168 30.668 1.00 76.31 803 VAL A N 1
ATOM 6092 C CA . VAL A 1 803 ? -21.383 20.818 29.728 1.00 76.31 803 VAL A CA 1
ATOM 6093 C C . VAL A 1 803 ? -22.234 22.047 29.374 1.00 76.31 803 VAL A C 1
ATOM 6095 O O . VAL A 1 803 ? -22.656 22.206 28.230 1.00 76.31 803 VAL A O 1
ATOM 6098 N N . SER A 1 804 ? -22.385 22.984 30.315 1.00 71.75 804 SER A N 1
ATOM 6099 C CA . SER A 1 804 ? -23.153 24.226 30.158 1.00 71.75 804 SER A CA 1
ATOM 6100 C C . SER A 1 804 ? -22.414 25.382 29.466 1.00 71.75 804 SER A C 1
ATOM 6102 O O . SER A 1 804 ? -23.070 26.300 28.977 1.00 71.75 804 SER A O 1
ATOM 6104 N N . ILE A 1 805 ? -21.073 25.374 29.411 1.00 67.62 805 ILE A N 1
ATOM 6105 C CA . ILE A 1 805 ? -20.261 26.525 28.945 1.00 67.62 805 ILE A CA 1
ATOM 6106 C C . ILE A 1 805 ? -19.445 26.192 27.673 1.00 67.62 805 ILE A C 1
ATOM 6108 O O . ILE A 1 805 ? -18.764 27.061 27.138 1.00 67.62 805 ILE A O 1
ATOM 6112 N N . ALA A 1 806 ? -19.555 24.964 27.141 1.00 73.12 806 ALA A N 1
ATOM 6113 C CA . ALA A 1 806 ? -19.137 24.519 25.795 1.00 73.12 806 ALA A CA 1
ATOM 6114 C C . ALA A 1 806 ? -17.806 25.107 25.252 1.00 73.12 806 ALA A C 1
ATOM 6116 O O . ALA A 1 806 ? -17.676 25.404 24.061 1.00 73.12 806 ALA A O 1
ATOM 6117 N N . ARG A 1 807 ? -16.796 25.274 26.111 1.00 82.56 807 ARG A N 1
ATOM 6118 C CA . ARG A 1 807 ? -15.447 25.713 25.748 1.00 82.56 807 ARG A CA 1
ATOM 6119 C C . ARG A 1 807 ? -14.416 24.738 26.301 1.00 82.56 807 ARG A C 1
ATOM 6121 O O . ARG A 1 807 ? -14.250 24.632 27.514 1.00 82.56 807 ARG A O 1
ATOM 6128 N N . TRP A 1 808 ? -13.705 24.078 25.391 1.00 82.94 808 TRP A N 1
ATOM 6129 C CA . TRP A 1 808 ? -12.650 23.133 25.737 1.00 82.94 808 TRP A CA 1
ATOM 6130 C C . TRP A 1 808 ? -11.502 23.815 26.481 1.00 82.94 808 TRP A C 1
ATOM 6132 O O . TRP A 1 808 ? -10.973 24.842 26.047 1.00 82.94 808 TRP A O 1
ATOM 6142 N N . GLN A 1 809 ? -11.105 23.202 27.591 1.00 83.75 809 GLN A N 1
ATOM 6143 C CA . GLN A 1 809 ? -9.812 23.386 28.230 1.00 83.75 809 GLN A CA 1
ATOM 6144 C C . GLN A 1 809 ? -8.964 22.137 27.984 1.00 83.75 809 GLN A C 1
ATOM 6146 O O . GLN A 1 809 ? -9.477 21.019 27.982 1.00 83.75 809 GLN A O 1
ATOM 6151 N N . THR A 1 810 ? -7.663 22.330 27.778 1.00 82.81 810 THR A N 1
ATOM 6152 C CA . THR A 1 810 ? -6.725 21.248 27.449 1.00 82.81 810 THR A CA 1
ATOM 6153 C C . THR A 1 810 ? -5.601 21.203 28.472 1.00 82.81 810 THR A C 1
ATOM 6155 O O . THR A 1 810 ? -5.023 22.238 28.819 1.00 82.81 810 THR A O 1
ATOM 6158 N N . LYS A 1 811 ? -5.267 19.998 28.937 1.00 83.00 811 LYS A N 1
ATOM 6159 C CA . LYS A 1 811 ? -4.116 19.716 29.797 1.00 83.00 811 LYS A CA 1
ATOM 6160 C C . LYS A 1 811 ? -3.243 18.662 29.143 1.00 83.00 811 LYS A C 1
ATOM 6162 O O . LYS A 1 811 ? -3.528 17.470 29.211 1.00 83.00 811 LYS A O 1
ATOM 6167 N N . TRP A 1 812 ? -2.186 19.154 28.507 1.00 74.88 812 TRP A N 1
ATOM 6168 C CA . TRP A 1 812 ? -1.174 18.359 27.824 1.00 74.88 812 TRP A CA 1
ATOM 6169 C C . TRP A 1 812 ? -0.476 17.393 28.775 1.00 74.88 812 TRP A C 1
ATOM 6171 O O . TRP A 1 812 ? -0.147 17.754 29.906 1.00 74.88 812 TRP A O 1
ATOM 6181 N N . MET A 1 813 ? -0.202 16.195 28.274 1.00 68.06 813 MET A N 1
ATOM 6182 C CA . MET A 1 813 ? 0.709 15.229 28.887 1.00 68.06 813 MET A CA 1
ATOM 6183 C C . MET A 1 813 ? 2.167 15.453 28.447 1.00 68.06 813 MET A C 1
ATOM 6185 O O . MET A 1 813 ? 3.050 14.707 28.842 1.00 68.06 813 MET A O 1
ATOM 6189 N N . ALA A 1 814 ? 2.446 16.497 27.657 1.00 53.50 814 ALA A N 1
ATOM 6190 C CA . ALA A 1 814 ? 3.734 16.751 27.001 1.00 53.50 814 ALA A CA 1
ATOM 6191 C C . ALA A 1 814 ? 4.956 16.922 27.935 1.00 53.50 814 ALA A C 1
ATOM 6193 O O . ALA A 1 814 ? 6.086 16.928 27.459 1.00 53.50 814 ALA A O 1
ATOM 6194 N N . SER A 1 815 ? 4.769 17.060 29.253 1.00 53.25 815 SER A N 1
ATOM 6195 C CA . SER A 1 815 ? 5.875 17.027 30.224 1.00 53.25 815 SER A CA 1
ATOM 6196 C C . SER A 1 815 ? 6.339 15.607 30.583 1.00 53.25 815 SER A C 1
ATOM 6198 O O . SER A 1 815 ? 7.268 15.457 31.373 1.00 53.25 815 SER A O 1
ATOM 6200 N N . LEU A 1 816 ? 5.686 14.574 30.045 1.00 59.41 816 LEU A N 1
ATOM 6201 C CA . LEU A 1 816 ? 6.028 13.168 30.231 1.00 59.41 816 LEU A CA 1
ATOM 6202 C C . LEU A 1 816 ? 6.928 12.728 29.067 1.00 59.41 816 LEU A C 1
ATOM 6204 O O . LEU A 1 816 ? 6.529 12.817 27.908 1.00 59.41 816 LEU A O 1
ATOM 6208 N N . ALA A 1 817 ? 8.158 12.304 29.363 1.00 48.22 817 ALA A N 1
ATOM 6209 C CA . ALA A 1 817 ? 9.068 11.770 28.348 1.00 48.22 817 ALA A CA 1
ATOM 6210 C C . ALA A 1 817 ? 8.431 10.542 27.661 1.00 48.22 817 ALA A C 1
ATOM 6212 O O . ALA A 1 817 ? 7.939 9.662 28.363 1.00 48.22 817 ALA A O 1
ATOM 6213 N N . GLY A 1 818 ? 8.430 10.492 26.321 1.00 54.59 818 GLY A N 1
ATOM 6214 C CA . GLY A 1 818 ? 7.858 9.375 25.547 1.00 54.59 818 GLY A CA 1
ATOM 6215 C C . GLY A 1 818 ? 6.323 9.328 25.552 1.00 54.59 818 GLY A C 1
ATOM 6216 O O . GLY A 1 818 ? 5.746 8.340 26.000 1.00 54.59 818 GLY A O 1
ATOM 6217 N N . VAL A 1 819 ? 5.680 10.418 25.098 1.00 55.28 819 VAL A N 1
ATOM 6218 C CA . VAL A 1 819 ? 4.228 10.719 25.154 1.00 55.28 819 VAL A CA 1
ATOM 6219 C C . VAL A 1 819 ? 3.332 9.462 25.175 1.00 55.28 819 VAL A C 1
ATOM 6221 O O . VAL A 1 819 ? 3.102 8.851 24.129 1.00 55.28 819 VAL A O 1
ATOM 6224 N N . PRO A 1 820 ? 2.780 9.082 26.344 1.00 60.41 820 PRO A N 1
ATOM 6225 C CA . PRO A 1 820 ? 1.870 7.950 26.435 1.00 60.41 820 PRO A CA 1
ATOM 6226 C C . PRO A 1 820 ? 0.547 8.277 25.740 1.00 60.41 820 PRO A C 1
ATOM 6228 O O . PRO A 1 820 ? -0.101 9.263 26.088 1.00 60.41 820 PRO A O 1
ATOM 6231 N N . VAL A 1 821 ? 0.112 7.431 24.802 1.00 65.81 821 VAL A N 1
ATOM 6232 C CA . VAL A 1 821 ? -1.212 7.563 24.175 1.00 65.81 821 VAL A CA 1
ATOM 6233 C C . VAL A 1 821 ? -2.293 7.314 25.217 1.00 65.81 821 VAL A C 1
ATOM 6235 O O . VAL A 1 821 ? -2.380 6.203 25.745 1.00 65.81 821 VAL A O 1
ATOM 6238 N N . ALA A 1 822 ? -3.134 8.313 25.491 1.00 73.81 822 ALA A N 1
ATOM 6239 C CA . ALA A 1 822 ? -4.311 8.118 26.333 1.00 73.81 822 ALA A CA 1
ATOM 6240 C C . ALA A 1 822 ? -5.366 7.280 25.597 1.00 73.81 822 ALA A C 1
ATOM 6242 O O . ALA A 1 822 ? -5.742 7.581 24.466 1.00 73.81 822 ALA A O 1
ATOM 6243 N N . THR A 1 823 ? -5.867 6.238 26.250 1.00 71.06 823 THR A N 1
ATOM 6244 C CA . THR A 1 823 ? -6.786 5.249 25.657 1.00 71.06 823 THR A CA 1
ATOM 6245 C C . THR A 1 823 ? -8.188 5.332 26.247 1.00 71.06 823 THR A C 1
ATOM 6247 O O . THR A 1 823 ? -9.176 5.056 25.574 1.00 71.06 823 THR A O 1
ATOM 6250 N N . CYS A 1 824 ? -8.286 5.705 27.521 1.00 79.75 824 CYS A N 1
ATOM 6251 C CA . CYS A 1 824 ? -9.528 5.771 28.271 1.00 79.75 824 CYS A CA 1
ATOM 6252 C C . CYS A 1 824 ? -9.415 6.820 29.378 1.00 79.75 824 CYS A C 1
ATOM 6254 O O . CYS A 1 824 ? -8.319 7.196 29.798 1.00 79.75 824 CYS A O 1
ATOM 6256 N N . VAL A 1 825 ? -10.565 7.296 29.845 1.00 89.31 825 VAL A N 1
ATOM 6257 C CA . VAL A 1 825 ? -10.663 8.283 30.918 1.00 89.31 825 VAL A CA 1
ATOM 6258 C C . VAL A 1 825 ? -11.772 7.889 31.880 1.00 89.31 825 VAL A C 1
ATOM 6260 O O . VAL A 1 825 ? -12.795 7.353 31.465 1.00 89.31 825 VAL A O 1
ATOM 6263 N N . THR A 1 826 ? -11.571 8.180 33.159 1.00 90.62 826 THR A N 1
ATOM 6264 C CA . THR A 1 826 ? -12.623 8.247 34.178 1.00 90.62 826 THR A CA 1
ATOM 6265 C C . THR A 1 826 ? -12.371 9.467 35.065 1.00 90.62 826 THR A C 1
ATOM 6267 O O . THR A 1 826 ? -11.260 10.000 35.074 1.00 90.62 826 THR A O 1
ATOM 6270 N N . ALA A 1 827 ? -13.378 9.961 35.778 1.00 88.94 827 ALA A N 1
ATOM 6271 C CA . ALA A 1 827 ? -13.249 11.177 36.578 1.00 88.94 827 ALA A CA 1
ATOM 6272 C C . ALA A 1 827 ? -14.081 11.130 37.864 1.00 88.94 827 ALA A C 1
ATOM 6274 O O . ALA A 1 827 ? -15.093 10.438 37.943 1.00 88.94 827 ALA A O 1
ATOM 6275 N N . GLU A 1 828 ? -13.643 11.905 38.851 1.00 86.94 828 GLU A N 1
ATOM 6276 C CA . GLU A 1 828 ? -14.317 12.196 40.120 1.00 86.94 828 GLU A CA 1
ATOM 6277 C C . GLU A 1 828 ? -14.313 13.719 40.374 1.00 86.94 828 GLU A C 1
ATOM 6279 O O . GLU A 1 828 ? -13.825 14.488 39.544 1.00 86.94 828 GLU A O 1
ATOM 6284 N N . SER A 1 829 ? -14.821 14.161 41.532 1.00 81.44 829 SER A N 1
ATOM 6285 C CA . SER A 1 829 ? -15.041 15.585 41.851 1.00 81.44 829 SER A CA 1
ATOM 6286 C C . SER A 1 829 ? -13.855 16.514 41.599 1.00 81.44 829 SER A C 1
ATOM 6288 O O . SER A 1 829 ? -14.027 17.621 41.092 1.00 81.44 829 SER A O 1
ATOM 6290 N N . GLU A 1 830 ? -12.656 16.072 41.972 1.00 84.00 830 GLU A N 1
ATOM 6291 C CA . GLU A 1 830 ? -11.441 16.898 41.993 1.00 84.00 830 GLU A CA 1
ATOM 6292 C C . GLU A 1 830 ? -10.276 16.250 41.224 1.00 84.00 830 GLU A C 1
ATOM 6294 O O . GLU A 1 830 ? -9.128 16.693 41.318 1.00 84.00 830 GLU A O 1
ATOM 6299 N N . SER A 1 831 ? -10.530 15.171 40.477 1.00 87.94 831 SER A N 1
ATOM 6300 C CA . SER A 1 831 ? -9.489 14.435 39.752 1.00 87.94 831 SER A CA 1
ATOM 6301 C C . SER A 1 831 ? -10.024 13.721 38.514 1.00 87.94 831 SER A C 1
ATOM 6303 O O . SER A 1 831 ? -11.166 13.271 38.474 1.00 87.94 831 SER A O 1
ATOM 6305 N N . ALA A 1 832 ? -9.165 13.574 37.511 1.00 90.00 832 ALA A N 1
ATOM 6306 C CA . ALA A 1 832 ? -9.397 12.718 36.354 1.00 90.00 832 ALA A CA 1
ATOM 6307 C C . ALA A 1 832 ? -8.271 11.690 36.236 1.00 90.00 832 ALA A C 1
ATOM 6309 O O . ALA A 1 832 ? -7.113 11.997 36.513 1.00 90.00 832 ALA A O 1
ATOM 6310 N N . TYR A 1 833 ? -8.607 10.484 35.797 1.00 91.19 833 TYR A N 1
ATOM 6311 C CA . TYR A 1 833 ? -7.671 9.388 35.590 1.00 91.19 833 TYR A CA 1
ATOM 6312 C C . TYR A 1 833 ? -7.637 9.025 34.117 1.00 91.19 833 TYR A C 1
ATOM 6314 O O . TYR A 1 833 ? -8.682 8.797 33.507 1.00 91.19 833 TYR A O 1
ATOM 6322 N N . LEU A 1 834 ? -6.435 8.946 33.562 1.00 88.81 834 LEU A N 1
ATOM 6323 C CA . LEU A 1 834 ? -6.187 8.474 32.210 1.00 88.81 834 LEU A CA 1
ATOM 6324 C C . LEU A 1 834 ? -5.515 7.112 32.246 1.00 88.81 834 LEU A C 1
ATOM 6326 O O . LEU A 1 834 ? -4.501 6.933 32.916 1.00 88.81 834 LEU A O 1
ATOM 6330 N N . GLY A 1 835 ? -6.057 6.177 31.477 1.00 84.75 835 GLY A N 1
ATOM 6331 C CA . GLY A 1 835 ? -5.331 4.978 31.088 1.00 84.75 835 GLY A CA 1
ATOM 6332 C C . GLY A 1 835 ? -4.480 5.288 29.866 1.00 84.75 835 GLY A C 1
ATOM 6333 O O . GLY A 1 835 ? -4.898 6.055 28.995 1.00 84.75 835 GLY A O 1
ATOM 6334 N N . THR A 1 836 ? -3.286 4.709 29.810 1.00 77.75 836 THR A N 1
ATOM 6335 C CA . THR A 1 836 ? -2.333 4.947 28.726 1.00 77.75 836 THR A CA 1
ATOM 6336 C C . THR A 1 836 ? -1.885 3.649 28.072 1.00 77.75 836 THR A C 1
ATOM 6338 O O . THR A 1 836 ? -2.021 2.564 28.638 1.00 77.75 836 THR A O 1
ATOM 6341 N N . ILE A 1 837 ? -1.338 3.752 26.863 1.00 67.94 837 ILE A N 1
ATOM 6342 C CA . ILE A 1 837 ? -0.921 2.594 26.070 1.00 67.94 837 ILE A CA 1
ATOM 6343 C C . ILE A 1 837 ? 0.374 1.925 26.568 1.00 67.94 837 ILE A C 1
ATOM 6345 O O . ILE A 1 837 ? 0.627 0.775 26.222 1.00 67.94 837 ILE A O 1
ATOM 6349 N N . ASN A 1 838 ? 1.209 2.624 27.340 1.00 68.56 838 ASN A N 1
ATOM 6350 C CA . ASN A 1 838 ? 2.547 2.151 27.731 1.00 68.56 838 ASN A CA 1
ATOM 6351 C C . ASN A 1 838 ? 3.078 2.737 29.053 1.00 68.56 838 ASN A C 1
ATOM 6353 O O . ASN A 1 838 ? 4.263 2.592 29.339 1.00 68.56 838 ASN A O 1
ATOM 6357 N N . ALA A 1 839 ? 2.245 3.425 29.834 1.00 76.38 839 ALA A N 1
ATOM 6358 C CA . ALA A 1 839 ? 2.665 4.070 31.079 1.00 76.38 839 ALA A CA 1
ATOM 6359 C C . ALA A 1 839 ? 1.594 3.961 32.176 1.00 76.38 839 ALA A C 1
ATOM 6361 O O . ALA A 1 839 ? 1.462 4.858 33.013 1.00 76.38 839 ALA A O 1
ATOM 6362 N N . GLY A 1 840 ? 0.772 2.908 32.125 1.00 85.94 840 GLY A N 1
ATOM 6363 C CA . GLY A 1 840 ? -0.229 2.634 33.144 1.00 85.94 840 GLY A CA 1
ATOM 6364 C C . GLY A 1 840 ? -1.284 3.728 33.281 1.00 85.94 840 GLY A C 1
ATOM 6365 O O . GLY A 1 840 ? -1.835 4.214 32.286 1.00 85.94 840 GLY A O 1
ATOM 6366 N N . ILE A 1 841 ? -1.591 4.087 34.530 1.00 91.62 841 ILE A N 1
ATOM 6367 C CA . ILE A 1 841 ? -2.643 5.043 34.891 1.00 91.62 841 ILE A CA 1
ATOM 6368 C C . ILE A 1 841 ? -2.014 6.346 35.386 1.00 91.62 841 ILE A C 1
ATOM 6370 O O . ILE A 1 841 ? -1.141 6.339 36.254 1.00 91.62 841 ILE A O 1
ATOM 6374 N N . TRP A 1 842 ? -2.518 7.472 34.891 1.00 90.19 842 TRP A N 1
ATOM 6375 C CA . TRP A 1 842 ? -2.112 8.815 35.297 1.00 90.19 842 TRP A CA 1
ATOM 6376 C C . TRP A 1 842 ? -3.277 9.570 35.916 1.00 90.19 842 TRP A C 1
ATOM 6378 O O . TRP A 1 842 ? -4.374 9.584 35.365 1.00 90.19 842 TRP A O 1
ATOM 6388 N N . GLN A 1 843 ? -3.031 10.226 37.044 1.00 90.81 843 GLN A N 1
ATOM 6389 C CA . GLN A 1 843 ? -3.986 11.100 37.708 1.00 90.81 843 GLN A CA 1
ATOM 6390 C C . GLN A 1 843 ? -3.670 12.556 37.369 1.00 90.81 843 GLN A C 1
ATOM 6392 O O . GLN A 1 843 ? -2.532 13.005 37.499 1.00 90.81 843 GLN A O 1
ATOM 6397 N N . TRP A 1 844 ? -4.692 13.301 36.967 1.00 89.75 844 TRP A N 1
ATOM 6398 C CA . TRP A 1 844 ? -4.677 14.754 36.920 1.00 89.75 844 TRP A CA 1
ATOM 6399 C C . TRP A 1 844 ? -5.533 15.298 38.053 1.00 89.75 844 TRP A C 1
ATOM 6401 O O . TRP A 1 844 ? -6.717 14.977 38.152 1.00 89.75 844 TRP A O 1
ATOM 6411 N N . GLU A 1 845 ? -4.941 16.138 38.891 1.00 86.75 845 GLU A N 1
ATOM 6412 C CA . GLU A 1 845 ? -5.630 16.760 40.017 1.00 86.75 845 GLU A CA 1
ATOM 6413 C C . GLU A 1 845 ? -5.994 18.211 39.679 1.00 86.75 845 GLU A C 1
ATOM 6415 O O . GLU A 1 845 ? -5.149 19.003 39.249 1.00 86.75 845 GLU A O 1
ATOM 6420 N N . VAL A 1 846 ? -7.261 18.579 39.893 1.00 81.88 846 VAL A N 1
ATOM 6421 C CA . VAL A 1 846 ? -7.797 19.902 39.524 1.00 81.88 846 VAL A CA 1
ATOM 6422 C C . VAL A 1 846 ? -7.089 21.017 40.296 1.00 81.88 846 VAL A C 1
ATOM 6424 O O . VAL A 1 846 ? -6.712 22.035 39.711 1.00 81.88 846 VAL A O 1
ATOM 6427 N N . ALA A 1 847 ? -6.878 20.817 41.600 1.00 80.38 847 ALA A N 1
ATOM 6428 C CA . ALA A 1 847 ? -6.324 21.823 42.501 1.00 80.38 847 ALA A CA 1
ATOM 6429 C C . ALA A 1 847 ? -4.852 22.154 42.205 1.00 80.38 847 ALA A C 1
ATOM 6431 O O . ALA A 1 847 ? -4.473 23.327 42.183 1.00 80.38 847 ALA A O 1
ATOM 6432 N N . SER A 1 848 ? -4.020 21.135 41.972 1.00 81.81 848 SER A N 1
ATOM 6433 C CA . SER A 1 848 ? -2.592 21.313 41.675 1.00 81.81 848 SER A CA 1
ATOM 6434 C C . SER A 1 848 ? -2.328 21.549 40.184 1.00 81.81 848 SER A C 1
ATOM 6436 O O . SER A 1 848 ? -1.313 22.143 39.806 1.00 81.81 848 SER A O 1
ATOM 6438 N N . GLY A 1 849 ? -3.240 21.100 39.319 1.00 81.25 849 GLY A N 1
ATOM 6439 C CA . GLY A 1 849 ? -3.100 21.142 37.870 1.00 81.25 849 GLY A CA 1
ATOM 6440 C C . GLY A 1 849 ? -1.966 20.263 37.338 1.00 81.25 849 GLY A C 1
ATOM 6441 O O . GLY A 1 849 ? -1.568 20.465 36.189 1.00 81.25 849 GLY A O 1
ATOM 6442 N N . GLN A 1 850 ? -1.438 19.346 38.156 1.00 83.94 850 GLN A N 1
ATOM 6443 C CA . GLN A 1 850 ? -0.306 18.475 37.841 1.00 83.94 850 GLN A CA 1
ATOM 6444 C C . GLN A 1 850 ? -0.759 17.061 37.469 1.00 83.94 850 GLN A C 1
ATOM 6446 O O . GLN A 1 850 ? -1.827 16.606 37.876 1.00 83.94 850 GLN A O 1
ATOM 6451 N N . TRP A 1 851 ? 0.097 16.377 36.708 1.00 87.69 851 TRP A N 1
ATOM 6452 C CA . TRP A 1 851 ? -0.006 14.950 36.420 1.00 87.69 851 TRP A CA 1
ATOM 6453 C C . TRP A 1 851 ? 0.849 14.150 37.403 1.00 87.69 851 TRP A C 1
ATOM 6455 O O . TRP A 1 851 ? 2.024 14.468 37.596 1.00 87.69 851 TRP A O 1
ATOM 6465 N N . THR A 1 852 ? 0.292 13.089 37.980 1.00 88.31 852 THR A N 1
ATOM 6466 C CA . THR A 1 852 ? 1.016 12.137 38.831 1.00 88.31 852 THR A CA 1
ATOM 6467 C C . THR A 1 852 ? 0.744 10.698 38.378 1.00 88.31 852 THR A C 1
ATOM 6469 O O . THR A 1 852 ? -0.404 10.350 38.092 1.00 88.31 852 THR A O 1
ATOM 6472 N N . PRO A 1 853 ? 1.772 9.834 38.281 1.00 88.50 853 PRO A N 1
ATOM 6473 C CA . PRO A 1 853 ? 1.554 8.432 37.951 1.00 88.50 853 PRO A CA 1
ATOM 6474 C C . PRO A 1 853 ? 0.888 7.723 39.133 1.00 88.50 853 PRO A C 1
ATOM 6476 O O . PRO A 1 853 ? 1.293 7.888 40.288 1.00 88.50 853 PRO A O 1
ATOM 6479 N N . VAL A 1 854 ? -0.119 6.901 38.850 1.00 91.31 854 VAL A N 1
ATOM 6480 C CA . VAL A 1 854 ? -0.737 6.034 39.853 1.00 91.31 854 VAL A CA 1
ATOM 6481 C C . VAL A 1 854 ? 0.121 4.779 39.981 1.00 91.31 854 VAL A C 1
ATOM 6483 O O . VAL A 1 854 ? 0.188 3.957 39.070 1.00 91.31 854 VAL A O 1
ATOM 6486 N N . ALA A 1 855 ? 0.793 4.635 41.123 1.00 89.31 855 ALA A N 1
ATOM 6487 C CA . ALA A 1 855 ? 1.655 3.488 41.388 1.00 89.31 855 ALA A CA 1
ATOM 6488 C C . ALA A 1 855 ? 0.868 2.167 41.353 1.00 89.31 855 ALA A C 1
ATOM 6490 O O . ALA A 1 855 ? -0.255 2.086 41.851 1.00 89.31 855 ALA A O 1
ATOM 6491 N N . GLY A 1 856 ? 1.490 1.118 40.814 1.00 87.62 856 GLY A N 1
ATOM 6492 C CA . GLY A 1 856 ? 0.909 -0.216 40.696 1.00 87.62 856 GLY A CA 1
ATOM 6493 C C . GLY A 1 856 ? 1.972 -1.286 40.424 1.00 87.62 856 GLY A C 1
ATOM 6494 O O . GLY A 1 856 ? 3.159 -0.966 40.331 1.00 87.62 856 GLY A O 1
ATOM 6495 N N . PRO A 1 857 ? 1.581 -2.568 40.324 1.00 86.31 857 PRO A N 1
ATOM 6496 C CA . PRO A 1 857 ? 2.480 -3.633 39.877 1.00 86.31 857 PRO A CA 1
ATOM 6497 C C . PRO A 1 857 ? 3.000 -3.348 38.460 1.00 86.31 857 PRO A C 1
ATOM 6499 O O . PRO A 1 857 ? 2.301 -2.705 37.688 1.00 86.31 857 PRO A O 1
ATOM 6502 N N . VAL A 1 858 ? 4.182 -3.867 38.102 1.00 78.94 858 VAL A N 1
ATOM 6503 C CA . VAL A 1 858 ? 4.845 -3.627 36.796 1.00 78.94 858 VAL A CA 1
ATOM 6504 C C . VAL A 1 858 ? 3.901 -3.859 35.609 1.00 78.94 858 VAL A C 1
ATOM 6506 O O . VAL A 1 858 ? 3.793 -3.013 34.730 1.00 78.94 858 VAL A O 1
ATOM 6509 N N . ASP A 1 859 ? 3.126 -4.945 35.645 1.00 76.12 859 ASP A N 1
ATOM 6510 C CA . ASP A 1 859 ? 2.160 -5.307 34.597 1.00 76.12 859 ASP A CA 1
ATOM 6511 C C . ASP A 1 859 ? 1.010 -4.291 34.399 1.00 76.12 859 ASP A C 1
ATOM 6513 O O . ASP A 1 859 ? 0.289 -4.383 33.402 1.00 76.12 859 ASP A O 1
ATOM 6517 N N . LEU A 1 860 ? 0.813 -3.374 35.354 1.00 83.69 860 LEU A N 1
ATOM 6518 C CA . LEU A 1 860 ? -0.119 -2.243 35.297 1.00 83.69 860 LEU A CA 1
ATOM 6519 C C . LEU A 1 860 ? 0.627 -0.918 35.093 1.00 83.69 860 LEU A C 1
ATOM 6521 O O . LEU A 1 860 ? 0.207 -0.119 34.268 1.00 83.69 860 LEU A O 1
ATOM 6525 N N . ALA A 1 861 ? 1.707 -0.680 35.839 1.00 78.81 861 ALA A N 1
ATOM 6526 C CA . ALA A 1 861 ? 2.454 0.578 35.838 1.00 78.81 861 ALA A CA 1
ATOM 6527 C C . ALA A 1 861 ? 3.137 0.860 34.490 1.00 78.81 861 ALA A C 1
ATOM 6529 O O . ALA A 1 861 ? 3.126 2.000 34.036 1.00 78.81 861 ALA A O 1
ATOM 6530 N N . ASP A 1 862 ? 3.635 -0.187 33.828 1.00 68.31 862 ASP A N 1
ATOM 6531 C CA . ASP A 1 862 ? 4.286 -0.109 32.512 1.00 68.31 862 ASP A CA 1
ATOM 6532 C C . ASP A 1 862 ? 3.399 -0.726 31.405 1.00 68.31 862 ASP A C 1
ATOM 6534 O O . ASP A 1 862 ? 3.807 -0.883 30.253 1.00 68.31 862 ASP A O 1
ATOM 6538 N N . GLY A 1 863 ? 2.174 -1.126 31.762 1.00 68.25 863 GLY A N 1
ATOM 6539 C CA . GLY A 1 863 ? 1.240 -1.844 30.900 1.00 68.25 863 GLY A CA 1
ATOM 6540 C C . GLY A 1 863 ? 0.277 -0.935 30.136 1.00 68.25 863 GLY A C 1
ATOM 6541 O O . GLY A 1 863 ? -0.002 0.196 30.533 1.00 68.25 863 GLY A O 1
ATOM 6542 N N . ALA A 1 864 ? -0.281 -1.470 29.046 1.00 73.50 864 ALA A N 1
ATOM 6543 C CA . ALA A 1 864 ? -1.357 -0.824 28.303 1.00 73.50 864 ALA A CA 1
ATOM 6544 C C . ALA A 1 864 ? -2.683 -0.974 29.058 1.00 73.50 864 ALA A C 1
ATOM 6546 O O . ALA A 1 864 ? -3.186 -2.092 29.217 1.00 73.50 864 ALA A O 1
ATOM 6547 N N . VAL A 1 865 ? -3.262 0.148 29.473 1.00 82.38 865 VAL A N 1
ATOM 6548 C CA . VAL A 1 865 ? -4.591 0.238 30.083 1.00 82.38 865 VAL A CA 1
ATOM 6549 C C . VAL A 1 865 ? -5.590 0.531 28.970 1.00 82.38 865 VAL A C 1
ATOM 6551 O O . VAL A 1 865 ? -5.401 1.467 28.207 1.00 82.38 865 VAL A O 1
ATOM 6554 N N . LEU A 1 866 ? -6.637 -0.275 28.836 1.00 75.94 866 LEU A N 1
ATOM 6555 C CA . LEU A 1 866 ? -7.627 -0.199 27.752 1.00 75.94 866 LEU A CA 1
ATOM 6556 C C . LEU A 1 866 ? -9.020 0.204 28.254 1.00 75.94 866 LEU A C 1
ATOM 6558 O O . LEU A 1 866 ? -9.835 0.708 27.484 1.00 75.94 866 LEU A O 1
ATOM 6562 N N . ALA A 1 867 ? -9.296 -0.026 29.538 1.00 85.44 867 ALA A N 1
ATOM 6563 C CA . ALA A 1 867 ? -10.542 0.350 30.189 1.00 85.44 867 ALA A CA 1
ATOM 6564 C C . ALA A 1 867 ? -10.286 0.769 31.636 1.00 85.44 867 ALA A C 1
ATOM 6566 O O . ALA A 1 867 ? -9.525 0.112 32.350 1.00 85.44 867 ALA A O 1
ATOM 6567 N N . LEU A 1 868 ? -10.975 1.819 32.073 1.00 91.44 868 LEU A N 1
ATOM 6568 C CA . LEU A 1 868 ? -10.992 2.262 33.460 1.00 91.44 868 LEU A CA 1
ATOM 6569 C C . LEU A 1 868 ? -12.426 2.477 33.919 1.00 91.44 868 LEU A C 1
ATOM 6571 O O . LEU A 1 868 ? -13.233 3.085 33.216 1.00 91.44 868 LEU A O 1
ATOM 6575 N N . THR A 1 869 ? -12.725 2.010 35.124 1.00 91.25 869 THR A N 1
ATOM 6576 C CA . THR A 1 869 ? -13.980 2.312 35.813 1.00 91.25 869 THR A CA 1
ATOM 6577 C C . THR A 1 869 ? -13.680 2.654 37.261 1.00 91.25 869 THR A C 1
ATOM 6579 O O . THR A 1 869 ? -12.868 1.982 37.896 1.00 91.25 869 THR A O 1
ATOM 6582 N N . LEU A 1 870 ? -14.317 3.709 37.763 1.00 90.06 870 LEU A N 1
ATOM 6583 C CA . LEU A 1 870 ? -14.152 4.207 39.123 1.00 90.06 870 LEU A CA 1
ATOM 6584 C C . LEU A 1 870 ? -15.511 4.191 39.831 1.00 90.06 870 LEU A C 1
ATOM 6586 O O . LEU A 1 870 ? -16.465 4.779 39.328 1.00 90.06 870 LEU A O 1
ATOM 6590 N N . GLU A 1 871 ? -15.573 3.525 40.980 1.00 86.75 871 GLU A N 1
ATOM 6591 C CA . GLU A 1 871 ? -16.704 3.493 41.911 1.00 86.75 871 GLU A CA 1
ATOM 6592 C C . GLU A 1 871 ? -16.186 3.880 43.303 1.00 86.75 871 GLU A C 1
ATOM 6594 O O . GLU A 1 871 ? -15.646 3.042 44.026 1.00 86.75 871 GLU A O 1
ATOM 6599 N N . ASP A 1 872 ? -16.311 5.154 43.675 1.00 82.25 872 ASP A N 1
ATOM 6600 C CA . ASP A 1 872 ? -15.828 5.689 44.956 1.00 82.25 872 ASP A CA 1
ATOM 6601 C C . ASP A 1 872 ? -14.346 5.326 45.237 1.00 82.25 872 ASP A C 1
ATOM 6603 O O . ASP A 1 872 ? -13.440 5.764 44.527 1.00 82.25 872 ASP A O 1
ATOM 6607 N N . ASP A 1 873 ? -14.086 4.497 46.254 1.00 89.06 873 ASP A N 1
ATOM 6608 C CA . ASP A 1 873 ? -12.751 4.043 46.670 1.00 89.06 873 ASP A CA 1
ATOM 6609 C C . ASP A 1 873 ? -12.271 2.774 45.935 1.00 89.06 873 ASP A C 1
ATOM 6611 O O . ASP A 1 873 ? -11.294 2.137 46.348 1.00 89.06 873 ASP A O 1
ATOM 6615 N N . ARG A 1 874 ? -12.943 2.378 44.850 1.00 92.12 874 ARG A N 1
ATOM 6616 C CA . ARG A 1 874 ? -12.642 1.178 44.061 1.00 92.12 874 ARG A CA 1
ATOM 6617 C C . ARG A 1 874 ? -12.442 1.527 42.588 1.00 92.12 874 ARG A C 1
ATOM 6619 O O . ARG A 1 874 ? -13.314 2.109 41.952 1.00 92.12 874 ARG A O 1
ATOM 6626 N N . MET A 1 875 ? -11.316 1.112 42.016 1.00 93.94 875 MET A N 1
ATOM 6627 C CA . MET A 1 875 ? -11.010 1.290 40.596 1.00 93.94 875 MET A CA 1
ATOM 6628 C C . MET A 1 875 ? -10.733 -0.055 39.934 1.00 93.94 875 MET A C 1
ATOM 6630 O O . MET A 1 875 ? -9.978 -0.870 40.458 1.00 93.94 875 MET A O 1
ATOM 6634 N N . LEU A 1 876 ? -11.316 -0.287 38.762 1.00 94.81 876 LEU A N 1
ATOM 6635 C CA . LEU A 1 876 ? -11.024 -1.455 37.938 1.00 94.81 876 LEU A CA 1
ATOM 6636 C C . LEU A 1 876 ? -10.264 -1.016 36.690 1.00 94.81 876 LEU A C 1
ATOM 6638 O O . LEU A 1 876 ? -10.703 -0.113 35.976 1.00 94.81 876 LEU A O 1
ATOM 6642 N N . ALA A 1 877 ? -9.136 -1.674 36.433 1.00 93.69 877 ALA A N 1
ATOM 6643 C CA . ALA A 1 877 ? -8.260 -1.388 35.306 1.00 93.69 877 ALA A CA 1
ATOM 6644 C C . ALA A 1 877 ? -8.131 -2.609 34.399 1.00 93.69 877 ALA A C 1
ATOM 6646 O O . ALA A 1 877 ? -7.570 -3.643 34.773 1.00 93.69 877 ALA A O 1
ATOM 6647 N N . GLY A 1 878 ? -8.670 -2.479 33.192 1.00 88.81 878 GLY A N 1
ATOM 6648 C CA . GLY A 1 878 ? -8.593 -3.482 32.144 1.00 88.81 878 GLY A CA 1
ATOM 6649 C C . GLY A 1 878 ? -7.338 -3.245 31.337 1.00 88.81 878 GLY A C 1
ATOM 6650 O O . GLY A 1 878 ? -7.183 -2.178 30.752 1.00 88.81 878 GLY A O 1
ATOM 6651 N N . CYS A 1 879 ? -6.435 -4.215 31.335 1.00 80.94 879 CYS A N 1
ATOM 6652 C CA . CYS A 1 879 ? -5.122 -4.100 30.722 1.00 80.94 879 CYS A CA 1
ATOM 6653 C C . CYS A 1 879 ? -4.905 -5.209 29.693 1.00 80.94 879 CYS A C 1
ATOM 6655 O O . CYS A 1 879 ? -5.652 -6.191 29.616 1.00 80.94 879 CYS A O 1
ATOM 6657 N N . THR A 1 880 ? -3.827 -5.096 28.921 1.00 71.56 880 THR A N 1
ATOM 6658 C CA . THR A 1 880 ? -3.373 -6.185 28.040 1.00 71.56 880 THR A CA 1
ATOM 6659 C C . THR A 1 880 ? -2.851 -7.405 28.806 1.00 71.56 880 THR A C 1
ATOM 6661 O O . THR A 1 880 ? -2.850 -8.511 28.269 1.00 71.56 880 THR A O 1
ATOM 6664 N N . SER A 1 881 ? -2.437 -7.215 30.060 1.00 71.12 881 SER A N 1
ATOM 6665 C CA . SER A 1 881 ? -1.916 -8.237 30.978 1.00 71.12 881 SER A CA 1
ATOM 6666 C C . SER A 1 881 ? -3.002 -8.908 31.840 1.00 71.12 881 SER A C 1
ATOM 6668 O O . SER A 1 881 ? -2.732 -9.895 32.543 1.00 71.12 881 SER A O 1
ATOM 6670 N N . GLY A 1 882 ? -4.238 -8.409 31.781 1.00 81.62 882 GLY A N 1
ATOM 6671 C CA . GLY A 1 882 ? -5.364 -8.872 32.585 1.00 81.62 882 GLY A CA 1
ATOM 6672 C C . GLY A 1 882 ? -6.156 -7.722 33.194 1.00 81.62 882 GLY A C 1
ATOM 6673 O O . GLY A 1 882 ? -6.053 -6.573 32.780 1.00 81.62 882 GLY A O 1
ATOM 6674 N N . LEU A 1 883 ? -6.953 -8.047 34.203 1.00 90.88 883 LEU A N 1
ATOM 6675 C CA . LEU A 1 883 ? -7.716 -7.095 34.999 1.00 90.88 883 LEU A CA 1
ATOM 6676 C C . LEU A 1 883 ? -7.038 -6.867 36.353 1.00 90.88 883 LEU A C 1
ATOM 6678 O O . LEU A 1 883 ? -6.623 -7.835 37.004 1.00 90.88 883 LEU A O 1
ATOM 6682 N N . PHE A 1 884 ? -7.000 -5.617 36.801 1.00 94.06 884 PHE A N 1
ATOM 6683 C CA . PHE A 1 884 ? -6.552 -5.221 38.133 1.00 94.06 884 PHE A CA 1
ATOM 6684 C C . PHE A 1 884 ? -7.666 -4.499 38.881 1.00 94.06 884 PHE A C 1
ATOM 6686 O O . PHE A 1 884 ? -8.459 -3.768 38.291 1.00 94.06 884 PHE A O 1
ATOM 6693 N N . GLU A 1 885 ? -7.700 -4.709 40.190 1.00 94.94 885 GLU A N 1
ATOM 6694 C CA . GLU A 1 885 ? -8.587 -4.021 41.116 1.00 94.94 885 GLU A CA 1
ATOM 6695 C C . GLU A 1 885 ? -7.744 -3.197 42.083 1.00 94.94 885 GLU A C 1
ATOM 6697 O O . GLU A 1 885 ? -6.813 -3.708 42.710 1.00 94.94 885 GLU A O 1
ATOM 6702 N N . GLY A 1 886 ? -8.054 -1.910 42.152 1.00 95.06 886 GLY A N 1
ATOM 6703 C CA . GLY A 1 886 ? -7.439 -0.930 43.022 1.00 95.06 886 GLY A CA 1
ATOM 6704 C C . GLY A 1 886 ? -8.408 -0.534 44.124 1.00 95.06 886 GLY A C 1
ATOM 6705 O O . GLY A 1 886 ? -9.553 -0.187 43.845 1.00 95.06 886 GLY A O 1
ATOM 6706 N N . THR A 1 887 ? -7.944 -0.545 45.369 1.00 94.38 887 THR A N 1
ATOM 6707 C CA . THR A 1 887 ? -8.675 0.016 46.514 1.00 94.38 887 THR A CA 1
ATOM 6708 C C . THR A 1 887 ? -7.918 1.210 47.070 1.00 94.38 887 THR A C 1
ATOM 6710 O O . THR A 1 887 ? -6.712 1.101 47.333 1.00 94.38 887 THR A O 1
ATOM 6713 N N . ARG A 1 888 ? -8.604 2.335 47.264 1.00 92.50 888 ARG A N 1
ATOM 6714 C CA . ARG A 1 888 ? -8.013 3.554 47.814 1.00 92.50 888 ARG A CA 1
ATOM 6715 C C . ARG A 1 888 ? -7.872 3.431 49.332 1.00 92.50 888 ARG A C 1
ATOM 6717 O O . ARG A 1 888 ? -8.824 3.153 50.054 1.00 92.50 888 ARG A O 1
ATOM 6724 N N . ALA A 1 889 ? -6.653 3.611 49.829 1.00 89.69 889 ALA A N 1
ATOM 6725 C CA . ALA A 1 889 ? -6.369 3.667 51.257 1.00 89.69 889 ALA A CA 1
ATOM 6726 C C . ALA A 1 889 ? -6.723 5.042 51.846 1.00 89.69 889 ALA A C 1
ATOM 6728 O O . ALA A 1 889 ? -6.828 6.037 51.135 1.00 89.69 889 ALA A O 1
ATOM 6729 N N . ALA A 1 890 ? -6.814 5.129 53.178 1.00 86.56 890 ALA A N 1
ATOM 6730 C CA . ALA A 1 890 ? -7.147 6.372 53.885 1.00 86.56 890 ALA A CA 1
ATOM 6731 C C . ALA A 1 890 ? -6.155 7.534 53.647 1.00 86.56 890 ALA A C 1
ATOM 6733 O O . ALA A 1 890 ? -6.486 8.688 53.901 1.00 86.56 890 ALA A O 1
ATOM 6734 N N . ASN A 1 891 ? -4.938 7.244 53.176 1.00 84.38 891 ASN A N 1
ATOM 6735 C CA . ASN A 1 891 ? -3.938 8.243 52.782 1.00 84.38 891 ASN A CA 1
ATOM 6736 C C . ASN A 1 891 ? -4.045 8.663 51.300 1.00 84.38 891 ASN A C 1
ATOM 6738 O O . ASN A 1 891 ? -3.158 9.359 50.813 1.00 84.38 891 ASN A O 1
ATOM 6742 N N . GLY A 1 892 ? -5.073 8.205 50.581 1.00 82.88 892 GLY A N 1
ATOM 6743 C CA . GLY A 1 892 ? -5.293 8.471 49.158 1.00 82.88 892 GLY A CA 1
ATOM 6744 C C . GLY A 1 892 ? -4.504 7.574 48.199 1.00 82.88 892 GLY A C 1
ATOM 6745 O O . GLY A 1 892 ? -4.728 7.648 46.995 1.00 82.88 892 GLY A O 1
ATOM 6746 N N . ALA A 1 893 ? -3.607 6.710 48.692 1.00 88.19 893 ALA A N 1
ATOM 6747 C CA . ALA A 1 893 ? -2.833 5.812 47.837 1.00 88.19 893 ALA A CA 1
ATOM 6748 C C . ALA A 1 893 ? -3.683 4.642 47.319 1.00 88.19 893 ALA A C 1
ATOM 6750 O O . ALA A 1 893 ? -4.504 4.082 48.048 1.00 88.19 893 ALA A O 1
ATOM 6751 N N . TRP A 1 894 ? -3.434 4.232 46.076 1.00 92.31 894 TRP A N 1
ATOM 6752 C CA . TRP A 1 894 ? -4.071 3.066 45.472 1.00 92.31 894 TRP A CA 1
ATOM 6753 C C . TRP A 1 894 ? -3.296 1.786 45.794 1.00 92.31 894 TRP A C 1
ATOM 6755 O O . TRP A 1 894 ? -2.104 1.680 45.511 1.00 92.31 894 TRP A O 1
ATOM 6765 N N . ASN A 1 895 ? -3.989 0.798 46.361 1.00 93.50 895 ASN A N 1
ATOM 6766 C CA . ASN A 1 895 ? -3.472 -0.555 46.543 1.00 93.50 895 ASN A CA 1
ATOM 6767 C C . ASN A 1 895 ? -4.068 -1.467 45.480 1.00 93.50 895 ASN A C 1
ATOM 6769 O O . ASN A 1 895 ? -5.285 -1.631 45.435 1.00 93.50 895 ASN A O 1
ATOM 6773 N N . TRP A 1 896 ? -3.213 -2.072 44.660 1.00 95.31 896 TRP A N 1
ATOM 6774 C CA . TRP A 1 896 ? -3.634 -2.877 43.518 1.00 95.31 896 TRP A CA 1
ATOM 6775 C C . TRP A 1 896 ? -3.454 -4.371 43.758 1.00 95.31 896 TRP A C 1
ATOM 6777 O O . TRP A 1 896 ? -2.426 -4.819 44.270 1.00 95.31 896 TRP A O 1
ATOM 6787 N N . ALA A 1 897 ? -4.425 -5.148 43.294 1.00 93.31 897 ALA A N 1
ATOM 6788 C CA . ALA A 1 897 ? -4.358 -6.596 43.202 1.00 93.31 897 ALA A CA 1
ATOM 6789 C C . ALA A 1 897 ? -4.768 -7.058 41.801 1.00 93.31 897 ALA A C 1
ATOM 6791 O O . ALA A 1 897 ? -5.595 -6.441 41.127 1.00 93.31 897 ALA A O 1
ATOM 6792 N N . ARG A 1 898 ? -4.196 -8.176 41.345 1.00 91.06 898 ARG A N 1
ATOM 6793 C CA . ARG A 1 898 ? -4.617 -8.796 40.087 1.00 91.06 898 ARG A CA 1
ATOM 6794 C C . ARG A 1 898 ? -5.995 -9.426 40.279 1.00 91.06 898 ARG A C 1
ATOM 6796 O O . ARG A 1 898 ? -6.149 -10.354 41.067 1.00 91.06 898 ARG A O 1
ATOM 6803 N N . PHE A 1 899 ? -6.967 -8.976 39.502 1.00 92.62 899 PHE A N 1
ATOM 6804 C CA . PHE A 1 899 ? -8.365 -9.392 39.573 1.00 92.62 899 PHE A CA 1
ATOM 6805 C C . PHE A 1 899 ? -8.738 -10.277 38.374 1.00 92.62 899 PHE A C 1
ATOM 6807 O O . PHE A 1 899 ? -9.738 -10.073 37.703 1.00 92.62 899 PHE A O 1
ATOM 6814 N N . SER A 1 900 ? -7.886 -11.258 38.053 1.00 88.50 900 SER A N 1
ATOM 6815 C CA . SER A 1 900 ? -7.972 -12.054 36.811 1.00 88.50 900 SER A CA 1
ATOM 6816 C C . SER A 1 900 ? -8.216 -13.553 37.030 1.00 88.50 900 SER A C 1
ATOM 6818 O O . SER A 1 900 ? -8.002 -14.350 36.120 1.00 88.50 900 SER A O 1
ATOM 6820 N N . ALA A 1 901 ? -8.620 -13.978 38.230 1.00 89.88 901 ALA A N 1
ATOM 6821 C CA . ALA A 1 901 ? -8.837 -15.396 38.522 1.00 89.88 901 ALA A CA 1
ATOM 6822 C C . ALA A 1 901 ? -9.942 -15.978 37.622 1.00 89.88 901 ALA A C 1
ATOM 6824 O O . ALA A 1 901 ? -11.067 -15.496 37.656 1.00 89.88 901 ALA A O 1
ATOM 6825 N N . GLY A 1 902 ? -9.630 -16.995 36.816 1.00 84.75 902 GLY A N 1
ATOM 6826 C CA . GLY A 1 902 ? -10.567 -17.590 35.850 1.00 84.75 902 GLY A CA 1
ATOM 6827 C C . GLY A 1 902 ? -10.572 -16.933 34.464 1.00 84.75 902 GLY A C 1
ATOM 6828 O O . GLY A 1 902 ? -11.079 -17.539 33.523 1.00 84.75 902 GLY A O 1
ATOM 6829 N N . LEU A 1 903 ? -9.950 -15.756 34.297 1.00 83.62 903 LEU A N 1
ATOM 6830 C CA . LEU A 1 903 ? -9.666 -15.219 32.964 1.00 83.62 903 LEU A CA 1
ATOM 6831 C C . LEU A 1 903 ? -8.492 -15.987 32.327 1.00 83.62 903 LEU A C 1
ATOM 6833 O O . LEU A 1 903 ? -7.568 -16.398 33.038 1.00 83.62 903 LEU A O 1
ATOM 6837 N N . PRO A 1 904 ? -8.475 -16.148 30.993 1.00 70.12 904 PRO A N 1
ATOM 6838 C CA . PRO A 1 904 ? -7.333 -16.694 30.275 1.00 70.12 904 PRO A CA 1
ATOM 6839 C C . PRO A 1 904 ? -6.049 -15.916 30.578 1.00 70.12 904 PRO A C 1
ATOM 6841 O O . PRO A 1 904 ? -6.060 -14.694 30.748 1.00 70.12 904 PRO A O 1
ATOM 6844 N N . ILE A 1 905 ? -4.916 -16.617 30.618 1.00 65.25 905 ILE A N 1
ATOM 6845 C CA . ILE A 1 905 ? -3.611 -15.968 30.780 1.00 65.25 905 ILE A CA 1
ATOM 6846 C C . ILE A 1 905 ? -3.395 -15.019 29.592 1.00 65.25 905 ILE A C 1
ATOM 6848 O O . ILE A 1 905 ? -3.494 -15.434 28.441 1.00 65.25 905 ILE A O 1
ATOM 6852 N N . GLY A 1 906 ? -3.124 -13.740 29.876 1.00 58.66 906 GLY A N 1
ATOM 6853 C CA . GLY A 1 906 ? -2.990 -12.706 28.843 1.00 58.66 906 GLY A CA 1
ATOM 6854 C C . GLY A 1 906 ? -4.321 -12.227 28.249 1.00 58.66 906 GLY A C 1
ATOM 6855 O O . GLY A 1 906 ? -4.333 -11.668 27.152 1.00 58.66 906 GLY A O 1
ATOM 6856 N N . ALA A 1 907 ? -5.448 -12.453 28.938 1.00 66.88 907 ALA A N 1
ATOM 6857 C CA . ALA A 1 907 ? -6.736 -11.883 28.559 1.00 66.88 907 ALA A CA 1
ATOM 6858 C C . ALA A 1 907 ? -6.672 -10.349 28.556 1.00 66.88 907 ALA A C 1
ATOM 6860 O O . ALA A 1 907 ? -6.443 -9.719 29.585 1.00 66.88 907 ALA A O 1
ATOM 6861 N N . ARG A 1 908 ? -6.904 -9.757 27.383 1.00 72.75 908 ARG A N 1
ATOM 6862 C CA . ARG A 1 908 ? -6.883 -8.307 27.164 1.00 72.75 908 ARG A CA 1
ATOM 6863 C C . ARG A 1 908 ? -8.255 -7.748 27.443 1.00 72.75 908 ARG A C 1
ATOM 6865 O O . ARG A 1 908 ? -9.161 -8.009 26.655 1.00 72.75 908 ARG A O 1
ATOM 6872 N N . VAL A 1 909 ? -8.416 -7.027 28.539 1.00 82.00 909 VAL A N 1
ATOM 6873 C CA . VAL A 1 909 ? -9.733 -6.543 28.956 1.00 82.00 909 VAL A CA 1
ATOM 6874 C C . VAL A 1 909 ? -10.020 -5.195 28.307 1.00 82.00 909 VAL A C 1
ATOM 6876 O O . VAL A 1 909 ? -9.307 -4.235 28.573 1.00 82.00 909 VAL A O 1
ATOM 6879 N N . THR A 1 910 ? -11.048 -5.126 27.458 1.00 76.88 910 THR A N 1
ATOM 6880 C CA . THR A 1 910 ? -11.338 -3.949 26.614 1.00 76.88 910 THR A CA 1
ATOM 6881 C C . THR A 1 910 ? -12.461 -3.067 27.152 1.00 76.88 910 THR A C 1
ATOM 6883 O O . THR A 1 910 ? -12.476 -1.872 26.864 1.00 76.88 910 THR A O 1
ATOM 6886 N N . ARG A 1 911 ? -13.394 -3.615 27.939 1.00 84.62 911 ARG A N 1
ATOM 6887 C CA . ARG A 1 911 ? -14.438 -2.879 28.673 1.00 84.62 911 ARG A CA 1
ATOM 6888 C C . ARG A 1 911 ? -14.704 -3.558 30.005 1.00 84.62 911 ARG A C 1
ATOM 6890 O O . ARG A 1 911 ? -14.567 -4.775 30.130 1.00 84.62 911 ARG A O 1
ATOM 6897 N N . ILE A 1 912 ? -15.119 -2.759 30.979 1.00 91.69 912 ILE A N 1
ATOM 6898 C CA . ILE A 1 912 ? -15.509 -3.207 32.313 1.00 91.69 912 ILE A CA 1
ATOM 6899 C C . ILE A 1 912 ? -16.833 -2.531 32.644 1.00 91.69 912 ILE A C 1
ATOM 6901 O O . ILE A 1 912 ? -17.004 -1.344 32.375 1.00 91.69 912 ILE A O 1
ATOM 6905 N N . LEU A 1 913 ? -17.766 -3.295 33.198 1.00 91.75 913 LEU A N 1
ATOM 6906 C CA . LEU A 1 913 ? -19.055 -2.798 33.654 1.00 91.75 913 LEU A CA 1
ATOM 6907 C C . LEU A 1 913 ? -19.385 -3.421 35.018 1.00 91.75 913 LEU A C 1
ATOM 6909 O O . LEU A 1 913 ? -19.802 -4.584 35.079 1.00 91.75 913 LEU A O 1
ATOM 6913 N N . PRO A 1 914 ? -19.175 -2.683 36.115 1.00 90.12 914 PRO A N 1
ATOM 6914 C CA . PRO A 1 914 ? -19.682 -3.049 37.430 1.00 90.12 914 PRO A CA 1
ATOM 6915 C C . PRO A 1 914 ? -21.215 -2.979 37.476 1.00 90.12 914 PRO A C 1
ATOM 6917 O O . PRO A 1 914 ? -21.821 -2.060 36.933 1.00 90.12 914 PRO A O 1
ATOM 6920 N N . ILE A 1 915 ? -21.840 -3.962 38.122 1.00 86.81 915 ILE A N 1
ATOM 6921 C CA . ILE A 1 915 ? -23.286 -4.085 38.338 1.00 86.81 915 ILE A CA 1
ATOM 6922 C C . ILE A 1 915 ? -23.496 -4.545 39.787 1.00 86.81 915 ILE A C 1
ATOM 6924 O O . ILE A 1 915 ? -23.673 -5.732 40.078 1.00 86.81 915 ILE A O 1
ATOM 6928 N N . GLY A 1 916 ? -23.397 -3.606 40.730 1.00 81.62 916 GLY A N 1
ATOM 6929 C CA . GLY A 1 916 ? -23.413 -3.925 42.159 1.00 81.62 916 GLY A CA 1
ATOM 6930 C C . GLY A 1 916 ? -22.308 -4.937 42.521 1.00 81.62 916 GLY A C 1
ATOM 6931 O O . GLY A 1 916 ? -21.132 -4.636 42.330 1.00 81.62 916 GLY A O 1
ATOM 6932 N N . PRO A 1 917 ? -22.631 -6.141 43.040 1.00 81.81 917 PRO A N 1
ATOM 6933 C CA . PRO A 1 917 ? -21.621 -7.155 43.363 1.00 81.81 917 PRO A CA 1
ATOM 6934 C C . PRO A 1 917 ? -21.074 -7.907 42.136 1.00 81.81 917 PRO A C 1
ATOM 6936 O O . PRO A 1 917 ? -20.075 -8.621 42.247 1.00 81.81 917 PRO A O 1
ATOM 6939 N N . VAL A 1 918 ? -21.737 -7.804 40.983 1.00 88.81 918 VAL A N 1
ATOM 6940 C CA . VAL A 1 918 ? -21.331 -8.464 39.738 1.00 88.81 918 VAL A CA 1
ATOM 6941 C C . VAL A 1 918 ? -20.436 -7.516 38.951 1.00 88.81 918 VAL A C 1
ATOM 6943 O O . VAL A 1 918 ? -20.654 -6.312 38.938 1.00 88.81 918 VAL A O 1
ATOM 6946 N N . VAL A 1 919 ? -19.437 -8.054 38.259 1.00 92.56 919 VAL A N 1
ATOM 6947 C CA . VAL A 1 919 ? -18.652 -7.291 37.284 1.00 92.56 919 VAL A CA 1
ATOM 6948 C C . VAL A 1 919 ? -18.680 -8.045 35.968 1.00 92.56 919 VAL A C 1
ATOM 6950 O O . VAL A 1 919 ? -18.468 -9.261 35.941 1.00 92.56 919 VAL A O 1
ATOM 6953 N N . LEU A 1 920 ? -18.954 -7.330 34.882 1.00 92.50 920 LEU A N 1
ATOM 6954 C CA . LEU A 1 920 ? -18.760 -7.824 33.528 1.00 92.50 920 LEU A CA 1
ATOM 6955 C C . LEU A 1 920 ? -17.476 -7.245 32.947 1.00 92.50 920 LEU A C 1
ATOM 6957 O O . LEU A 1 920 ? -17.165 -6.073 33.146 1.00 92.50 920 LEU A O 1
ATOM 6961 N N . ALA A 1 921 ? -16.745 -8.066 32.207 1.00 89.69 921 ALA A N 1
ATOM 6962 C CA . ALA A 1 921 ? -15.548 -7.650 31.496 1.00 89.69 921 ALA A CA 1
ATOM 6963 C C . ALA A 1 921 ? -15.556 -8.265 30.104 1.00 89.69 921 ALA A C 1
ATOM 6965 O O . ALA A 1 921 ? -15.702 -9.479 29.951 1.00 89.69 921 ALA A O 1
ATOM 6966 N N . SER A 1 922 ? -15.391 -7.443 29.078 1.00 82.19 922 SER A N 1
ATOM 6967 C CA . SER A 1 922 ? -15.126 -7.952 27.739 1.00 82.19 922 SER A CA 1
ATOM 6968 C C . SER A 1 922 ? -13.634 -8.162 27.554 1.00 82.19 922 SER A C 1
ATOM 6970 O O . SER A 1 922 ? -12.806 -7.408 28.067 1.00 82.19 922 SER A O 1
ATOM 6972 N N . THR A 1 923 ? -13.289 -9.185 26.784 1.00 72.38 923 THR A N 1
ATOM 6973 C CA . THR A 1 923 ? -11.911 -9.436 26.372 1.00 72.38 923 THR A CA 1
ATOM 6974 C C . THR A 1 923 ? -11.788 -9.364 24.859 1.00 72.38 923 THR A C 1
ATOM 6976 O O . THR A 1 923 ? -12.722 -9.736 24.151 1.00 72.38 923 THR A O 1
ATOM 6979 N N . ALA A 1 924 ? -10.627 -8.942 24.358 1.00 58.31 924 ALA A N 1
ATOM 6980 C CA . ALA A 1 924 ? -10.386 -8.840 22.917 1.00 58.31 924 ALA A CA 1
ATOM 6981 C C . ALA A 1 924 ? -10.502 -10.195 22.185 1.00 58.31 924 ALA A C 1
ATOM 6983 O O . ALA A 1 924 ? -10.844 -10.228 21.013 1.00 58.31 924 ALA A O 1
ATOM 6984 N N . THR A 1 925 ? -10.207 -11.310 22.867 1.00 52.38 925 THR A N 1
ATOM 6985 C CA . THR A 1 925 ? -10.041 -12.642 22.247 1.00 52.38 925 THR A CA 1
ATOM 6986 C C . THR A 1 925 ? -10.958 -13.737 22.798 1.00 52.38 925 THR A C 1
ATOM 6988 O O . THR A 1 925 ? -11.022 -14.826 22.225 1.00 52.38 925 THR A O 1
ATOM 6991 N N . HIS A 1 926 ? -11.664 -13.496 23.907 1.00 55.72 926 HIS A N 1
ATOM 6992 C CA . HIS A 1 926 ? -12.441 -14.540 24.582 1.00 55.72 926 HIS A CA 1
ATOM 6993 C C . HIS A 1 926 ? -13.849 -14.099 25.016 1.00 55.72 926 HIS A C 1
ATOM 6995 O O . HIS A 1 926 ? -14.409 -14.652 25.958 1.00 55.72 926 HIS A O 1
ATOM 7001 N N . GLY A 1 927 ? -14.427 -13.104 24.339 1.00 71.75 927 GLY A N 1
ATOM 7002 C CA . GLY A 1 927 ? -15.816 -12.698 24.558 1.00 71.75 927 GLY A CA 1
ATOM 7003 C C . GLY A 1 927 ? -16.062 -11.994 25.897 1.00 71.75 927 GLY A C 1
ATOM 7004 O O . GLY A 1 927 ? -15.191 -11.289 26.415 1.00 71.75 927 GLY A O 1
ATOM 7005 N N . LEU A 1 928 ? -17.279 -12.151 26.423 1.00 83.81 928 LEU A N 1
ATOM 7006 C CA . LEU A 1 928 ? -17.802 -11.487 27.614 1.00 83.81 928 LEU A CA 1
ATOM 7007 C C . LEU A 1 928 ? -17.724 -12.391 28.849 1.00 83.81 928 LEU A C 1
ATOM 7009 O O . LEU A 1 928 ? -18.237 -13.511 28.867 1.00 83.81 928 LEU A O 1
ATOM 7013 N N . TRP A 1 929 ? -17.141 -11.866 29.914 1.00 89.44 929 TRP A N 1
ATOM 7014 C CA . TRP A 1 929 ? -16.907 -12.564 31.168 1.00 89.44 929 TRP A CA 1
ATOM 7015 C C . TRP A 1 929 ? -17.727 -11.946 32.286 1.00 89.44 929 TRP A C 1
ATOM 7017 O O . TRP A 1 929 ? -17.929 -10.734 32.321 1.00 89.44 929 TRP A O 1
ATOM 7027 N N . ARG A 1 930 ? -18.164 -12.787 33.219 1.00 92.12 930 ARG A N 1
ATOM 7028 C CA . ARG A 1 930 ? -18.905 -12.401 34.416 1.00 92.12 930 ARG A CA 1
ATOM 7029 C C . ARG A 1 930 ? -18.191 -12.901 35.660 1.00 92.12 930 ARG A C 1
ATOM 7031 O O . ARG A 1 930 ? -17.858 -14.082 35.752 1.00 92.12 930 ARG A O 1
ATOM 7038 N N . TRP A 1 931 ? -17.990 -12.011 36.622 1.00 92.75 931 TRP A N 1
ATOM 7039 C CA . TRP A 1 931 ? -17.505 -12.359 37.951 1.00 92.75 931 TRP A CA 1
ATOM 7040 C C . TRP A 1 931 ? -18.622 -13.008 38.776 1.00 92.75 931 TRP A C 1
ATOM 7042 O O . TRP A 1 931 ? -19.717 -12.453 38.888 1.00 92.75 931 TRP A O 1
ATOM 7052 N N . ASP A 1 932 ? -18.364 -14.186 39.350 1.00 82.12 932 ASP A N 1
ATOM 7053 C CA . ASP A 1 932 ? -19.342 -14.932 40.160 1.00 82.12 932 ASP A CA 1
ATOM 7054 C C . ASP A 1 932 ? -19.165 -14.774 41.682 1.00 82.12 932 ASP A C 1
ATOM 7056 O O . ASP A 1 932 ? -19.901 -15.393 42.450 1.00 82.12 932 ASP A O 1
ATOM 7060 N N . GLY A 1 933 ? -18.207 -13.951 42.121 1.00 84.94 933 GLY A N 1
ATOM 7061 C CA . GLY A 1 933 ? -17.817 -13.810 43.528 1.00 84.94 933 GLY A CA 1
ATOM 7062 C C . GLY A 1 933 ? -16.533 -14.558 43.900 1.00 84.94 933 GLY A C 1
ATOM 7063 O O . GLY A 1 933 ? -15.966 -14.279 44.954 1.00 84.94 933 GLY A O 1
ATOM 7064 N N . ALA A 1 934 ? -16.050 -15.468 43.049 1.00 86.50 934 ALA A N 1
ATOM 7065 C CA . ALA A 1 934 ? -14.816 -16.225 43.271 1.00 86.50 934 ALA A CA 1
ATOM 7066 C C . ALA A 1 934 ? -13.902 -16.292 42.039 1.00 86.50 934 ALA A C 1
ATOM 7068 O O . ALA A 1 934 ? -12.679 -16.277 42.187 1.00 86.50 934 ALA A O 1
ATOM 7069 N N . GLN A 1 935 ? -14.469 -16.392 40.835 1.00 91.88 935 GLN A N 1
ATOM 7070 C CA . GLN A 1 935 ? -13.725 -16.408 39.577 1.00 91.88 935 GLN A CA 1
ATOM 7071 C C . GLN A 1 935 ? -14.540 -15.814 38.421 1.00 91.88 935 GLN A C 1
ATOM 7073 O O . GLN A 1 935 ? -15.771 -15.742 38.445 1.00 91.88 935 GLN A O 1
ATOM 7078 N N . TRP A 1 936 ? -13.837 -15.413 37.371 1.00 91.88 936 TRP A N 1
ATOM 7079 C CA . TRP A 1 936 ? -14.423 -15.025 36.099 1.00 91.88 936 TRP A CA 1
ATOM 7080 C C . TRP A 1 936 ? -14.903 -16.255 35.337 1.00 91.88 936 TRP A C 1
ATOM 7082 O O . TRP A 1 936 ? -14.186 -17.249 35.218 1.00 91.88 936 TRP A O 1
ATOM 7092 N N . ARG A 1 937 ? -16.117 -16.172 34.791 1.00 88.81 937 ARG A N 1
ATOM 7093 C CA . ARG A 1 937 ? -16.696 -17.190 33.913 1.00 88.81 937 ARG A CA 1
ATOM 7094 C C . ARG A 1 937 ? -17.129 -16.577 32.597 1.00 88.81 937 ARG A C 1
ATOM 7096 O O . ARG A 1 937 ? -17.719 -15.499 32.579 1.00 88.81 937 ARG A O 1
ATOM 7103 N N . GLU A 1 938 ? -16.856 -17.283 31.510 1.00 85.81 938 GLU A N 1
ATOM 7104 C CA . GLU A 1 938 ? -17.351 -16.910 30.191 1.00 85.81 938 GLU A CA 1
ATOM 7105 C C . GLU A 1 938 ? -18.887 -16.972 30.190 1.00 85.81 938 GLU A C 1
ATOM 7107 O O . GLU A 1 938 ? -19.492 -17.911 30.716 1.00 85.81 938 GLU A O 1
ATOM 7112 N N . THR A 1 939 ? -19.524 -15.944 29.639 1.00 83.31 939 THR A N 1
ATOM 7113 C CA . THR A 1 939 ? -20.984 -15.878 29.519 1.00 83.31 939 THR A CA 1
ATOM 7114 C C . THR A 1 939 ? -21.461 -16.614 28.269 1.00 83.31 939 THR A C 1
ATOM 7116 O O . THR A 1 939 ? -20.734 -16.745 27.286 1.00 83.31 939 THR A O 1
ATOM 7119 N N . ALA A 1 940 ? -22.730 -17.032 28.249 1.00 76.44 940 ALA A N 1
ATOM 7120 C CA . ALA A 1 940 ? -23.336 -17.605 27.043 1.00 76.44 940 ALA A CA 1
ATOM 7121 C C . ALA A 1 940 ? -23.374 -16.611 25.859 1.00 76.44 940 ALA A C 1
ATOM 7123 O O . ALA A 1 940 ? -23.415 -17.034 24.705 1.00 76.44 940 ALA A O 1
ATOM 7124 N N . ALA A 1 941 ? -23.311 -15.301 26.134 1.00 68.38 941 ALA A N 1
ATOM 7125 C CA . ALA A 1 941 ? -23.232 -14.265 25.108 1.00 68.38 941 ALA A CA 1
ATOM 7126 C C . ALA A 1 941 ? -21.932 -14.321 24.305 1.00 68.38 941 ALA A C 1
ATOM 7128 O O . ALA A 1 941 ? -21.927 -13.954 23.132 1.00 68.38 941 ALA A O 1
ATOM 7129 N N . SER A 1 942 ? -20.837 -14.784 24.920 1.00 68.38 942 SER A N 1
ATOM 7130 C CA . SER A 1 942 ? -19.508 -14.786 24.308 1.00 68.38 942 SER A CA 1
ATOM 7131 C C . SER A 1 942 ? -19.486 -15.494 22.976 1.00 68.38 942 SER A C 1
ATOM 7133 O O . SER A 1 942 ? -18.861 -15.001 22.048 1.00 68.38 942 SER A O 1
ATOM 7135 N N . ALA A 1 943 ? -20.183 -16.621 22.852 1.00 62.53 943 ALA A N 1
ATOM 7136 C CA . ALA A 1 943 ? -20.131 -17.365 21.613 1.00 62.53 943 ALA A CA 1
ATOM 7137 C C . ALA A 1 943 ? -20.837 -16.621 20.471 1.00 62.53 943 ALA A C 1
ATOM 7139 O O . ALA A 1 943 ? -20.252 -16.442 19.410 1.00 62.53 943 ALA A O 1
ATOM 7140 N N . ARG A 1 944 ? -22.034 -16.078 20.716 1.00 69.81 944 ARG A N 1
ATOM 7141 C CA . ARG A 1 944 ? -22.751 -15.276 19.716 1.00 69.81 944 ARG A CA 1
ATOM 7142 C C . ARG A 1 944 ? -22.022 -13.968 19.394 1.00 69.81 944 ARG A C 1
ATOM 7144 O O . ARG A 1 944 ? -21.880 -13.625 18.226 1.00 69.81 944 ARG A O 1
ATOM 7151 N N . LEU A 1 945 ? -21.541 -13.245 20.406 1.00 60.31 945 LEU A N 1
ATOM 7152 C CA . LEU A 1 945 ? -20.906 -11.935 20.222 1.00 60.31 945 LEU A CA 1
ATOM 7153 C C . LEU A 1 945 ? -19.487 -12.020 19.654 1.00 60.31 945 LEU A C 1
ATOM 7155 O O . LEU A 1 945 ? -19.080 -11.111 18.937 1.00 60.31 945 LEU A O 1
ATOM 7159 N N . ALA A 1 946 ? -18.748 -13.094 19.932 1.00 56.94 946 ALA A N 1
ATOM 7160 C CA . ALA A 1 946 ? -17.457 -13.358 19.301 1.00 56.94 946 ALA A CA 1
ATOM 7161 C C . ALA A 1 946 ? -17.608 -14.028 17.923 1.00 56.94 946 ALA A C 1
ATOM 7163 O O . ALA A 1 946 ? -16.635 -14.569 17.411 1.00 56.94 946 ALA A O 1
ATOM 7164 N N . GLY A 1 947 ? -18.820 -14.100 17.354 1.00 50.44 947 GLY A N 1
ATOM 7165 C CA . GLY A 1 947 ? -19.063 -14.778 16.076 1.00 50.44 947 GLY A CA 1
ATOM 7166 C C . GLY A 1 947 ? -18.696 -16.271 16.083 1.00 50.44 947 GLY A C 1
ATOM 7167 O O . GLY A 1 947 ? -18.520 -16.876 15.027 1.00 50.44 947 GLY A O 1
ATOM 7168 N N . ARG A 1 948 ? -18.553 -16.892 17.263 1.00 44.41 948 ARG A N 1
ATOM 7169 C CA . ARG A 1 948 ? -18.288 -18.326 17.400 1.00 44.41 948 ARG A CA 1
ATOM 7170 C C . ARG A 1 948 ? -19.588 -19.069 17.121 1.00 44.41 948 ARG A C 1
ATOM 717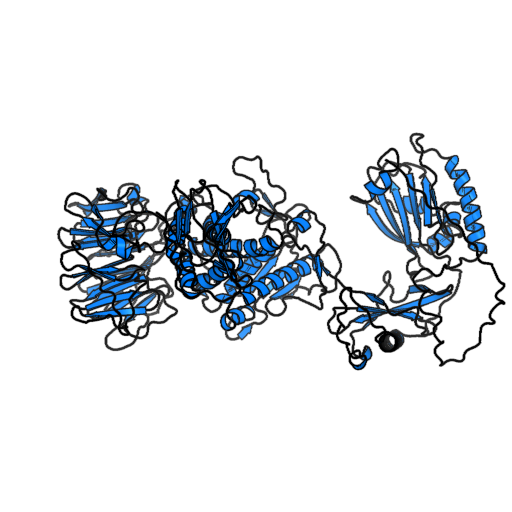2 O O . ARG A 1 948 ? -20.530 -19.028 17.911 1.00 44.41 948 ARG A O 1
ATOM 7179 N N . VAL A 1 949 ? -19.628 -19.800 16.014 1.00 33.09 949 VAL A N 1
ATOM 7180 C CA . VAL A 1 949 ? -20.712 -20.745 15.739 1.00 33.09 949 VAL A CA 1
ATOM 7181 C C . VAL A 1 949 ? -20.703 -21.817 16.836 1.00 33.09 949 VAL A C 1
ATOM 7183 O O . VAL A 1 949 ? -19.852 -22.706 16.842 1.00 33.09 949 VAL A O 1
ATOM 7186 N N . VAL A 1 950 ? -21.638 -21.745 17.788 1.00 26.72 950 VAL A N 1
ATOM 7187 C CA . VAL A 1 950 ? -21.905 -22.864 18.700 1.00 26.72 950 VAL A CA 1
ATOM 7188 C C . VAL A 1 950 ? -22.688 -23.891 17.906 1.00 26.72 950 VAL A C 1
ATOM 7190 O O . VAL A 1 950 ? -23.885 -23.731 17.680 1.00 26.72 950 VAL A O 1
ATOM 7193 N N . ALA A 1 951 ? -22.021 -24.960 17.488 1.00 23.22 951 ALA A N 1
ATOM 7194 C CA . ALA A 1 951 ? -22.701 -26.156 17.018 1.00 23.22 951 ALA A CA 1
ATOM 7195 C C . ALA A 1 951 ? -23.418 -26.822 18.209 1.00 23.22 951 ALA A C 1
ATOM 7197 O O . ALA A 1 951 ? -22.907 -27.753 18.831 1.00 23.22 951 ALA A O 1
ATOM 7198 N N . SER A 1 952 ? -24.600 -26.332 18.579 1.00 23.47 952 SER A N 1
ATOM 7199 C CA . SER A 1 952 ? -25.501 -27.031 19.495 1.00 23.47 952 SER A CA 1
ATOM 7200 C C . SER A 1 952 ? -26.306 -28.071 18.712 1.00 23.47 952 SER A C 1
ATOM 7202 O O . SER A 1 952 ? -27.470 -27.883 18.378 1.00 23.47 952 SER A O 1
ATOM 7204 N N . GLY A 1 953 ? -25.664 -29.200 18.406 1.00 23.33 953 GLY A N 1
ATOM 7205 C CA . GLY A 1 953 ? -26.332 -30.349 17.797 1.00 23.33 953 GLY A CA 1
ATOM 7206 C C . GLY A 1 953 ? -25.353 -31.357 17.212 1.00 23.33 953 GLY A C 1
ATOM 7207 O O . GLY A 1 953 ? -24.876 -31.155 16.110 1.00 23.33 953 GLY A O 1
ATOM 7208 N N . LEU A 1 954 ? -25.098 -32.431 17.968 1.00 20.98 954 LEU A N 1
ATOM 7209 C CA . LEU A 1 954 ? -24.359 -33.651 17.605 1.00 20.98 954 LEU A CA 1
ATOM 7210 C C . LEU A 1 954 ? -22.975 -33.453 16.944 1.00 20.98 954 LEU A C 1
ATOM 7212 O O . LEU A 1 954 ? -22.840 -33.117 15.775 1.00 20.98 954 LEU A O 1
ATOM 7216 N N . VAL A 1 955 ? -21.925 -33.765 17.705 1.00 27.78 955 VAL A N 1
ATOM 7217 C CA . VAL A 1 955 ? -20.542 -33.836 17.222 1.00 27.78 955 VAL A CA 1
ATOM 7218 C C . VAL A 1 955 ? -20.415 -34.896 16.117 1.00 27.78 955 VAL A C 1
ATOM 7220 O O . VAL A 1 955 ? -20.421 -36.091 16.402 1.00 27.78 955 VAL A O 1
ATOM 7223 N N . ALA A 1 956 ? -20.250 -34.441 14.876 1.00 21.80 956 ALA A N 1
ATOM 7224 C CA . ALA A 1 956 ? -19.504 -35.111 13.812 1.00 21.80 956 ALA A CA 1
ATOM 7225 C C . ALA A 1 956 ? -18.718 -34.003 13.093 1.00 21.80 956 ALA A C 1
ATOM 7227 O O . ALA A 1 956 ? -19.298 -33.096 12.499 1.00 21.80 956 ALA A O 1
ATOM 7228 N N . GLY A 1 957 ? -17.407 -33.959 13.324 1.00 27.78 957 GLY A N 1
ATOM 7229 C CA . GLY A 1 957 ? -16.581 -32.808 12.978 1.00 27.78 957 GLY A CA 1
ATOM 7230 C C . GLY A 1 957 ? -16.173 -32.791 11.511 1.00 27.78 957 GLY A C 1
ATOM 7231 O O . GLY A 1 957 ? -15.493 -33.706 11.072 1.00 27.78 957 GLY A O 1
ATOM 7232 N N . THR A 1 958 ? -16.459 -31.694 10.806 1.00 26.94 958 THR A N 1
ATOM 7233 C CA . THR A 1 958 ? -15.731 -31.296 9.590 1.00 26.94 958 THR A CA 1
ATOM 7234 C C . THR A 1 958 ? -15.716 -29.776 9.437 1.00 26.94 958 THR A C 1
ATOM 7236 O O . THR A 1 958 ? -16.768 -29.142 9.396 1.00 26.94 958 THR A O 1
ATOM 7239 N N . ALA A 1 959 ? -14.517 -29.199 9.328 1.00 27.42 959 ALA A N 1
ATOM 7240 C CA . ALA A 1 959 ? -14.299 -27.821 8.897 1.00 27.42 959 ALA A CA 1
ATOM 7241 C C . ALA A 1 959 ? -14.325 -27.764 7.360 1.00 27.42 959 ALA A C 1
ATOM 7243 O O . ALA A 1 959 ? -13.549 -28.464 6.707 1.00 27.42 959 ALA A O 1
ATOM 7244 N N . PHE A 1 960 ? -15.216 -26.957 6.784 1.00 28.06 960 PHE A N 1
ATOM 7245 C CA . PHE A 1 960 ? -15.250 -26.686 5.345 1.00 28.06 960 PHE A CA 1
ATOM 7246 C C . PHE A 1 960 ? -14.255 -25.563 5.000 1.00 28.06 960 PHE A C 1
ATOM 7248 O O . PHE A 1 960 ? -14.240 -24.531 5.666 1.00 28.06 960 PHE A O 1
ATOM 7255 N N . GLY A 1 961 ? -13.418 -25.760 3.975 1.00 34.28 961 GLY A N 1
ATOM 7256 C CA . GLY A 1 961 ? -12.645 -24.688 3.333 1.00 34.28 961 GLY A CA 1
ATOM 7257 C C . GLY A 1 961 ? -13.468 -23.930 2.274 1.00 34.28 961 GLY A C 1
ATOM 7258 O O . GLY A 1 961 ? -14.558 -24.383 1.916 1.00 34.28 961 GLY A O 1
ATOM 7259 N N . PRO A 1 962 ? -12.973 -22.784 1.764 1.00 34.12 962 PRO A N 1
ATOM 7260 C CA . PRO A 1 962 ? -13.714 -21.927 0.837 1.00 34.12 962 PRO A CA 1
ATOM 7261 C C . PRO A 1 962 ? -13.949 -22.596 -0.528 1.00 34.12 962 PRO A C 1
ATOM 7263 O O . PRO A 1 962 ? -13.106 -23.344 -1.026 1.00 34.12 962 PRO A O 1
ATOM 7266 N N . PHE A 1 963 ? -15.094 -22.288 -1.142 1.00 32.44 963 PHE A N 1
ATOM 7267 C CA . PHE A 1 963 ? -15.446 -22.695 -2.504 1.00 32.44 963 PHE A CA 1
ATOM 7268 C C . PHE A 1 963 ? -14.931 -21.651 -3.493 1.00 32.44 963 PHE A C 1
ATOM 7270 O O . PHE A 1 963 ? -15.150 -20.459 -3.290 1.00 32.44 963 PHE A O 1
ATOM 7277 N N . ASN A 1 964 ? -14.314 -22.091 -4.589 1.00 35.41 964 ASN A N 1
ATOM 7278 C CA . ASN A 1 964 ? -13.973 -21.207 -5.703 1.00 35.41 964 ASN A CA 1
ATOM 7279 C C . ASN A 1 964 ? -14.700 -21.665 -6.975 1.00 35.41 964 ASN A C 1
ATOM 7281 O O . ASN A 1 964 ? -14.632 -22.843 -7.342 1.00 35.41 964 ASN A O 1
ATOM 7285 N N . LEU A 1 965 ? -15.401 -20.733 -7.624 1.00 33.31 965 LEU A N 1
ATOM 7286 C CA . LEU A 1 965 ? -15.976 -20.889 -8.960 1.00 33.31 965 LEU A CA 1
ATOM 7287 C C . LEU A 1 965 ? -15.006 -20.245 -9.949 1.00 33.31 965 LEU A C 1
ATOM 7289 O O . LEU A 1 965 ? -14.899 -19.025 -10.002 1.00 33.31 965 LEU A O 1
ATOM 7293 N N . ASP A 1 966 ? -14.304 -21.059 -10.732 1.00 36.62 966 ASP A N 1
ATOM 7294 C CA . ASP A 1 966 ? -13.450 -20.554 -11.808 1.00 36.62 966 ASP A CA 1
ATOM 7295 C C . ASP A 1 966 ? -14.332 -20.027 -12.968 1.00 36.62 966 ASP A C 1
ATOM 7297 O O . ASP A 1 966 ? -15.075 -20.821 -13.572 1.00 36.62 966 ASP A O 1
ATOM 7301 N N . PRO A 1 967 ? -14.270 -18.720 -13.313 1.00 32.72 967 PRO A N 1
ATOM 7302 C CA . PRO A 1 967 ? -15.100 -18.121 -14.360 1.00 32.72 967 PRO A CA 1
ATOM 7303 C C . PRO A 1 967 ? -14.872 -18.732 -15.751 1.00 32.72 967 PRO A C 1
ATOM 7305 O O . PRO A 1 967 ? -15.750 -18.639 -16.612 1.00 32.72 967 PRO A O 1
ATOM 7308 N N . GLY A 1 968 ? -13.719 -19.372 -15.985 1.00 34.44 968 GLY A N 1
ATOM 7309 C CA . GLY A 1 968 ? -13.349 -19.937 -17.284 1.00 34.44 968 GLY A CA 1
ATOM 7310 C C . GLY A 1 968 ? -13.675 -21.421 -17.465 1.00 34.44 968 GLY A C 1
ATOM 7311 O O . GLY A 1 968 ? -13.862 -21.865 -18.598 1.00 34.44 968 GLY A O 1
ATOM 7312 N N . THR A 1 969 ? -13.757 -22.206 -16.382 1.00 39.69 969 THR A N 1
ATOM 7313 C CA . THR A 1 969 ? -13.756 -23.682 -16.485 1.00 39.69 969 THR A CA 1
ATOM 7314 C C . THR A 1 969 ? -14.990 -24.388 -15.918 1.00 39.69 969 THR A C 1
ATOM 7316 O O . THR A 1 969 ? -15.119 -25.599 -16.104 1.00 39.69 969 THR A O 1
ATOM 7319 N N . ARG A 1 970 ? -15.937 -23.669 -15.287 1.00 40.62 970 ARG A N 1
ATOM 7320 C CA . ARG A 1 970 ? -17.133 -24.247 -14.618 1.00 40.62 970 ARG A CA 1
ATOM 7321 C C . ARG A 1 970 ? -16.799 -25.357 -13.605 1.00 40.62 970 ARG A C 1
ATOM 7323 O O . ARG A 1 970 ? -17.630 -26.223 -13.339 1.00 40.62 970 ARG A O 1
ATOM 7330 N N . ARG A 1 971 ? -15.586 -25.344 -13.047 1.00 38.66 971 ARG A N 1
ATOM 7331 C CA . ARG A 1 971 ? -15.134 -26.281 -12.013 1.00 38.66 971 ARG A CA 1
ATOM 7332 C C . ARG A 1 971 ? -15.386 -25.690 -10.630 1.00 38.66 971 ARG A C 1
ATOM 7334 O O . ARG A 1 971 ? -15.227 -24.490 -10.425 1.00 38.66 971 ARG A O 1
ATOM 7341 N N . VAL A 1 972 ? -15.763 -26.556 -9.693 1.00 39.09 972 VAL A N 1
ATOM 7342 C CA . VAL A 1 972 ? -15.852 -26.240 -8.262 1.00 39.09 972 VAL A CA 1
ATOM 7343 C C . VAL A 1 972 ? -14.672 -26.908 -7.574 1.00 39.09 972 VAL A C 1
ATOM 7345 O O . VAL A 1 972 ? -14.460 -28.105 -7.771 1.00 39.09 972 VAL A O 1
ATOM 7348 N N . HIS A 1 973 ? -13.908 -26.138 -6.801 1.00 40.28 973 HIS A N 1
ATOM 7349 C CA . HIS A 1 973 ? -12.776 -26.631 -6.018 1.00 40.28 973 HIS A CA 1
ATOM 7350 C C . HIS A 1 973 ? -13.147 -26.674 -4.535 1.00 40.28 973 HIS A C 1
ATOM 7352 O O . HIS A 1 973 ? -13.581 -25.668 -3.978 1.00 40.28 973 HIS A O 1
ATOM 7358 N N . LEU A 1 974 ? -12.973 -27.843 -3.916 1.00 38.69 974 LEU A N 1
ATOM 7359 C CA . LEU A 1 974 ? -13.167 -28.067 -2.483 1.00 38.69 974 LEU A CA 1
ATOM 7360 C C . LEU A 1 974 ? -11.804 -28.293 -1.830 1.00 38.69 974 LEU A C 1
ATOM 7362 O O . LEU A 1 974 ? -11.037 -29.127 -2.314 1.00 38.69 974 LEU A O 1
ATOM 7366 N N . PHE A 1 975 ? -11.520 -27.576 -0.741 1.00 38.44 975 PHE A N 1
ATOM 7367 C CA . PHE A 1 975 ? -10.291 -27.729 0.039 1.00 38.44 975 PHE A CA 1
ATOM 7368 C C . PHE A 1 975 ? -10.607 -28.269 1.430 1.00 38.44 975 PHE A C 1
ATOM 7370 O O . PHE A 1 975 ? -11.463 -27.736 2.137 1.00 38.44 975 PHE A O 1
ATOM 7377 N N . TRP A 1 976 ? -9.890 -29.317 1.830 1.00 45.34 976 TRP A N 1
ATOM 7378 C CA . TRP A 1 976 ? -10.041 -29.947 3.137 1.00 45.34 976 TRP A CA 1
ATOM 7379 C C . TRP A 1 976 ? -8.696 -30.464 3.666 1.00 45.34 976 TRP A C 1
ATOM 7381 O O . TRP A 1 976 ? -7.836 -30.873 2.884 1.00 45.34 976 TRP A O 1
ATOM 7391 N N . GLN A 1 977 ? -8.526 -30.448 4.993 1.00 38.09 977 GLN A N 1
ATOM 7392 C CA . GLN A 1 977 ? -7.421 -31.106 5.695 1.00 38.09 977 GLN A CA 1
ATOM 7393 C C . GLN A 1 977 ? -7.966 -32.311 6.484 1.00 38.09 977 GLN A C 1
ATOM 7395 O O . GLN A 1 977 ? -8.706 -32.103 7.449 1.00 38.09 977 GLN A O 1
ATOM 7400 N N . PRO A 1 978 ? -7.612 -33.559 6.119 1.00 38.81 978 PRO A N 1
ATOM 7401 C CA . PRO A 1 978 ? -8.034 -34.734 6.864 1.00 38.81 978 PRO A CA 1
ATOM 7402 C C . PRO A 1 978 ? -7.302 -34.859 8.197 1.00 38.81 978 PRO A C 1
ATOM 7404 O O . PRO A 1 978 ? -6.073 -34.918 8.241 1.00 38.81 978 PRO A O 1
ATOM 7407 N N . VAL A 1 979 ? -8.064 -35.050 9.271 1.00 38.66 979 VAL A N 1
ATOM 7408 C CA . VAL A 1 979 ? -7.686 -36.000 10.326 1.00 38.66 979 VAL A CA 1
ATOM 7409 C C . VAL A 1 979 ? -8.291 -37.332 9.872 1.00 38.66 979 VAL A C 1
ATOM 7411 O O . VAL A 1 979 ? -9.437 -37.320 9.441 1.00 38.66 979 VAL A O 1
ATOM 7414 N N . ALA A 1 980 ? -7.528 -38.432 9.852 1.00 39.34 980 ALA A N 1
ATOM 7415 C CA . ALA A 1 980 ? -7.907 -39.715 9.231 1.00 39.34 980 ALA A CA 1
ATOM 7416 C C . ALA A 1 980 ? -9.423 -40.033 9.301 1.00 39.34 980 ALA A C 1
ATOM 7418 O O . ALA A 1 980 ? -9.947 -40.262 10.390 1.00 39.34 980 ALA A O 1
ATOM 7419 N N . ALA A 1 981 ? -10.116 -40.036 8.154 1.00 45.25 981 ALA A N 1
ATOM 7420 C CA . ALA A 1 981 ? -11.567 -40.230 8.078 1.00 45.25 981 ALA A CA 1
ATOM 7421 C C . ALA A 1 981 ? -11.987 -41.006 6.817 1.00 45.25 981 ALA A C 1
ATOM 7423 O O . ALA A 1 981 ? -11.273 -41.033 5.812 1.00 45.25 981 ALA A O 1
ATOM 7424 N N . SER A 1 982 ? -13.164 -41.635 6.880 1.00 40.69 982 SER A N 1
ATOM 7425 C CA . SER A 1 982 ? -13.807 -42.328 5.758 1.00 40.69 982 SER A CA 1
ATOM 7426 C C . SER A 1 982 ? -14.847 -41.417 5.112 1.00 40.69 982 SER A C 1
ATOM 7428 O O . SER A 1 982 ? -15.702 -40.900 5.822 1.00 40.69 982 SER A O 1
ATOM 7430 N N . VAL A 1 983 ? -14.840 -41.257 3.789 1.00 42.47 983 VAL A N 1
ATOM 7431 C CA . VAL A 1 983 ? -15.795 -40.379 3.091 1.00 42.47 983 VAL A CA 1
ATOM 7432 C C . VAL A 1 983 ? -16.913 -41.209 2.464 1.00 42.47 983 VAL A C 1
ATOM 7434 O O . VAL A 1 983 ? -16.645 -42.169 1.740 1.00 42.47 983 VAL A O 1
ATOM 7437 N N . GLU A 1 984 ? -18.171 -40.843 2.718 1.00 40.81 984 GLU A N 1
ATOM 7438 C CA . GLU A 1 984 ? -19.342 -41.415 2.046 1.00 40.81 984 GLU A CA 1
ATOM 7439 C C . GLU A 1 984 ? -19.852 -40.423 0.992 1.00 40.81 984 GLU A C 1
ATOM 7441 O O . GLU A 1 984 ? -20.332 -39.340 1.306 1.00 40.81 984 GLU A O 1
ATOM 7446 N N . LEU A 1 985 ? -19.688 -40.757 -0.288 1.00 42.25 985 LEU A N 1
ATOM 7447 C CA . LEU A 1 985 ? -20.047 -39.870 -1.394 1.00 42.25 985 LEU A CA 1
ATOM 7448 C C . LEU A 1 985 ? -21.477 -40.164 -1.864 1.00 42.25 985 LEU A C 1
ATOM 7450 O O . LEU A 1 985 ? -21.749 -41.217 -2.442 1.00 42.25 985 LEU A O 1
ATOM 7454 N N . THR A 1 986 ? -22.370 -39.196 -1.668 1.00 43.78 986 THR A N 1
ATOM 7455 C CA . THR A 1 986 ? -23.646 -39.066 -2.388 1.00 43.78 986 THR A CA 1
ATOM 7456 C C . THR A 1 986 ? -23.541 -37.880 -3.334 1.00 43.78 986 THR A C 1
ATOM 7458 O O . THR A 1 986 ? -23.685 -36.734 -2.919 1.00 43.78 986 THR A O 1
ATOM 7461 N N . ALA A 1 987 ? -23.261 -38.148 -4.606 1.00 43.91 987 ALA A N 1
ATOM 7462 C CA . ALA A 1 987 ? -23.352 -37.155 -5.673 1.00 43.91 987 ALA A CA 1
ATOM 7463 C C . ALA A 1 987 ? -24.475 -37.561 -6.639 1.00 43.91 987 ALA A C 1
ATOM 7465 O O . ALA A 1 987 ? -24.942 -38.689 -6.585 1.00 43.91 987 ALA A O 1
ATOM 7466 N N . GLU A 1 988 ? -24.917 -36.671 -7.530 1.00 42.88 988 GLU A N 1
ATOM 7467 C CA . GLU A 1 988 ? -25.789 -37.043 -8.665 1.00 42.88 988 GLU A CA 1
ATOM 7468 C C . GLU A 1 988 ? -24.985 -37.262 -9.966 1.00 42.88 988 GLU A C 1
ATOM 7470 O O . GLU A 1 988 ? -25.531 -37.686 -10.985 1.00 42.88 988 GLU A O 1
ATOM 7475 N N . LEU A 1 989 ? -23.673 -36.988 -9.944 1.00 46.00 989 LEU A N 1
ATOM 7476 C CA . LEU A 1 989 ? -22.765 -37.051 -11.094 1.00 46.00 989 LEU A CA 1
ATOM 7477 C C . LEU A 1 989 ? -21.411 -37.680 -10.710 1.00 46.00 989 LEU A C 1
ATOM 7479 O O . LEU A 1 989 ? -21.037 -37.629 -9.538 1.00 46.00 989 LEU A O 1
ATOM 7483 N N . PRO A 1 990 ? -20.659 -38.261 -11.669 1.00 47.97 990 PRO A N 1
ATOM 7484 C CA . PRO A 1 990 ? -19.321 -38.801 -11.419 1.00 47.97 990 PRO A CA 1
ATOM 7485 C C . PRO A 1 990 ? -18.349 -37.706 -10.970 1.00 47.97 990 PRO A C 1
ATOM 7487 O O . PRO A 1 990 ? -18.336 -36.610 -11.535 1.00 47.97 990 PRO A O 1
ATOM 7490 N N . VAL A 1 991 ? -17.508 -38.015 -9.985 1.00 50.72 991 VAL A N 1
ATOM 7491 C CA . VAL A 1 991 ? -16.590 -37.051 -9.366 1.00 50.72 991 VAL A CA 1
ATOM 7492 C C . VAL A 1 991 ? -15.144 -37.503 -9.564 1.00 50.72 991 VAL A C 1
ATOM 7494 O O . VAL A 1 991 ? -14.832 -38.688 -9.415 1.00 50.72 991 VAL A O 1
ATOM 7497 N N . ARG A 1 992 ? -14.247 -36.563 -9.892 1.00 52.66 992 ARG A N 1
ATOM 7498 C CA . ARG A 1 992 ? -12.801 -36.824 -9.953 1.00 52.66 992 ARG A CA 1
ATOM 7499 C C . ARG A 1 992 ? -12.107 -36.291 -8.711 1.00 52.66 992 ARG A C 1
ATOM 7501 O O . ARG A 1 992 ? -12.338 -35.151 -8.307 1.00 52.66 992 ARG A O 1
ATOM 7508 N N . VAL A 1 993 ? -11.227 -37.111 -8.152 1.00 48.97 993 VAL A N 1
ATOM 7509 C CA . VAL A 1 993 ? -10.457 -36.794 -6.949 1.00 48.97 993 VAL A CA 1
ATOM 7510 C C . VAL A 1 993 ? -8.980 -36.661 -7.314 1.00 48.97 993 VAL A C 1
ATOM 7512 O O . VAL A 1 993 ? -8.413 -37.523 -7.988 1.00 48.97 993 VAL A O 1
ATOM 7515 N N . PHE A 1 994 ? -8.365 -35.571 -6.870 1.00 45.78 994 PHE A N 1
ATOM 7516 C CA . PHE A 1 994 ? -6.959 -35.249 -7.077 1.00 45.78 994 PHE A CA 1
ATOM 7517 C C . PHE A 1 994 ? -6.286 -35.093 -5.716 1.00 45.78 994 PHE A C 1
ATOM 7519 O O . PHE A 1 994 ? -6.833 -34.468 -4.812 1.00 45.78 994 PHE A O 1
ATOM 7526 N N . GLU A 1 995 ? -5.082 -35.625 -5.571 1.00 44.41 995 GLU A N 1
ATOM 7527 C CA . GLU A 1 995 ? -4.232 -35.364 -4.411 1.00 44.41 995 GLU A CA 1
ATOM 7528 C C . GLU A 1 995 ? -3.210 -34.298 -4.811 1.00 44.41 995 GLU A C 1
ATOM 7530 O O . GLU A 1 995 ? -2.623 -34.382 -5.894 1.00 44.41 995 GLU A O 1
ATOM 7535 N N . VAL A 1 996 ? -3.020 -33.263 -3.989 1.00 38.16 996 VAL A N 1
ATOM 7536 C CA . VAL A 1 996 ? -2.103 -32.165 -4.336 1.00 38.16 996 VAL A CA 1
ATOM 7537 C C . VAL A 1 996 ? -0.672 -32.708 -4.439 1.00 38.16 996 VAL A C 1
ATOM 7539 O O . VAL A 1 996 ? -0.053 -33.033 -3.432 1.00 38.16 996 VAL A O 1
ATOM 7542 N N . GLY A 1 997 ? -0.156 -32.803 -5.671 1.00 35.19 997 GLY A N 1
ATOM 7543 C CA . GLY A 1 997 ? 1.205 -33.261 -5.979 1.00 35.19 997 GLY A CA 1
ATOM 7544 C C . GLY A 1 997 ? 1.320 -34.565 -6.784 1.00 35.19 997 GLY A C 1
ATOM 7545 O O . GLY A 1 997 ? 2.440 -34.934 -7.131 1.00 35.19 997 GLY A O 1
ATOM 7546 N N . LEU A 1 998 ? 0.218 -35.249 -7.124 1.00 34.09 998 LEU A N 1
ATOM 7547 C CA . LEU A 1 998 ? 0.221 -36.482 -7.937 1.00 34.09 998 LEU A CA 1
ATOM 7548 C C . LEU A 1 998 ? -0.906 -36.502 -8.990 1.00 34.09 998 LEU A C 1
ATOM 7550 O O . LEU A 1 998 ? -1.931 -35.840 -8.845 1.00 34.09 998 LEU A O 1
ATOM 7554 N N . GLU A 1 999 ? -0.693 -37.266 -10.069 1.00 37.75 999 GLU A N 1
ATOM 7555 C CA . GLU A 1 999 ? -1.632 -37.452 -11.187 1.00 37.75 999 GLU A CA 1
ATOM 7556 C C . GLU A 1 999 ? -2.958 -38.114 -10.750 1.00 37.75 999 GLU A C 1
ATOM 7558 O O . GLU A 1 999 ? -3.017 -38.799 -9.728 1.00 37.75 999 GLU A O 1
ATOM 7563 N N . VAL A 1 1000 ? -4.021 -37.893 -11.538 1.00 38.88 1000 VAL A N 1
ATOM 7564 C CA . VAL A 1 1000 ? -5.415 -38.323 -11.291 1.00 38.88 1000 VAL A CA 1
ATOM 7565 C C . VAL A 1 1000 ? -5.487 -39.759 -10.773 1.00 38.88 1000 VAL A C 1
ATOM 7567 O O . VAL A 1 1000 ? -5.140 -40.684 -11.504 1.00 38.88 1000 VAL A O 1
ATOM 7570 N N . LYS A 1 1001 ? -5.974 -39.956 -9.539 1.00 48.09 1001 LYS A N 1
ATOM 7571 C CA . LYS A 1 1001 ? -5.960 -41.291 -8.929 1.00 48.09 1001 LYS A CA 1
ATOM 7572 C C . LYS A 1 1001 ? -7.095 -42.203 -9.383 1.00 48.09 1001 LYS A C 1
ATOM 7574 O O . LYS A 1 1001 ? -6.807 -43.371 -9.567 1.00 48.09 1001 LYS A O 1
ATOM 7579 N N . GLU A 1 1002 ? -8.325 -41.721 -9.612 1.00 51.16 1002 GLU A N 1
ATOM 7580 C CA . GLU A 1 1002 ? -9.432 -42.521 -10.185 1.00 51.16 1002 GLU A CA 1
ATOM 7581 C C . GLU A 1 1002 ? -10.726 -41.688 -10.365 1.00 51.16 1002 GLU A C 1
ATOM 7583 O O . GLU A 1 1002 ? -10.896 -40.635 -9.747 1.00 51.16 1002 GLU A O 1
ATOM 7588 N N . SER A 1 1003 ? -11.653 -42.153 -11.217 1.00 51.38 1003 SER A N 1
ATOM 7589 C CA . SER A 1 1003 ? -13.032 -41.634 -11.288 1.00 51.38 1003 SER A CA 1
ATOM 7590 C C . SER A 1 1003 ? -13.904 -42.415 -10.311 1.00 51.38 1003 SER A C 1
ATOM 7592 O O . SER A 1 1003 ? -14.048 -43.627 -10.473 1.00 51.38 1003 SER A O 1
ATOM 7594 N N . LEU A 1 1004 ? -14.517 -41.742 -9.335 1.00 52.59 1004 LEU A N 1
ATOM 7595 C CA . LEU A 1 1004 ? -15.329 -42.422 -8.324 1.00 52.59 1004 LEU A CA 1
ATOM 7596 C C . LEU A 1 1004 ? -16.808 -42.506 -8.747 1.00 52.59 1004 LEU A C 1
ATOM 7598 O O . LEU A 1 1004 ? -17.355 -41.526 -9.269 1.00 52.59 1004 LEU A O 1
ATOM 7602 N N . PRO A 1 1005 ? -17.472 -43.662 -8.543 1.00 52.34 1005 PRO A N 1
ATOM 7603 C CA . PRO A 1 1005 ? -18.900 -43.796 -8.785 1.00 52.34 1005 PRO A CA 1
ATOM 7604 C C . PRO A 1 1005 ? -19.754 -42.966 -7.817 1.00 52.34 1005 PRO A C 1
ATOM 7606 O O . PRO A 1 1005 ? -19.379 -42.693 -6.679 1.00 52.34 1005 PRO A O 1
ATOM 7609 N N . VAL A 1 1006 ? -20.947 -42.630 -8.312 1.00 47.28 1006 VAL A N 1
ATOM 7610 C CA . VAL A 1 1006 ? -21.954 -41.698 -7.768 1.00 47.28 1006 VAL A CA 1
ATOM 7611 C C . VAL A 1 1006 ? -22.441 -42.062 -6.349 1.00 47.28 1006 VAL A C 1
ATOM 7613 O O . VAL A 1 1006 ? -22.892 -41.186 -5.613 1.00 47.28 1006 VAL A O 1
ATOM 7616 N N . HIS A 1 1007 ? -22.269 -43.326 -5.939 1.00 48.72 1007 HIS A N 1
ATOM 7617 C CA . HIS A 1 1007 ? -22.555 -43.821 -4.592 1.00 48.72 1007 HIS A CA 1
ATOM 7618 C C . HIS A 1 1007 ? -21.481 -44.813 -4.124 1.00 48.72 1007 HIS A C 1
ATOM 7620 O O . HIS A 1 1007 ? -21.280 -45.850 -4.759 1.00 48.72 1007 HIS A O 1
ATOM 7626 N N . GLY A 1 1008 ? -20.811 -44.515 -3.008 1.00 44.47 1008 GLY A N 1
ATOM 7627 C CA . GLY A 1 1008 ? -19.845 -45.419 -2.378 1.00 44.47 1008 GLY A CA 1
ATOM 7628 C C . GLY A 1 1008 ? -19.140 -44.809 -1.163 1.00 44.47 1008 GLY A C 1
ATOM 7629 O O . GLY A 1 1008 ? -19.098 -43.588 -1.006 1.00 44.47 1008 GLY A O 1
ATOM 7630 N N . ARG A 1 1009 ? -18.584 -45.672 -0.305 1.00 47.88 1009 ARG A N 1
ATOM 7631 C CA . ARG A 1 1009 ? -17.737 -45.286 0.832 1.00 47.88 1009 ARG A CA 1
ATOM 7632 C C . ARG A 1 1009 ? -16.275 -45.526 0.469 1.00 47.88 1009 ARG A C 1
ATOM 7634 O O . ARG A 1 1009 ? -15.934 -46.625 0.037 1.00 47.88 1009 ARG A O 1
ATOM 7641 N N . TYR A 1 1010 ? -15.431 -44.518 0.658 1.00 52.94 1010 TYR A N 1
ATOM 7642 C CA . TYR A 1 1010 ? -14.034 -44.530 0.227 1.00 52.94 1010 TYR A CA 1
ATOM 7643 C C . TYR A 1 1010 ? -13.117 -44.075 1.365 1.00 52.94 1010 TYR A C 1
ATOM 7645 O O . TYR A 1 1010 ? -13.423 -43.124 2.085 1.00 52.94 1010 TYR A O 1
ATOM 7653 N N . GLU A 1 1011 ? -11.981 -44.750 1.527 1.00 49.53 1011 GLU A N 1
ATOM 7654 C CA . GLU A 1 1011 ? -10.928 -44.317 2.446 1.00 49.53 1011 GLU A CA 1
ATOM 7655 C C . GLU A 1 1011 ? -9.937 -43.427 1.696 1.00 49.53 1011 GLU A C 1
ATOM 7657 O O . GLU A 1 1011 ? -9.384 -43.834 0.672 1.00 49.53 1011 GLU A O 1
ATOM 7662 N N . LEU A 1 1012 ? -9.727 -42.204 2.190 1.00 50.22 1012 LEU A N 1
ATOM 7663 C CA . LEU A 1 1012 ? -8.776 -41.263 1.604 1.00 50.22 1012 LEU A CA 1
ATOM 7664 C C . LEU A 1 1012 ? -7.516 -41.172 2.479 1.00 50.22 1012 LEU A C 1
ATOM 7666 O O . LEU A 1 1012 ? -7.625 -41.127 3.707 1.00 50.22 1012 LEU A O 1
ATOM 7670 N N . PRO A 1 1013 ? -6.315 -41.133 1.876 1.00 45.03 1013 PRO A N 1
ATOM 7671 C CA . PRO A 1 1013 ? -5.082 -40.913 2.620 1.00 45.03 1013 PRO A CA 1
ATOM 7672 C C . PRO A 1 1013 ? -5.043 -39.507 3.244 1.00 45.03 1013 PRO A C 1
ATOM 7674 O O . PRO A 1 1013 ? -5.697 -38.576 2.776 1.00 45.03 1013 PRO A O 1
ATOM 7677 N N . ALA A 1 1014 ? -4.255 -39.345 4.311 1.00 43.69 1014 ALA A N 1
ATOM 7678 C CA . ALA A 1 1014 ? -4.053 -38.052 4.962 1.00 43.69 1014 ALA A CA 1
ATOM 7679 C C . ALA A 1 1014 ? -3.269 -37.089 4.043 1.00 43.69 1014 ALA A C 1
ATOM 7681 O O . ALA A 1 1014 ? -2.104 -37.340 3.742 1.00 43.69 1014 ALA A O 1
ATOM 7682 N N . GLY A 1 1015 ? -3.900 -35.992 3.610 1.00 45.56 1015 GLY A N 1
ATOM 7683 C CA . GLY A 1 1015 ? -3.325 -34.982 2.711 1.00 45.56 1015 GLY A CA 1
ATOM 7684 C C . GLY A 1 1015 ? -4.387 -34.047 2.113 1.00 45.56 1015 GLY A C 1
ATOM 7685 O O . GLY A 1 1015 ? -5.581 -34.258 2.303 1.00 45.56 1015 GLY A O 1
ATOM 7686 N N . THR A 1 1016 ? -3.975 -32.997 1.394 1.00 40.66 1016 THR A N 1
ATOM 7687 C CA . THR A 1 1016 ? -4.917 -32.092 0.710 1.00 40.66 1016 THR A CA 1
ATOM 7688 C C . THR A 1 1016 ? -5.524 -32.793 -0.504 1.00 40.66 1016 THR A C 1
ATOM 7690 O O . THR A 1 1016 ? -4.812 -33.145 -1.449 1.00 40.66 1016 THR A O 1
ATOM 7693 N N . VAL A 1 1017 ? -6.845 -32.960 -0.496 1.00 42.41 1017 VAL A N 1
ATOM 7694 C CA . VAL A 1 1017 ? -7.599 -33.579 -1.590 1.00 42.41 1017 VAL A CA 1
ATOM 7695 C C . VAL A 1 1017 ? -8.422 -32.509 -2.302 1.00 42.41 1017 VAL A C 1
ATOM 7697 O O . VAL A 1 1017 ? -9.197 -31.799 -1.668 1.00 42.41 1017 VAL A O 1
ATOM 7700 N N . VAL A 1 1018 ? -8.258 -32.399 -3.619 1.00 42.59 1018 VAL A N 1
ATOM 7701 C CA . VAL A 1 1018 ? -9.054 -31.534 -4.495 1.00 42.59 1018 VAL A CA 1
ATOM 7702 C C . VAL A 1 1018 ? -10.090 -32.395 -5.200 1.00 42.59 1018 VAL A C 1
ATOM 7704 O O . VAL A 1 1018 ? -9.765 -33.401 -5.827 1.00 42.59 1018 VAL A O 1
ATOM 7707 N N . VAL A 1 1019 ? -11.350 -31.990 -5.126 1.00 44.91 1019 VAL A N 1
ATOM 7708 C CA . VAL A 1 1019 ? -12.462 -32.687 -5.775 1.00 44.91 1019 VAL A CA 1
ATOM 7709 C C . VAL A 1 1019 ? -12.991 -31.810 -6.903 1.00 44.91 1019 VAL A C 1
ATOM 7711 O O . VAL A 1 1019 ? -13.244 -30.631 -6.678 1.00 44.91 1019 VAL A O 1
ATOM 7714 N N . SER A 1 1020 ? -13.145 -32.365 -8.109 1.00 42.09 1020 SER A N 1
ATOM 7715 C CA . SER A 1 1020 ? -13.709 -31.655 -9.264 1.00 42.09 1020 SER A CA 1
ATOM 7716 C C . SER A 1 1020 ? -14.928 -32.387 -9.817 1.00 42.09 1020 SER A C 1
ATOM 7718 O O . SER A 1 1020 ? -14.894 -33.601 -10.039 1.00 42.09 1020 SER A O 1
ATOM 7720 N N . VAL A 1 1021 ? -15.993 -31.628 -10.076 1.00 45.31 1021 VAL A N 1
ATOM 7721 C CA . VAL A 1 1021 ? -17.195 -32.090 -10.777 1.00 45.31 1021 VAL A CA 1
ATOM 7722 C C . VAL A 1 1021 ? -17.146 -31.540 -12.201 1.00 45.31 1021 VAL A C 1
ATOM 7724 O O . VAL A 1 1021 ? -17.165 -30.327 -12.401 1.00 45.31 1021 VAL A O 1
ATOM 7727 N N . GLU A 1 1022 ? -17.055 -32.414 -13.204 1.00 42.78 1022 GLU A N 1
ATOM 7728 C CA . GLU A 1 1022 ? -17.128 -32.003 -14.611 1.00 42.78 1022 GLU A CA 1
ATOM 7729 C C . GLU A 1 1022 ? -18.594 -31.934 -15.047 1.00 42.78 1022 GLU A C 1
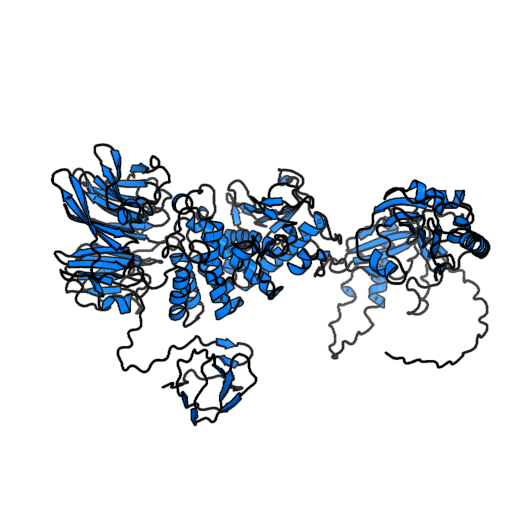ATOM 7731 O O . GLU A 1 1022 ? -19.244 -32.971 -15.173 1.00 42.78 1022 GLU A O 1
ATOM 7736 N N . ASN A 1 1023 ? -19.126 -30.739 -15.348 1.00 44.38 1023 ASN A N 1
ATOM 7737 C CA . ASN A 1 1023 ? -20.285 -30.676 -16.238 1.00 44.38 1023 ASN A CA 1
ATOM 7738 C C . ASN A 1 1023 ? -20.400 -29.396 -17.083 1.00 44.38 1023 ASN A C 1
ATOM 7740 O O . ASN A 1 1023 ? -20.242 -28.269 -16.621 1.00 44.38 1023 ASN A O 1
ATOM 7744 N N . GLY A 1 1024 ? -20.760 -29.584 -18.355 1.00 35.56 1024 GLY A N 1
ATOM 7745 C CA . GLY A 1 1024 ? -20.923 -28.536 -19.370 1.00 35.56 1024 GLY A CA 1
ATOM 7746 C C . GLY A 1 1024 ? -22.219 -27.718 -19.267 1.00 35.56 1024 GLY A C 1
ATOM 7747 O O . GLY A 1 1024 ? -22.599 -27.065 -20.242 1.00 35.56 1024 GLY A O 1
ATOM 7748 N N . ARG A 1 1025 ? -22.917 -27.709 -18.122 1.00 36.03 1025 ARG A N 1
ATOM 7749 C CA . ARG A 1 1025 ? -24.130 -26.901 -17.865 1.00 36.03 1025 ARG A CA 1
ATOM 7750 C C . ARG A 1 1025 ? -24.148 -26.376 -16.425 1.00 36.03 1025 ARG A C 1
ATOM 7752 O O . ARG A 1 1025 ? -23.563 -26.993 -15.547 1.00 36.03 1025 ARG A O 1
ATOM 7759 N N . ALA A 1 1026 ? -24.780 -25.215 -16.231 1.00 34.56 1026 ALA A N 1
ATOM 7760 C CA . ALA A 1 1026 ? -24.838 -24.489 -14.963 1.00 34.56 1026 ALA A CA 1
ATOM 7761 C C . ALA A 1 1026 ? -25.335 -25.368 -13.801 1.00 34.56 1026 ALA A C 1
ATOM 7763 O O . ALA A 1 1026 ? -26.304 -26.112 -13.946 1.00 34.56 1026 ALA A O 1
ATOM 7764 N N . VAL A 1 1027 ? -24.650 -25.254 -12.665 1.00 33.75 1027 VAL A N 1
ATOM 7765 C CA . VAL A 1 1027 ? -24.884 -25.991 -11.419 1.00 33.75 1027 VAL A CA 1
ATOM 7766 C C . VAL A 1 1027 ? -26.046 -25.319 -10.658 1.00 33.75 1027 VAL A C 1
ATOM 7768 O O . VAL A 1 1027 ? -25.932 -24.132 -10.351 1.00 33.75 1027 VAL A O 1
ATOM 7771 N N . PRO A 1 1028 ? -27.173 -25.999 -10.363 1.00 31.36 1028 PRO A N 1
ATOM 7772 C CA . PRO A 1 1028 ? -28.212 -25.461 -9.479 1.00 31.36 1028 PRO A CA 1
ATOM 7773 C C . PRO A 1 1028 ? -27.718 -25.381 -8.025 1.00 31.36 1028 PRO A C 1
ATOM 7775 O O . PRO A 1 1028 ? -26.912 -26.203 -7.601 1.00 31.36 1028 PRO A O 1
ATOM 7778 N N . ALA A 1 1029 ? -28.235 -24.424 -7.253 1.00 31.80 1029 ALA A N 1
ATOM 7779 C CA . ALA A 1 1029 ? -27.776 -24.022 -5.915 1.00 31.80 1029 ALA A CA 1
ATOM 7780 C C . ALA A 1 1029 ? -27.911 -25.063 -4.769 1.00 31.80 1029 ALA A C 1
ATOM 7782 O O . ALA A 1 1029 ? -27.820 -24.687 -3.605 1.00 31.80 1029 ALA A O 1
ATOM 7783 N N . ALA A 1 1030 ? -28.131 -26.350 -5.051 1.00 30.94 1030 ALA A N 1
ATOM 7784 C CA . ALA A 1 1030 ? -28.340 -27.375 -4.028 1.00 30.94 1030 ALA A CA 1
ATOM 7785 C C . ALA A 1 1030 ? -27.515 -28.639 -4.319 1.00 30.94 1030 ALA A C 1
ATOM 7787 O O . ALA A 1 1030 ? -27.970 -29.538 -5.017 1.00 30.94 1030 ALA A O 1
ATOM 7788 N N . TYR A 1 1031 ? -26.306 -28.710 -3.758 1.00 33.22 1031 TYR A N 1
ATOM 7789 C CA . TYR A 1 1031 ? -25.516 -29.941 -3.643 1.00 33.22 1031 TYR A CA 1
ATOM 7790 C C . TYR A 1 1031 ? -25.181 -30.161 -2.167 1.00 33.22 1031 TYR A C 1
ATOM 7792 O O . TYR A 1 1031 ? -24.798 -29.219 -1.476 1.00 33.22 1031 TYR A O 1
ATOM 7800 N N . SER A 1 1032 ? -25.331 -31.392 -1.677 1.00 33.62 1032 SER A N 1
ATOM 7801 C CA . SER A 1 1032 ? -24.989 -31.787 -0.304 1.00 33.62 1032 SER A CA 1
ATOM 7802 C C . SER A 1 1032 ? -23.949 -32.903 -0.357 1.00 33.62 1032 SER A C 1
ATOM 7804 O O . SER A 1 1032 ? -24.240 -34.007 -0.806 1.00 33.62 1032 SER A O 1
ATOM 7806 N N . LEU A 1 1033 ? -22.725 -32.613 0.087 1.00 34.50 1033 LEU A N 1
ATOM 7807 C CA . LEU A 1 1033 ? -21.694 -33.619 0.327 1.00 34.50 1033 LEU A CA 1
ATOM 7808 C C . LEU A 1 1033 ? -21.683 -33.920 1.827 1.00 34.50 1033 LEU A C 1
ATOM 7810 O O . LEU A 1 1033 ? -21.418 -33.025 2.627 1.00 34.50 1033 LEU A O 1
ATOM 7814 N N . HIS A 1 1034 ? -21.982 -35.160 2.207 1.00 34.66 1034 HIS A N 1
ATOM 7815 C CA . HIS A 1 1034 ? -21.912 -35.600 3.597 1.00 34.66 1034 HIS A CA 1
ATOM 7816 C C . HIS A 1 1034 ? -20.542 -36.231 3.864 1.00 34.66 1034 HIS A C 1
ATOM 7818 O O . HIS A 1 1034 ? -20.119 -37.131 3.150 1.00 34.66 1034 HIS A O 1
ATOM 7824 N N . VAL A 1 1035 ? -19.833 -35.749 4.882 1.00 34.66 1035 VAL A N 1
ATOM 7825 C CA . VAL A 1 1035 ? -18.553 -36.310 5.332 1.00 34.66 1035 VAL A CA 1
ATOM 7826 C C . VAL A 1 1035 ? -18.752 -36.731 6.786 1.00 34.66 1035 VAL A C 1
ATOM 7828 O O . VAL A 1 1035 ? -19.231 -35.922 7.579 1.00 34.66 1035 VAL A O 1
ATOM 7831 N N . ALA A 1 1036 ? -18.483 -38.000 7.099 1.00 33.94 1036 ALA A N 1
ATOM 7832 C CA . ALA A 1 1036 ? -18.742 -38.606 8.406 1.00 33.94 1036 ALA A CA 1
ATOM 7833 C C . ALA A 1 1036 ? -17.451 -38.854 9.189 1.00 33.94 1036 ALA A C 1
ATOM 7835 O O . ALA A 1 1036 ? -16.488 -39.382 8.582 1.00 33.94 1036 ALA A O 1
#